Protein AF-0000000070606377 (afdb_homodimer)

Solvent-accessible surface area (backbone atoms only — not comparable to full-atom values): 51017 Å² total; per-residue (Å²): 128,78,75,79,48,49,65,22,45,46,32,53,53,47,39,54,49,41,55,50,48,45,50,41,26,48,54,42,48,63,73,60,58,59,91,64,73,79,56,55,62,56,49,51,53,51,49,51,50,48,52,42,51,37,52,46,39,52,55,49,29,58,64,42,57,76,44,49,67,50,43,47,51,50,35,50,51,53,50,49,50,53,52,49,52,52,49,48,44,22,39,47,96,50,48,87,78,45,39,30,28,36,36,71,58,61,63,80,92,58,51,72,43,55,45,52,53,46,48,48,52,48,47,42,52,13,58,48,67,72,20,26,61,39,73,47,32,64,45,35,48,70,22,68,61,17,59,54,67,42,16,45,68,81,37,90,64,33,84,77,82,60,74,91,55,50,36,59,55,80,55,55,94,79,44,46,24,24,35,50,66,85,78,76,67,55,68,77,67,62,71,60,40,70,67,30,40,53,48,93,50,37,69,63,38,51,40,63,26,84,40,46,54,46,36,55,55,5,50,50,46,55,63,55,59,35,62,28,70,68,43,44,51,51,48,52,50,50,36,62,73,54,61,71,54,85,63,23,34,14,33,48,49,82,62,58,76,44,48,78,77,75,40,80,86,71,59,69,65,64,57,49,51,56,54,50,50,50,51,56,45,47,50,75,77,38,90,72,94,62,51,35,33,37,49,45,42,44,44,68,64,56,57,57,49,44,51,67,78,40,63,78,44,47,79,31,62,55,69,66,36,29,62,26,45,38,78,90,39,51,64,38,50,65,29,54,55,35,52,52,46,43,36,55,53,38,27,67,32,70,28,32,39,27,38,28,83,35,47,55,42,43,49,17,54,17,41,23,26,64,76,39,54,59,43,63,75,40,56,46,54,80,65,40,69,90,56,67,91,81,54,67,61,57,34,28,31,25,72,40,65,38,76,56,88,50,90,59,36,39,69,40,45,65,65,34,42,30,38,37,64,77,49,51,70,70,50,73,71,33,73,43,77,35,64,42,41,43,56,30,30,29,68,84,80,68,47,70,27,33,37,60,47,84,37,41,44,79,61,76,44,69,14,86,52,66,81,57,69,90,71,72,115,127,77,76,78,47,50,66,22,44,47,32,53,53,45,39,53,50,41,53,50,48,45,50,39,25,47,54,43,48,62,74,60,58,58,92,60,71,76,57,54,61,56,49,50,53,51,47,50,50,49,52,40,51,35,51,47,40,52,54,49,28,59,64,43,57,75,44,49,66,48,43,46,52,50,35,50,51,53,51,49,52,54,53,50,51,51,49,49,45,20,40,48,96,49,48,87,77,44,38,31,30,37,36,71,58,61,65,80,89,58,52,70,44,53,45,50,54,48,48,48,52,49,48,43,53,13,58,48,67,71,20,25,60,37,74,47,30,63,44,36,49,69,24,67,60,17,60,53,67,40,16,46,69,80,37,90,64,34,84,77,81,62,74,90,55,50,35,60,55,79,55,54,95,79,44,48,26,24,35,50,66,86,78,78,68,55,67,78,69,63,70,61,40,72,68,29,40,52,48,93,50,38,68,63,38,53,39,63,27,83,39,48,55,45,36,56,55,4,50,50,45,53,64,55,59,35,62,28,70,68,42,43,52,52,48,51,51,49,35,62,73,56,62,72,54,84,64,23,34,14,34,47,50,82,61,59,77,44,48,79,76,76,41,79,84,71,60,67,66,63,57,49,49,57,53,50,51,51,52,57,47,48,50,75,76,38,89,70,94,62,51,36,33,38,48,44,41,44,43,67,64,56,57,57,48,42,51,68,77,42,64,77,44,46,80,29,60,56,69,67,34,30,62,26,45,39,78,91,38,52,63,37,50,65,29,53,55,36,53,53,47,42,35,54,52,37,26,68,31,70,28,32,39,27,36,29,83,35,46,57,41,43,50,17,54,18,41,22,26,65,75,39,54,61,43,64,77,39,55,46,56,80,67,41,69,88,59,62,89,84,57,62,60,56,35,27,31,23,70,40,65,38,76,55,88,50,91,60,36,38,71,38,44,65,67,35,42,30,38,37,64,76,51,50,71,71,49,74,69,35,73,42,77,36,63,42,41,44,56,29,29,29,67,83,81,67,47,68,26,33,39,60,47,85,38,40,43,79,62,76,44,70,14,88,52,68,84,57,68,90,71,71,116

InterPro domains:
  IPR027350 Glycosyltransferase family 23 (GT23) domain [PS51659] (97-382)
  IPR036028 SH3-like domain superfamily [SSF50044] (395-454)
  IPR045573 Alpha-(1,6)-fucosyltransferase, N- and catalytic domain [PF19745] (5-387)

Foldseek 3Di:
DDDWDPLLVVLVVVLVVLVVVLVVLCVVCVVVVPPPPPRVVVSVVVSLVSVLVSVLSVVVSVVRRPCQVVLFVLLVVVLVLVLLLLQCLQEDPDQAQFAEEEEELAPPPDAPLRSVLVVLLQVLLCQQLSGHYAYDQACQLHHRVGLVVWAPDSHDHHHDDDPVQEDEPPDDNRRRYYYDDDVSCDVPDDLSDPPADAQVCVVSQVVQEPRSRLQVSLSSCVSGRHTDPVLVVVLVVLCVVQVQDPQEEEEEDEDPDCCVPPDPDDDPVLQVVVLVSVVVSVVVPHDDPAYEYEYQYLAPVSVVVCCVVPVRYHYGYDPQQNVQSPPVRCSHPVNSSRLSSSLVSNLPHQAYEEALSDSSRSSSVSNVSSVDSYCPPRYDHSQAPNDDVPDAWWKKFFCDWDDDPDPQEDTDDHGWIWTQRCQDPVCSRPPVRVPQWGWTATPVVRDTGIDGPVRIGTDHHYDHGDDPVVSSD/DDDWDPLLVVLVVVLVVLVVVLVVLCVVQVVVVPPPPPSVVVSVVVSLVSVLVSVLSVVVSVVRRPCQVVLFVLLVVVLVLVLLLLQCLQEDPDQAQFAEEEEELAPPPDAPLRSVLVVLLQVLLCQQLSGHYAYDQACQLHHRVGLVVWAPDSHDHHHDDDPVQEDEPPDDNRRRYYYDDDPSCDVPDDLSDPPADAQVCVVSQVVQEPRSSLQVSLSSCVSGRHTDPVLVVVLVVLCVVQVQDPQEEEEEDEDPPCCVPPDPDDDPVLQVVVLVSVVVSVVVPHDDPAYEYEYQYLAPVSVVVCCVVPVRYHYGYDPQQNVQSPPVRCSHPVNSSRLSSSLVSQLPHQAYEEALSDSSSSSSVSNVSSVDSYCPPRYDHSQAPNDSPPDDWWKKFFCDWDDDPDPQEDTHDHGWIWTQRCQDPVCSRPPVRVPQWGWTATPVVRDTGIDGPVRIGTDHHYDHGDDPVVSSD

Structure (mmCIF, N/CA/C/O backbone):
data_AF-0000000070606377-model_v1
#
loop_
_entity.id
_entity.type
_entity.pdbx_description
1 polymer Alpha-(1,6)-fucosyltransferase
#
loop_
_atom_site.group_PDB
_atom_site.id
_atom_site.type_symbol
_atom_site.label_atom_id
_atom_site.label_alt_id
_atom_site.label_comp_id
_atom_site.label_asym_id
_atom_site.label_entity_id
_atom_site.label_seq_id
_atom_site.pdbx_PDB_ins_code
_atom_site.Cartn_x
_atom_site.Cartn_y
_atom_site.Cartn_z
_atom_site.occupancy
_atom_site.B_iso_or_equiv
_atom_site.auth_seq_id
_atom_site.auth_comp_id
_atom_site.auth_asym_id
_atom_site.auth_atom_id
_atom_site.pdbx_PDB_model_num
ATOM 1 N N . MET A 1 1 ? -5.445 -16.594 17.875 1 65.06 1 MET A N 1
ATOM 2 C CA . MET A 1 1 ? -4.934 -15.422 17.172 1 65.06 1 MET A CA 1
ATOM 3 C C . MET A 1 1 ? -6.031 -14.758 16.359 1 65.06 1 MET A C 1
ATOM 5 O O . MET A 1 1 ? -6.906 -15.438 15.82 1 65.06 1 MET A O 1
ATOM 9 N N . PRO A 1 2 ? -6.051 -13.43 16.469 1 79.44 2 PRO A N 1
ATOM 10 C CA . PRO A 1 2 ? -7.121 -12.773 15.719 1 79.44 2 PRO A CA 1
ATOM 11 C C . PRO A 1 2 ? -7.012 -12.992 14.211 1 79.44 2 PRO A C 1
ATOM 13 O O . PRO A 1 2 ? -5.91 -13.172 13.688 1 79.44 2 PRO A O 1
ATOM 16 N N . GLU A 1 3 ? -8.094 -13.242 13.594 1 86.19 3 GLU A N 1
ATOM 17 C CA . GLU A 1 3 ? -8.172 -13.359 12.141 1 86.19 3 GLU A CA 1
ATOM 18 C C . GLU A 1 3 ? -8.383 -11.992 11.492 1 86.19 3 GLU A C 1
ATOM 20 O O . GLU A 1 3 ? -9.078 -11.141 12.039 1 86.19 3 GLU A O 1
ATOM 25 N N . PRO A 1 4 ? -7.641 -11.828 10.422 1 86.75 4 PRO A N 1
ATOM 26 C CA . PRO A 1 4 ? -7.848 -10.562 9.719 1 86.75 4 PRO A CA 1
ATOM 27 C C . PRO A 1 4 ? -9.219 -10.477 9.047 1 86.75 4 PRO A C 1
ATOM 29 O O . PRO A 1 4 ? -9.812 -11.508 8.727 1 86.75 4 PRO A O 1
ATOM 32 N N . PHE A 1 5 ? -9.633 -9.258 8.852 1 89.88 5 PHE A N 1
ATOM 33 C CA . PHE A 1 5 ? -10.836 -9.031 8.055 1 89.88 5 PHE A CA 1
ATOM 34 C C . PHE A 1 5 ? -10.594 -9.398 6.598 1 89.88 5 PHE A C 1
ATOM 36 O O . PHE A 1 5 ? -9.523 -9.117 6.051 1 89.88 5 PHE A O 1
ATOM 43 N N . MET A 1 6 ? -11.555 -10.031 5.973 1 92.44 6 MET A N 1
ATOM 44 C CA . MET A 1 6 ? -11.453 -10.445 4.574 1 92.44 6 MET A CA 1
ATOM 45 C C . MET A 1 6 ? -11.188 -9.242 3.672 1 92.44 6 MET A C 1
ATOM 47 O O . MET A 1 6 ? -10.312 -9.297 2.811 1 92.44 6 MET A O 1
ATOM 51 N N . GLU A 1 7 ? -11.914 -8.219 3.943 1 93.75 7 GLU A N 1
ATOM 52 C CA . GLU A 1 7 ? -11.781 -7.039 3.092 1 93.75 7 GLU A CA 1
ATOM 53 C C . GLU A 1 7 ? -10.391 -6.426 3.217 1 93.75 7 GLU A C 1
ATOM 55 O O . GLU A 1 7 ? -9.844 -5.91 2.24 1 93.75 7 GLU A O 1
ATOM 60 N N . ALA A 1 8 ? -9.852 -6.473 4.441 1 94.31 8 ALA A N 1
ATOM 61 C CA . ALA A 1 8 ? -8.508 -5.93 4.66 1 94.31 8 ALA A CA 1
ATOM 62 C C . ALA A 1 8 ? -7.461 -6.715 3.875 1 94.31 8 ALA A C 1
ATOM 64 O O . ALA A 1 8 ? -6.578 -6.125 3.248 1 94.31 8 ALA A O 1
ATOM 65 N N . GLU A 1 9 ? -7.547 -8.031 3.893 1 95.56 9 GLU A N 1
ATOM 66 C CA . GLU A 1 9 ? -6.613 -8.883 3.162 1 95.56 9 GLU A CA 1
ATOM 67 C C . GLU A 1 9 ? -6.727 -8.656 1.655 1 95.56 9 GLU A C 1
ATOM 69 O O . GLU A 1 9 ? -5.711 -8.555 0.961 1 95.56 9 GLU A O 1
ATOM 74 N N . GLN A 1 10 ? -7.918 -8.562 1.218 1 94.5 10 GLN A N 1
ATOM 75 C CA . GLN A 1 10 ? -8.148 -8.352 -0.208 1 94.5 10 GLN A CA 1
ATOM 76 C C . GLN A 1 10 ? -7.648 -6.98 -0.652 1 94.5 10 GLN A C 1
ATOM 78 O O . GLN A 1 10 ? -7.062 -6.848 -1.729 1 94.5 10 GLN A O 1
ATOM 83 N N . MET A 1 11 ? -7.895 -5.988 0.2 1 95.38 11 MET A N 1
ATOM 84 C CA . MET A 1 11 ? -7.488 -4.633 -0.153 1 95.38 11 MET A CA 1
ATOM 85 C C . MET A 1 11 ? -5.969 -4.496 -0.136 1 95.38 11 MET A C 1
ATOM 87 O O . MET A 1 11 ? -5.391 -3.797 -0.97 1 95.38 11 MET A O 1
ATOM 91 N N . ARG A 1 12 ? -5.316 -5.117 0.826 1 95.44 12 ARG A N 1
ATOM 92 C CA . ARG A 1 12 ? -3.857 -5.121 0.86 1 95.44 12 ARG A CA 1
ATOM 93 C C . ARG A 1 12 ? -3.283 -5.691 -0.431 1 95.44 12 ARG A C 1
ATOM 95 O O . ARG A 1 12 ? -2.371 -5.109 -1.022 1 95.44 12 ARG A O 1
ATOM 102 N N . ARG A 1 13 ? -3.797 -6.793 -0.913 1 95.75 13 ARG A N 1
ATOM 103 C CA . ARG A 1 13 ? -3.342 -7.406 -2.156 1 95.75 13 ARG A CA 1
ATOM 104 C C . ARG A 1 13 ? -3.666 -6.516 -3.354 1 95.75 13 ARG A C 1
ATOM 106 O O . ARG A 1 13 ? -2.885 -6.438 -4.305 1 95.75 13 ARG A O 1
ATOM 113 N N . GLN A 1 14 ? -4.848 -5.855 -3.283 1 96.5 14 GLN A N 1
ATOM 114 C CA . GLN A 1 14 ? -5.25 -4.965 -4.367 1 96.5 14 GLN A CA 1
ATOM 115 C C . GLN A 1 14 ? -4.277 -3.797 -4.508 1 96.5 14 GLN A C 1
ATOM 117 O O . GLN A 1 14 ? -3.924 -3.406 -5.621 1 96.5 14 GLN A O 1
ATOM 122 N N . VAL A 1 15 ? -3.832 -3.213 -3.404 1 97.19 15 VAL A N 1
ATOM 123 C CA . VAL A 1 15 ? -2.857 -2.127 -3.443 1 97.19 15 VAL A CA 1
ATOM 124 C C . VAL A 1 15 ? -1.576 -2.609 -4.121 1 97.19 15 VAL A C 1
ATOM 126 O O . VAL A 1 15 ? -0.996 -1.895 -4.945 1 97.19 15 VAL A O 1
ATOM 129 N N . GLY A 1 16 ? -1.138 -3.83 -3.746 1 96.12 16 GLY A N 1
ATOM 130 C CA . GLY A 1 16 ? 0.012 -4.402 -4.43 1 96.12 16 GLY A CA 1
ATOM 131 C C . GLY A 1 16 ? -0.18 -4.52 -5.93 1 96.12 16 GLY A C 1
ATOM 132 O O . GLY A 1 16 ? 0.723 -4.191 -6.703 1 96.12 16 GLY A O 1
ATOM 133 N N . ARG A 1 17 ? -1.322 -4.91 -6.355 1 94.5 17 ARG A N 1
ATOM 134 C CA . ARG A 1 17 ? -1.648 -5.031 -7.773 1 94.5 17 ARG A CA 1
ATOM 135 C C . ARG A 1 17 ? -1.645 -3.664 -8.453 1 94.5 17 ARG A C 1
ATOM 137 O O . ARG A 1 17 ? -1.174 -3.529 -9.586 1 94.5 17 ARG A O 1
ATOM 144 N N . ASP A 1 18 ? -2.207 -2.674 -7.77 1 96.31 18 ASP A N 1
ATOM 145 C CA . ASP A 1 18 ? -2.234 -1.316 -8.305 1 96.31 18 ASP A CA 1
ATOM 146 C C . ASP A 1 18 ? -0.824 -0.819 -8.617 1 96.31 18 ASP A C 1
ATOM 148 O O . ASP A 1 18 ? -0.576 -0.261 -9.688 1 96.31 18 ASP A O 1
ATOM 152 N N . VAL A 1 19 ? 0.061 -1.017 -7.641 1 96.06 19 VAL A N 1
ATOM 153 C CA . VAL A 1 19 ? 1.442 -0.568 -7.785 1 96.06 19 VAL A CA 1
ATOM 154 C C . VAL A 1 19 ? 2.104 -1.298 -8.953 1 96.06 19 VAL A C 1
ATOM 156 O O . VAL A 1 19 ? 2.779 -0.679 -9.781 1 96.06 19 VAL A O 1
ATOM 159 N N . ARG A 1 20 ? 1.868 -2.58 -9.102 1 92.19 20 ARG A N 1
ATOM 160 C CA . ARG A 1 20 ? 2.445 -3.369 -10.18 1 92.19 20 ARG A CA 1
ATOM 161 C C . ARG A 1 20 ? 1.91 -2.914 -11.531 1 92.19 20 ARG A C 1
ATOM 163 O O . ARG A 1 20 ? 2.674 -2.766 -12.492 1 92.19 20 ARG A O 1
ATOM 170 N N . HIS A 1 21 ? 0.607 -2.699 -11.625 1 92.19 21 HIS A N 1
ATOM 171 C CA . HIS A 1 21 ? -0.001 -2.238 -12.867 1 92.19 21 HIS A CA 1
ATOM 172 C C . HIS A 1 21 ? 0.544 -0.874 -13.273 1 92.19 21 HIS A C 1
ATOM 174 O O . HIS A 1 21 ? 0.79 -0.625 -14.461 1 92.19 21 HIS A O 1
ATOM 180 N N . THR A 1 22 ? 0.713 -0.033 -12.273 1 94.62 22 THR A N 1
ATOM 181 C CA . THR A 1 22 ? 1.232 1.302 -12.555 1 94.62 22 THR A CA 1
ATOM 182 C C . THR A 1 22 ? 2.645 1.225 -13.125 1 94.62 22 THR A C 1
ATOM 184 O O . THR A 1 22 ? 2.949 1.866 -14.133 1 94.62 22 THR A O 1
ATOM 187 N N . TRP A 1 23 ? 3.443 0.41 -12.531 1 92.88 23 TRP A N 1
ATOM 188 C CA . TRP A 1 23 ? 4.824 0.278 -12.977 1 92.88 23 TRP A CA 1
ATOM 189 C C . TRP A 1 23 ? 4.887 -0.327 -14.375 1 92.88 23 TRP A C 1
ATOM 191 O O . TRP A 1 23 ? 5.656 0.132 -15.227 1 92.88 23 TRP A O 1
ATOM 201 N N . GLN A 1 24 ? 4.066 -1.353 -14.633 1 88.62 24 GLN A N 1
ATOM 202 C CA . GLN A 1 24 ? 4.047 -1.998 -15.945 1 88.62 24 GLN A CA 1
ATOM 203 C C . GLN A 1 24 ? 3.615 -1.021 -17.031 1 88.62 24 GLN A C 1
ATOM 205 O O . GLN A 1 24 ? 4.234 -0.959 -18.094 1 88.62 24 GLN A O 1
ATOM 210 N N . PHE A 1 25 ? 2.594 -0.288 -16.75 1 91.38 25 PHE A N 1
ATOM 211 C CA . PHE A 1 25 ? 2.102 0.713 -17.688 1 91.38 25 PHE A CA 1
ATOM 212 C C . PHE A 1 25 ? 3.176 1.753 -17.984 1 91.38 25 PHE A C 1
ATOM 214 O O . PHE A 1 25 ? 3.436 2.068 -19.141 1 91.38 25 PHE A O 1
ATOM 221 N N . LEU A 1 26 ? 3.76 2.25 -16.906 1 91.19 26 LEU A N 1
ATOM 222 C CA . LEU A 1 26 ? 4.773 3.293 -17.016 1 91.19 26 LEU A CA 1
ATOM 223 C C . LEU A 1 26 ? 5.977 2.795 -17.812 1 91.19 26 LEU A C 1
ATOM 225 O O . LEU A 1 26 ? 6.449 3.477 -18.719 1 91.19 26 LEU A O 1
ATOM 229 N N . LYS A 1 27 ? 6.477 1.679 -17.469 1 86.69 27 LYS A N 1
ATOM 230 C CA . LYS A 1 27 ? 7.648 1.108 -18.141 1 86.69 27 LYS A CA 1
ATOM 231 C C . LYS A 1 27 ? 7.398 0.925 -19.641 1 86.69 27 LYS A C 1
ATOM 233 O O . LYS A 1 27 ? 8.242 1.283 -20.453 1 86.69 27 LYS A O 1
ATOM 238 N N . PHE A 1 28 ? 6.254 0.44 -19.953 1 85.25 28 PHE A N 1
ATOM 239 C CA . PHE A 1 28 ? 5.906 0.21 -21.359 1 85.25 28 PHE A CA 1
ATOM 240 C C . PHE A 1 28 ? 5.84 1.526 -22.125 1 85.25 28 PHE A C 1
ATOM 242 O O . PHE A 1 28 ? 6.465 1.67 -23.172 1 85.25 28 PHE A O 1
ATOM 249 N N . HIS A 1 29 ? 5.188 2.469 -21.609 1 87.5 29 HIS A N 1
ATOM 250 C CA . HIS A 1 29 ? 4.902 3.688 -22.359 1 87.5 29 HIS A CA 1
ATOM 251 C C . HIS A 1 29 ? 6.102 4.629 -22.359 1 87.5 29 HIS A C 1
ATOM 253 O O . HIS A 1 29 ? 6.332 5.348 -23.344 1 87.5 29 HIS A O 1
ATOM 259 N N . LEU A 1 30 ? 6.844 4.621 -21.297 1 85.5 30 LEU A N 1
ATOM 260 C CA . LEU A 1 30 ? 8.031 5.473 -21.281 1 85.5 30 LEU A CA 1
ATOM 261 C C . LEU A 1 30 ? 9.117 4.902 -22.188 1 85.5 30 LEU A C 1
ATOM 263 O O . LEU A 1 30 ? 9.859 5.66 -22.812 1 85.5 30 LEU A O 1
ATOM 267 N N . ARG A 1 31 ? 9.211 3.619 -22.266 1 81.94 31 ARG A N 1
ATOM 268 C CA . ARG A 1 31 ? 10.18 3.004 -23.172 1 81.94 31 ARG A CA 1
ATOM 269 C C . ARG A 1 31 ? 9.789 3.203 -24.625 1 81.94 31 ARG A C 1
ATOM 271 O O . ARG A 1 31 ? 10.641 3.178 -25.516 1 81.94 31 ARG A O 1
ATOM 278 N N . ASN A 1 32 ? 8.555 3.371 -24.891 1 78.44 32 ASN A N 1
ATOM 279 C CA . ASN A 1 32 ? 8.055 3.521 -26.25 1 78.44 32 ASN A CA 1
ATOM 280 C C . ASN A 1 32 ? 7.656 4.965 -26.547 1 78.44 32 ASN A C 1
ATOM 282 O O . ASN A 1 32 ? 6.855 5.219 -27.453 1 78.44 32 ASN A O 1
ATOM 286 N N . LEU A 1 33 ? 8.148 5.828 -25.656 1 75 33 LEU A N 1
ATOM 287 C CA . LEU A 1 33 ? 7.828 7.234 -25.859 1 75 33 LEU A CA 1
ATOM 288 C C . LEU A 1 33 ? 8.477 7.754 -27.141 1 75 33 LEU A C 1
ATOM 290 O O . LEU A 1 33 ? 9.688 7.605 -27.344 1 75 33 LEU A O 1
ATOM 294 N N . SER A 1 34 ? 7.902 7.598 -28.359 1 61.69 34 SER A N 1
ATOM 295 C CA . SER A 1 34 ? 8.43 8.148 -29.609 1 61.69 34 SER A CA 1
ATOM 296 C C . SER A 1 34 ? 8.477 9.672 -29.547 1 61.69 34 SER A C 1
ATOM 298 O O . SER A 1 34 ? 7.777 10.297 -28.75 1 61.69 34 SER A O 1
ATOM 300 N N . SER A 1 35 ? 9.555 10.375 -30.188 1 52.91 35 SER A N 1
ATOM 301 C CA . SER A 1 35 ? 9.797 11.805 -30.406 1 52.91 35 SER A CA 1
ATOM 302 C C . SER A 1 35 ? 8.492 12.555 -30.641 1 52.91 35 SER A C 1
ATOM 304 O O . SER A 1 35 ? 8.477 13.789 -30.672 1 52.91 35 SER A O 1
ATOM 306 N N . SER A 1 36 ? 7.523 11.969 -31.188 1 47.66 36 SER A N 1
ATOM 307 C CA . SER A 1 36 ? 6.379 12.805 -31.547 1 47.66 36 SER A CA 1
ATOM 308 C C . SER A 1 36 ? 5.57 13.188 -30.312 1 47.66 36 SER A C 1
ATOM 310 O O . SER A 1 36 ? 5.5 12.422 -29.344 1 47.66 36 SER A O 1
ATOM 312 N N . ASN A 1 37 ? 5.363 14.438 -29.859 1 50.28 37 ASN A N 1
ATOM 313 C CA . ASN A 1 37 ? 4.727 15.219 -28.812 1 50.28 37 ASN A CA 1
ATOM 314 C C . ASN A 1 37 ? 3.525 14.492 -28.219 1 50.28 37 ASN A C 1
ATOM 316 O O . ASN A 1 37 ? 3.189 14.688 -27.047 1 50.28 37 ASN A O 1
ATOM 320 N N . ASN A 1 38 ? 2.598 13.953 -29.031 1 53.72 38 ASN A N 1
ATOM 321 C CA . ASN A 1 38 ? 1.188 13.727 -28.734 1 53.72 38 ASN A CA 1
ATOM 322 C C . ASN A 1 38 ? 1.004 12.625 -27.703 1 53.72 38 ASN A C 1
ATOM 324 O O . ASN A 1 38 ? 0.06 12.656 -26.906 1 53.72 38 ASN A O 1
ATOM 328 N N . ASN A 1 39 ? 2.182 11.953 -27.188 1 76.56 39 ASN A N 1
ATOM 329 C CA . ASN A 1 39 ? 1.961 10.711 -26.453 1 76.56 39 ASN A CA 1
ATOM 330 C C . ASN A 1 39 ? 2.24 10.883 -24.969 1 76.56 39 ASN A C 1
ATOM 332 O O . ASN A 1 39 ? 1.573 10.266 -24.125 1 76.56 39 ASN A O 1
ATOM 336 N N . LEU A 1 40 ? 2.775 12.102 -24.688 1 82.19 40 LEU A N 1
ATOM 337 C CA . LEU A 1 40 ? 3.164 12.258 -23.297 1 82.19 40 LEU A CA 1
ATOM 338 C C . LEU A 1 40 ? 1.988 12.742 -22.453 1 82.19 40 LEU A C 1
ATOM 340 O O . LEU A 1 40 ? 1.794 12.289 -21.328 1 82.19 40 LEU A O 1
ATOM 344 N N . THR A 1 41 ? 1.153 13.625 -23.047 1 83.38 41 THR A N 1
ATOM 345 C CA . THR A 1 41 ? 0.009 14.172 -22.312 1 83.38 41 THR A CA 1
ATOM 346 C C . THR A 1 41 ? -0.996 13.07 -22 1 83.38 41 THR A C 1
ATOM 348 O O . THR A 1 41 ? -1.534 13.023 -20.891 1 83.38 41 THR A O 1
ATOM 351 N N . THR A 1 42 ? -1.173 12.234 -22.938 1 84.69 42 THR A N 1
ATOM 352 C CA . THR A 1 42 ? -2.109 11.133 -22.719 1 84.69 42 THR A CA 1
ATOM 353 C C . THR A 1 42 ? -1.58 10.164 -21.672 1 84.69 42 THR A C 1
ATOM 355 O O . THR A 1 42 ? -2.336 9.68 -20.828 1 84.69 42 THR A O 1
ATOM 358 N N . VAL A 1 43 ? -0.292 9.922 -21.703 1 88 43 VAL A N 1
ATOM 359 C CA . VAL A 1 43 ? 0.342 9.023 -20.75 1 88 43 VAL A CA 1
ATOM 360 C C . VAL A 1 43 ? 0.243 9.625 -19.344 1 88 43 VAL A C 1
ATOM 362 O O . VAL A 1 43 ? -0.067 8.914 -18.375 1 88 43 VAL A O 1
ATOM 365 N N . LEU A 1 44 ? 0.419 10.906 -19.281 1 88.62 44 LEU A N 1
ATOM 366 C CA . LEU A 1 44 ? 0.351 11.586 -17.984 1 88.62 44 LEU A CA 1
ATOM 367 C C . LEU A 1 44 ? -1.066 11.547 -17.422 1 88.62 44 LEU A C 1
ATOM 369 O O . LEU A 1 44 ? -1.256 11.352 -16.219 1 88.62 44 LEU A O 1
ATOM 373 N N . GLU A 1 45 ? -2.01 11.68 -18.25 1 88.62 45 GLU A N 1
ATOM 374 C CA . GLU A 1 45 ? -3.402 11.609 -17.828 1 88.62 45 GLU A CA 1
ATOM 375 C C . GLU A 1 45 ? -3.758 10.219 -17.328 1 88.62 45 GLU A C 1
ATOM 377 O O . GLU A 1 45 ? -4.449 10.07 -16.312 1 88.62 45 GLU A O 1
ATOM 382 N N . ASP A 1 46 ? -3.305 9.211 -18.031 1 90.62 46 ASP A N 1
ATOM 383 C CA . ASP A 1 46 ? -3.533 7.84 -17.578 1 90.62 46 ASP A CA 1
ATOM 384 C C . ASP A 1 46 ? -2.869 7.59 -16.234 1 90.62 46 ASP A C 1
ATOM 386 O O . ASP A 1 46 ? -3.467 6.973 -15.344 1 90.62 46 ASP A O 1
ATOM 390 N N . LEU A 1 47 ? -1.667 8.078 -16.156 1 93.06 47 LEU A N 1
ATOM 391 C CA . LEU A 1 47 ? -0.918 7.871 -14.922 1 93.06 47 LEU A CA 1
ATOM 392 C C . LEU A 1 47 ? -1.608 8.555 -13.75 1 93.06 47 LEU A C 1
ATOM 394 O O . LEU A 1 47 ? -1.593 8.039 -12.625 1 93.06 47 LEU A O 1
ATOM 398 N N . GLU A 1 48 ? -2.227 9.695 -13.977 1 92.88 48 GLU A N 1
ATOM 399 C CA . GLU A 1 48 ? -2.996 10.359 -12.93 1 92.88 48 GLU A CA 1
ATOM 400 C C . GLU A 1 48 ? -4.121 9.461 -12.422 1 92.88 48 GLU A C 1
ATOM 402 O O . GLU A 1 48 ? -4.375 9.406 -11.219 1 92.88 48 GLU A O 1
ATOM 407 N N . HIS A 1 49 ? -4.73 8.789 -13.336 1 93.38 49 HIS A N 1
ATOM 408 C CA . HIS A 1 49 ? -5.801 7.879 -12.945 1 93.38 49 HIS A CA 1
ATOM 409 C C . HIS A 1 49 ? -5.258 6.688 -12.164 1 93.38 49 HIS A C 1
ATOM 411 O O . HIS A 1 49 ? -5.855 6.262 -11.18 1 93.38 49 HIS A O 1
ATOM 417 N N . TYR A 1 50 ? -4.121 6.098 -12.641 1 95.56 50 TYR A N 1
ATOM 418 C CA . TYR A 1 50 ? -3.482 4.988 -11.945 1 95.56 50 TYR A CA 1
ATOM 419 C C . TYR A 1 50 ? -3.17 5.355 -10.5 1 95.56 50 TYR A C 1
ATOM 421 O O . TYR A 1 50 ? -3.506 4.609 -9.578 1 95.56 50 TYR A O 1
ATOM 429 N N . PHE A 1 51 ? -2.582 6.527 -10.297 1 95.94 51 PHE A N 1
ATOM 430 C CA . PHE A 1 51 ? -2.182 6.938 -8.961 1 95.94 51 PHE A CA 1
ATOM 431 C C . PHE A 1 51 ? -3.398 7.297 -8.109 1 95.94 51 PHE A C 1
ATOM 433 O O . PHE A 1 51 ? -3.406 7.074 -6.902 1 95.94 51 PHE A O 1
ATOM 440 N N . ARG A 1 52 ? -4.473 7.832 -8.742 1 94.75 52 ARG A N 1
ATOM 441 C CA . ARG A 1 52 ? -5.715 8.125 -8.031 1 94.75 52 ARG A CA 1
ATOM 442 C C . ARG A 1 52 ? -6.348 6.848 -7.488 1 94.75 52 ARG A C 1
ATOM 444 O O . ARG A 1 52 ? -6.793 6.812 -6.34 1 94.75 52 ARG A O 1
ATOM 451 N N . VAL A 1 53 ? -6.332 5.805 -8.289 1 95.69 53 VAL A N 1
ATOM 452 C CA . VAL A 1 53 ? -6.898 4.523 -7.883 1 95.69 53 VAL A CA 1
ATOM 453 C C . VAL A 1 53 ? -6.059 3.918 -6.758 1 95.69 53 VAL A C 1
ATOM 455 O O . VAL A 1 53 ? -6.602 3.387 -5.789 1 95.69 53 VAL A O 1
ATOM 458 N N . THR A 1 54 ? -4.727 3.979 -6.891 1 96.25 54 THR A N 1
ATOM 459 C CA . THR A 1 54 ? -3.84 3.467 -5.852 1 96.25 54 THR A CA 1
ATOM 460 C C . THR A 1 54 ? -4.078 4.199 -4.531 1 96.25 54 THR A C 1
ATOM 462 O O . THR A 1 54 ? -4.168 3.57 -3.475 1 96.25 54 THR A O 1
ATOM 465 N N . SER A 1 55 ? -4.207 5.512 -4.605 1 95 55 SER A N 1
ATOM 466 C CA . SER A 1 55 ? -4.473 6.309 -3.412 1 95 55 SER A CA 1
ATOM 467 C C . SER A 1 55 ? -5.824 5.953 -2.801 1 95 55 SER A C 1
ATOM 469 O O . SER A 1 55 ? -5.953 5.867 -1.578 1 95 55 SER A O 1
ATOM 471 N N . HIS A 1 56 ? -6.805 5.816 -3.65 1 95 56 HIS A N 1
ATOM 472 C CA . HIS A 1 56 ? -8.133 5.387 -3.213 1 95 56 HIS A CA 1
ATOM 473 C C . HIS A 1 56 ? -8.055 4.078 -2.432 1 95 56 HIS A C 1
ATOM 475 O O . HIS A 1 56 ? -8.617 3.973 -1.339 1 95 56 HIS A O 1
ATOM 481 N N . ASP A 1 57 ? -7.383 3.125 -2.957 1 96.56 57 ASP A N 1
ATOM 482 C CA . ASP A 1 57 ? -7.352 1.802 -2.344 1 96.56 57 ASP A CA 1
ATOM 483 C C . ASP A 1 57 ? -6.523 1.811 -1.06 1 96.56 57 ASP A C 1
ATOM 485 O O . ASP A 1 57 ? -6.828 1.078 -0.116 1 96.56 57 ASP A O 1
ATOM 489 N N . LEU A 1 58 ? -5.473 2.656 -0.977 1 95.81 58 LEU A N 1
ATOM 490 C CA . LEU A 1 58 ? -4.715 2.83 0.26 1 95.81 58 LEU A CA 1
ATOM 491 C C . LEU A 1 58 ? -5.602 3.398 1.363 1 95.81 58 LEU A C 1
ATOM 493 O O . LEU A 1 58 ? -5.543 2.941 2.508 1 95.81 58 LEU A O 1
ATOM 497 N N . THR A 1 59 ? -6.418 4.383 1.017 1 94.44 59 THR A N 1
ATOM 498 C CA . THR A 1 59 ? -7.355 4.961 1.975 1 94.44 59 THR A CA 1
ATOM 499 C C . THR A 1 59 ? -8.367 3.922 2.436 1 94.44 59 THR A C 1
ATOM 501 O O . THR A 1 59 ? -8.672 3.824 3.627 1 94.44 59 THR A O 1
ATOM 504 N N . ARG A 1 60 ? -8.867 3.168 1.483 1 95.06 60 ARG A N 1
ATOM 505 C CA . ARG A 1 60 ? -9.836 2.123 1.804 1 95.06 60 ARG A CA 1
ATOM 506 C C . ARG A 1 60 ? -9.219 1.071 2.721 1 95.06 60 ARG A C 1
ATOM 508 O O . ARG A 1 60 ? -9.875 0.581 3.641 1 95.06 60 ARG A O 1
ATOM 515 N N . LEU A 1 61 ? -7.969 0.695 2.484 1 96 61 LEU A N 1
ATOM 516 C CA . LEU A 1 61 ? -7.277 -0.262 3.342 1 96 61 LEU A CA 1
ATOM 517 C C . LEU A 1 61 ? -7.266 0.215 4.789 1 96 61 LEU A C 1
ATOM 519 O O . LEU A 1 61 ? -7.539 -0.562 5.707 1 96 61 LEU A O 1
ATOM 523 N N . ASN A 1 62 ? -6.984 1.465 4.969 1 93.88 62 ASN A N 1
ATOM 524 C CA . ASN A 1 62 ? -6.977 2.059 6.301 1 93.88 62 ASN A CA 1
ATOM 525 C C . ASN A 1 62 ? -8.352 1.971 6.961 1 93.88 62 ASN A C 1
ATOM 527 O O . ASN A 1 62 ? -8.453 1.838 8.18 1 93.88 62 ASN A O 1
ATOM 531 N N . GLU A 1 63 ? -9.383 2.004 6.195 1 93.38 63 GLU A N 1
ATOM 532 C CA . GLU A 1 63 ? -10.75 2.014 6.699 1 93.38 63 GLU A CA 1
ATOM 533 C C . GLU A 1 63 ? -11.211 0.608 7.082 1 93.38 63 GLU A C 1
ATOM 535 O O . GLU A 1 63 ? -12.023 0.439 7.992 1 93.38 63 GLU A O 1
ATOM 540 N N . VAL A 1 64 ? -10.625 -0.388 6.438 1 94.5 64 VAL A N 1
ATOM 541 C CA . VAL A 1 64 ? -11.234 -1.708 6.59 1 94.5 64 VAL A CA 1
ATOM 542 C C . VAL A 1 64 ? -10.273 -2.629 7.348 1 94.5 64 VAL A C 1
ATOM 544 O O . VAL A 1 64 ? -10.555 -3.818 7.516 1 94.5 64 VAL A O 1
ATOM 547 N N . ASP A 1 65 ? -9.188 -2.182 7.828 1 92.31 65 ASP A N 1
ATOM 548 C CA . ASP A 1 65 ? -8.156 -3.033 8.414 1 92.31 65 ASP A CA 1
ATOM 549 C C . ASP A 1 65 ? -8.539 -3.461 9.828 1 92.31 65 ASP A C 1
ATOM 551 O O . ASP A 1 65 ? -7.773 -4.16 10.5 1 92.31 65 ASP A O 1
ATOM 555 N N . GLY A 1 66 ? -9.648 -2.93 10.375 1 90.62 66 GLY A N 1
ATOM 556 C CA . GLY A 1 66 ? -10.148 -3.377 11.664 1 90.62 66 GLY A CA 1
ATOM 557 C C . GLY A 1 66 ? -9.695 -2.508 12.82 1 90.62 66 GLY A C 1
ATOM 558 O O . GLY A 1 66 ? -10.055 -2.756 13.977 1 90.62 66 GLY A O 1
ATOM 559 N N . PHE A 1 67 ? -8.945 -1.383 12.508 1 93.94 67 PHE A N 1
ATOM 560 C CA . PHE A 1 67 ? -8.359 -0.63 13.609 1 93.94 67 PHE A CA 1
ATOM 561 C C . PHE A 1 67 ? -8.914 0.788 13.656 1 93.94 67 PHE A C 1
ATOM 563 O O . PHE A 1 67 ? -8.414 1.633 14.398 1 93.94 67 PHE A O 1
ATOM 570 N N . ARG A 1 68 ? -9.914 1.083 12.898 1 92.81 68 ARG A N 1
ATOM 571 C CA . ARG A 1 68 ? -10.484 2.424 12.852 1 92.81 68 ARG A CA 1
ATOM 572 C C . ARG A 1 68 ? -11 2.855 14.219 1 92.81 68 ARG A C 1
ATOM 574 O O . ARG A 1 68 ? -10.719 3.971 14.672 1 92.81 68 ARG A O 1
ATOM 581 N N . GLU A 1 69 ? -11.695 2.012 14.867 1 94.75 69 GLU A N 1
ATOM 582 C CA . GLU A 1 69 ? -12.25 2.334 16.172 1 94.75 69 GLU A CA 1
ATOM 583 C C . GLU A 1 69 ? -11.148 2.572 17.203 1 94.75 69 GLU A C 1
ATOM 585 O O . GLU A 1 69 ? -11.242 3.49 18.016 1 94.75 69 GLU A O 1
ATOM 590 N N . TRP A 1 70 ? -10.188 1.734 17.141 1 95.75 70 TRP A N 1
ATOM 591 C CA . TRP A 1 70 ? -9.062 1.928 18.047 1 95.75 70 TRP A CA 1
ATOM 592 C C . TRP A 1 70 ? -8.414 3.293 17.828 1 95.75 70 TRP A C 1
ATOM 594 O O . TRP A 1 70 ? -8.094 3.994 18.781 1 95.75 70 TRP A O 1
ATOM 604 N N . ARG A 1 71 ? -8.172 3.654 16.609 1 96.88 71 ARG A N 1
ATOM 605 C CA . ARG A 1 71 ? -7.531 4.926 16.297 1 96.88 71 ARG A CA 1
ATOM 606 C C . ARG A 1 71 ? -8.336 6.098 16.844 1 96.88 71 ARG A C 1
ATOM 608 O O . ARG A 1 71 ? -7.773 7.039 17.406 1 96.88 71 ARG A O 1
ATOM 615 N N . GLU A 1 72 ? -9.633 6.027 16.688 1 96.88 72 GLU A N 1
ATOM 616 C CA . GLU A 1 72 ? -10.508 7.094 17.172 1 96.88 72 GLU A CA 1
ATOM 617 C C . GLU A 1 72 ? -10.469 7.191 18.688 1 96.88 72 GLU A C 1
ATOM 619 O O . GLU A 1 72 ? -10.367 8.289 19.25 1 96.88 72 GLU A O 1
ATOM 624 N N . LYS A 1 73 ? -10.508 6.082 19.312 1 97.69 73 LYS A N 1
ATOM 625 C CA . LYS A 1 73 ? -10.484 6.055 20.766 1 97.69 73 LYS A CA 1
ATOM 626 C C . LYS A 1 73 ? -9.133 6.52 21.297 1 97.69 73 LYS A C 1
ATOM 628 O O . LYS A 1 73 ? -9.07 7.27 22.281 1 97.69 73 LYS A O 1
ATOM 633 N N . GLU A 1 74 ? -8.078 6.023 20.641 1 97.88 74 GLU A N 1
ATOM 634 C CA . GLU A 1 74 ? -6.727 6.391 21.047 1 97.88 74 GLU A CA 1
ATOM 635 C C . GLU A 1 74 ? -6.477 7.883 20.859 1 97.88 74 GLU A C 1
ATOM 637 O O . GLU A 1 74 ? -5.859 8.531 21.703 1 97.88 74 GLU A O 1
ATOM 642 N N . ALA A 1 75 ? -6.961 8.398 19.75 1 98.06 75 ALA A N 1
ATOM 643 C CA . ALA A 1 75 ? -6.828 9.836 19.484 1 98.06 75 ALA A CA 1
ATOM 644 C C . ALA A 1 75 ? -7.555 10.656 20.547 1 98.06 75 ALA A C 1
ATOM 646 O O . ALA A 1 75 ? -7.02 11.648 21.031 1 98.06 75 ALA A O 1
ATOM 647 N N . ALA A 1 76 ? -8.727 10.273 20.891 1 98.19 76 ALA A N 1
ATOM 648 C CA . ALA A 1 76 ? -9.516 10.969 21.906 1 98.19 76 ALA A CA 1
ATOM 649 C C . ALA A 1 76 ? -8.836 10.898 23.266 1 98.19 76 ALA A C 1
ATOM 651 O O . ALA A 1 76 ? -8.805 11.891 24 1 98.19 76 ALA A O 1
ATOM 652 N N . ALA A 1 77 ? -8.312 9.727 23.578 1 97.94 77 ALA A N 1
ATOM 653 C CA . ALA A 1 77 ? -7.664 9.516 24.859 1 97.94 77 ALA A CA 1
ATOM 654 C C . ALA A 1 77 ? -6.414 10.383 24.984 1 97.94 77 ALA A C 1
ATOM 656 O O . ALA A 1 77 ? -6.172 10.984 26.031 1 97.94 77 ALA A O 1
ATOM 657 N N . LEU A 1 78 ? -5.625 10.422 23.938 1 98.06 78 LEU A N 1
ATOM 658 C CA . LEU A 1 78 ? -4.398 11.219 23.953 1 98.06 78 LEU A CA 1
ATOM 659 C C . LEU A 1 78 ? -4.719 12.703 24.062 1 98.06 78 LEU A C 1
ATOM 661 O O . LEU A 1 78 ? -4.062 13.438 24.797 1 98.06 78 LEU A O 1
ATOM 665 N N . SER A 1 79 ? -5.652 13.117 23.25 1 98.56 79 SER A N 1
ATOM 666 C CA . SER A 1 79 ? -6.059 14.516 23.297 1 98.56 79 SER A CA 1
ATOM 667 C C . SER A 1 79 ? -6.586 14.883 24.688 1 98.56 79 SER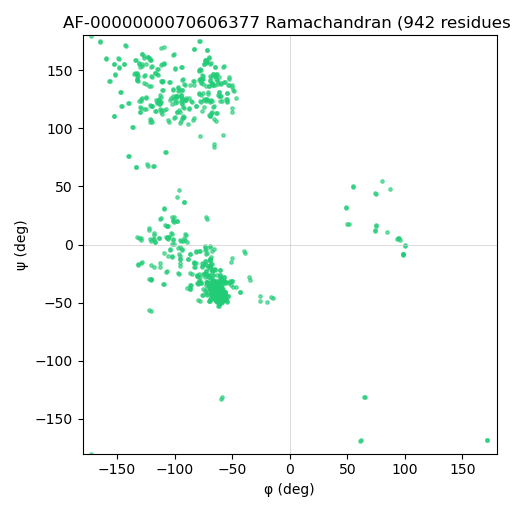 A C 1
ATOM 669 O O . SER A 1 79 ? -6.246 15.938 25.234 1 98.56 79 SER A O 1
ATOM 671 N N . ALA A 1 80 ? -7.457 14.039 25.266 1 98.25 80 ALA A N 1
ATOM 672 C CA . ALA A 1 80 ? -8.016 14.289 26.594 1 98.25 80 ALA A CA 1
ATOM 673 C C . ALA A 1 80 ? -6.91 14.406 27.641 1 98.25 80 ALA A C 1
ATOM 675 O O . ALA A 1 80 ? -6.988 15.242 28.531 1 98.25 80 ALA A O 1
ATOM 676 N N . LEU A 1 81 ? -5.965 13.555 27.5 1 97.94 81 LEU A N 1
ATOM 677 C CA . LEU A 1 81 ? -4.844 13.57 28.438 1 97.94 81 LEU A CA 1
ATOM 678 C C . LEU A 1 81 ? -4.113 14.906 28.375 1 97.94 81 LEU A C 1
ATOM 680 O O . LEU A 1 81 ? -3.869 15.523 29.422 1 97.94 81 LEU A O 1
ATOM 684 N N . VAL A 1 82 ? -3.74 15.352 27.188 1 98.06 82 VAL A N 1
ATOM 685 C CA . VAL A 1 82 ? -2.982 16.594 27.047 1 98.06 82 VAL A CA 1
ATOM 686 C C . VAL A 1 82 ? -3.846 17.781 27.453 1 98.06 82 VAL A C 1
ATOM 688 O O . VAL A 1 82 ? -3.369 18.703 28.125 1 98.06 82 VAL A O 1
ATOM 691 N N . GLN A 1 83 ? -5.117 17.797 27.078 1 98.31 83 GLN A N 1
ATOM 692 C CA . GLN A 1 83 ? -6.02 18.875 27.453 1 98.31 83 GLN A CA 1
ATOM 693 C C . GLN A 1 83 ? -6.188 18.953 28.953 1 98.31 83 GLN A C 1
ATOM 695 O O . GLN A 1 83 ? -6.262 20.047 29.516 1 98.31 83 GLN A O 1
ATOM 700 N N . HIS A 1 84 ? -6.266 17.797 29.578 1 98.06 84 HIS A N 1
ATOM 701 C CA . HIS A 1 84 ? -6.359 17.75 31.031 1 98.06 84 HIS A CA 1
ATOM 702 C C . HIS A 1 84 ? -5.117 18.344 31.688 1 98.06 84 HIS A C 1
ATOM 704 O O . HIS A 1 84 ? -5.227 19.156 32.625 1 98.06 84 HIS A O 1
ATOM 710 N N . ARG A 1 85 ? -3.982 18 31.203 1 97.88 85 ARG A N 1
ATOM 711 C CA . ARG A 1 85 ? -2.723 18.5 31.734 1 97.88 85 ARG A CA 1
ATOM 712 C C . ARG A 1 85 ? -2.637 20.016 31.578 1 97.88 85 ARG A C 1
ATOM 714 O O . ARG A 1 85 ? -2.215 20.719 32.5 1 97.88 85 ARG A O 1
ATOM 721 N N . LEU A 1 86 ? -3.023 20.531 30.422 1 98.06 86 LEU A N 1
ATOM 722 C CA . LEU A 1 86 ? -3.023 21.969 30.188 1 98.06 86 LEU A CA 1
ATOM 723 C C . LEU A 1 86 ? -3.986 22.672 31.141 1 98.06 86 LEU A C 1
ATOM 725 O O . LEU A 1 86 ? -3.67 23.734 31.672 1 98.06 86 LEU A O 1
ATOM 729 N N . HIS A 1 87 ? -5.129 22.031 31.328 1 97.88 87 HIS A N 1
ATOM 730 C CA . HIS A 1 87 ? -6.121 22.609 32.219 1 97.88 87 HIS A CA 1
ATOM 731 C C . HIS A 1 87 ? -5.586 22.703 33.656 1 97.88 87 HIS A C 1
ATOM 733 O O . HIS A 1 87 ? -5.746 23.734 34.312 1 97.88 87 HIS A O 1
ATOM 739 N N . ILE A 1 88 ? -4.957 21.672 34.094 1 97.06 88 ILE A N 1
ATOM 740 C CA . ILE A 1 88 ? -4.43 21.641 35.438 1 97.06 88 ILE A CA 1
ATOM 741 C C . ILE A 1 88 ? -3.287 22.641 35.594 1 97.06 88 ILE A C 1
ATOM 743 O O . ILE A 1 88 ? -3.197 23.359 36.594 1 97.06 88 ILE A O 1
ATOM 747 N N . LEU A 1 89 ? -2.445 22.703 34.625 1 96.88 89 LEU A N 1
ATOM 748 C CA . LEU A 1 89 ? -1.336 23.656 34.625 1 96.88 89 LEU A CA 1
ATOM 749 C C . LEU A 1 89 ? -1.848 25.094 34.688 1 96.88 89 LEU A C 1
ATOM 751 O O . LEU A 1 89 ? -1.248 25.953 35.344 1 96.88 89 LEU A O 1
ATOM 755 N N . GLN A 1 90 ? -2.916 25.328 34 1 97.94 90 GLN A N 1
ATOM 756 C CA . GLN A 1 90 ? -3.445 26.688 33.875 1 97.94 90 GLN A CA 1
ATOM 757 C C . GLN A 1 90 ? -4.289 27.062 35.094 1 97.94 90 GLN A C 1
ATOM 759 O O . GLN A 1 90 ? -4.566 28.234 35.344 1 97.94 90 GLN A O 1
ATOM 764 N N . ASN A 1 91 ? -4.727 26.047 35.812 1 97.81 91 ASN A N 1
ATOM 765 C CA . ASN A 1 91 ? -5.578 26.297 36.969 1 97.81 91 ASN A CA 1
ATOM 766 C C . ASN A 1 91 ? -4.992 25.703 38.25 1 97.81 91 ASN A C 1
ATOM 768 O O . ASN A 1 91 ? -5.59 24.797 38.844 1 97.81 91 ASN A O 1
ATOM 772 N N . PRO A 1 92 ? -3.877 26.281 38.688 1 96.19 92 PRO A N 1
ATOM 773 C CA . PRO A 1 92 ? -3.273 25.781 39.906 1 96.19 92 PRO A CA 1
ATOM 774 C C . PRO A 1 92 ? -4.168 26 41.125 1 96.19 92 PRO A C 1
ATOM 776 O O . PRO A 1 92 ? -5.012 26.891 41.125 1 96.19 92 PRO A O 1
ATOM 779 N N . PRO A 1 93 ? -3.973 25.109 42.094 1 94.31 93 PRO A N 1
ATOM 780 C CA . PRO A 1 93 ? -4.793 25.266 43.281 1 94.31 93 PRO A CA 1
ATOM 781 C C . PRO A 1 93 ? -4.613 26.625 43.969 1 94.31 93 PRO A C 1
ATOM 783 O O . PRO A 1 93 ? -5.578 27.188 44.469 1 94.31 93 PRO A O 1
ATOM 786 N N . ASP A 1 94 ? -3.367 27.125 43.969 1 95.62 94 ASP A N 1
ATOM 787 C CA . ASP A 1 94 ? -3.053 28.438 44.531 1 95.62 94 ASP A CA 1
ATOM 788 C C . ASP A 1 94 ? -2.23 29.266 43.531 1 95.62 94 ASP A C 1
ATOM 790 O O . ASP A 1 94 ? -1.038 29.016 43.344 1 95.62 94 ASP A O 1
ATOM 794 N N . CYS A 1 95 ? -2.77 30.328 43.031 1 96.5 95 CYS A N 1
ATOM 795 C CA . CYS A 1 95 ? -2.123 31.141 42.031 1 96.5 95 CYS A CA 1
ATOM 796 C C . CYS A 1 95 ? -0.928 31.891 42.594 1 96.5 95 CYS A C 1
ATOM 798 O O . CYS A 1 95 ? 0.085 32.062 41.906 1 96.5 95 CYS A O 1
ATOM 800 N N . ALA A 1 96 ? -1.027 32.312 43.781 1 93.81 96 ALA A N 1
ATOM 801 C CA . ALA A 1 96 ? 0.015 33.125 44.406 1 93.81 96 ALA A CA 1
ATOM 802 C C . ALA A 1 96 ? 1.326 32.344 44.5 1 93.81 96 ALA A C 1
ATOM 804 O O . ALA A 1 96 ? 2.406 32.906 44.312 1 93.81 96 ALA A O 1
ATOM 805 N N . SER A 1 97 ? 1.228 31.109 44.781 1 93.06 97 SER A N 1
ATOM 806 C CA . SER A 1 97 ? 2.422 30.297 45 1 93.06 97 SER A CA 1
ATOM 807 C C . SER A 1 97 ? 2.832 29.562 43.719 1 93.06 97 SER A C 1
ATOM 809 O O . SER A 1 97 ? 3.939 29.031 43.625 1 93.06 97 SER A O 1
ATOM 811 N N . ALA A 1 98 ? 1.966 29.578 42.781 1 95.94 98 ALA A N 1
ATOM 812 C CA . ALA A 1 98 ? 2.264 28.875 41.531 1 95.94 98 ALA A CA 1
ATOM 813 C C . ALA A 1 98 ? 3.408 29.531 40.781 1 95.94 98 ALA A C 1
ATOM 815 O O . ALA A 1 98 ? 3.508 30.766 40.75 1 95.94 98 ALA A O 1
ATOM 816 N N . LYS A 1 99 ? 4.301 28.734 40.25 1 96.88 99 LYS A N 1
ATOM 817 C CA . LYS A 1 99 ? 5.324 29.266 39.344 1 96.88 99 LYS A CA 1
ATOM 818 C C . LYS A 1 99 ? 4.742 29.578 37.969 1 96.88 99 LYS A C 1
ATOM 820 O O . LYS A 1 99 ? 3.865 28.859 37.5 1 96.88 99 LYS A O 1
ATOM 825 N N . LYS A 1 100 ? 5.281 30.641 37.375 1 98.12 100 LYS A N 1
ATOM 826 C CA . LYS A 1 100 ? 4.594 31.125 36.188 1 98.12 100 LYS A CA 1
ATOM 827 C C . LYS A 1 100 ? 5.578 31.422 35.062 1 98.12 100 LYS A C 1
ATOM 829 O O . LYS A 1 100 ? 6.75 31.719 35.312 1 98.12 100 LYS A O 1
ATOM 834 N N . ILE A 1 101 ? 5.125 31.219 33.844 1 96.94 101 ILE A N 1
ATOM 835 C CA . ILE A 1 101 ? 5.746 31.75 32.656 1 96.94 101 ILE A CA 1
ATOM 836 C C . ILE A 1 101 ? 4.941 32.938 32.125 1 96.94 101 ILE A C 1
ATOM 838 O O . ILE A 1 101 ? 3.729 32.844 31.938 1 96.94 101 ILE A O 1
ATOM 842 N N . TYR A 1 102 ? 5.625 34.094 31.969 1 96.75 102 TYR A N 1
ATOM 843 C CA . TYR A 1 102 ? 4.973 35.281 31.422 1 96.75 102 TYR A CA 1
ATOM 844 C C . TYR A 1 102 ? 5.316 35.469 29.953 1 96.75 102 TYR A C 1
ATOM 846 O O . TYR A 1 102 ? 6.492 35.406 29.562 1 96.75 102 TYR A O 1
ATOM 854 N N . CYS A 1 103 ? 4.348 35.594 29.125 1 95.25 103 CYS A N 1
ATOM 855 C CA . CYS A 1 103 ? 4.539 35.844 27.703 1 95.25 103 CYS A CA 1
ATOM 856 C C . CYS A 1 103 ? 3.789 37.094 27.25 1 95.25 103 CYS A C 1
ATOM 858 O O . CYS A 1 103 ? 2.623 37.281 27.609 1 95.25 103 CYS A O 1
ATOM 860 N N . ASP A 1 104 ? 4.496 37.875 26.406 1 89.75 104 ASP A N 1
ATOM 861 C CA . ASP A 1 104 ? 3.896 39.062 25.812 1 89.75 104 ASP A CA 1
ATOM 862 C C . ASP A 1 104 ? 3.396 38.781 24.406 1 89.75 104 ASP A C 1
ATOM 864 O O . ASP A 1 104 ? 4.145 38.281 23.562 1 89.75 104 ASP A O 1
ATOM 868 N N . PHE A 1 105 ? 2.182 39 24.188 1 85.25 105 PHE A N 1
ATOM 869 C CA . PHE A 1 105 ? 1.522 38.75 22.922 1 85.25 105 PHE A CA 1
ATOM 870 C C . PHE A 1 105 ? 1.362 40.031 22.125 1 85.25 105 PHE A C 1
ATOM 872 O O . PHE A 1 105 ? 0.503 40.125 21.234 1 85.25 105 PHE A O 1
ATOM 879 N N . LYS A 1 106 ? 2.162 41.094 22.328 1 75.12 106 LYS A N 1
ATOM 880 C CA . LYS A 1 106 ? 1.897 42.406 21.734 1 75.12 106 LYS A CA 1
ATOM 881 C C . LYS A 1 106 ? 3.076 42.875 20.875 1 75.12 106 LYS A C 1
ATOM 883 O O . LYS A 1 106 ? 3.166 44.062 20.531 1 75.12 106 LYS A O 1
ATOM 888 N N . ALA A 1 107 ? 3.912 41.875 20.672 1 71.69 107 ALA A 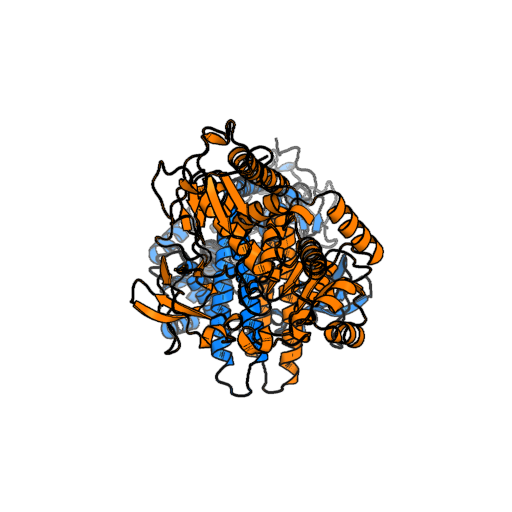N 1
ATOM 889 C CA . ALA A 1 107 ? 5.062 42.312 19.891 1 71.69 107 ALA A CA 1
ATOM 890 C C . ALA A 1 107 ? 4.617 42.969 18.578 1 71.69 107 ALA A C 1
ATOM 892 O O . ALA A 1 107 ? 3.779 42.438 17.859 1 71.69 107 ALA A O 1
ATOM 893 N N . ALA A 1 108 ? 5.141 44.062 18.359 1 63.81 108 ALA A N 1
ATOM 894 C CA . ALA A 1 108 ? 4.762 44.875 17.203 1 63.81 108 ALA A CA 1
ATOM 895 C C . ALA A 1 108 ? 5.184 44.188 15.906 1 63.81 108 ALA A C 1
ATOM 897 O O . ALA A 1 108 ? 6.219 43.5 15.852 1 63.81 108 ALA A O 1
ATOM 898 N N . GLY A 1 109 ? 4.363 44.188 14.953 1 71.12 109 GLY A N 1
ATOM 899 C CA . GLY A 1 109 ? 4.742 43.75 13.609 1 71.12 109 GLY A CA 1
ATOM 900 C C . GLY A 1 109 ? 4.348 42.312 13.305 1 71.12 109 GLY A C 1
ATOM 901 O O . GLY A 1 109 ? 4.438 41.875 12.156 1 71.12 109 GLY A O 1
ATOM 902 N N . ARG A 1 110 ? 3.904 41.625 14.297 1 80.12 110 ARG A N 1
ATOM 903 C CA . ARG A 1 110 ? 3.506 40.25 14.031 1 80.12 110 ARG A CA 1
ATOM 904 C C . ARG A 1 110 ? 2.014 40.156 13.734 1 80.12 110 ARG A C 1
ATOM 906 O O . ARG A 1 110 ? 1.2 40.781 14.406 1 80.12 110 ARG A O 1
ATOM 913 N N . GLY A 1 111 ? 1.701 39.438 12.672 1 83.19 111 GLY A N 1
ATOM 914 C CA . GLY A 1 111 ? 0.306 39.094 12.422 1 83.19 111 GLY A CA 1
ATOM 915 C C . GLY A 1 111 ? -0.241 38.062 13.375 1 83.19 111 GLY A C 1
ATOM 916 O O . GLY A 1 111 ? 0.507 37.5 14.172 1 83.19 111 GLY A O 1
ATOM 917 N N . ILE A 1 112 ? -1.494 37.875 13.391 1 88 112 ILE A N 1
ATOM 918 C CA . ILE A 1 112 ? -2.178 37 14.336 1 88 112 ILE A CA 1
ATOM 919 C C . ILE A 1 112 ? -1.632 35.562 14.203 1 88 112 ILE A C 1
ATOM 921 O O . ILE A 1 112 ? -1.493 34.875 15.195 1 88 112 ILE A O 1
ATOM 925 N N . GLY A 1 113 ? -1.363 35.125 12.953 1 90.31 113 GLY A N 1
ATOM 926 C CA . GLY A 1 113 ? -0.787 33.812 12.758 1 90.31 113 GLY A CA 1
ATOM 927 C C . GLY A 1 113 ? 0.551 33.625 13.453 1 90.31 113 GLY A C 1
ATOM 928 O O . GLY A 1 113 ? 0.791 32.625 14.109 1 90.31 113 GLY A O 1
ATOM 929 N N . SER A 1 114 ? 1.387 34.562 13.258 1 89.44 114 SER A N 1
ATOM 930 C CA . SER A 1 114 ? 2.697 34.531 13.906 1 89.44 114 SER A CA 1
ATOM 931 C C . SER A 1 114 ? 2.572 34.625 15.422 1 89.44 114 SER A C 1
ATOM 933 O O . SER A 1 114 ? 3.309 33.969 16.141 1 89.44 114 SER A O 1
ATOM 935 N N . GLN A 1 115 ? 1.655 35.438 15.867 1 91.25 115 GLN A N 1
ATOM 936 C CA . GLN A 1 115 ? 1.453 35.594 17.297 1 91.25 115 GLN A CA 1
ATOM 937 C C . GLN A 1 115 ? 0.954 34.281 17.938 1 91.25 115 GLN A C 1
ATOM 939 O O . GLN A 1 115 ? 1.365 33.938 19.047 1 91.25 115 GLN A O 1
ATOM 944 N N . LEU A 1 116 ? 0.097 33.625 17.266 1 93.38 116 LEU A N 1
ATOM 945 C CA . LEU A 1 116 ? -0.417 32.375 17.797 1 93.38 116 LEU A CA 1
ATOM 946 C C . LEU A 1 116 ? 0.666 31.312 17.812 1 93.38 116 LEU A C 1
ATOM 948 O O . LEU A 1 116 ? 0.707 30.469 18.703 1 93.38 116 LEU A O 1
ATOM 952 N N . HIS A 1 117 ? 1.52 31.328 16.891 1 93.12 117 HIS A N 1
ATOM 953 C CA . HIS A 1 117 ? 2.645 30.406 16.938 1 93.12 117 HIS A CA 1
ATOM 954 C C . HIS A 1 117 ? 3.609 30.766 18.062 1 93.12 117 HIS A C 1
ATOM 956 O O . HIS A 1 117 ? 4.227 29.891 18.672 1 93.12 117 HIS A O 1
ATOM 962 N N . HIS A 1 118 ? 3.77 32.062 18.281 1 92.25 118 HIS A N 1
ATOM 963 C CA . HIS A 1 118 ? 4.512 32.469 19.469 1 92.25 118 HIS A CA 1
ATOM 964 C C . HIS A 1 118 ? 3.869 31.922 20.734 1 92.25 118 HIS A C 1
ATOM 966 O O . HIS A 1 118 ? 4.566 31.438 21.625 1 92.25 118 HIS A O 1
ATOM 972 N N . LEU A 1 119 ? 2.602 31.984 20.781 1 94.06 119 LEU A N 1
ATOM 973 C CA . LEU A 1 119 ? 1.86 31.422 21.906 1 94.06 119 LEU A CA 1
ATOM 974 C C . LEU A 1 119 ? 2.188 29.938 22.094 1 94.06 119 LEU A C 1
ATOM 976 O O . LEU A 1 119 ? 2.293 29.453 23.219 1 94.06 119 LEU A O 1
ATOM 980 N N . SER A 1 120 ? 2.291 29.188 21.031 1 94 120 SER A N 1
ATOM 981 C CA . SER A 1 120 ? 2.625 27.781 21.125 1 94 120 SER A CA 1
ATOM 982 C C . SER A 1 120 ? 3.988 27.578 21.781 1 94 120 SER A C 1
ATOM 984 O O . SER A 1 120 ? 4.18 26.625 22.547 1 94 120 SER A O 1
ATOM 986 N N . TYR A 1 121 ? 4.969 28.422 21.484 1 93.31 121 TYR A N 1
ATOM 987 C CA . TYR A 1 121 ? 6.262 28.375 22.156 1 93.31 121 TYR A CA 1
ATOM 988 C C . TYR A 1 121 ? 6.113 28.641 23.656 1 93.31 121 TYR A C 1
ATOM 990 O O . TYR A 1 121 ? 6.777 28.016 24.469 1 93.31 121 TYR A O 1
ATOM 998 N N . CYS A 1 122 ? 5.254 29.625 23.938 1 95.69 122 CYS A N 1
ATOM 999 C CA . CYS A 1 122 ? 4.988 29.922 25.344 1 95.69 122 CYS A CA 1
ATOM 1000 C C . CYS A 1 122 ? 4.406 28.703 26.062 1 95.69 122 CYS A C 1
ATOM 1002 O O . CYS A 1 122 ? 4.797 28.406 27.188 1 95.69 122 CYS A O 1
ATOM 1004 N N . PHE A 1 123 ? 3.496 28.016 25.375 1 96.69 123 PHE A N 1
ATOM 1005 C CA . PHE A 1 123 ? 2.908 26.812 25.938 1 96.69 123 PHE A CA 1
ATOM 1006 C C . PHE A 1 123 ? 3.965 25.734 26.109 1 96.69 123 PHE A C 1
ATOM 1008 O O . PHE A 1 123 ? 3.93 24.969 27.078 1 96.69 123 PHE A O 1
ATOM 1015 N N . LEU A 1 124 ? 4.832 25.609 25.156 1 95.31 124 LEU A N 1
ATOM 1016 C CA . LEU A 1 124 ? 5.906 24.625 25.266 1 95.31 124 LEU A CA 1
ATOM 1017 C C . LEU A 1 124 ? 6.77 24.906 26.484 1 95.31 124 LEU A C 1
ATOM 1019 O O . LEU A 1 124 ? 7.141 23.984 27.219 1 95.31 124 LEU A O 1
ATOM 1023 N N . ALA A 1 125 ? 7.105 26.172 26.672 1 94.88 125 ALA A N 1
ATOM 1024 C CA . ALA A 1 125 ? 7.871 26.562 27.844 1 94.88 125 ALA A CA 1
ATOM 1025 C C . ALA A 1 125 ? 7.105 26.234 29.125 1 94.88 125 ALA A C 1
ATOM 1027 O O . ALA A 1 125 ? 7.68 25.719 30.094 1 94.88 125 ALA A O 1
ATOM 1028 N N . SER A 1 126 ? 5.848 26.562 29.094 1 96.69 126 SER A N 1
ATOM 1029 C CA . SER A 1 126 ? 4.98 26.297 30.25 1 96.69 126 SER A CA 1
ATOM 1030 C C . SER A 1 126 ? 4.902 24.812 30.547 1 96.69 126 SER A C 1
ATOM 1032 O O . SER A 1 126 ? 5.148 24.391 31.672 1 96.69 126 SER A O 1
ATOM 1034 N N . TYR A 1 127 ? 4.574 24.047 29.562 1 96.94 127 TYR A N 1
ATOM 1035 C CA . TYR A 1 127 ? 4.426 22.609 29.703 1 96.94 127 TYR A CA 1
ATOM 1036 C C . TYR A 1 127 ? 5.742 21.969 30.141 1 96.94 127 TYR A C 1
ATOM 1038 O O . TYR A 1 127 ? 5.762 21.141 31.047 1 96.94 127 TYR A O 1
ATOM 1046 N N . GLY A 1 128 ? 6.816 22.312 29.531 1 94.94 128 GLY A N 1
ATOM 1047 C CA . GLY A 1 128 ? 8.117 21.734 29.812 1 94.94 128 GLY A CA 1
ATOM 1048 C C . GLY A 1 128 ? 8.633 22.031 31.203 1 94.94 128 GLY A C 1
ATOM 1049 O O . GLY A 1 128 ? 9.367 21.234 31.781 1 94.94 128 GLY A O 1
ATOM 1050 N N . THR A 1 129 ? 8.242 23.203 31.719 1 93.88 129 THR A N 1
ATOM 1051 C CA . THR A 1 129 ? 8.719 23.609 33.031 1 93.88 129 THR A CA 1
ATOM 1052 C C . THR A 1 129 ? 7.625 23.438 34.094 1 93.88 129 THR A C 1
ATOM 1054 O O . THR A 1 129 ? 7.836 23.719 35.281 1 93.88 129 THR A O 1
ATOM 1057 N N . GLN A 1 130 ? 6.426 23.031 33.656 1 94.56 130 GLN A N 1
ATOM 1058 C CA . GLN A 1 130 ? 5.246 22.875 34.5 1 94.56 130 GLN A CA 1
ATOM 1059 C C . GLN A 1 130 ? 4.934 24.172 35.25 1 94.56 130 GLN A C 1
ATOM 1061 O O . GLN A 1 130 ? 4.793 24.172 36.469 1 94.56 130 GLN A O 1
ATOM 1066 N N . ARG A 1 131 ? 4.91 25.203 34.5 1 96.62 131 ARG A N 1
ATOM 1067 C CA . ARG A 1 131 ? 4.559 26.516 35.031 1 96.62 131 ARG A CA 1
ATOM 1068 C C . ARG A 1 131 ? 3.254 27.016 34.406 1 96.62 131 ARG A C 1
ATOM 1070 O O . ARG A 1 131 ? 2.93 26.656 33.25 1 96.62 131 ARG A O 1
ATOM 1077 N N . THR A 1 132 ? 2.488 27.75 35.156 1 98 132 THR A N 1
ATOM 1078 C CA . THR A 1 132 ? 1.261 28.344 34.656 1 98 132 THR A CA 1
ATOM 1079 C C . THR A 1 132 ? 1.577 29.469 33.688 1 98 132 THR A C 1
ATOM 1081 O O . THR A 1 132 ? 2.391 30.359 33.969 1 98 132 THR A O 1
ATOM 1084 N N . LEU A 1 133 ? 0.979 29.469 32.531 1 98.25 133 LEU A N 1
ATOM 1085 C CA . LEU A 1 133 ? 1.217 30.5 31.516 1 98.25 133 LEU A CA 1
ATOM 1086 C C . LEU A 1 133 ? 0.341 31.719 31.766 1 98.25 133 LEU A C 1
ATOM 1088 O O . LEU A 1 133 ? -0.882 31.609 31.875 1 98.25 133 LEU A O 1
ATOM 1092 N N . ILE A 1 134 ? 0.982 32.844 31.906 1 97.06 134 ILE A N 1
ATOM 1093 C CA . ILE A 1 134 ? 0.315 34.156 31.922 1 97.06 134 ILE A CA 1
ATOM 1094 C C . ILE A 1 134 ? 0.546 34.875 30.594 1 97.06 134 ILE A C 1
ATOM 1096 O O . ILE A 1 134 ? 1.657 35.312 30.312 1 97.06 134 ILE A O 1
ATOM 1100 N N . LEU A 1 135 ? -0.468 34.906 29.812 1 95.31 135 LEU A N 1
ATOM 1101 C CA . LEU A 1 135 ? -0.377 35.531 28.484 1 95.31 135 LEU A CA 1
ATOM 1102 C C . LEU A 1 135 ? -0.969 36.938 28.5 1 95.31 135 LEU A C 1
ATOM 1104 O O . LEU A 1 135 ? -2.143 37.094 28.828 1 95.31 135 LEU A O 1
ATOM 1108 N N . ASP A 1 136 ? -0.182 37.875 28.156 1 92.81 136 ASP A N 1
ATOM 1109 C CA . ASP A 1 136 ? -0.674 39.25 28.047 1 92.81 136 ASP A CA 1
ATOM 1110 C C . ASP A 1 136 ? -1.069 39.594 26.609 1 92.81 136 ASP A C 1
ATOM 1112 O O . ASP A 1 136 ? -0.207 39.844 25.766 1 92.81 136 ASP A O 1
ATOM 1116 N N . THR A 1 137 ? -2.365 39.625 26.391 1 91.81 137 THR A N 1
ATOM 1117 C CA . THR A 1 137 ? -2.855 39.875 25.047 1 91.81 137 THR A CA 1
ATOM 1118 C C . THR A 1 137 ? -3.67 41.156 24.984 1 91.81 137 THR A C 1
ATOM 1120 O O . THR A 1 137 ? -4.238 41.5 23.953 1 91.81 137 THR A O 1
ATOM 1123 N N . LYS A 1 138 ? -3.762 41.875 26 1 88.56 138 LYS A N 1
ATOM 1124 C CA . LYS A 1 138 ? -4.609 43.062 26.078 1 88.56 138 LYS A CA 1
ATOM 1125 C C . LYS A 1 138 ? -4.188 44.125 25.047 1 88.56 138 LYS A C 1
ATOM 1127 O O . LYS A 1 138 ? -2.992 44.344 24.844 1 88.56 138 LYS A O 1
ATOM 1132 N N . ASN A 1 139 ? -5.156 44.594 24.359 1 85.69 139 ASN A N 1
ATOM 1133 C CA . ASN A 1 139 ? -5.012 45.656 23.406 1 85.69 139 ASN A CA 1
ATOM 1134 C C . ASN A 1 139 ? -4.328 45.188 22.125 1 85.69 139 ASN A C 1
ATOM 1136 O O . ASN A 1 139 ? -3.881 46 21.312 1 85.69 139 ASN A O 1
ATOM 1140 N N . TYR A 1 140 ? -4.238 43.969 22.047 1 86 140 TYR A N 1
ATOM 1141 C CA . TYR A 1 140 ? -3.68 43.438 20.797 1 86 140 TYR A CA 1
ATOM 1142 C C . TYR A 1 140 ? -4.523 43.875 19.609 1 86 140 TYR A C 1
ATOM 1144 O O . TYR A 1 140 ? -5.727 43.625 19.562 1 86 140 TYR A O 1
ATOM 1152 N N . ASN A 1 141 ? -3.869 44.562 18.594 1 81.44 141 ASN A N 1
ATOM 1153 C CA . ASN A 1 141 ? -4.488 45.031 17.359 1 81.44 141 ASN A CA 1
ATOM 1154 C C . ASN A 1 141 ? -5.793 45.781 17.641 1 81.44 141 ASN A C 1
ATOM 1156 O O . ASN A 1 141 ? -6.793 45.562 16.953 1 81.44 141 ASN A O 1
ATOM 1160 N N . GLY A 1 142 ? -5.875 46.438 18.75 1 77.94 142 GLY A N 1
ATOM 1161 C CA . GLY A 1 142 ? -6.996 47.312 19.047 1 77.94 142 GLY A CA 1
ATOM 1162 C C . GLY A 1 142 ? -8.102 46.594 19.828 1 77.94 142 GLY A C 1
ATOM 1163 O O . GLY A 1 142 ? -9.164 47.188 20.062 1 77.94 142 GLY A O 1
ATOM 1164 N N . ASN A 1 143 ? -7.891 45.406 20.188 1 84 143 ASN A N 1
ATOM 1165 C CA . ASN A 1 143 ? -8.852 44.688 21.016 1 84 143 ASN A CA 1
ATOM 1166 C C . ASN A 1 143 ? -8.531 44.844 22.5 1 84 143 AS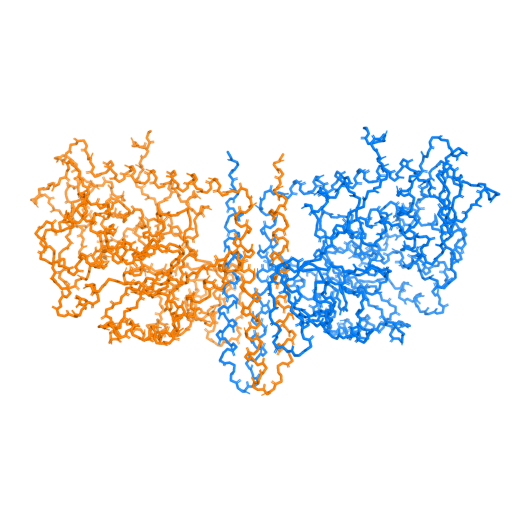N A C 1
ATOM 1168 O O . ASN A 1 143 ? -7.602 44.219 23.016 1 84 143 ASN A O 1
ATOM 1172 N N . PRO A 1 144 ? -9.305 45.531 23.156 1 85.38 144 PRO A N 1
ATOM 1173 C CA . PRO A 1 144 ? -8.992 45.812 24.562 1 85.38 144 PRO A CA 1
ATOM 1174 C C . PRO A 1 144 ? -8.812 44.531 25.391 1 85.38 144 PRO A C 1
ATOM 1176 O O . PRO A 1 144 ? -7.934 44.469 26.25 1 85.38 144 PRO A O 1
ATOM 1179 N N . GLU A 1 145 ? -9.664 43.562 25.141 1 89.88 145 GLU A N 1
ATOM 1180 C CA . GLU A 1 145 ? -9.594 42.312 25.906 1 89.88 145 GLU A CA 1
ATOM 1181 C C . GLU A 1 145 ? -8.656 41.312 25.25 1 89.88 145 GLU A C 1
ATOM 1183 O O . GLU A 1 145 ? -8.562 40.156 25.672 1 89.88 145 GLU A O 1
ATOM 1188 N N . GLY A 1 146 ? -8.078 41.781 24.172 1 90.62 146 GLY A N 1
ATOM 1189 C CA . GLY A 1 146 ? -7.137 40.906 23.469 1 90.62 146 GLY A CA 1
ATOM 1190 C C . GLY A 1 146 ? -7.789 39.688 22.875 1 90.62 146 GLY A C 1
ATOM 1191 O O . GLY A 1 146 ? -8.828 39.781 22.219 1 90.62 146 GLY A O 1
ATOM 1192 N N . LEU A 1 147 ? -7.203 38.531 23.125 1 92.5 147 LEU A N 1
ATOM 1193 C CA . LEU A 1 147 ? -7.688 37.281 22.578 1 92.5 147 LEU A CA 1
ATOM 1194 C C . LEU A 1 147 ? -8.977 36.844 23.266 1 92.5 147 LEU A C 1
ATOM 1196 O O . LEU A 1 147 ? -9.75 36.062 22.719 1 92.5 147 LEU A O 1
ATOM 1200 N N . GLU A 1 148 ? -9.188 37.312 24.438 1 93.94 148 GLU A N 1
ATOM 1201 C CA . GLU A 1 148 ? -10.383 36.938 25.188 1 93.94 148 GLU A CA 1
ATOM 1202 C C . GLU A 1 148 ? -11.625 37.594 24.594 1 93.94 148 GLU A C 1
ATOM 1204 O O . GLU A 1 148 ? -12.75 37.281 24.984 1 93.94 148 GLU A O 1
ATOM 1209 N N . THR A 1 149 ? -11.383 38.469 23.656 1 94.12 149 THR A N 1
ATOM 1210 C CA . THR A 1 149 ? -12.492 38.969 22.844 1 94.12 149 THR A CA 1
ATOM 1211 C C . THR A 1 149 ? -13.109 37.812 22.062 1 94.12 149 THR A C 1
ATOM 1213 O O . THR A 1 149 ? -14.312 37.812 21.766 1 94.12 149 THR A O 1
ATOM 1216 N N . PHE A 1 150 ? -12.352 36.812 21.797 1 96.31 150 PHE A N 1
ATOM 1217 C CA . PHE A 1 150 ? -12.781 35.75 20.891 1 96.31 150 PHE A CA 1
ATOM 1218 C C . PHE A 1 150 ? -12.781 34.406 21.594 1 96.31 150 PHE A C 1
ATOM 1220 O O . PHE A 1 150 ? -13.547 33.5 21.219 1 96.31 150 PHE A O 1
ATOM 1227 N N . PHE A 1 151 ? -11.906 34.219 22.547 1 97.56 151 PHE A N 1
ATOM 1228 C CA . PHE A 1 151 ? -11.672 32.906 23.125 1 97.56 151 PHE A CA 1
ATOM 1229 C C . PHE A 1 151 ? -11.891 32.906 24.625 1 97.56 151 PHE A C 1
ATOM 1231 O O . PHE A 1 151 ? -11.906 34 25.25 1 97.56 151 PHE A O 1
ATOM 1238 N N . LEU A 1 152 ? -12.07 31.766 25.141 1 97.69 152 LEU A N 1
ATOM 1239 C CA . LEU A 1 152 ? -12.078 31.609 26.594 1 97.69 152 LEU A CA 1
ATOM 1240 C C . LEU A 1 152 ? -10.695 31.891 27.188 1 97.69 152 LEU A C 1
ATOM 1242 O O . LEU A 1 152 ? -9.688 31.688 26.5 1 97.69 152 LEU A O 1
ATOM 1246 N N . PRO A 1 153 ? -10.672 32.438 28.375 1 96.25 153 PRO A N 1
ATOM 1247 C CA . PRO A 1 153 ? -9.367 32.656 28.984 1 96.25 153 PRO A CA 1
ATOM 1248 C C . PRO A 1 153 ? -8.539 31.375 29.125 1 96.25 153 PRO A C 1
ATOM 1250 O O . PRO A 1 153 ? -9.109 30.281 29.25 1 96.25 153 PRO A O 1
ATOM 1253 N N . LEU A 1 154 ? -7.227 31.469 29.141 1 97.25 154 LEU A N 1
ATOM 1254 C CA . LEU A 1 154 ? -6.355 30.312 29.297 1 97.25 154 LEU A CA 1
ATOM 1255 C C . LEU A 1 154 ? -6.5 29.719 30.688 1 97.25 154 LEU A C 1
ATOM 1257 O O . LEU A 1 154 ? -6.266 28.516 30.875 1 97.25 154 LEU A O 1
ATOM 1261 N N . SER A 1 155 ? -6.801 30.562 31.641 1 97.5 155 SER A N 1
ATOM 1262 C CA . SER A 1 155 ? -6.934 30.125 33.031 1 97.5 155 SER A CA 1
ATOM 1263 C C . SER A 1 155 ? -8.211 30.688 33.656 1 97.5 155 SER A C 1
ATOM 1265 O O . SER A 1 155 ? -8.594 31.828 33.375 1 97.5 155 SER A O 1
ATOM 1267 N N . ASP A 1 156 ? -8.789 29.891 34.5 1 95.94 156 ASP A N 1
ATOM 1268 C CA . ASP A 1 156 ? -9.961 30.328 35.25 1 95.94 156 ASP A CA 1
ATOM 1269 C C . ASP A 1 156 ? -9.57 30.859 36.625 1 95.94 156 ASP A C 1
ATOM 1271 O O . ASP A 1 156 ? -10.328 31.609 37.25 1 95.94 156 ASP A O 1
ATOM 1275 N N . THR A 1 157 ? -8.367 30.547 37.031 1 96.38 157 THR A N 1
ATOM 1276 C CA . THR A 1 157 ? -8.086 30.781 38.438 1 96.38 157 THR A CA 1
ATOM 1277 C C . THR A 1 157 ? -6.793 31.578 38.625 1 96.38 157 THR A C 1
ATOM 1279 O O . THR A 1 157 ? -6.527 32.125 39.688 1 96.38 157 THR A O 1
ATOM 1282 N N . CYS A 1 158 ? -5.992 31.656 37.625 1 96.94 158 CYS A N 1
ATOM 1283 C CA . CYS A 1 158 ? -4.68 32.281 37.781 1 96.94 158 CYS A CA 1
ATOM 1284 C C . CYS A 1 158 ? -4.371 33.219 36.594 1 96.94 158 CYS A C 1
ATOM 1286 O O . CYS A 1 158 ? -3.887 32.75 35.562 1 96.94 158 CYS A O 1
ATOM 1288 N N . THR A 1 159 ? -4.543 34.5 36.812 1 93.62 159 THR A N 1
ATOM 1289 C CA . THR A 1 159 ? -4.398 35.438 35.719 1 93.62 159 THR A CA 1
ATOM 1290 C C . THR A 1 159 ? -3.459 36.594 36.094 1 93.62 159 THR A C 1
ATOM 1292 O O . THR A 1 159 ? -3.256 37.531 35.312 1 93.62 159 THR A O 1
ATOM 1295 N N . SER A 1 160 ? -2.893 36.469 37.25 1 92.25 160 SER A N 1
ATOM 1296 C CA . SER A 1 160 ? -2.064 37.562 37.75 1 92.25 160 SER A CA 1
ATOM 1297 C C . SER A 1 160 ? -0.646 37.094 38.031 1 92.25 160 SER A C 1
ATOM 1299 O O . SER A 1 160 ? -0.395 35.906 38.156 1 92.25 160 SER A O 1
ATOM 1301 N N . TYR A 1 161 ? 0.246 38 38.062 1 94.25 161 TYR A N 1
ATOM 1302 C CA . TYR A 1 161 ? 1.637 37.75 38.406 1 94.25 161 TYR A CA 1
ATOM 1303 C C . TYR A 1 161 ? 2.262 38.938 39.094 1 94.25 161 TYR A C 1
ATOM 1305 O O . TYR A 1 161 ? 1.718 40.062 39.062 1 94.25 161 TYR A O 1
ATOM 1313 N N . ASN A 1 162 ? 3.354 38.688 39.812 1 94.25 162 ASN A N 1
ATOM 1314 C CA . ASN A 1 162 ? 4.121 39.75 40.438 1 94.25 162 ASN A CA 1
ATOM 1315 C C . ASN A 1 162 ? 5.301 40.188 39.562 1 94.25 162 ASN A C 1
ATOM 1317 O O . ASN A 1 162 ? 6.297 39.469 39.469 1 94.25 162 ASN A O 1
ATOM 1321 N N . LYS A 1 163 ? 5.273 41.375 39.094 1 94.44 163 LYS A N 1
ATOM 1322 C CA . LYS A 1 163 ? 6.273 41.875 38.156 1 94.44 163 LYS A CA 1
ATOM 1323 C C . LYS A 1 163 ? 7.641 42 38.812 1 94.44 163 LYS A C 1
ATOM 1325 O O . LYS A 1 163 ? 8.672 41.812 38.188 1 94.44 163 LYS A O 1
ATOM 1330 N N . SER A 1 164 ? 7.664 42.25 40.062 1 95.12 164 SER A N 1
ATOM 1331 C CA . SER A 1 164 ? 8.914 42.469 40.781 1 95.12 164 SER A CA 1
ATOM 1332 C C . SER A 1 164 ? 9.703 41.156 40.906 1 95.12 164 SER A C 1
ATOM 1334 O O . SER A 1 164 ? 10.914 41.188 41.156 1 95.12 164 SER A O 1
ATOM 1336 N N . GLN A 1 165 ? 9.008 40.062 40.719 1 95 165 GLN A N 1
ATOM 1337 C CA . GLN A 1 165 ? 9.641 38.781 40.875 1 95 165 GLN A CA 1
ATOM 1338 C C . GLN A 1 165 ? 10.016 38.188 39.5 1 95 165 GLN A C 1
ATOM 1340 O O . GLN A 1 165 ? 10.508 37.031 39.438 1 95 165 GLN A O 1
ATOM 1345 N N . MET A 1 166 ? 9.758 38.844 38.5 1 96.81 166 MET A N 1
ATOM 1346 C CA . MET A 1 166 ? 9.945 38.344 37.156 1 96.81 166 MET A CA 1
ATOM 1347 C C . MET A 1 166 ? 11.422 38.344 36.781 1 96.81 166 MET A C 1
ATOM 1349 O O . MET A 1 166 ? 12.109 39.344 36.969 1 96.81 166 MET A O 1
ATOM 1353 N N . VAL A 1 167 ? 11.867 37.219 36.281 1 97 167 VAL A N 1
ATOM 1354 C CA . VAL A 1 167 ? 13.234 37.094 35.781 1 97 167 VAL A CA 1
ATOM 1355 C C . VAL A 1 167 ? 13.203 36.688 34.312 1 97 167 VAL A C 1
ATOM 1357 O O . VAL A 1 167 ? 12.219 36.094 33.844 1 97 167 VAL A O 1
ATOM 1360 N N . ALA A 1 168 ? 14.273 36.938 33.688 1 94.69 168 ALA A N 1
ATOM 1361 C CA . ALA A 1 168 ? 14.352 36.594 32.25 1 94.69 168 ALA A CA 1
ATOM 1362 C C . ALA A 1 168 ? 14.594 35.094 32.094 1 94.69 168 ALA A C 1
ATOM 1364 O O . ALA A 1 168 ? 15.172 34.438 32.969 1 94.69 168 ALA A O 1
ATOM 1365 N N . TRP A 1 169 ? 14.141 34.5 31 1 94.69 169 TRP A N 1
ATOM 1366 C CA . TRP A 1 169 ? 14.406 33.094 30.625 1 94.69 169 TRP A CA 1
ATOM 1367 C C . TRP A 1 169 ? 15.898 32.812 30.703 1 94.69 169 TRP A C 1
ATOM 1369 O O . TRP A 1 169 ? 16.719 33.594 30.234 1 94.69 169 TRP A O 1
ATOM 1379 N N . PRO A 1 170 ? 16.297 31.688 31.234 1 93.69 170 PRO A N 1
ATOM 1380 C CA . PRO A 1 170 ? 15.453 30.562 31.625 1 93.69 170 PRO A CA 1
ATOM 1381 C C . PRO A 1 170 ? 15.07 30.594 33.094 1 93.69 170 PRO A C 1
ATOM 1383 O O . PRO A 1 170 ? 14.312 29.719 33.562 1 93.69 170 PRO A O 1
ATOM 1386 N N . GLY A 1 171 ? 15.562 31.562 33.781 1 94.5 171 GLY A N 1
ATOM 1387 C CA . GLY A 1 171 ? 15.336 31.594 35.219 1 94.5 171 GLY A CA 1
ATOM 1388 C C . GLY A 1 171 ? 15.914 30.406 35.969 1 94.5 171 GLY A C 1
ATOM 1389 O O . GLY A 1 171 ? 16.844 29.75 35.469 1 94.5 171 GLY A O 1
ATOM 1390 N N . LYS A 1 172 ? 15.539 30.25 37.219 1 93.88 172 LYS A N 1
ATOM 1391 C CA . LYS A 1 172 ? 15.906 29.109 38.031 1 93.88 172 LYS A CA 1
ATOM 1392 C C . LYS A 1 172 ? 14.688 28.234 38.344 1 93.88 172 LYS A C 1
ATOM 1394 O O . LYS A 1 172 ? 13.555 28.609 38.062 1 93.88 172 LYS A O 1
ATOM 1399 N N . LYS A 1 173 ? 14.977 27.094 38.875 1 91.38 173 LYS A N 1
ATOM 1400 C CA . LYS A 1 173 ? 13.922 26.156 39.219 1 91.38 173 LYS A CA 1
ATOM 1401 C C . LYS A 1 173 ? 12.883 26.781 40.156 1 91.38 173 LYS A C 1
ATOM 1403 O O . LYS A 1 173 ? 11.688 26.531 40 1 91.38 173 LYS A O 1
ATOM 1408 N N . ASP A 1 174 ? 13.375 27.672 40.938 1 92.88 174 ASP A N 1
ATOM 1409 C CA . ASP A 1 174 ? 12.469 28.203 41.969 1 92.88 174 ASP A CA 1
ATOM 1410 C C . ASP A 1 174 ? 12.047 29.625 41.625 1 92.88 174 ASP A C 1
ATOM 1412 O O . ASP A 1 174 ? 11.391 30.281 42.438 1 92.88 174 ASP A O 1
ATOM 1416 N N . SER A 1 175 ? 12.422 30.062 40.469 1 96.62 175 SER A N 1
ATOM 1417 C CA . SER A 1 175 ? 11.969 31.406 40.062 1 96.62 175 SER A CA 1
ATOM 1418 C C . SER A 1 175 ? 10.445 31.469 40 1 96.62 175 SER A C 1
ATOM 1420 O O . SER A 1 175 ? 9.812 30.672 39.281 1 96.62 175 SER A O 1
ATOM 1422 N N . PRO A 1 176 ? 9.875 32.438 40.656 1 96.81 176 PRO A N 1
ATOM 1423 C CA . PRO A 1 176 ? 8.414 32.5 40.656 1 96.81 176 PRO A CA 1
ATOM 1424 C C . PRO A 1 176 ? 7.812 32.844 39.312 1 96.81 176 PRO A C 1
ATOM 1426 O O . PRO A 1 176 ? 6.828 32.219 38.875 1 96.81 176 PRO A O 1
ATOM 1429 N N . VAL A 1 177 ? 8.406 33.875 38.688 1 97.88 177 VAL A N 1
ATOM 1430 C CA . VAL A 1 177 ? 7.902 34.281 37.375 1 97.88 177 VAL A CA 1
ATOM 1431 C C . VAL A 1 177 ? 9.062 34.406 36.406 1 97.88 177 VAL A C 1
ATOM 1433 O O . VAL A 1 177 ? 10.047 35.094 36.656 1 97.88 177 VAL A O 1
ATOM 1436 N N . VAL A 1 178 ? 8.961 33.656 35.312 1 97.31 178 VAL A N 1
ATOM 1437 C CA . VAL A 1 178 ? 9.977 33.719 34.281 1 97.31 178 VAL A CA 1
ATOM 1438 C C . VAL A 1 178 ? 9.398 34.344 33 1 97.31 178 VAL A C 1
ATOM 1440 O O . VAL A 1 178 ? 8.344 33.938 32.531 1 97.31 178 VAL A O 1
ATOM 1443 N N . GLN A 1 179 ? 10.062 35.344 32.469 1 96 179 GLN A N 1
ATOM 1444 C CA . GLN A 1 179 ? 9.633 36.031 31.25 1 96 179 GLN A CA 1
ATOM 1445 C C . GLN A 1 179 ? 10.188 35.312 30.016 1 96 179 GLN A C 1
ATOM 1447 O O . GLN A 1 179 ? 11.406 35.219 29.844 1 96 179 GLN A O 1
ATOM 1452 N N . PHE A 1 180 ? 9.258 34.812 29.25 1 94.81 180 PHE A N 1
ATOM 1453 C CA . PHE A 1 180 ? 9.664 34.156 28 1 94.81 180 PHE A CA 1
ATOM 1454 C C . PHE A 1 180 ? 9.977 35.219 26.938 1 94.81 180 PHE A C 1
ATOM 1456 O O . PHE A 1 180 ? 9.266 36.219 26.828 1 94.81 180 PHE A O 1
ATOM 1463 N N . PRO A 1 181 ? 10.992 35 26.125 1 90.69 181 PRO A N 1
ATOM 1464 C CA . PRO A 1 181 ? 11.398 36.031 25.156 1 90.69 181 PRO A CA 1
ATOM 1465 C C . PRO A 1 181 ? 10.406 36.156 24 1 90.69 181 PRO A C 1
ATOM 1467 O O . PRO A 1 181 ? 9.789 35.188 23.578 1 90.69 181 PRO A O 1
ATOM 1470 N N . ALA A 1 182 ? 10.398 37.312 23.375 1 81.38 182 ALA A N 1
ATOM 1471 C CA . ALA A 1 182 ? 9.453 37.656 22.312 1 81.38 182 ALA A CA 1
ATOM 1472 C C . ALA A 1 182 ? 9.875 37.031 20.984 1 81.38 182 ALA A C 1
ATOM 1474 O O . ALA A 1 182 ? 9.031 36.781 20.125 1 81.38 182 ALA A O 1
ATOM 1475 N N . TRP A 1 183 ? 11.078 36.719 20.688 1 76.38 183 TRP A N 1
ATOM 1476 C CA . TRP A 1 183 ? 11.547 36.312 19.375 1 76.38 183 TRP A CA 1
ATOM 1477 C C . TRP A 1 183 ? 11.625 34.781 19.281 1 76.38 183 TRP A C 1
ATOM 1479 O O . TRP A 1 183 ? 12.125 34.25 18.281 1 76.38 183 TRP A O 1
ATOM 1489 N N . ASP A 1 184 ? 11 34 20.047 1 78.5 184 ASP A N 1
ATOM 1490 C CA . ASP A 1 184 ? 10.836 32.562 20.016 1 78.5 184 ASP A CA 1
ATOM 1491 C C . ASP A 1 184 ? 12.188 31.844 19.859 1 78.5 184 ASP A C 1
ATOM 1493 O O . ASP A 1 184 ? 12.273 30.797 19.219 1 78.5 184 ASP A O 1
ATOM 1497 N N . ARG A 1 185 ? 13.242 32.5 20.125 1 81.31 185 ARG A N 1
ATOM 1498 C CA . ARG A 1 185 ? 14.586 31.953 20.141 1 81.31 185 ARG A CA 1
ATOM 1499 C C . ARG A 1 185 ? 15.219 32.062 21.516 1 81.31 185 ARG A C 1
ATOM 1501 O O . ARG A 1 185 ? 16.219 32.781 21.688 1 81.31 185 ARG A O 1
ATOM 1508 N N . PRO A 1 186 ? 14.602 31.312 22.266 1 86.25 186 PRO A N 1
ATOM 1509 C CA . PRO A 1 186 ? 15.18 31.359 23.625 1 86.25 186 PRO A CA 1
ATOM 1510 C C . PRO A 1 186 ? 16.609 30.828 23.672 1 86.25 186 PRO A C 1
ATOM 1512 O O . PRO A 1 186 ? 16.953 29.906 22.922 1 86.25 186 PRO A O 1
ATOM 1515 N N . ASN A 1 187 ? 17.344 31.422 24.5 1 87.5 187 ASN A N 1
ATOM 1516 C CA . ASN A 1 187 ? 18.703 30.984 24.781 1 87.5 187 ASN A CA 1
ATOM 1517 C C . ASN A 1 187 ? 18.922 30.766 26.281 1 87.5 187 ASN A C 1
ATOM 1519 O O . ASN A 1 187 ? 18.859 31.703 27.078 1 87.5 187 ASN A O 1
ATOM 1523 N N . PRO A 1 188 ? 19.172 29.703 26.656 1 90.19 188 PRO A N 1
ATOM 1524 C CA . PRO A 1 188 ? 19.359 28.469 25.891 1 90.19 188 PRO A CA 1
ATOM 1525 C C . PRO A 1 188 ? 18.047 27.922 25.328 1 90.19 188 PRO A C 1
ATOM 1527 O O . PRO A 1 188 ? 16.969 28.188 25.875 1 90.19 188 PRO A O 1
ATOM 1530 N N . ARG A 1 189 ? 18.172 27.156 24.344 1 90 189 ARG A N 1
ATOM 1531 C CA . ARG A 1 189 ? 17.016 26.5 23.719 1 90 189 ARG A CA 1
ATOM 1532 C C . ARG A 1 189 ? 16.75 25.141 24.344 1 90 189 ARG A C 1
ATOM 1534 O O . ARG A 1 189 ? 17.609 24.266 24.328 1 90 189 ARG A O 1
ATOM 1541 N N . PRO A 1 190 ? 15.602 24.953 24.812 1 90.56 190 PRO A N 1
ATOM 1542 C CA . PRO A 1 190 ? 15.312 23.641 25.406 1 90.56 190 PRO A CA 1
ATOM 1543 C C . PRO A 1 190 ? 15.156 22.531 24.375 1 90.56 190 PRO A C 1
ATOM 1545 O O . PRO A 1 190 ? 14.766 22.797 23.234 1 90.56 190 PRO A O 1
ATOM 1548 N N . ASN A 1 191 ? 15.328 21.312 24.797 1 89.12 191 ASN A N 1
ATOM 1549 C CA . ASN A 1 191 ? 15.203 20.172 23.906 1 89.12 191 ASN A CA 1
ATOM 1550 C C . ASN A 1 191 ? 13.742 19.859 23.594 1 89.12 191 ASN A C 1
ATOM 1552 O O . ASN A 1 191 ? 13.445 19.125 22.656 1 89.12 191 ASN A O 1
ATOM 1556 N N . TYR A 1 192 ? 12.797 20.438 24.453 1 92.12 192 TYR A N 1
ATOM 1557 C CA . TYR A 1 192 ? 11.383 20.141 24.234 1 92.12 192 TYR A CA 1
ATOM 1558 C C . TYR A 1 192 ? 10.758 21.172 23.312 1 92.12 192 TYR A C 1
ATOM 1560 O O . TYR A 1 192 ? 9.539 21.219 23.141 1 92.12 192 TYR A O 1
ATOM 1568 N N . PHE A 1 193 ? 11.555 22.016 22.719 1 90.81 193 PHE A N 1
ATOM 1569 C CA . PHE A 1 193 ? 11.094 22.922 21.688 1 90.81 193 PHE A CA 1
ATOM 1570 C C . PHE A 1 193 ? 11.055 22.234 20.328 1 90.81 193 PHE A C 1
ATOM 1572 O O . PHE A 1 193 ? 11.617 21.141 20.172 1 90.81 193 PHE A O 1
ATOM 1579 N N . PRO A 1 194 ? 10.453 22.891 19.438 1 85.06 194 PRO A N 1
ATOM 1580 C CA . PRO A 1 194 ? 10.305 22.25 18.125 1 85.06 194 PRO A CA 1
ATOM 1581 C C . PRO A 1 194 ? 11.641 21.844 17.5 1 85.06 194 PRO A C 1
ATOM 1583 O O . PRO A 1 194 ? 12.641 22.531 17.672 1 85.06 194 PRO A O 1
ATOM 1586 N N . LYS A 1 195 ? 11.617 20.641 16.875 1 85 195 LYS A N 1
ATOM 1587 C CA . LYS A 1 195 ? 10.555 19.719 16.5 1 85 195 LYS A CA 1
ATOM 1588 C C . LYS A 1 195 ? 10.578 18.469 17.375 1 85 195 LYS A C 1
ATOM 1590 O O . LYS A 1 195 ? 11.102 17.422 16.969 1 85 195 LYS A O 1
ATOM 1595 N N . SER A 1 196 ? 10.031 18.562 18.625 1 91.25 196 SER A N 1
ATOM 1596 C CA . SER A 1 196 ? 10.047 17.438 19.562 1 91.25 196 SER A CA 1
ATOM 1597 C C . SER A 1 196 ? 8.656 17.156 20.125 1 91.25 196 SER A C 1
ATOM 1599 O O . SER A 1 196 ? 7.773 18.016 20.062 1 91.25 196 SER A O 1
ATOM 1601 N N . ILE A 1 197 ? 8.438 15.953 20.5 1 95.06 197 ILE A N 1
ATOM 1602 C CA . ILE A 1 197 ? 7.23 15.562 21.219 1 95.06 197 ILE A CA 1
ATOM 1603 C C . ILE A 1 197 ? 7.605 14.977 22.578 1 95.06 197 ILE A C 1
ATOM 1605 O O . ILE A 1 197 ? 8.734 14.523 22.781 1 95.06 197 ILE A O 1
ATOM 1609 N N . PRO A 1 198 ? 6.723 15.086 23.547 1 96.69 198 PRO A N 1
ATOM 1610 C CA . PRO A 1 198 ? 7.055 14.57 24.875 1 96.69 198 PRO A CA 1
ATOM 1611 C C . PRO A 1 198 ? 7.273 13.062 24.891 1 96.69 198 PRO A C 1
ATOM 1613 O O . PRO A 1 198 ? 6.496 12.32 24.281 1 96.69 198 PRO A O 1
ATOM 1616 N N . LYS A 1 199 ? 8.227 12.578 25.656 1 96.62 199 LYS A N 1
ATOM 1617 C CA . LYS A 1 199 ? 8.641 11.18 25.703 1 96.62 199 LYS A CA 1
ATOM 1618 C C . LYS A 1 199 ? 7.508 10.297 26.219 1 96.62 199 LYS A C 1
ATOM 1620 O O . LYS A 1 199 ? 7.297 9.188 25.719 1 96.62 199 LYS A O 1
ATOM 1625 N N . ASP A 1 200 ? 6.793 10.711 27.188 1 95.88 200 ASP A N 1
ATOM 1626 C CA . ASP A 1 200 ? 5.836 9.859 27.891 1 95.88 200 ASP A CA 1
ATOM 1627 C C . ASP A 1 200 ? 4.648 9.516 26.984 1 95.88 200 ASP A C 1
ATOM 1629 O O . ASP A 1 200 ? 3.959 8.523 27.219 1 95.88 200 ASP A O 1
ATOM 1633 N N . ILE A 1 201 ? 4.422 10.312 25.953 1 96.69 201 ILE A N 1
ATOM 1634 C CA . ILE A 1 201 ? 3.305 9.977 25.078 1 96.69 201 ILE A CA 1
ATOM 1635 C C . ILE A 1 201 ? 3.82 9.656 23.672 1 96.69 201 ILE A C 1
ATOM 1637 O O . ILE A 1 201 ? 3.035 9.398 22.766 1 96.69 201 ILE A O 1
ATOM 1641 N N . SER A 1 202 ? 5.09 9.68 23.469 1 96.88 202 SER A N 1
ATOM 1642 C CA . SER A 1 202 ? 5.699 9.609 22.156 1 96.88 202 SER A CA 1
ATOM 1643 C C . SER A 1 202 ? 5.352 8.297 21.453 1 96.88 202 SER A C 1
ATOM 1645 O O . SER A 1 202 ? 5 8.297 20.266 1 96.88 202 SER A O 1
ATOM 1647 N N . GLU A 1 203 ? 5.461 7.141 22.125 1 96 203 GLU A N 1
ATOM 1648 C CA . GLU A 1 203 ? 5.188 5.848 21.5 1 96 203 GLU A CA 1
ATOM 1649 C C . GLU A 1 203 ? 3.738 5.754 21.047 1 96 203 GLU A C 1
ATOM 1651 O O . GLU A 1 203 ? 3.467 5.285 19.938 1 96 203 GLU A O 1
ATOM 1656 N N . ARG A 1 204 ? 2.83 6.211 21.891 1 96.94 204 ARG A N 1
ATOM 1657 C CA . ARG A 1 204 ? 1.411 6.199 21.547 1 96.94 204 ARG A CA 1
ATOM 1658 C C . ARG A 1 204 ? 1.119 7.121 20.375 1 96.94 204 ARG A C 1
ATOM 1660 O O . ARG A 1 204 ? 0.378 6.754 19.453 1 96.94 204 ARG A O 1
ATOM 1667 N N . LEU A 1 205 ? 1.758 8.25 20.422 1 97.56 205 LEU A N 1
ATOM 1668 C CA . LEU A 1 205 ? 1.487 9.281 19.422 1 97.56 205 LEU A CA 1
ATOM 1669 C C . LEU A 1 205 ? 2.053 8.875 18.062 1 97.56 205 LEU A C 1
ATOM 1671 O O . LEU A 1 205 ? 1.392 9.039 17.031 1 97.56 205 LEU A O 1
ATOM 1675 N N . VAL A 1 206 ? 3.25 8.352 18.031 1 96.31 206 VAL A N 1
ATOM 1676 C CA . VAL A 1 206 ? 3.904 7.953 16.781 1 96.31 206 VAL A CA 1
ATOM 1677 C C . VAL A 1 206 ? 3.162 6.773 16.172 1 96.31 206 VAL A C 1
ATOM 1679 O O . VAL A 1 206 ? 3.068 6.668 14.938 1 96.31 206 VAL A O 1
ATOM 1682 N N . ARG A 1 207 ? 2.631 5.883 16.984 1 95.38 207 ARG A N 1
ATOM 1683 C CA . ARG A 1 207 ? 1.822 4.773 16.484 1 95.38 207 ARG A CA 1
ATOM 1684 C C . ARG A 1 207 ? 0.529 5.277 15.859 1 95.38 207 ARG A C 1
ATOM 1686 O O . ARG A 1 207 ? 0.116 4.793 14.805 1 95.38 207 ARG A O 1
ATOM 1693 N N . LEU A 1 208 ? -0.046 6.309 16.359 1 96.81 208 LEU A N 1
ATOM 1694 C CA . LEU A 1 208 ? -1.379 6.781 16 1 96.81 208 LEU A CA 1
ATOM 1695 C C . LEU A 1 208 ? -1.32 7.699 14.789 1 96.81 208 LEU A C 1
ATOM 1697 O O . LEU A 1 208 ? -2.197 7.645 13.922 1 96.81 208 LEU A O 1
ATOM 1701 N N . HIS A 1 209 ? -0.267 8.523 14.758 1 97.5 209 HIS A N 1
ATOM 1702 C CA . HIS A 1 209 ? -0.446 9.719 13.945 1 97.5 209 HIS A CA 1
ATOM 1703 C C . HIS A 1 209 ? 0.673 9.859 12.914 1 97.5 209 HIS A C 1
ATOM 1705 O O . HIS A 1 209 ? 1.834 9.578 13.219 1 97.5 209 HIS A O 1
ATOM 1711 N N . GLY A 1 210 ? 0.353 10.391 11.734 1 95.81 210 GLY A N 1
ATOM 1712 C CA . GLY A 1 210 ? 1.3 10.539 10.648 1 95.81 210 GLY A CA 1
ATOM 1713 C C . GLY A 1 210 ? 2.15 11.789 10.758 1 95.81 210 GLY A C 1
ATOM 1714 O O . GLY A 1 210 ? 3.18 11.906 10.086 1 95.81 210 GLY A O 1
ATOM 1715 N N . ASP A 1 211 ? 1.809 12.695 11.523 1 94.75 211 ASP A N 1
ATOM 1716 C CA . ASP A 1 211 ? 2.549 13.914 11.852 1 94.75 211 ASP A CA 1
ATOM 1717 C C . ASP A 1 211 ? 2.428 14.242 13.336 1 94.75 211 ASP A C 1
ATOM 1719 O O . ASP A 1 211 ? 1.784 15.227 13.711 1 94.75 211 ASP A O 1
ATOM 1723 N N . PRO A 1 212 ? 3.148 13.516 14.133 1 96.06 212 PRO A N 1
ATOM 1724 C CA . PRO A 1 212 ? 3.018 13.656 15.586 1 96.06 212 PRO A CA 1
ATOM 1725 C C . PRO A 1 212 ? 3.305 15.078 16.062 1 96.06 212 PRO A C 1
ATOM 1727 O O . PRO A 1 212 ? 2.688 15.547 17.031 1 96.06 212 PRO A O 1
ATOM 1730 N N . PHE A 1 213 ? 4.207 15.727 15.391 1 94 213 PHE A N 1
ATOM 1731 C CA . PHE A 1 213 ? 4.551 17.062 15.844 1 94 213 PHE A CA 1
ATOM 1732 C C . PHE A 1 213 ? 3.404 18.031 15.586 1 94 213 PHE A C 1
ATOM 1734 O O . PHE A 1 213 ? 3.07 18.859 16.438 1 94 213 PHE A O 1
ATOM 1741 N N . ALA A 1 214 ? 2.873 18 14.375 1 95.38 214 ALA A N 1
ATOM 1742 C CA . ALA A 1 214 ? 1.724 18.859 14.078 1 95.38 214 ALA A CA 1
ATOM 1743 C C . ALA A 1 214 ? 0.575 18.594 15.047 1 95.38 214 ALA A C 1
ATOM 1745 O O . ALA A 1 214 ? -0.127 19.516 15.461 1 95.38 214 ALA A O 1
ATOM 1746 N N . TRP A 1 215 ? 0.362 17.328 15.344 1 97.88 215 TRP A N 1
ATOM 1747 C CA . TRP A 1 215 ? -0.652 16.969 16.328 1 97.88 215 TRP A CA 1
ATOM 1748 C C . TRP A 1 215 ? -0.356 17.609 17.672 1 97.88 215 TRP A C 1
ATOM 1750 O O . TRP A 1 215 ? -1.258 18.156 18.328 1 97.88 215 TRP A O 1
ATOM 1760 N N . TRP A 1 216 ? 0.875 17.562 18.062 1 97.19 216 TRP A N 1
ATOM 1761 C CA . TRP A 1 216 ? 1.321 18.109 19.344 1 97.19 216 TRP A CA 1
ATOM 1762 C C . TRP A 1 216 ? 1.065 19.609 19.422 1 97.19 216 TRP A C 1
ATOM 1764 O O . TRP A 1 216 ? 0.496 20.094 20.406 1 97.19 216 TRP A O 1
ATOM 1774 N N . MET A 1 217 ? 1.409 20.297 18.359 1 96.12 217 MET A N 1
ATOM 1775 C CA . MET A 1 217 ? 1.129 21.734 18.312 1 96.12 217 MET A CA 1
ATOM 1776 C C . MET A 1 217 ? -0.374 22 18.312 1 96.12 217 MET A C 1
ATOM 1778 O O . MET A 1 217 ? -0.84 22.938 18.953 1 96.12 217 MET A O 1
ATOM 1782 N N . GLY A 1 218 ? -1.077 21.141 17.641 1 97.81 218 GLY A N 1
ATOM 1783 C CA . GLY A 1 218 ? -2.52 21.281 17.531 1 97.81 218 GLY A CA 1
ATOM 1784 C C . GLY A 1 218 ? -3.225 21.25 18.875 1 97.81 218 GLY A C 1
ATOM 1785 O O . GLY A 1 218 ? -4.262 21.891 19.047 1 97.81 218 GLY A O 1
ATOM 1786 N N . GLN A 1 219 ? -2.65 20.562 19.812 1 98.44 219 GLN A N 1
ATOM 1787 C CA . GLN A 1 219 ? -3.281 20.453 21.125 1 98.44 219 GLN A CA 1
ATOM 1788 C C . GLN A 1 219 ? -3.223 21.781 21.859 1 98.44 219 GLN A C 1
ATOM 1790 O O . GLN A 1 219 ? -4.137 22.125 22.609 1 98.44 219 GLN A O 1
ATOM 1795 N N . PHE A 1 220 ? -2.154 22.531 21.672 1 98.25 220 PHE A N 1
ATOM 1796 C CA . PHE A 1 220 ? -2.064 23.859 22.281 1 98.25 220 PHE A CA 1
ATOM 1797 C C . PHE A 1 220 ? -3.104 24.797 21.688 1 98.25 220 PHE A C 1
ATOM 1799 O O . PHE A 1 220 ? -3.744 25.562 22.422 1 98.25 220 PHE A O 1
ATOM 1806 N N . PHE A 1 221 ? -3.223 24.719 20.438 1 98.31 221 PHE A N 1
ATOM 1807 C CA . PHE A 1 221 ? -4.191 25.594 19.766 1 98.31 221 PHE A CA 1
ATOM 1808 C C . PHE A 1 221 ? -5.613 25.188 20.125 1 98.31 221 PHE A C 1
ATOM 1810 O O . PHE A 1 221 ? -6.492 26.031 20.281 1 98.31 221 PHE A O 1
ATOM 1817 N N . LYS A 1 222 ? -5.824 23.875 20.188 1 98.56 222 LYS A N 1
ATOM 1818 C CA . LYS A 1 222 ? -7.133 23.406 20.641 1 98.56 222 LYS A CA 1
ATOM 1819 C C . LYS A 1 222 ? -7.5 24.016 21.984 1 98.56 222 LYS A C 1
ATOM 1821 O O . LYS A 1 222 ? -8.641 24.453 22.188 1 98.56 222 LYS A O 1
ATOM 1826 N N . TYR A 1 223 ? -6.566 24.047 22.875 1 98.62 223 TYR A N 1
ATOM 1827 C CA . TYR A 1 223 ? -6.801 24.594 24.203 1 98.62 223 TYR A CA 1
ATOM 1828 C C . TYR A 1 223 ? -6.98 26.109 24.141 1 98.62 223 TYR A C 1
ATOM 1830 O O . TYR A 1 223 ? -7.926 26.656 24.719 1 98.62 223 TYR A O 1
ATOM 1838 N N . ALA A 1 224 ? -6.09 26.781 23.469 1 98 224 ALA A N 1
ATOM 1839 C CA . ALA A 1 224 ? -6.004 28.25 23.484 1 98 224 ALA A CA 1
ATOM 1840 C C . ALA A 1 224 ? -7.141 28.875 22.688 1 98 224 ALA A C 1
ATOM 1842 O O . ALA A 1 224 ? -7.543 30.016 22.953 1 98 224 ALA A O 1
ATOM 1843 N N . MET A 1 225 ? -7.664 28.156 21.719 1 98.12 225 MET A N 1
ATOM 1844 C CA . MET A 1 225 ? -8.633 28.75 20.812 1 98.12 225 MET A CA 1
ATOM 1845 C C . MET A 1 225 ? -10.031 28.188 21.062 1 98.12 225 MET A C 1
ATOM 1847 O O . MET A 1 225 ? -10.812 28 20.125 1 98.12 225 MET A O 1
ATOM 1851 N N . ARG A 1 226 ? -10.32 27.828 22.297 1 98.19 226 ARG A N 1
ATOM 1852 C CA . ARG A 1 226 ? -11.695 27.562 22.688 1 98.19 226 ARG A CA 1
ATOM 1853 C C . ARG A 1 226 ? -12.555 28.828 22.562 1 98.19 226 ARG A C 1
ATOM 1855 O O . ARG A 1 226 ? -12.383 29.781 23.312 1 98.19 226 ARG A O 1
ATOM 1862 N N . THR A 1 227 ? -13.43 28.766 21.672 1 98.12 227 THR A N 1
ATOM 1863 C CA . THR A 1 227 ? -14.211 29.953 21.344 1 98.12 227 THR A CA 1
ATOM 1864 C C . THR A 1 227 ? -15.156 30.312 22.484 1 98.12 227 THR A C 1
ATOM 1866 O O . THR A 1 227 ? -15.727 29.438 23.125 1 98.12 227 THR A O 1
ATOM 1869 N N . ASN A 1 228 ? -15.297 31.594 22.734 1 97.69 228 ASN A N 1
ATOM 1870 C CA . ASN A 1 228 ? -16.391 32.031 23.609 1 97.69 228 ASN A CA 1
ATOM 1871 C C . ASN A 1 228 ? -17.719 32.031 22.859 1 97.69 228 ASN A C 1
ATOM 1873 O O . ASN A 1 228 ? -17.781 31.781 21.656 1 97.69 228 ASN A O 1
ATOM 1877 N N . LYS A 1 229 ? -18.75 32.312 23.562 1 98 229 LYS A N 1
ATOM 1878 C CA . LYS A 1 229 ? -20.094 32.188 23 1 98 229 LYS A CA 1
ATOM 1879 C C . LYS A 1 229 ? -20.281 33.188 21.859 1 98 229 LYS A C 1
ATOM 1881 O O . LYS A 1 229 ? -20.812 32.812 20.812 1 98 229 LYS A O 1
ATOM 1886 N N . ASP A 1 230 ? -19.859 34.406 22.047 1 96.94 230 ASP A N 1
ATOM 1887 C CA . ASP A 1 230 ? -20.078 35.469 21.047 1 96.94 230 ASP A CA 1
ATOM 1888 C C . ASP A 1 230 ? -19.375 35.125 19.734 1 96.94 230 ASP A C 1
ATOM 1890 O O . ASP A 1 230 ? -19.969 35.219 18.656 1 96.94 230 ASP A O 1
ATOM 1894 N N . PHE A 1 231 ? -18.172 34.75 19.797 1 97.06 231 PHE A N 1
ATOM 1895 C CA . PHE A 1 231 ? -17.422 34.438 18.594 1 97.06 231 PHE A CA 1
ATOM 1896 C C . PHE A 1 231 ? -17.969 33.156 17.922 1 97.06 231 PHE A C 1
ATOM 1898 O O . PHE A 1 231 ? -18.031 33.094 16.688 1 97.06 231 PHE A O 1
ATOM 1905 N N . GLN A 1 232 ? -18.391 32.219 18.734 1 98.31 232 GLN A N 1
ATOM 1906 C CA . GLN A 1 232 ? -18.984 31 18.172 1 98.31 232 GLN A CA 1
ATOM 1907 C C . GLN A 1 232 ? -20.281 31.312 17.422 1 98.31 232 GLN A C 1
ATOM 1909 O O . GLN A 1 232 ? -20.531 30.75 16.359 1 98.31 232 GLN A O 1
ATOM 1914 N N . ASP A 1 233 ? -21.062 32.156 18.016 1 98.12 233 ASP A N 1
ATOM 1915 C CA . ASP A 1 233 ? -22.281 32.562 17.344 1 98.12 233 ASP A CA 1
ATOM 1916 C C . ASP A 1 233 ? -21.969 33.25 16.016 1 98.12 233 ASP A C 1
ATOM 1918 O O . ASP A 1 233 ? -22.672 33 15.016 1 98.12 233 ASP A O 1
ATOM 1922 N N . TYR A 1 234 ? -20.984 34.031 16.062 1 96.25 234 TYR A N 1
ATOM 1923 C CA . TYR A 1 234 ? -20.562 34.719 14.836 1 96.25 234 TYR A CA 1
ATOM 1924 C C . TYR A 1 234 ? -20.156 33.719 13.766 1 96.25 234 TYR A C 1
ATOM 1926 O O . TYR A 1 234 ? -20.594 33.812 12.617 1 96.25 234 TYR A O 1
ATOM 1934 N N . ILE A 1 235 ? -19.375 32.75 14.102 1 97.25 235 ILE A N 1
ATOM 1935 C CA . ILE A 1 235 ? -18.875 31.734 13.188 1 97.25 235 ILE A CA 1
ATOM 1936 C C . ILE A 1 235 ? -20.031 30.891 12.664 1 97.25 235 ILE A C 1
ATOM 1938 O O . ILE A 1 235 ? -20.109 30.594 11.469 1 97.25 235 ILE A O 1
ATOM 1942 N N . ASP A 1 236 ? -20.922 30.516 13.57 1 97.88 236 ASP A N 1
ATOM 1943 C CA . ASP A 1 236 ? -22.062 29.703 13.188 1 97.88 236 ASP A CA 1
ATOM 1944 C C . ASP A 1 236 ? -22.953 30.438 12.188 1 97.88 236 ASP A C 1
ATOM 1946 O O . ASP A 1 236 ? -23.469 29.844 11.242 1 97.88 236 ASP A O 1
ATOM 1950 N N . ASN A 1 237 ? -23.156 31.656 12.492 1 97.31 237 ASN A N 1
ATOM 1951 C CA . ASN A 1 237 ? -23.938 32.469 11.57 1 97.31 237 ASN A CA 1
ATOM 1952 C C . ASN A 1 237 ? -23.266 32.594 10.203 1 97.31 237 ASN A C 1
ATOM 1954 O O . ASN A 1 237 ? -23.938 32.5 9.172 1 97.31 237 ASN A O 1
ATOM 1958 N N . GLN A 1 238 ? -22.016 32.812 10.211 1 96.44 238 GLN A N 1
ATOM 1959 C CA . GLN A 1 238 ? -21.266 32.875 8.953 1 96.44 238 GLN A CA 1
ATOM 1960 C C . GLN A 1 238 ? -21.375 31.578 8.18 1 96.44 238 GLN A C 1
ATOM 1962 O O . GLN A 1 238 ? -21.516 31.578 6.953 1 96.44 238 GLN A O 1
ATOM 1967 N N . ALA A 1 239 ? -21.219 30.453 8.875 1 97.75 239 ALA A N 1
ATOM 1968 C CA . ALA A 1 239 ? -21.312 29.141 8.258 1 97.75 239 ALA A CA 1
ATOM 1969 C C . ALA A 1 239 ? -22.656 28.953 7.566 1 97.75 239 ALA A C 1
ATOM 1971 O O . ALA A 1 239 ? -22.734 28.438 6.449 1 97.75 239 ALA A O 1
ATOM 1972 N N . ARG A 1 240 ? -23.734 29.359 8.227 1 97 240 ARG A N 1
ATOM 1973 C CA . ARG A 1 240 ? -25.078 29.25 7.68 1 97 240 ARG A CA 1
ATOM 1974 C C . ARG A 1 240 ? -25.25 30.141 6.461 1 97 240 ARG A C 1
ATOM 1976 O O . ARG A 1 240 ? -25.797 29.719 5.438 1 97 240 ARG A O 1
ATOM 1983 N N . GLU A 1 241 ? -24.781 31.312 6.582 1 95.81 241 GLU A N 1
ATOM 1984 C CA . GLU A 1 241 ? -24.953 32.281 5.512 1 95.81 241 GLU A CA 1
ATOM 1985 C C . GLU A 1 241 ? -24.203 31.859 4.25 1 95.81 241 GLU A C 1
ATOM 1987 O O . GLU A 1 241 ? -24.719 32.031 3.139 1 95.81 241 GLU A O 1
ATOM 1992 N N . MET A 1 242 ? -23.047 31.344 4.395 1 95.25 242 MET A N 1
ATOM 1993 C CA . MET A 1 242 ? -22.266 30.984 3.211 1 95.25 242 MET A CA 1
ATOM 1994 C C . MET A 1 242 ? -22.578 29.578 2.742 1 95.25 242 MET A C 1
ATOM 1996 O O . MET A 1 242 ? -22.219 29.188 1.627 1 95.25 242 MET A O 1
ATOM 2000 N N . GLY A 1 243 ? -23.281 28.781 3.549 1 96.19 243 GLY A N 1
ATOM 2001 C CA . GLY A 1 243 ? -23.578 27.406 3.189 1 96.19 243 GLY A CA 1
ATOM 2002 C C . GLY A 1 243 ? -22.391 26.484 3.311 1 96.19 243 GLY A C 1
ATOM 2003 O O . GLY A 1 243 ? -22.094 25.719 2.391 1 96.19 243 GLY A O 1
ATOM 2004 N N . TYR A 1 244 ? -21.641 26.641 4.422 1 97.88 244 TYR A N 1
ATOM 2005 C CA . TYR A 1 244 ? -20.469 25.797 4.664 1 97.88 244 TYR A CA 1
ATOM 2006 C C . TYR A 1 244 ? -20.891 24.375 4.965 1 97.88 244 TYR A C 1
ATOM 2008 O O . TYR A 1 244 ? -21.484 24.094 6.012 1 97.88 244 TYR A O 1
ATOM 2016 N N . GLU A 1 245 ? -20.609 23.5 4.078 1 96.44 245 GLU A N 1
ATOM 2017 C CA . GLU A 1 245 ? -20.984 22.094 4.23 1 96.44 245 GLU A CA 1
ATOM 2018 C C . GLU A 1 245 ? -19.969 21.172 3.564 1 96.44 245 GLU A C 1
ATOM 2020 O O . GLU A 1 245 ? -19.359 21.531 2.566 1 96.44 245 GLU A O 1
ATOM 2025 N N . SER A 1 246 ? -19.891 20.031 4.086 1 96.56 246 SER A N 1
ATOM 2026 C CA . SER A 1 246 ? -19.031 19 3.496 1 96.56 246 SER A CA 1
ATOM 2027 C C . SER A 1 246 ? -19.703 18.359 2.281 1 96.56 246 SER A C 1
ATOM 2029 O O . SER A 1 246 ? -20.922 18.203 2.244 1 96.56 246 SER A O 1
ATOM 2031 N N . PRO A 1 247 ? -18.922 17.922 1.331 1 98.06 247 PRO A N 1
ATOM 2032 C CA . PRO A 1 247 ? -17.469 18.062 1.26 1 98.06 247 PRO A CA 1
ATOM 2033 C C . PRO A 1 247 ? -17.047 19.469 0.86 1 98.06 247 PRO A C 1
ATOM 2035 O O . PRO A 1 247 ? -17.703 20.125 0.051 1 98.06 247 PRO A O 1
ATOM 2038 N N . VAL A 1 248 ? -15.969 19.969 1.432 1 98.81 248 VAL A N 1
ATOM 2039 C CA . VAL A 1 248 ? -15.453 21.297 1.125 1 98.81 248 VAL A CA 1
ATOM 2040 C C . VAL A 1 248 ? -13.93 21.297 1.248 1 98.81 248 VAL A C 1
ATOM 2042 O O . VAL A 1 248 ? -13.375 20.719 2.186 1 98.81 248 VAL A O 1
ATOM 2045 N N . VAL A 1 249 ? -13.258 21.828 0.239 1 98.88 249 VAL A N 1
ATOM 2046 C CA . VAL A 1 249 ? -11.812 22 0.285 1 98.88 249 VAL A CA 1
ATOM 2047 C C . VAL A 1 249 ? -11.469 23.406 0.771 1 98.88 249 VAL A C 1
ATOM 2049 O O . VAL A 1 249 ? -11.992 24.391 0.245 1 98.88 249 VAL A O 1
ATOM 2052 N N . GLY A 1 250 ? -10.68 23.484 1.853 1 98.81 250 GLY A N 1
ATOM 2053 C CA . GLY A 1 250 ? -10.156 24.766 2.275 1 98.81 250 GLY A CA 1
ATOM 2054 C C . GLY A 1 250 ? -8.984 25.234 1.433 1 98.81 250 GLY A C 1
ATOM 2055 O O . GLY A 1 250 ? -8 24.516 1.259 1 98.81 250 GLY A O 1
ATOM 2056 N N . LEU A 1 251 ? -9.125 26.359 0.898 1 98.25 251 LEU A N 1
ATOM 2057 C CA . LEU A 1 251 ? -8.109 26.953 0.041 1 98.25 251 LEU A CA 1
ATOM 2058 C C . LEU A 1 251 ? -7.629 28.281 0.616 1 98.25 251 LEU A C 1
ATOM 2060 O O . LEU A 1 251 ? -8.43 29.188 0.848 1 98.25 251 LEU A O 1
ATOM 2064 N N . GLN A 1 252 ? -6.387 28.406 0.936 1 96.69 252 GLN A N 1
ATOM 2065 C CA . GLN A 1 252 ? -5.801 29.656 1.38 1 96.69 252 GLN A CA 1
ATOM 2066 C C . GLN A 1 252 ? -4.816 30.203 0.347 1 96.69 252 GLN A C 1
ATOM 2068 O O . GLN A 1 252 ? -3.838 29.531 0.002 1 96.69 252 GLN A O 1
ATOM 2073 N N . ILE A 1 253 ? -5.094 31.312 -0.206 1 92.94 253 ILE A N 1
ATOM 2074 C CA . ILE A 1 253 ? -4.23 31.969 -1.186 1 92.94 253 ILE A CA 1
ATOM 2075 C C . ILE A 1 253 ? -3.83 33.344 -0.683 1 92.94 253 ILE A C 1
ATOM 2077 O O . ILE A 1 253 ? -4.688 34.219 -0.457 1 92.94 253 ILE A O 1
ATOM 2081 N N . ARG A 1 254 ? -2.586 33.562 -0.511 1 81.75 254 ARG A N 1
ATOM 2082 C CA . ARG A 1 254 ? -2.055 34.844 -0.081 1 81.75 254 ARG A CA 1
ATOM 2083 C C . ARG A 1 254 ? -1.271 35.531 -1.204 1 81.75 254 ARG A C 1
ATOM 2085 O O . ARG A 1 254 ? -0.306 34.938 -1.72 1 81.75 254 ARG A O 1
ATOM 2092 N N . ARG A 1 255 ? -1.671 36.656 -1.816 1 74.19 255 ARG A N 1
ATOM 2093 C CA . ARG A 1 255 ? -0.987 37.375 -2.896 1 74.19 255 ARG A CA 1
ATOM 2094 C C . ARG A 1 255 ? -0.344 38.656 -2.391 1 74.19 255 ARG A C 1
ATOM 2096 O O . ARG A 1 255 ? 0.551 39.188 -3.039 1 74.19 255 ARG A O 1
ATOM 2103 N N . SER A 1 256 ? -0.807 39.188 -1.315 1 57.41 256 SER A N 1
ATOM 2104 C CA . SER A 1 256 ? -0.358 40.531 -0.932 1 57.41 256 SER A CA 1
ATOM 2105 C C . SER A 1 256 ? 1.153 40.562 -0.737 1 57.41 256 SER A C 1
ATOM 2107 O O . SER A 1 256 ? 1.88 39.75 -1.308 1 57.41 256 SER A O 1
ATOM 2109 N N . ASP A 1 257 ? 1.542 41.188 0.406 1 48.12 257 ASP A N 1
ATOM 2110 C CA . ASP A 1 257 ? 2.873 41.656 0.775 1 48.12 257 ASP A CA 1
ATOM 2111 C C . ASP A 1 257 ? 3.887 40.5 0.748 1 48.12 257 ASP A C 1
ATOM 2113 O O . ASP A 1 257 ? 5.094 40.75 0.83 1 48.12 257 ASP A O 1
ATOM 2117 N N . LYS A 1 258 ? 3.514 39.344 0.953 1 48.78 258 LYS A N 1
ATOM 2118 C CA . LYS A 1 258 ? 4.477 38.25 1.07 1 48.78 258 LYS A CA 1
ATOM 2119 C C . LYS A 1 258 ? 5.129 37.938 -0.274 1 48.78 258 LYS A C 1
ATOM 2121 O O . LYS A 1 258 ? 6.258 37.469 -0.323 1 48.78 258 LYS A O 1
ATOM 2126 N N . LEU A 1 259 ? 4.27 38.125 -1.495 1 47 259 LEU A N 1
ATOM 2127 C CA . LEU A 1 259 ? 4.871 37.938 -2.809 1 47 259 LEU A CA 1
ATOM 2128 C C . LEU A 1 259 ? 6.152 38.75 -2.949 1 47 259 LEU A C 1
ATOM 2130 O O . LEU A 1 259 ? 7.09 38.344 -3.635 1 47 259 LEU A O 1
ATOM 2134 N N . ILE A 1 260 ? 6.148 39.938 -2.32 1 41.44 260 ILE A N 1
ATOM 2135 C CA . ILE A 1 260 ? 7.309 40.812 -2.498 1 41.44 260 ILE A CA 1
ATOM 2136 C C . ILE A 1 260 ? 8.5 40.25 -1.719 1 41.44 260 ILE A C 1
ATOM 2138 O O . ILE A 1 260 ? 9.641 40.344 -2.172 1 41.44 260 ILE A O 1
ATOM 2142 N N . ARG A 1 261 ? 8.312 39.688 -0.503 1 44.59 261 ARG A N 1
ATOM 2143 C CA . ARG A 1 261 ? 9.5 39.5 0.324 1 44.59 261 ARG A CA 1
ATOM 2144 C C . ARG A 1 261 ? 9.695 38.031 0.675 1 44.59 261 ARG A C 1
ATOM 2146 O O . ARG A 1 261 ? 10.828 37.562 0.761 1 44.59 261 ARG A O 1
ATOM 2153 N N . GLU A 1 262 ? 8.539 37.25 0.768 1 47.88 262 GLU A N 1
ATOM 2154 C CA . GLU A 1 262 ? 8.758 36.031 1.546 1 47.88 262 GLU A CA 1
ATOM 2155 C C . GLU A 1 262 ? 8.211 34.812 0.82 1 47.88 262 GLU A C 1
ATOM 2157 O O . GLU A 1 262 ? 8.539 33.688 1.174 1 47.88 262 GLU A O 1
ATOM 2162 N N . ALA A 1 263 ? 7.297 35.062 -0.238 1 56.72 263 ALA A N 1
ATOM 2163 C CA . ALA A 1 263 ? 6.695 33.875 -0.808 1 56.72 263 ALA A CA 1
ATOM 2164 C C . ALA A 1 263 ? 6.758 33.906 -2.332 1 56.72 263 ALA A C 1
ATOM 2166 O O . ALA A 1 263 ? 6.812 34.969 -2.939 1 56.72 263 ALA A O 1
ATOM 2167 N N . VAL A 1 264 ? 7.016 32.719 -2.932 1 63.59 264 VAL A N 1
ATOM 2168 C CA . VAL A 1 264 ? 7.023 32.531 -4.375 1 63.59 264 VAL A CA 1
ATOM 2169 C C . VAL A 1 264 ? 5.594 32.562 -4.914 1 63.59 264 VAL A C 1
ATOM 2171 O O . VAL A 1 264 ? 4.664 32.062 -4.273 1 63.59 264 VAL A O 1
ATOM 2174 N N . TYR A 1 265 ? 5.418 33.469 -5.887 1 76.25 265 TYR A N 1
ATOM 2175 C CA . TYR A 1 265 ? 4.125 33.5 -6.555 1 76.25 265 TYR A CA 1
ATOM 2176 C C . TYR A 1 265 ? 3.752 32.125 -7.113 1 76.25 265 TYR A C 1
ATOM 2178 O O . TYR A 1 265 ? 4.543 31.5 -7.824 1 76.25 265 TYR A O 1
ATOM 2186 N N . ILE A 1 266 ? 2.643 31.656 -6.684 1 84 266 ILE A N 1
ATOM 2187 C CA . ILE A 1 266 ? 2.113 30.406 -7.184 1 84 266 ILE A CA 1
ATOM 2188 C C . ILE A 1 266 ? 0.809 30.656 -7.938 1 84 266 ILE A C 1
ATOM 2190 O O . ILE A 1 266 ? -0.124 31.25 -7.391 1 84 266 ILE A O 1
ATOM 2194 N N . ASP A 1 267 ? 0.806 30.219 -9.109 1 88.56 267 ASP A N 1
ATOM 2195 C CA . ASP A 1 267 ? -0.358 30.422 -9.961 1 88.56 267 ASP A CA 1
ATOM 2196 C C . ASP A 1 267 ? -1.581 29.703 -9.414 1 88.56 267 ASP A C 1
ATOM 2198 O O . ASP A 1 267 ? -1.46 28.609 -8.859 1 88.56 267 ASP A O 1
ATOM 2202 N N . LEU A 1 268 ? -2.762 30.297 -9.633 1 93.62 268 LEU A N 1
ATOM 2203 C CA . LEU A 1 268 ? -4.023 29.734 -9.164 1 93.62 268 LEU A CA 1
ATOM 2204 C C . LEU A 1 268 ? -4.207 28.312 -9.664 1 93.62 268 LEU A C 1
ATOM 2206 O O . LEU A 1 268 ? -4.773 27.469 -8.961 1 93.62 268 LEU A O 1
ATOM 2210 N N . SER A 1 269 ? -3.711 28.031 -10.828 1 93.5 269 SER A N 1
ATOM 2211 C CA . SER A 1 269 ? -3.902 26.734 -11.445 1 93.5 269 SER A CA 1
ATOM 2212 C C . SER A 1 269 ? -3.252 25.625 -10.617 1 93.5 269 SER A C 1
ATOM 2214 O O . SER A 1 269 ? -3.744 24.5 -10.586 1 93.5 269 SER A O 1
ATOM 2216 N N . VAL A 1 270 ? -2.16 25.938 -9.961 1 89.75 270 VAL A N 1
ATOM 2217 C CA . VAL A 1 270 ? -1.47 24.953 -9.125 1 89.75 270 VAL A CA 1
ATOM 2218 C C . VAL A 1 270 ? -2.355 24.562 -7.941 1 89.75 270 VAL A C 1
ATOM 2220 O O . VAL A 1 270 ? -2.486 23.391 -7.617 1 89.75 270 VAL A O 1
ATOM 2223 N N . TYR A 1 271 ? -3.018 25.531 -7.367 1 94.44 271 TYR A N 1
ATOM 2224 C CA . TYR A 1 271 ? -3.938 25.281 -6.262 1 94.44 271 TYR A CA 1
ATOM 2225 C C . TYR A 1 271 ? -5.121 24.438 -6.719 1 94.44 271 TYR A C 1
ATOM 2227 O O . TYR A 1 271 ? -5.48 23.453 -6.07 1 94.44 271 TYR A O 1
ATOM 2235 N N . MET A 1 272 ? -5.645 24.828 -7.805 1 96.88 272 MET A N 1
ATOM 2236 C CA . MET A 1 272 ? -6.891 24.234 -8.273 1 96.88 272 MET A CA 1
ATOM 2237 C C . MET A 1 272 ? -6.656 22.797 -8.742 1 96.88 272 MET A C 1
ATOM 2239 O O . MET A 1 272 ? -7.555 21.953 -8.672 1 96.88 272 MET A O 1
ATOM 2243 N N . GLN A 1 273 ? -5.465 22.531 -9.195 1 93 273 GLN A N 1
ATOM 2244 C CA . GLN A 1 273 ? -5.133 21.156 -9.531 1 93 273 GLN A CA 1
ATOM 2245 C C . GLN A 1 273 ? -5.246 20.25 -8.312 1 93 273 GLN A C 1
ATOM 2247 O O . GLN A 1 273 ? -5.746 19.125 -8.406 1 93 273 GLN A O 1
ATOM 2252 N N . GLU A 1 274 ? -4.758 20.719 -7.172 1 94.5 274 GLU A N 1
ATOM 2253 C CA . GLU A 1 274 ? -4.844 19.953 -5.934 1 94.5 274 GLU A CA 1
ATOM 2254 C C . GLU A 1 274 ? -6.293 19.797 -5.484 1 94.5 274 GLU A C 1
ATOM 2256 O O . GLU A 1 274 ? -6.684 18.734 -5.004 1 94.5 274 GLU A O 1
ATOM 2261 N N . VAL A 1 275 ? -7.055 20.828 -5.637 1 97.94 275 VAL A N 1
ATOM 2262 C CA . VAL A 1 275 ? -8.469 20.797 -5.285 1 97.94 275 VAL A CA 1
ATOM 2263 C C . VAL A 1 275 ? -9.188 19.766 -6.145 1 97.94 275 VAL A C 1
ATOM 2265 O O . VAL A 1 275 ? -9.93 18.922 -5.629 1 97.94 275 VAL A O 1
ATOM 2268 N N . ASP A 1 276 ? -8.914 19.844 -7.406 1 96.94 276 ASP A N 1
ATOM 2269 C CA . ASP A 1 276 ? -9.555 18.938 -8.359 1 96.94 276 ASP A CA 1
ATOM 2270 C C . ASP A 1 276 ? -9.219 17.484 -8.055 1 96.94 276 ASP A C 1
ATOM 2272 O O . ASP A 1 276 ? -10.086 16.609 -8.141 1 96.94 276 ASP A O 1
ATOM 2276 N N . GLU A 1 277 ? -8.008 17.266 -7.742 1 93.88 277 GLU A N 1
ATOM 2277 C CA . GLU A 1 277 ? -7.582 15.891 -7.461 1 93.88 277 GLU A CA 1
ATOM 2278 C C . GLU A 1 277 ? -8.305 15.328 -6.238 1 93.88 277 GLU A C 1
ATOM 2280 O O . GLU A 1 277 ? -8.656 14.148 -6.207 1 93.88 277 GLU A O 1
ATOM 2285 N N . PHE A 1 278 ? -8.5 16.156 -5.266 1 96.19 278 PHE A N 1
ATOM 2286 C CA . PHE A 1 278 ? -9.242 15.711 -4.094 1 96.19 278 PHE A CA 1
ATOM 2287 C C . PHE A 1 278 ? -10.641 15.242 -4.48 1 96.19 278 PHE A C 1
ATOM 2289 O O . PHE A 1 278 ? -11.062 14.156 -4.09 1 96.19 278 PHE A O 1
ATOM 2296 N N . TYR A 1 279 ? -11.312 16 -5.203 1 97.69 279 TYR A N 1
ATOM 2297 C CA . TYR A 1 279 ? -12.688 15.688 -5.547 1 97.69 279 TYR A CA 1
ATOM 2298 C C . TYR A 1 279 ? -12.75 14.484 -6.484 1 97.69 279 TYR A C 1
ATOM 2300 O O . TYR A 1 279 ? -13.664 13.656 -6.383 1 97.69 279 TYR A O 1
ATOM 2308 N N . LYS A 1 280 ? -11.82 14.406 -7.398 1 95.12 280 LYS A N 1
ATOM 2309 C CA . LYS A 1 280 ? -11.781 13.242 -8.273 1 95.12 280 LYS A CA 1
ATOM 2310 C C . LYS A 1 280 ? -11.602 11.953 -7.477 1 95.12 280 LYS A C 1
ATOM 2312 O O . LYS A 1 280 ? -12.227 10.938 -7.781 1 95.12 280 LYS A O 1
ATOM 2317 N N . GLN A 1 281 ? -10.766 12.008 -6.52 1 93.88 281 GLN A N 1
ATOM 2318 C CA . GLN A 1 281 ? -10.578 10.844 -5.66 1 93.88 281 GLN A CA 1
ATOM 2319 C C . GLN A 1 281 ? -11.844 10.531 -4.867 1 93.88 281 GLN A C 1
ATOM 2321 O O . GLN A 1 281 ? -12.227 9.375 -4.734 1 93.88 281 GLN A O 1
ATOM 2326 N N . LEU A 1 282 ? -12.43 11.602 -4.312 1 95.25 282 LEU A N 1
ATOM 2327 C CA . LEU A 1 282 ? -13.648 11.438 -3.539 1 95.25 282 LEU A CA 1
ATOM 2328 C C . LEU A 1 282 ? -14.758 10.828 -4.395 1 95.25 282 LEU A C 1
ATOM 2330 O O . LEU A 1 282 ? -15.516 9.977 -3.92 1 95.25 282 LEU A O 1
ATOM 2334 N N . GLU A 1 283 ? -14.812 11.18 -5.602 1 94.5 283 GLU A N 1
ATOM 2335 C CA . GLU A 1 283 ? -15.859 10.75 -6.52 1 94.5 283 GLU A CA 1
ATOM 2336 C C . GLU A 1 283 ? -15.695 9.281 -6.906 1 94.5 283 GLU A C 1
ATOM 2338 O O . GLU A 1 283 ? -16.625 8.664 -7.422 1 94.5 283 GLU A O 1
ATOM 2343 N N . LEU A 1 284 ? -14.516 8.703 -6.699 1 90.81 284 LEU A N 1
ATOM 2344 C CA . LEU A 1 284 ? -14.344 7.262 -6.879 1 90.81 284 LEU A CA 1
ATOM 2345 C C . LEU A 1 284 ? -15.094 6.488 -5.797 1 90.81 284 LEU A C 1
ATOM 2347 O O . LEU A 1 284 ? -15.445 5.324 -5.988 1 90.81 284 LEU A O 1
ATOM 2351 N N . ARG A 1 285 ? -15.398 7.172 -4.711 1 89.81 285 ARG A N 1
ATOM 2352 C CA . ARG A 1 285 ? -15.938 6.473 -3.549 1 89.81 285 ARG A CA 1
ATOM 2353 C C . ARG A 1 285 ? -17.406 6.801 -3.35 1 89.81 285 ARG A C 1
ATOM 2355 O O . ARG A 1 285 ? -18.172 5.977 -2.834 1 89.81 285 ARG A O 1
ATOM 2362 N N . GLN A 1 286 ? -17.688 8.047 -3.697 1 91.25 286 GLN A N 1
ATOM 2363 C CA . GLN A 1 286 ? -19.047 8.508 -3.438 1 91.25 286 GLN A CA 1
ATOM 2364 C C . GLN A 1 286 ? -19.453 9.609 -4.418 1 91.25 286 GLN A C 1
ATOM 2366 O O . GLN A 1 286 ? -18.594 10.281 -4.988 1 91.25 286 GLN A O 1
ATOM 2371 N N . PRO A 1 287 ? -20.703 9.711 -4.586 1 93 287 PRO A N 1
ATOM 2372 C CA . PRO A 1 287 ? -21.141 10.844 -5.398 1 93 287 PRO A CA 1
ATOM 2373 C C . PRO A 1 287 ? -20.922 12.188 -4.707 1 93 287 PRO A C 1
ATOM 2375 O O . PRO A 1 287 ? -21.016 12.281 -3.48 1 93 287 PRO A O 1
ATOM 2378 N N . VAL A 1 288 ? -20.594 13.164 -5.488 1 96.38 288 VAL A N 1
ATOM 2379 C CA . VAL A 1 288 ? -20.438 14.539 -5.012 1 96.38 288 VAL A CA 1
ATOM 2380 C C . VAL A 1 288 ? -21.406 15.453 -5.762 1 96.38 288 VAL A C 1
ATOM 2382 O O . VAL A 1 288 ? -21.203 15.758 -6.938 1 96.38 288 VAL A O 1
ATOM 2385 N N . ALA A 1 289 ? -22.422 15.891 -5.117 1 95.75 289 ALA A N 1
ATOM 2386 C CA . ALA A 1 289 ? -23.453 16.719 -5.742 1 95.75 289 ALA A CA 1
ATOM 2387 C C . ALA A 1 289 ? -22.906 18.094 -6.109 1 95.75 289 ALA A C 1
ATOM 2389 O O . ALA A 1 289 ? -23.25 18.641 -7.156 1 95.75 289 ALA A O 1
ATOM 2390 N N . GLN A 1 290 ? -22.078 18.625 -5.254 1 97.31 290 GLN A N 1
ATOM 2391 C CA . GLN A 1 290 ? -21.516 19.969 -5.445 1 97.31 290 GLN A CA 1
ATOM 2392 C C . GLN A 1 290 ? -20.094 20.047 -4.891 1 97.31 290 GLN A C 1
ATOM 2394 O O . GLN A 1 290 ? -19.875 19.766 -3.711 1 97.31 290 GLN A O 1
ATOM 2399 N N . ARG A 1 291 ? -19.156 20.359 -5.848 1 98.31 291 ARG A N 1
ATOM 2400 C CA . ARG A 1 291 ? -17.797 20.641 -5.395 1 98.31 291 ARG A CA 1
ATOM 2401 C C . ARG A 1 291 ? -17.719 22.016 -4.738 1 98.31 291 ARG A C 1
ATOM 2403 O O . ARG A 1 291 ? -18.094 23.016 -5.344 1 98.31 291 ARG A O 1
ATOM 2410 N N . ARG A 1 292 ? -17.234 22.094 -3.516 1 98.75 292 ARG A N 1
ATOM 2411 C CA . ARG A 1 292 ? -17.188 23.359 -2.787 1 98.75 292 ARG A CA 1
ATOM 2412 C C . ARG A 1 292 ? -15.742 23.703 -2.41 1 98.75 292 ARG A C 1
ATOM 2414 O O . ARG A 1 292 ? -14.938 22.812 -2.123 1 98.75 292 ARG A O 1
ATOM 2421 N N . ILE A 1 293 ? -15.461 24.969 -2.438 1 98.69 293 ILE A N 1
ATOM 2422 C CA . ILE A 1 293 ? -14.211 25.531 -1.955 1 98.69 293 ILE A CA 1
ATOM 2423 C C . ILE A 1 293 ? -14.492 26.609 -0.924 1 98.69 293 ILE A C 1
ATOM 2425 O O . ILE A 1 293 ? -15.312 27.5 -1.162 1 98.69 293 ILE A O 1
ATOM 2429 N N . PHE A 1 294 ? -13.938 26.516 0.168 1 98.75 294 PHE A N 1
ATOM 2430 C CA . PHE A 1 294 ? -13.852 27.672 1.053 1 98.75 294 PHE A CA 1
ATOM 2431 C C . PHE A 1 294 ? -12.547 28.422 0.825 1 98.75 294 PHE A C 1
ATOM 2433 O O . PHE A 1 294 ? -11.461 27.891 1.063 1 98.75 294 PHE A O 1
ATOM 2440 N N . LEU A 1 295 ? -12.68 29.641 0.419 1 98.06 295 LEU A N 1
ATOM 2441 C CA . LEU A 1 295 ? -11.508 30.406 0.018 1 98.06 295 LEU A CA 1
ATOM 2442 C C . LEU A 1 295 ? -11.195 31.5 1.045 1 98.06 295 LEU A C 1
ATOM 2444 O O . LEU A 1 295 ? -12.047 32.344 1.34 1 98.06 295 LEU A O 1
ATOM 2448 N N . ALA A 1 296 ? -10.062 31.391 1.678 1 96.12 296 ALA A N 1
ATOM 2449 C CA . ALA A 1 296 ? -9.477 32.469 2.463 1 96.12 296 ALA A CA 1
ATOM 2450 C C . ALA A 1 296 ? -8.383 33.188 1.677 1 96.12 296 ALA A C 1
ATOM 2452 O O . ALA A 1 296 ? -7.34 32.625 1.376 1 96.12 296 ALA A O 1
ATOM 2453 N N . THR A 1 297 ? -8.633 34.406 1.272 1 93.12 297 THR A N 1
ATOM 2454 C CA . THR A 1 297 ? -7.68 35.156 0.46 1 93.12 297 THR A CA 1
ATOM 2455 C C . THR A 1 297 ? -7.695 36.625 0.83 1 93.12 297 THR A C 1
ATOM 2457 O O . THR A 1 297 ? -8.648 37.094 1.448 1 93.12 297 THR A O 1
ATOM 2460 N N . ASP A 1 298 ? -6.578 37.312 0.573 1 85.31 298 ASP A N 1
ATOM 2461 C CA . ASP A 1 298 ? -6.504 38.75 0.75 1 85.31 298 ASP A CA 1
ATOM 2462 C C . ASP A 1 298 ? -6.625 39.469 -0.589 1 85.31 298 ASP A C 1
ATOM 2464 O O . ASP A 1 298 ? -6.473 40.688 -0.658 1 85.31 298 ASP A O 1
ATOM 2468 N N . ASP A 1 299 ? -6.852 38.719 -1.661 1 87.38 299 ASP A N 1
ATOM 2469 C CA . ASP A 1 299 ? -6.973 39.25 -3.008 1 87.38 299 ASP A CA 1
ATOM 2470 C C . ASP A 1 299 ? -8.336 38.938 -3.611 1 87.38 299 ASP A C 1
ATOM 2472 O O . ASP A 1 299 ? -8.57 37.812 -4.07 1 87.38 299 ASP A O 1
ATOM 2476 N N . PRO A 1 300 ? -9.133 39.969 -3.656 1 88.88 300 PRO A N 1
ATOM 2477 C CA . PRO A 1 300 ? -10.477 39.75 -4.184 1 88.88 300 PRO A CA 1
ATOM 2478 C C . PRO A 1 300 ? -10.469 39.25 -5.629 1 88.88 300 PRO A C 1
ATOM 2480 O O . PRO A 1 300 ? -11.422 38.594 -6.062 1 88.88 300 PRO A O 1
ATOM 2483 N N . GLU A 1 301 ? -9.406 39.5 -6.336 1 90.31 301 GLU A N 1
ATOM 2484 C CA . GLU A 1 301 ? -9.336 39.094 -7.738 1 90.31 301 GLU A CA 1
ATOM 2485 C C . GLU A 1 301 ? -9.328 37.562 -7.879 1 90.31 301 GLU A C 1
ATOM 2487 O O . GLU A 1 301 ? -9.758 37.031 -8.898 1 90.31 301 GLU A O 1
ATOM 2492 N N . VAL A 1 302 ? -8.852 36.938 -6.852 1 93.56 302 VAL A N 1
ATOM 2493 C CA . VAL A 1 302 ? -8.773 35.5 -6.887 1 93.56 302 VAL A CA 1
ATOM 2494 C C . VAL A 1 302 ? -10.18 34.906 -6.953 1 93.56 302 VAL A C 1
ATOM 2496 O O . VAL A 1 302 ? -10.398 33.875 -7.609 1 93.56 302 VAL A O 1
ATOM 2499 N N . ILE A 1 303 ? -11.148 35.531 -6.309 1 94.88 303 ILE A N 1
ATOM 2500 C CA . ILE A 1 303 ? -12.523 35.062 -6.277 1 94.88 303 ILE A CA 1
ATOM 2501 C C . ILE A 1 303 ? -13.117 35.062 -7.684 1 94.88 303 ILE A C 1
ATOM 2503 O O . ILE A 1 303 ? -13.664 34.062 -8.148 1 94.88 303 ILE A O 1
ATOM 2507 N N . SER A 1 304 ? -12.938 36.156 -8.328 1 94.81 304 SER A N 1
ATOM 2508 C CA . SER A 1 304 ? -13.461 36.312 -9.688 1 94.81 304 SER A CA 1
ATOM 2509 C C . SER A 1 304 ? -12.766 35.375 -10.648 1 94.81 304 SER A C 1
ATOM 2511 O O . SER A 1 304 ? -13.398 34.812 -11.555 1 94.81 304 SER A O 1
ATOM 2513 N N . GLU A 1 305 ? -11.516 35.219 -10.406 1 95.81 305 GLU A N 1
ATOM 2514 C CA . GLU A 1 305 ? -10.75 34.344 -11.273 1 95.81 305 GLU A CA 1
ATOM 2515 C C . GLU A 1 305 ? -11.219 32.906 -11.141 1 95.81 305 GLU A C 1
ATOM 2517 O O . GLU A 1 305 ? -11.359 32.188 -12.141 1 95.81 305 GLU A O 1
ATOM 2522 N N . ILE A 1 306 ? -11.5 32.406 -9.945 1 97.56 306 ILE A N 1
ATOM 2523 C CA . ILE A 1 306 ? -11.953 31.031 -9.727 1 97.56 306 ILE A CA 1
ATOM 2524 C C . ILE A 1 306 ? -13.328 30.844 -10.352 1 97.56 306 ILE A C 1
ATOM 2526 O O . ILE A 1 306 ? -13.562 29.844 -11.047 1 97.56 306 ILE A O 1
ATOM 2530 N N . LYS A 1 307 ? -14.188 31.797 -10.125 1 96.81 307 LYS A N 1
ATOM 2531 C CA . LYS A 1 307 ? -15.547 31.688 -10.648 1 96.81 307 LYS A CA 1
ATOM 2532 C C . LYS A 1 307 ? -15.555 31.641 -12.172 1 96.81 307 LYS A C 1
ATOM 2534 O O . LYS A 1 307 ? -16.359 30.938 -12.773 1 96.81 307 LYS A O 1
ATOM 2539 N N . LYS A 1 308 ? -14.656 32.312 -12.742 1 97.44 308 LYS A N 1
ATOM 2540 C CA . LYS A 1 308 ? -14.578 32.406 -14.203 1 97.44 308 LYS A CA 1
ATOM 2541 C C . LYS A 1 308 ? -13.93 31.141 -14.781 1 97.44 308 LYS A C 1
ATOM 2543 O O . LYS A 1 308 ? -14.453 30.547 -15.719 1 97.44 308 LYS A O 1
ATOM 2548 N N . ARG A 1 309 ? -12.859 30.734 -14.234 1 97.44 309 ARG A N 1
ATOM 2549 C CA . ARG A 1 309 ? -12.039 29.672 -14.82 1 97.44 309 ARG A CA 1
ATOM 2550 C C . ARG A 1 309 ? -12.531 28.297 -14.367 1 97.44 309 ARG A C 1
ATOM 2552 O O . ARG A 1 309 ? -12.312 27.297 -15.062 1 97.44 309 ARG A O 1
ATOM 2559 N N . TYR A 1 310 ? -13.18 28.266 -13.234 1 98 310 TYR A N 1
ATOM 2560 C CA . TYR A 1 310 ? -13.617 27 -12.648 1 98 310 TYR A CA 1
ATOM 2561 C C . TYR A 1 310 ? -15.062 27.094 -12.18 1 98 310 TYR A C 1
ATOM 2563 O O . TYR A 1 310 ? -15.352 26.906 -10.992 1 98 310 TYR A O 1
ATOM 2571 N N . PRO A 1 311 ? -15.992 27.234 -13.055 1 97.38 311 PRO A N 1
ATOM 2572 C CA . PRO A 1 311 ? -17.391 27.484 -12.719 1 97.38 311 PRO A CA 1
ATOM 2573 C C . PRO A 1 311 ? -18.062 26.297 -12.039 1 97.38 311 PRO A C 1
ATOM 2575 O O . PRO A 1 311 ? -19.141 26.438 -11.445 1 97.38 311 PRO A O 1
ATOM 2578 N N . GLU A 1 312 ? -17.516 25.078 -12.102 1 96.69 312 GLU A N 1
ATOM 2579 C CA . GLU A 1 312 ? -18.109 23.891 -11.5 1 96.69 312 GLU A CA 1
ATOM 2580 C C . GLU A 1 312 ? -17.984 23.906 -9.984 1 96.69 312 GLU A C 1
ATOM 2582 O O . GLU A 1 312 ? -18.656 23.156 -9.289 1 96.69 312 GLU A O 1
ATOM 2587 N N . TYR A 1 313 ? -17.156 24.781 -9.477 1 98.12 313 TYR A N 1
ATOM 2588 C CA . TYR A 1 313 ? -16.953 24.875 -8.039 1 98.12 313 TYR A CA 1
ATOM 2589 C C . TYR A 1 313 ? -17.812 25.969 -7.43 1 98.12 313 TYR A C 1
ATOM 2591 O O . TYR A 1 313 ? -17.922 27.062 -7.988 1 98.12 313 TYR A O 1
ATOM 2599 N N . LYS A 1 314 ? -18.469 25.672 -6.379 1 98.06 314 LYS A N 1
ATOM 2600 C CA . LYS A 1 314 ? -19.094 26.703 -5.543 1 98.06 314 LYS A CA 1
ATOM 2601 C C . LYS A 1 314 ? -18.062 27.328 -4.59 1 98.06 314 LYS A C 1
ATOM 2603 O O . LYS A 1 314 ? -17.5 26.625 -3.748 1 98.06 314 LYS A O 1
ATOM 2608 N N . VAL A 1 315 ? -17.859 28.594 -4.715 1 97.94 315 VAL A N 1
ATOM 2609 C CA . VAL A 1 315 ? -16.844 29.266 -3.928 1 97.94 315 VAL A CA 1
ATOM 2610 C C . VAL A 1 315 ? -17.469 29.938 -2.709 1 97.94 315 VAL A C 1
ATOM 2612 O O . VAL A 1 315 ? -18.328 30.812 -2.848 1 97.94 315 VAL A O 1
ATOM 2615 N N . LEU A 1 316 ? -17.094 29.422 -1.557 1 98.12 316 LEU A N 1
ATOM 2616 C CA . LEU A 1 316 ? -17.5 30.016 -0.284 1 98.12 316 LEU A CA 1
ATOM 2617 C C . LEU A 1 316 ? -16.406 30.922 0.259 1 98.12 316 LEU A C 1
ATOM 2619 O O . LEU A 1 316 ? -15.219 30.609 0.161 1 98.12 316 LEU A O 1
ATOM 2623 N N . TYR A 1 317 ? -16.766 32.062 0.707 1 95.12 317 TYR A N 1
ATOM 2624 C CA . TYR A 1 317 ? -15.797 32.969 1.314 1 95.12 317 TYR A CA 1
ATOM 2625 C C . TYR A 1 317 ? -16.5 34 2.205 1 95.12 317 TYR A C 1
ATOM 2627 O O . TYR A 1 317 ? -17.719 34.156 2.148 1 95.12 317 TYR A O 1
ATOM 2635 N N . ASN A 1 318 ? -15.773 34.594 3.08 1 91.56 318 ASN A N 1
ATOM 2636 C CA . ASN A 1 318 ? -16.234 35.719 3.891 1 91.56 318 ASN A CA 1
ATOM 2637 C C . ASN A 1 318 ? -15.898 37.031 3.242 1 91.56 318 ASN A C 1
ATOM 2639 O O . ASN A 1 318 ? -14.75 37.5 3.285 1 91.56 318 ASN A O 1
ATOM 2643 N N . PRO A 1 319 ? -16.906 37.719 2.748 1 88.56 319 PRO A N 1
ATOM 2644 C CA . PRO A 1 319 ? -16.625 39 2.068 1 88.56 319 PRO A CA 1
ATOM 2645 C C . PRO A 1 319 ? -15.938 40 2.975 1 88.56 319 PRO A C 1
ATOM 2647 O O . PRO A 1 319 ? -15.102 40.781 2.51 1 88.56 319 PRO A O 1
ATOM 2650 N N . ASP A 1 320 ? -16.297 39.969 4.176 1 84.56 320 ASP A N 1
ATOM 2651 C CA . ASP A 1 320 ? -15.695 40.906 5.121 1 84.56 320 ASP A CA 1
ATOM 2652 C C . ASP A 1 320 ? -14.211 40.625 5.312 1 84.56 320 ASP A C 1
ATOM 2654 O O . ASP A 1 320 ? -13.414 41.562 5.48 1 84.56 320 ASP A O 1
ATOM 2658 N N . SER A 1 321 ? -13.891 39.438 5.305 1 83.81 321 SER A N 1
ATOM 2659 C CA . SER A 1 321 ? -12.484 39.062 5.438 1 83.81 321 SER A CA 1
ATOM 2660 C C . SER A 1 321 ? -11.672 39.5 4.227 1 83.81 321 SER A C 1
ATOM 2662 O O . SER A 1 321 ? -10.555 40 4.375 1 83.81 321 SER A O 1
ATOM 2664 N N . VAL A 1 322 ? -12.188 39.344 3.1 1 80.12 322 VAL A N 1
ATOM 2665 C CA . VAL A 1 322 ? -11.5 39.688 1.86 1 80.12 322 VAL A CA 1
ATOM 2666 C C . VAL A 1 322 ? -11.266 41.188 1.822 1 80.12 322 VAL A C 1
ATOM 2668 O O . VAL A 1 322 ? -10.18 41.656 1.443 1 80.12 322 VAL A O 1
ATOM 2671 N N . ASP A 1 323 ? -12.18 41.906 2.299 1 76.25 323 ASP A N 1
ATOM 2672 C CA . ASP A 1 323 ? -12.109 43.375 2.26 1 76.25 323 ASP A CA 1
ATOM 2673 C C . ASP A 1 323 ? -11.156 43.906 3.33 1 76.25 323 ASP A C 1
ATOM 2675 O O . ASP A 1 323 ? -10.477 44.906 3.119 1 76.25 323 ASP A O 1
ATOM 2679 N N . SER A 1 324 ? -11.109 43.219 4.414 1 67.75 324 SER A N 1
ATOM 2680 C CA . SER A 1 324 ? -10.336 43.688 5.559 1 67.75 324 SER A CA 1
ATOM 2681 C C . SER A 1 324 ? -8.852 43.438 5.367 1 67.75 324 SER A C 1
ATOM 2683 O O . SER A 1 324 ? -8.008 44.062 6 1 67.75 324 SER A O 1
ATOM 2685 N N . THR A 1 325 ? -8.516 42.406 4.684 1 60.84 325 THR A N 1
ATOM 2686 C CA . THR A 1 325 ? -7.125 42 4.559 1 60.84 325 THR A CA 1
ATOM 2687 C C . THR A 1 325 ? -6.359 42.938 3.627 1 60.84 325 THR A C 1
ATOM 2689 O O . THR A 1 325 ? -5.141 42.812 3.484 1 60.84 325 THR A O 1
ATOM 2692 N N . ARG A 1 326 ? -7.125 43.844 3.148 1 56.66 326 ARG A N 1
ATOM 2693 C CA . ARG A 1 326 ? -6.387 44.844 2.385 1 56.66 326 ARG A CA 1
ATOM 2694 C C . ARG A 1 326 ? -5.484 45.688 3.295 1 56.66 326 ARG A C 1
ATOM 2696 O O . ARG A 1 326 ? -5.84 45.969 4.441 1 56.66 326 ARG A O 1
ATOM 2703 N N . MET A 1 327 ? -4.086 45.562 3.154 1 51.81 327 MET A N 1
ATOM 2704 C CA . MET A 1 327 ? -2.893 45.969 3.885 1 51.81 327 MET A CA 1
ATOM 2705 C C . MET A 1 327 ? -3.229 47.062 4.91 1 51.81 327 MET A C 1
ATOM 2707 O O . MET A 1 327 ? -2.746 47 6.043 1 51.81 327 MET A O 1
ATOM 2711 N N . LYS A 1 328 ? -3.986 48.062 4.582 1 51.09 328 LYS A N 1
ATOM 2712 C CA . LYS A 1 328 ? -4.109 49.25 5.438 1 51.09 328 LYS A CA 1
ATOM 2713 C C . LYS A 1 328 ? -5.098 49 6.574 1 51.09 328 LYS A C 1
ATOM 2715 O O . LYS A 1 328 ? -5.066 49.688 7.59 1 51.09 328 LYS A O 1
ATOM 2720 N N . GLU A 1 329 ? -5.793 47.844 6.562 1 50.62 329 GLU A N 1
ATOM 2721 C CA . GLU A 1 329 ? -6.855 47.656 7.547 1 50.62 329 GLU A CA 1
ATOM 2722 C C . GLU A 1 329 ? -6.605 46.438 8.414 1 50.62 329 GLU A C 1
ATOM 2724 O O . GLU A 1 329 ? -7.336 46.188 9.375 1 50.62 329 GLU A O 1
ATOM 2729 N N . ARG A 1 330 ? -5.363 45.781 8.18 1 49.47 330 ARG A N 1
ATOM 2730 C CA . ARG A 1 330 ? -5.059 44.531 8.867 1 49.47 330 ARG A CA 1
ATOM 2731 C C . ARG A 1 330 ? -4.84 44.75 10.359 1 49.47 330 ARG A C 1
ATOM 2733 O O . ARG A 1 330 ? -4.867 43.812 11.156 1 49.47 330 ARG A O 1
ATOM 2740 N N . LYS A 1 331 ? -4.688 45.938 10.852 1 55.62 331 LYS A N 1
ATOM 2741 C CA . LYS A 1 331 ? -4.328 46.188 12.242 1 55.62 331 LYS A CA 1
ATOM 2742 C C . LYS A 1 331 ? -5.527 46.688 13.031 1 55.62 331 LYS A C 1
ATOM 2744 O O . LYS A 1 331 ? -5.367 47.219 14.141 1 55.62 331 LYS A O 1
ATOM 2749 N N . LYS A 1 332 ? -6.746 46.469 12.375 1 63.75 332 LYS A N 1
ATOM 2750 C CA . LYS A 1 332 ? -7.953 46.875 13.094 1 63.75 332 LYS A CA 1
ATOM 2751 C C . LYS A 1 332 ? -8.617 45.656 13.75 1 63.75 332 LYS A C 1
ATOM 2753 O O . LYS A 1 332 ? -8.453 44.531 13.297 1 63.75 332 LYS A O 1
ATOM 2758 N N . ALA A 1 333 ? -9.32 45.812 14.844 1 68.12 333 ALA A N 1
ATOM 2759 C CA . ALA A 1 333 ? -10 44.781 15.664 1 68.12 333 ALA A CA 1
ATOM 2760 C C . ALA A 1 333 ? -10.867 43.875 14.805 1 68.12 333 ALA A C 1
ATOM 2762 O O . ALA A 1 333 ? -10.93 42.688 15.031 1 68.12 333 ALA A O 1
ATOM 2763 N N . SER A 1 334 ? -11.398 44.312 13.812 1 77.25 334 SER A N 1
ATOM 2764 C CA . SER A 1 334 ? -12.305 43.562 12.977 1 77.25 334 SER A CA 1
ATOM 2765 C C . SER A 1 334 ? -11.539 42.594 12.062 1 77.25 334 SER A C 1
ATOM 2767 O O . SER A 1 334 ? -12.023 41.5 11.742 1 77.25 334 SER A O 1
ATOM 2769 N N . SER A 1 335 ? -10.406 42.938 11.766 1 83.81 335 SER A N 1
ATOM 2770 C CA . SER A 1 335 ? -9.602 42.125 10.867 1 83.81 335 SER A CA 1
ATOM 2771 C C . SER A 1 335 ? -9.18 40.812 11.539 1 83.81 335 SER A C 1
ATOM 2773 O O . SER A 1 335 ? -9.133 39.75 10.891 1 83.81 335 SER A O 1
ATOM 2775 N N . VAL A 1 336 ? -8.93 40.875 12.812 1 89.5 336 VAL A N 1
ATOM 2776 C CA . VAL A 1 336 ? -8.516 39.688 13.562 1 89.5 336 VAL A CA 1
ATOM 2777 C C . VAL A 1 336 ? -9.664 38.688 13.617 1 89.5 336 VAL A C 1
ATOM 2779 O O . VAL A 1 336 ? -9.461 37.469 13.453 1 89.5 336 VAL A O 1
ATOM 2782 N N . ARG A 1 337 ? -10.859 39.25 13.797 1 92.12 337 ARG A N 1
ATOM 2783 C CA . ARG A 1 337 ? -12.047 38.406 13.859 1 92.12 337 ARG A CA 1
ATOM 2784 C C . ARG A 1 337 ? -12.227 37.625 12.57 1 92.12 337 ARG A C 1
ATOM 2786 O O . ARG A 1 337 ? -12.508 36.406 12.602 1 92.12 337 ARG A O 1
ATOM 2793 N N . TYR A 1 338 ? -12.062 38.281 11.492 1 92.25 338 TYR A N 1
ATOM 2794 C CA . TYR A 1 338 ? -12.258 37.656 10.188 1 92.25 338 TYR A CA 1
ATOM 2795 C C . TYR A 1 338 ? -11.195 36.594 9.93 1 92.25 338 TYR A C 1
ATOM 2797 O O . TYR A 1 338 ? -11.5 35.531 9.414 1 92.25 338 TYR A O 1
ATOM 2805 N N . LEU A 1 339 ? -9.969 36.875 10.297 1 91.88 339 LEU A N 1
ATOM 2806 C CA . LEU A 1 339 ? -8.875 35.938 10.086 1 91.88 339 LEU A CA 1
ATOM 2807 C C . LEU A 1 339 ? -9.055 34.688 10.961 1 91.88 339 LEU A C 1
ATOM 2809 O O . LEU A 1 339 ? -8.805 33.562 10.508 1 91.88 339 LEU A O 1
ATOM 2813 N N . LEU A 1 340 ? -9.484 34.938 12.172 1 95.69 340 LEU A N 1
ATOM 2814 C CA . LEU A 1 340 ? -9.711 33.812 13.078 1 95.69 340 LEU A CA 1
ATOM 2815 C C . LEU A 1 340 ? -10.859 32.938 12.586 1 95.69 340 LEU A C 1
ATOM 2817 O O . LEU A 1 340 ? -10.82 31.703 12.719 1 95.69 340 LEU A O 1
ATOM 2821 N N . ALA A 1 341 ? -11.852 33.562 12.062 1 96.69 341 ALA A N 1
ATOM 2822 C CA . ALA A 1 341 ? -12.953 32.812 11.469 1 96.69 341 ALA A CA 1
ATOM 2823 C C . ALA A 1 341 ? -12.469 31.984 10.273 1 96.69 341 ALA A C 1
ATOM 2825 O O . ALA A 1 341 ? -12.875 30.828 10.094 1 96.69 341 ALA A O 1
ATOM 2826 N N . ASP A 1 342 ? -11.656 32.562 9.445 1 96.56 342 ASP A N 1
ATOM 2827 C CA . ASP A 1 342 ? -11.078 31.828 8.312 1 96.56 342 ASP A CA 1
ATOM 2828 C C . ASP A 1 342 ? -10.328 30.578 8.781 1 96.56 342 ASP A C 1
ATOM 2830 O O . ASP A 1 342 ? -10.453 29.516 8.18 1 96.56 342 ASP A O 1
ATOM 2834 N N . VAL A 1 343 ? -9.523 30.766 9.805 1 97.69 343 VAL A N 1
ATOM 2835 C CA . VAL A 1 343 ? -8.758 29.641 10.344 1 97.69 343 VAL A CA 1
ATOM 2836 C C . VAL A 1 343 ? -9.711 28.547 10.812 1 97.69 343 VAL A C 1
ATOM 2838 O O . VAL A 1 343 ? -9.453 27.359 10.602 1 97.69 343 VAL A O 1
ATOM 2841 N N . TYR A 1 344 ? -10.797 28.969 11.469 1 98.25 344 TYR A N 1
ATOM 2842 C CA . TYR A 1 344 ? -11.805 28.031 11.922 1 98.25 344 TYR A CA 1
ATOM 2843 C C . TYR A 1 344 ? -12.344 27.203 10.758 1 98.25 344 TYR A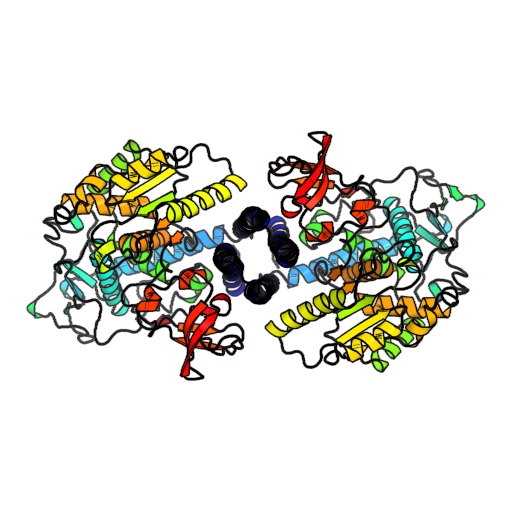 C 1
ATOM 2845 O O . TYR A 1 344 ? -12.414 25.969 10.844 1 98.25 344 TYR A O 1
ATOM 2853 N N . PHE A 1 345 ? -12.68 27.844 9.703 1 98.56 345 PHE A N 1
ATOM 2854 C CA . PHE A 1 345 ? -13.281 27.156 8.555 1 98.56 345 PHE A CA 1
ATOM 2855 C C . PHE A 1 345 ? -12.234 26.328 7.812 1 98.56 345 PHE A C 1
ATOM 2857 O O . PHE A 1 345 ? -12.508 25.219 7.379 1 98.56 345 PHE A O 1
ATOM 2864 N N . LEU A 1 346 ? -11.031 26.859 7.648 1 98.69 346 LEU A N 1
ATOM 2865 C CA . LEU A 1 346 ? -9.961 26.125 6.988 1 98.69 346 LEU A CA 1
ATOM 2866 C C . LEU A 1 346 ? -9.641 24.844 7.734 1 98.69 346 LEU A C 1
ATOM 2868 O O . LEU A 1 346 ? -9.5 23.781 7.121 1 98.69 346 LEU A O 1
ATOM 2872 N N . SER A 1 347 ? -9.555 24.875 9.047 1 98.69 347 SER A N 1
ATOM 2873 C CA . SER A 1 347 ? -9.18 23.719 9.859 1 98.69 347 SER A CA 1
ATOM 2874 C C . SER A 1 347 ? -10.273 22.656 9.852 1 98.69 347 SER A C 1
ATOM 2876 O O . SER A 1 347 ? -10.023 21.5 10.195 1 98.69 347 SER A O 1
ATOM 2878 N N . ARG A 1 348 ? -11.461 23 9.492 1 98.44 348 ARG A N 1
ATOM 2879 C CA . ARG A 1 348 ? -12.594 22.078 9.531 1 98.44 348 ARG A CA 1
ATOM 2880 C C . ARG A 1 348 ? -12.984 21.625 8.125 1 98.44 348 ARG A C 1
ATOM 2882 O O . ARG A 1 348 ? -13.969 20.906 7.953 1 98.44 348 ARG A O 1
ATOM 2889 N N . SER A 1 349 ? -12.211 22.031 7.117 1 98.75 349 SER A N 1
ATOM 2890 C CA . SER A 1 349 ? -12.43 21.547 5.758 1 98.75 349 SER A CA 1
ATOM 2891 C C . SER A 1 349 ? -12.047 20.078 5.625 1 98.75 349 SER A C 1
ATOM 2893 O O . SER A 1 349 ? -11.352 19.531 6.484 1 98.75 349 SER A O 1
ATOM 2895 N N . ASP A 1 350 ? -12.539 19.406 4.598 1 98.38 350 ASP A N 1
ATOM 2896 C CA . ASP A 1 350 ? -12.227 18 4.363 1 98.38 350 ASP A CA 1
ATOM 2897 C C . ASP A 1 350 ? -10.789 17.828 3.875 1 98.38 350 ASP A C 1
ATOM 2899 O O . ASP A 1 350 ? -10.188 16.766 4.051 1 98.38 350 ASP A O 1
ATOM 2903 N N . PHE A 1 351 ? -10.297 18.812 3.295 1 98.56 351 PHE A N 1
ATOM 2904 C CA . PHE A 1 351 ? -8.953 18.844 2.725 1 98.56 351 PHE A CA 1
ATOM 2905 C C . PHE A 1 351 ? -8.445 20.281 2.629 1 98.56 351 PHE A C 1
ATOM 2907 O O . PHE A 1 351 ? -9.211 21.203 2.32 1 98.56 351 PHE A O 1
ATOM 2914 N N . LEU A 1 352 ? -7.152 20.469 2.918 1 98.56 352 LEU A N 1
ATOM 2915 C CA . LEU A 1 352 ? -6.562 21.812 2.955 1 98.56 352 LEU A CA 1
ATOM 2916 C C . LEU A 1 352 ? -5.539 21.984 1.837 1 98.56 352 LEU A C 1
ATOM 2918 O O . LEU A 1 352 ? -4.652 21.141 1.668 1 98.56 352 LEU A O 1
ATOM 2922 N N . VAL A 1 353 ? -5.703 22.984 1.02 1 97.62 353 VAL A N 1
ATOM 2923 C CA . VAL A 1 353 ? -4.727 23.359 0 1 97.62 353 VAL A CA 1
ATOM 2924 C C . VAL A 1 353 ? -4.184 24.75 0.291 1 97.62 353 VAL A C 1
ATOM 2926 O O . VAL A 1 353 ? -4.934 25.734 0.276 1 97.62 353 VAL A O 1
ATOM 2929 N N . CYS A 1 354 ? -2.951 24.875 0.585 1 95.12 354 CYS A N 1
ATOM 2930 C CA . CYS A 1 354 ? -2.332 26.141 0.963 1 95.12 354 CYS A CA 1
ATOM 2931 C C . CYS A 1 354 ? -0.812 26.047 0.896 1 95.12 354 CYS A C 1
ATOM 2933 O O . CYS A 1 354 ? -0.268 25.031 0.435 1 95.12 354 CYS A O 1
ATOM 2935 N N . GLY A 1 355 ? -0.133 27.156 1.123 1 88.12 355 GLY A N 1
ATOM 2936 C CA . GLY A 1 355 ? 1.313 27.141 1.273 1 88.12 355 GLY A CA 1
ATOM 2937 C C . GLY A 1 355 ? 1.764 27.047 2.719 1 88.12 355 GLY A C 1
ATOM 2938 O O . GLY A 1 355 ? 1.398 27.891 3.543 1 88.12 355 GLY A O 1
ATOM 2939 N N . MET A 1 356 ? 2.574 26.125 3.02 1 87.69 356 MET A N 1
ATOM 2940 C CA . MET A 1 356 ? 2.99 25.875 4.398 1 87.69 356 MET A CA 1
ATOM 2941 C C . MET A 1 356 ? 3.949 26.953 4.879 1 87.69 356 MET A C 1
ATOM 2943 O O . MET A 1 356 ? 4.254 27.031 6.07 1 87.69 356 MET A O 1
ATOM 2947 N N . THR A 1 357 ? 4.32 27.828 4.059 1 82.69 357 THR A N 1
ATOM 2948 C CA . THR A 1 357 ? 5.07 29 4.488 1 82.69 357 THR A CA 1
ATOM 2949 C C . THR A 1 357 ? 4.148 30.016 5.176 1 82.69 357 THR A C 1
ATOM 2951 O O . THR A 1 357 ? 4.613 30.906 5.875 1 82.69 357 THR A O 1
ATOM 2954 N N . SER A 1 358 ? 2.9 29.875 4.934 1 86.88 358 SER A N 1
ATOM 2955 C CA . SER A 1 358 ? 1.905 30.734 5.57 1 86.88 358 SER A CA 1
ATOM 2956 C C . SER A 1 358 ? 1.624 30.297 7 1 86.88 358 SER A C 1
ATOM 2958 O O . SER A 1 358 ? 1.317 29.125 7.242 1 86.88 358 SER A O 1
ATOM 2960 N N . ASN A 1 359 ? 1.686 31.266 7.918 1 90.81 359 ASN A N 1
ATOM 2961 C CA . ASN A 1 359 ? 1.333 30.953 9.305 1 90.81 359 ASN A CA 1
ATOM 2962 C C . ASN A 1 359 ? -0.122 30.516 9.422 1 90.81 359 ASN A C 1
ATOM 2964 O O . ASN A 1 359 ? -0.445 29.656 10.242 1 90.81 359 ASN A O 1
ATOM 2968 N N . ILE A 1 360 ? -0.944 31.109 8.578 1 92.94 360 ILE A N 1
ATOM 2969 C CA . ILE A 1 360 ? -2.365 30.781 8.617 1 92.94 360 ILE A CA 1
ATOM 2970 C C . ILE A 1 360 ? -2.578 29.344 8.148 1 92.94 360 ILE A C 1
ATOM 2972 O O . ILE A 1 360 ? -3.373 28.594 8.727 1 92.94 360 ILE A O 1
ATOM 2976 N N . CYS A 1 361 ? -1.876 28.969 7.133 1 93.56 361 CYS A N 1
ATOM 2977 C CA . CYS A 1 361 ? -1.958 27.594 6.637 1 93.56 361 CYS A CA 1
ATOM 2978 C C . CYS A 1 361 ? -1.505 26.609 7.699 1 93.56 361 CYS A C 1
ATOM 2980 O O . CYS A 1 361 ? -2.219 25.656 8.008 1 93.56 361 CYS A O 1
ATOM 2982 N N . ARG A 1 362 ? -0.376 26.828 8.281 1 94.69 362 ARG A N 1
ATOM 2983 C CA . ARG A 1 362 ? 0.176 25.922 9.281 1 94.69 362 ARG A CA 1
ATOM 2984 C C . ARG A 1 362 ? -0.741 25.828 10.5 1 94.69 362 ARG A C 1
ATOM 2986 O O . ARG A 1 362 ? -0.97 24.734 11.023 1 94.69 362 ARG A O 1
ATOM 2993 N N . LEU A 1 363 ? -1.217 27.016 10.883 1 96.81 363 LEU A N 1
ATOM 2994 C CA . LEU A 1 363 ? -2.123 27.047 12.023 1 96.81 363 LEU A CA 1
ATOM 2995 C C . LEU A 1 363 ? -3.375 26.219 11.75 1 96.81 363 LEU A C 1
ATOM 2997 O O . LEU A 1 363 ? -3.814 25.453 12.609 1 96.81 363 LEU A O 1
ATOM 3001 N N . SER A 1 364 ? -3.918 26.375 10.57 1 98.19 364 SER A N 1
ATOM 3002 C CA . SER A 1 364 ? -5.113 25.625 10.188 1 98.19 364 SER A CA 1
ATOM 3003 C C . SER A 1 364 ? -4.84 24.125 10.141 1 98.19 364 SER A C 1
ATOM 3005 O O . SER A 1 364 ? -5.66 23.328 10.602 1 98.19 364 SER A O 1
ATOM 3007 N N . TYR A 1 365 ? -3.715 23.797 9.609 1 97.56 365 TYR A N 1
ATOM 3008 C CA . TYR A 1 365 ? -3.301 22.391 9.523 1 97.56 365 TYR A CA 1
ATOM 3009 C C . TYR A 1 365 ? -3.115 21.797 10.906 1 97.56 365 TYR A C 1
ATOM 3011 O O . TYR A 1 365 ? -3.578 20.688 11.18 1 97.56 365 TYR A O 1
ATOM 3019 N N . GLU A 1 366 ? -2.475 22.5 11.773 1 97.56 366 GLU A N 1
ATOM 3020 C CA . GLU A 1 366 ? -2.217 22.047 13.133 1 97.56 366 GLU A CA 1
ATOM 3021 C C . GLU A 1 366 ? -3.516 21.891 13.922 1 97.56 366 GLU A C 1
ATOM 3023 O O . GLU A 1 366 ? -3.709 20.891 14.617 1 97.56 366 GLU A O 1
ATOM 3028 N N . LEU A 1 367 ? -4.391 22.859 13.789 1 98.44 367 LEU A N 1
ATOM 3029 C CA . LEU A 1 367 ? -5.691 22.75 14.438 1 98.44 367 LEU A CA 1
ATOM 3030 C C . LEU A 1 367 ? -6.477 21.562 13.906 1 98.44 367 LEU A C 1
ATOM 3032 O O . LEU A 1 367 ? -7.164 20.875 14.672 1 98.44 367 LEU A O 1
ATOM 3036 N N . MET A 1 368 ? -6.375 21.312 12.617 1 98.56 368 MET A N 1
ATOM 3037 C CA . MET A 1 368 ? -7.059 20.203 11.977 1 98.56 368 MET A CA 1
ATOM 3038 C C . MET A 1 368 ? -6.652 18.875 12.617 1 98.56 368 MET A C 1
ATOM 3040 O O . MET A 1 368 ? -7.473 17.969 12.734 1 98.56 368 MET A O 1
ATOM 3044 N N . GLN A 1 369 ? -5.406 18.766 13.117 1 98.19 369 GLN A N 1
ATOM 3045 C CA . GLN A 1 369 ? -4.91 17.516 13.695 1 98.19 369 GLN A CA 1
ATOM 3046 C C . GLN A 1 369 ? -5.652 17.188 14.992 1 98.19 369 GLN A C 1
ATOM 3048 O O . GLN A 1 369 ? -5.703 16.031 15.398 1 98.19 369 GLN A O 1
ATOM 3053 N N . SER A 1 370 ? -6.242 18.188 15.672 1 97.38 370 SER A N 1
ATOM 3054 C CA . SER A 1 370 ? -6.953 17.953 16.922 1 97.38 370 SER A CA 1
ATOM 3055 C C . SER A 1 370 ? -8.406 17.562 16.672 1 97.38 370 SER A C 1
ATOM 3057 O O . SER A 1 370 ? -9.117 17.172 17.594 1 97.38 370 SER A O 1
ATOM 3059 N N . LEU A 1 371 ? -8.82 17.656 15.422 1 97.38 371 LEU A N 1
ATOM 3060 C CA . LEU A 1 371 ? -10.227 17.453 15.094 1 97.38 371 LEU A CA 1
ATOM 3061 C C . LEU A 1 371 ? -10.453 16.078 14.492 1 97.38 371 LEU A C 1
ATOM 3063 O O . LEU A 1 371 ? -11.594 15.633 14.336 1 97.38 371 LEU A O 1
ATOM 3067 N N . HIS A 1 372 ? -9.383 15.359 14.164 1 97.12 372 HIS A N 1
ATOM 3068 C CA . HIS A 1 372 ? -9.406 14.031 13.57 1 97.12 372 HIS A CA 1
ATOM 3069 C C . HIS A 1 372 ? -8.422 13.094 14.266 1 97.12 372 HIS A C 1
ATOM 3071 O O . HIS A 1 372 ? -7.484 13.555 14.922 1 97.12 372 HIS A O 1
ATOM 3077 N N . ALA A 1 373 ? -8.633 11.789 14.133 1 97.19 373 ALA A N 1
ATOM 3078 C CA . ALA A 1 373 ? -7.656 10.836 14.664 1 97.19 373 ALA A CA 1
ATOM 3079 C C . ALA A 1 373 ? -6.285 11.055 14.023 1 97.19 373 ALA A C 1
ATOM 3081 O O . ALA A 1 373 ? -5.27 11.07 14.727 1 97.19 373 ALA A O 1
ATOM 3082 N N . ASP A 1 374 ? -6.289 11.219 12.758 1 97.44 374 ASP A N 1
ATOM 3083 C CA . ASP A 1 374 ? -5.094 11.516 11.977 1 97.44 374 ASP A CA 1
ATOM 3084 C C . ASP A 1 374 ? -5.441 12.297 10.711 1 97.44 374 ASP A C 1
ATOM 3086 O O . ASP A 1 374 ? -6.055 11.75 9.789 1 97.44 374 ASP A O 1
ATOM 3090 N N . ALA A 1 375 ? -5.059 13.555 10.656 1 97.62 375 ALA A N 1
ATOM 3091 C CA . ALA A 1 375 ? -5.352 14.391 9.492 1 97.62 375 ALA A CA 1
ATOM 3092 C C . ALA A 1 375 ? -4.07 14.75 8.742 1 97.62 375 ALA A C 1
ATOM 3094 O O . ALA A 1 375 ? -4.027 15.75 8.023 1 97.62 375 ALA A O 1
ATOM 3095 N N . SER A 1 376 ? -3.033 13.961 8.922 1 96 376 SER A N 1
ATOM 3096 C CA . SER A 1 376 ? -1.72 14.289 8.375 1 96 376 SER A CA 1
ATOM 3097 C C . SER A 1 376 ? -1.737 14.281 6.852 1 96 376 SER A C 1
ATOM 3099 O O . SER A 1 376 ? -0.902 14.922 6.211 1 96 376 SER A O 1
ATOM 3101 N N . THR A 1 377 ? -2.707 13.594 6.262 1 94.38 377 THR A N 1
ATOM 3102 C CA . THR A 1 377 ? -2.746 13.5 4.809 1 94.38 377 THR A CA 1
ATOM 3103 C C . THR A 1 377 ? -3.855 14.383 4.242 1 94.38 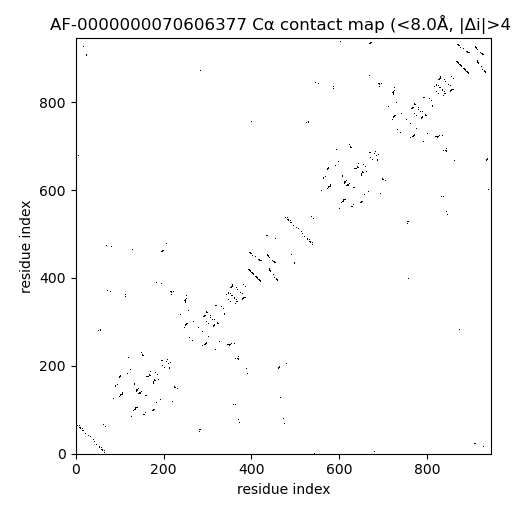377 THR A C 1
ATOM 3105 O O . THR A 1 377 ? -4.117 14.359 3.037 1 94.38 377 THR A O 1
ATOM 3108 N N . ARG A 1 378 ? -4.547 15.188 5.016 1 96.94 378 ARG A N 1
ATOM 3109 C CA . ARG A 1 378 ? -5.664 16.016 4.57 1 96.94 378 ARG A CA 1
ATOM 3110 C C . ARG A 1 378 ? -5.188 17.406 4.156 1 96.94 378 ARG A C 1
ATOM 3112 O O . ARG A 1 378 ? -5.816 18.406 4.492 1 96.94 378 ARG A O 1
ATOM 3119 N N . VAL A 1 379 ? -3.988 17.375 3.535 1 96.5 379 VAL A N 1
ATOM 3120 C CA . VAL A 1 379 ? -3.438 18.672 3.148 1 96.5 379 VAL A CA 1
ATOM 3121 C C . VAL A 1 379 ? -2.545 18.516 1.921 1 96.5 379 VAL A C 1
ATOM 3123 O O . VAL A 1 379 ? -1.96 17.453 1.708 1 96.5 379 VAL A O 1
ATOM 3126 N N . SER A 1 380 ? -2.545 19.453 1.143 1 93.94 380 SER A N 1
ATOM 3127 C CA . SER A 1 380 ? -1.567 19.609 0.069 1 93.94 380 SER A CA 1
ATOM 3128 C C . SER A 1 380 ? -0.943 21 0.081 1 93.94 380 SER A C 1
ATOM 3130 O O . SER A 1 380 ? -1.646 22 -0.066 1 93.94 380 SER A O 1
ATOM 3132 N N . SER A 1 381 ? 0.305 21.016 0.278 1 90.25 381 SER A N 1
ATOM 3133 C CA . SER A 1 381 ? 1.016 22.281 0.238 1 90.25 381 SER A CA 1
ATOM 3134 C C . SER A 1 381 ? 1.532 22.594 -1.165 1 90.25 381 SER A C 1
ATOM 3136 O O . SER A 1 381 ? 2.141 21.734 -1.806 1 90.25 381 SER A O 1
ATOM 3138 N N . VAL A 1 382 ? 1.419 23.781 -1.606 1 86.75 382 VAL A N 1
ATOM 3139 C CA . VAL A 1 382 ? 1.791 24.125 -2.973 1 86.75 382 VAL A CA 1
ATOM 3140 C C . VAL A 1 382 ? 3.215 24.688 -2.994 1 86.75 382 VAL A C 1
ATOM 3142 O O . VAL A 1 382 ? 3.795 24.875 -4.062 1 86.75 382 VAL A O 1
ATOM 3145 N N . ASP A 1 383 ? 3.799 24.922 -1.857 1 79.19 383 ASP A N 1
ATOM 3146 C CA . ASP A 1 383 ? 5.125 25.531 -1.886 1 79.19 383 ASP A CA 1
ATOM 3147 C C . ASP A 1 383 ? 6.148 24.656 -1.174 1 79.19 383 ASP A C 1
ATOM 3149 O O . ASP A 1 383 ? 7.207 24.344 -1.729 1 79.19 383 ASP A O 1
ATOM 3153 N N . ARG A 1 384 ? 5.891 24.328 0.111 1 78.31 384 ARG A N 1
ATOM 3154 C CA . ARG A 1 384 ? 6.848 23.484 0.818 1 78.31 384 ARG A CA 1
ATOM 3155 C C . ARG A 1 384 ? 6.137 22.516 1.752 1 78.31 384 ARG A C 1
ATOM 3157 O O . ARG A 1 384 ? 4.922 22.609 1.94 1 78.31 384 ARG A O 1
ATOM 3164 N N . ASP A 1 385 ? 6.957 21.625 2.275 1 77.69 385 ASP A N 1
ATOM 3165 C CA . ASP A 1 385 ? 6.441 20.719 3.299 1 77.69 385 ASP A CA 1
ATOM 3166 C C . ASP A 1 385 ? 6.238 21.453 4.625 1 77.69 385 ASP A C 1
ATOM 3168 O O . ASP A 1 385 ? 6.773 22.547 4.828 1 77.69 385 ASP A O 1
ATOM 3172 N N . TYR A 1 386 ? 5.414 20.891 5.395 1 80.81 386 TYR A N 1
ATOM 3173 C CA . TYR A 1 386 ? 5.164 21.438 6.719 1 80.81 386 TYR A CA 1
ATOM 3174 C C . TYR A 1 386 ? 6.477 21.688 7.461 1 80.81 386 TYR A C 1
ATOM 3176 O O . TYR A 1 386 ? 7.32 20.797 7.555 1 80.81 386 TYR A O 1
ATOM 3184 N N . TYR A 1 387 ? 6.719 22.953 7.684 1 72.25 387 TYR A N 1
ATOM 3185 C CA . TYR A 1 387 ? 7.906 23.422 8.391 1 72.25 387 TYR A CA 1
ATOM 3186 C C . TYR A 1 387 ? 7.531 24.359 9.531 1 72.25 387 TYR A C 1
ATOM 3188 O O . TYR A 1 387 ? 6.695 25.25 9.359 1 72.25 387 TYR A O 1
ATOM 3196 N N . PHE A 1 388 ? 8.023 23.984 10.672 1 66.38 388 PHE A N 1
ATOM 3197 C CA . PHE A 1 388 ? 7.766 24.891 11.781 1 66.38 388 PHE A CA 1
ATOM 3198 C C . PHE A 1 388 ? 8.852 25.953 11.883 1 66.38 388 PHE A C 1
ATOM 3200 O O . PHE A 1 388 ? 10.039 25.656 11.75 1 66.38 388 PHE A O 1
ATOM 3207 N N . HIS A 1 389 ? 8.586 27.25 11.43 1 57.62 389 HIS A N 1
ATOM 3208 C CA . HIS A 1 389 ? 9.336 28.453 11.133 1 57.62 389 HIS A CA 1
ATOM 3209 C C . HIS A 1 389 ? 10.703 28.438 11.805 1 57.62 389 HIS A C 1
ATOM 3211 O O . HIS A 1 389 ? 11.703 28.859 11.211 1 57.62 389 HIS A O 1
ATOM 3217 N N . TYR A 1 390 ? 10.922 28.172 13.031 1 52.03 390 TYR A N 1
ATOM 3218 C CA . TYR A 1 390 ? 12.211 28.328 13.688 1 52.03 390 TYR A CA 1
ATOM 3219 C C . TYR A 1 390 ? 12.914 26.984 13.859 1 52.03 390 TYR A C 1
ATOM 3221 O O . TYR A 1 390 ? 13.758 26.828 14.742 1 52.03 390 TYR A O 1
ATOM 3229 N N . GLU A 1 391 ? 12.5 26.141 13 1 54.62 391 GLU A N 1
ATOM 3230 C CA . GLU A 1 391 ? 12.969 24.781 13.25 1 54.62 391 GLU A CA 1
ATOM 3231 C C . GLU A 1 391 ? 14.414 24.594 12.797 1 54.62 391 GLU A C 1
ATOM 3233 O O . GLU A 1 391 ? 14.766 24.953 11.664 1 54.62 391 GLU A O 1
ATOM 3238 N N . VAL A 1 392 ? 15.172 24.812 13.812 1 49.12 392 VAL A N 1
ATOM 3239 C CA . VAL A 1 392 ? 16.531 24.297 13.773 1 49.12 392 VAL A CA 1
ATOM 3240 C C . VAL A 1 392 ? 16.5 22.781 13.625 1 49.12 392 VAL A C 1
ATOM 3242 O O . VAL A 1 392 ? 15.656 22.109 14.211 1 49.12 392 VAL A O 1
ATOM 3245 N N . GLY A 1 393 ? 17.297 22.141 12.523 1 55.34 393 GLY A N 1
ATOM 3246 C CA . GLY A 1 393 ? 17.922 20.828 12.508 1 55.34 393 GLY A CA 1
ATOM 3247 C C . GLY A 1 393 ? 16.984 19.734 12.039 1 55.34 393 GLY A C 1
ATOM 3248 O O . GLY A 1 393 ? 16.922 18.656 12.641 1 55.34 393 GLY A O 1
ATOM 3249 N N . ASN A 1 394 ? 16.266 19.922 10.922 1 70.75 394 ASN A N 1
ATOM 3250 C CA . ASN A 1 394 ? 15.547 18.766 10.398 1 70.75 394 ASN A CA 1
ATOM 3251 C C . ASN A 1 394 ? 16.516 17.688 9.93 1 70.75 394 ASN A C 1
ATOM 3253 O O . ASN A 1 394 ? 17.422 17.953 9.148 1 70.75 394 ASN A O 1
ATOM 3257 N N . VAL A 1 395 ? 16.516 16.625 10.781 1 83.75 395 VAL A N 1
ATOM 3258 C CA . VAL A 1 395 ? 17.375 15.492 10.461 1 83.75 395 VAL A CA 1
ATOM 3259 C C . VAL A 1 395 ? 16.531 14.367 9.844 1 83.75 395 VAL A C 1
ATOM 3261 O O . VAL A 1 395 ? 15.406 14.125 10.266 1 83.75 395 VAL A O 1
ATOM 3264 N N . VAL A 1 396 ? 17.094 13.883 8.758 1 90.94 396 VAL A N 1
ATOM 3265 C CA . VAL A 1 396 ? 16.484 12.695 8.172 1 90.94 396 VAL A CA 1
ATOM 3266 C C . VAL A 1 396 ? 17.453 11.516 8.281 1 90.94 396 VAL A C 1
ATOM 3268 O O . VAL A 1 396 ? 18.672 11.711 8.398 1 90.94 396 VAL A O 1
ATOM 3271 N N . LYS A 1 397 ? 16.922 10.398 8.359 1 95.31 397 LYS A N 1
ATOM 3272 C CA . LYS A 1 397 ? 17.719 9.172 8.414 1 95.31 397 LYS A CA 1
ATOM 3273 C C . LYS A 1 397 ? 17.562 8.367 7.133 1 95.31 397 LYS A C 1
ATOM 3275 O O . LYS A 1 397 ? 16.453 8.172 6.645 1 95.31 397 LYS A O 1
ATOM 3280 N N . ALA A 1 398 ? 18.656 7.922 6.598 1 96.94 398 ALA A N 1
ATOM 3281 C CA . ALA A 1 398 ? 18.641 7.113 5.383 1 96.94 398 ALA A CA 1
ATOM 3282 C C . ALA A 1 398 ? 18.109 5.707 5.664 1 96.94 398 ALA A C 1
ATOM 3284 O O . ALA A 1 398 ? 18.656 4.992 6.504 1 96.94 398 ALA A O 1
ATOM 3285 N N . ARG A 1 399 ? 17.109 5.277 4.992 1 95.5 399 ARG A N 1
ATOM 3286 C CA . ARG A 1 399 ? 16.578 3.922 5.078 1 95.5 399 ARG A CA 1
ATOM 3287 C C . ARG A 1 399 ? 17.312 2.984 4.125 1 95.5 399 ARG A C 1
ATOM 3289 O O . ARG A 1 399 ? 17.438 1.79 4.402 1 95.5 399 ARG A O 1
ATOM 3296 N N . PHE A 1 400 ? 17.688 3.59 2.979 1 95.06 400 PHE A N 1
ATOM 3297 C CA . PHE A 1 400 ? 18.344 2.82 1.924 1 95.06 400 PHE A CA 1
ATOM 3298 C C . PHE A 1 400 ? 19.609 3.525 1.44 1 95.06 400 PHE A C 1
ATOM 3300 O O . PHE A 1 400 ? 19.703 4.75 1.519 1 95.06 400 PHE A O 1
ATOM 3307 N N . PRO A 1 401 ? 20.484 2.779 0.905 1 94.12 401 PRO A N 1
ATOM 3308 C CA . PRO A 1 401 ? 21.703 3.4 0.376 1 94.12 401 PRO A CA 1
ATOM 3309 C C . PRO A 1 401 ? 21.469 4.137 -0.94 1 94.12 401 PRO A C 1
ATOM 3311 O O . PRO A 1 401 ? 20.484 3.879 -1.626 1 94.12 401 PRO A O 1
ATOM 3314 N N . HIS A 1 402 ? 22.297 5.066 -1.191 1 95.19 402 HIS A N 1
ATOM 3315 C CA . HIS A 1 402 ? 22.297 5.828 -2.438 1 95.19 402 HIS A CA 1
ATOM 3316 C C . HIS A 1 402 ? 23.703 6.094 -2.93 1 95.19 402 HIS A C 1
ATOM 3318 O O . HIS A 1 402 ? 24.531 6.652 -2.197 1 95.19 402 HIS A O 1
ATOM 3324 N N . LYS A 1 403 ? 23.969 5.621 -4.16 1 93.56 403 LYS A N 1
ATOM 3325 C CA . LYS A 1 403 ? 25.188 5.988 -4.867 1 93.56 403 LYS A CA 1
ATOM 3326 C C . LYS A 1 403 ? 24.953 7.188 -5.781 1 93.56 403 LYS A C 1
ATOM 3328 O O . LYS A 1 403 ? 24.109 7.137 -6.68 1 93.56 403 LYS A O 1
ATOM 3333 N N . PRO A 1 404 ? 25.719 8.211 -5.52 1 93.56 404 PRO A N 1
ATOM 3334 C CA . PRO A 1 404 ? 25.531 9.398 -6.359 1 93.56 404 PRO A CA 1
ATOM 3335 C C . PRO A 1 404 ? 25.625 9.086 -7.852 1 93.56 404 PRO A C 1
ATOM 3337 O O . PRO A 1 404 ? 26.484 8.305 -8.266 1 93.56 404 PRO A O 1
ATOM 3340 N N . ARG A 1 405 ? 24.75 9.648 -8.609 1 86.31 405 ARG A N 1
ATOM 3341 C CA . ARG A 1 405 ? 24.734 9.484 -10.055 1 86.31 405 ARG A CA 1
ATOM 3342 C C . ARG A 1 405 ? 25.078 10.805 -10.758 1 86.31 405 ARG A C 1
ATOM 3344 O O . ARG A 1 405 ? 25.375 10.812 -11.953 1 86.31 405 ARG A O 1
ATOM 3351 N N . ARG A 1 406 ? 24.922 11.883 -10.008 1 84.12 406 ARG A N 1
ATOM 3352 C CA . ARG A 1 406 ? 25.266 13.234 -10.469 1 84.12 406 ARG A CA 1
ATOM 3353 C C . ARG A 1 406 ? 26.234 13.906 -9.508 1 84.12 406 ARG A C 1
ATOM 3355 O O . ARG A 1 406 ? 26.266 13.578 -8.32 1 84.12 406 ARG A O 1
ATOM 3362 N N . PRO A 1 407 ? 27 14.844 -9.945 1 88.19 407 PRO A N 1
ATOM 3363 C CA . PRO A 1 407 ? 28.031 15.469 -9.109 1 88.19 407 PRO A CA 1
ATOM 3364 C C . PRO A 1 407 ? 27.453 16.156 -7.875 1 88.19 407 PRO A C 1
ATOM 3366 O O . PRO A 1 407 ? 28.109 16.172 -6.824 1 88.19 407 PRO A O 1
ATOM 3369 N N . GLU A 1 408 ? 26.297 16.625 -7.863 1 89.12 408 GLU A N 1
ATOM 3370 C CA . GLU A 1 408 ? 25.75 17.391 -6.742 1 89.12 408 GLU A CA 1
ATOM 3371 C C . GLU A 1 408 ? 25.031 16.484 -5.754 1 89.12 408 GLU A C 1
ATOM 3373 O O . GLU A 1 408 ? 24.516 16.938 -4.73 1 89.12 408 GLU A O 1
ATOM 3378 N N . GLU A 1 409 ? 25.094 15.164 -5.98 1 92.25 409 GLU A N 1
ATOM 3379 C CA . GLU A 1 409 ? 24.438 14.227 -5.078 1 92.25 409 GLU A CA 1
ATOM 3380 C C . GLU A 1 409 ? 25.406 13.703 -4.02 1 92.25 409 GLU A C 1
ATOM 3382 O O . GLU A 1 409 ? 26.609 13.688 -4.234 1 92.25 409 GLU A O 1
ATOM 3387 N N . ILE A 1 410 ? 24.906 13.344 -2.943 1 95.06 410 ILE A N 1
ATOM 3388 C CA . ILE A 1 410 ? 25.734 12.789 -1.878 1 95.06 410 ILE A CA 1
ATOM 3389 C C . ILE A 1 410 ? 25.406 11.305 -1.701 1 95.06 410 ILE A C 1
ATOM 3391 O O . ILE A 1 410 ? 24.312 10.859 -2.021 1 95.06 410 ILE A O 1
ATOM 3395 N N . GLU A 1 411 ? 26.391 10.594 -1.184 1 97.19 411 GLU A N 1
ATOM 3396 C CA . GLU A 1 411 ? 26.234 9.18 -0.856 1 97.19 411 GLU A CA 1
ATOM 3397 C C . GLU A 1 411 ? 25.453 8.992 0.436 1 97.19 411 GLU A C 1
ATOM 3399 O O . GLU A 1 411 ? 25.609 9.758 1.387 1 97.19 411 GLU A O 1
ATOM 3404 N N . LEU A 1 412 ? 24.562 8.008 0.442 1 97.06 412 LEU A N 1
ATOM 3405 C CA . LEU A 1 412 ? 23.875 7.582 1.654 1 97.06 412 LEU A CA 1
ATOM 3406 C C . LEU A 1 412 ? 24.156 6.113 1.952 1 97.06 412 LEU A C 1
ATOM 3408 O O . LEU A 1 412 ? 24.219 5.293 1.035 1 97.06 412 LEU A O 1
ATOM 3412 N N . GLN A 1 413 ? 24.422 5.801 3.197 1 96.5 413 GLN A N 1
ATOM 3413 C CA . GLN A 1 413 ? 24.344 4.445 3.736 1 96.5 413 GLN A CA 1
ATOM 3414 C C . GLN A 1 413 ? 23.156 4.305 4.695 1 96.5 413 GLN A C 1
ATOM 3416 O O . GLN A 1 413 ? 22.703 5.293 5.27 1 96.5 413 GLN A O 1
ATOM 3421 N N . ARG A 1 414 ? 22.75 3.068 4.801 1 94.94 414 ARG A N 1
ATOM 3422 C CA . ARG A 1 414 ? 21.641 2.83 5.734 1 94.94 414 ARG A CA 1
ATOM 3423 C C . ARG A 1 414 ? 21.984 3.359 7.125 1 94.94 414 ARG A C 1
ATOM 3425 O O . ARG A 1 414 ? 23.047 3.049 7.668 1 94.94 414 ARG A O 1
ATOM 3432 N N . GLY A 1 415 ? 21.156 4.191 7.645 1 95.62 415 GLY A N 1
ATOM 3433 C CA . GLY A 1 415 ? 21.344 4.703 8.992 1 95.62 415 GLY A CA 1
ATOM 3434 C C . GLY A 1 415 ? 21.984 6.078 9.023 1 95.62 415 GLY A C 1
ATOM 3435 O O . GLY A 1 415 ? 21.984 6.742 10.055 1 95.62 415 GLY A O 1
ATOM 3436 N N . ASP A 1 416 ? 22.438 6.547 7.848 1 97.12 416 ASP A N 1
ATOM 3437 C CA . ASP A 1 416 ? 23.031 7.883 7.797 1 97.12 416 ASP A CA 1
ATOM 3438 C C . ASP A 1 416 ? 22.016 8.945 8.25 1 97.12 416 ASP A C 1
ATOM 3440 O O . ASP A 1 416 ? 20.828 8.859 7.926 1 97.12 416 ASP A O 1
ATOM 3444 N N . LEU A 1 417 ? 22.516 9.852 9.008 1 95.12 417 LEU A N 1
ATOM 3445 C CA . LEU A 1 417 ? 21.75 11.039 9.344 1 95.12 417 LEU A CA 1
ATOM 3446 C C . LEU A 1 417 ? 22.125 12.211 8.445 1 95.12 417 LEU A C 1
ATOM 3448 O O . LEU A 1 417 ? 23.312 12.461 8.211 1 95.12 417 LEU A O 1
ATOM 3452 N N . VAL A 1 418 ? 21.141 12.773 7.871 1 91.94 418 VAL A N 1
ATOM 3453 C CA . VAL A 1 418 ? 21.359 13.938 7.023 1 91.94 418 VAL A CA 1
ATOM 3454 C C . VAL A 1 418 ? 20.734 15.172 7.672 1 91.94 418 VAL A C 1
ATOM 3456 O O . VAL A 1 418 ? 19.531 15.211 7.934 1 91.94 418 VAL A O 1
ATOM 3459 N N . ASP A 1 419 ? 21.547 16.172 7.895 1 87.56 419 ASP A N 1
ATOM 3460 C CA . ASP A 1 419 ? 21.141 17.438 8.484 1 87.56 419 ASP A CA 1
ATOM 3461 C C . ASP A 1 419 ? 20.703 18.438 7.41 1 87.56 419 ASP A C 1
ATOM 3463 O O . ASP A 1 419 ? 21.453 18.734 6.488 1 87.56 419 ASP A O 1
ATOM 3467 N N . ARG A 1 420 ? 19.469 18.969 7.535 1 81.38 420 ARG A N 1
ATOM 3468 C CA . ARG A 1 420 ? 18.922 19.875 6.531 1 81.38 420 ARG A CA 1
ATOM 3469 C C . ARG A 1 420 ? 19.031 21.328 6.98 1 81.38 420 ARG A C 1
ATOM 3471 O O . ARG A 1 420 ? 18.281 22.188 6.504 1 81.38 420 ARG A O 1
ATOM 3478 N N . TYR A 1 421 ? 19.844 21.641 7.875 1 67.69 421 TYR A N 1
ATOM 3479 C CA . TYR A 1 421 ? 19.969 23 8.414 1 67.69 421 TYR A CA 1
ATOM 3480 C C . TYR A 1 421 ? 20.391 23.969 7.324 1 67.69 421 TYR A C 1
ATOM 3482 O O . TYR A 1 421 ? 19.922 25.109 7.285 1 67.69 421 TYR A O 1
ATOM 3490 N N . ASP A 1 422 ? 21.391 23.594 6.516 1 59.59 422 ASP A N 1
ATOM 3491 C CA . ASP A 1 422 ? 22 24.562 5.613 1 59.59 422 ASP A CA 1
ATOM 3492 C C . ASP A 1 422 ? 21.391 24.469 4.219 1 59.59 422 ASP A C 1
ATOM 3494 O O . ASP A 1 422 ? 22.109 24.391 3.219 1 59.59 422 ASP A O 1
ATOM 3498 N N . ILE A 1 423 ? 20.062 24.422 4.27 1 60.34 423 ILE A N 1
ATOM 3499 C CA . ILE A 1 423 ? 19.5 24.469 2.926 1 60.34 423 ILE A CA 1
ATOM 3500 C C . ILE A 1 423 ? 19.703 25.859 2.328 1 60.34 423 ILE A C 1
ATOM 3502 O O . ILE A 1 423 ? 19.297 26.875 2.918 1 60.34 423 ILE A O 1
ATOM 3506 N N . PRO A 1 424 ? 20.562 25.922 1.307 1 55.34 424 PRO A N 1
ATOM 3507 C CA . PRO A 1 424 ? 20.766 27.234 0.697 1 55.34 424 PRO A CA 1
ATOM 3508 C C . PRO A 1 424 ? 19.453 27.938 0.38 1 55.34 424 PRO A C 1
ATOM 3510 O O . PRO A 1 424 ? 18.469 27.297 0.028 1 55.34 424 PRO A O 1
ATOM 3513 N N . SER A 1 425 ? 19.438 29.234 0.81 1 51.03 425 SER A N 1
ATOM 3514 C CA . SER A 1 425 ? 18.266 30.078 0.648 1 51.03 425 SER A CA 1
ATOM 3515 C C . SER A 1 425 ? 17.641 29.906 -0.733 1 51.03 425 SER A C 1
ATOM 3517 O O . SER A 1 425 ? 16.422 29.938 -0.879 1 51.03 425 SER A O 1
ATOM 3519 N N . HIS A 1 426 ? 18.594 29.812 -1.683 1 49 426 HIS A N 1
ATOM 3520 C CA . HIS A 1 426 ? 18.094 29.719 -3.049 1 49 426 HIS A CA 1
ATOM 3521 C C . HIS A 1 426 ? 17.344 28.406 -3.268 1 49 426 HIS A C 1
ATOM 3523 O O . HIS A 1 426 ? 16.609 28.266 -4.25 1 49 426 HIS A O 1
ATOM 3529 N N . PHE A 1 427 ? 17.609 27.484 -2.473 1 51.5 427 PHE A N 1
ATOM 3530 C CA . PHE A 1 427 ? 16.891 26.219 -2.59 1 51.5 427 PHE A CA 1
ATOM 3531 C C . PHE A 1 427 ? 15.5 26.328 -1.977 1 51.5 427 PHE A C 1
ATOM 3533 O O . PHE A 1 427 ? 14.586 25.578 -2.348 1 51.5 427 PHE A O 1
ATOM 3540 N N . ALA A 1 428 ? 15.594 27.219 -0.916 1 46.59 428 ALA A N 1
ATOM 3541 C CA . ALA A 1 428 ? 14.258 27.453 -0.385 1 46.59 428 ALA A CA 1
ATOM 3542 C C . ALA A 1 428 ? 13.273 27.781 -1.505 1 46.59 428 ALA A C 1
ATOM 3544 O O . ALA A 1 428 ? 12.086 27.438 -1.418 1 46.59 428 ALA A O 1
ATOM 3545 N N . GLY A 1 429 ? 13.812 28.531 -2.514 1 43.84 429 GLY A N 1
ATOM 3546 C CA . GLY A 1 429 ? 13.023 28.844 -3.697 1 43.84 429 GLY A CA 1
ATOM 3547 C C . GLY A 1 429 ? 13.008 27.719 -4.715 1 43.84 429 GLY A C 1
ATOM 3548 O O . GLY A 1 429 ? 12.492 27.891 -5.824 1 43.84 429 GLY A O 1
ATOM 3549 N N . HIS A 1 430 ? 13.93 26.844 -4.516 1 45.91 430 HIS A N 1
ATOM 3550 C CA . HIS A 1 430 ? 14.172 25.859 -5.555 1 45.91 430 HIS A CA 1
ATOM 3551 C C . HIS A 1 430 ? 12.977 24.922 -5.723 1 45.91 430 HIS A C 1
ATOM 3553 O O . HIS A 1 430 ? 12.391 24.469 -4.738 1 45.91 430 HIS A O 1
ATOM 3559 N N . PRO A 1 431 ? 12.539 25.031 -6.902 1 43.97 431 PRO A N 1
ATOM 3560 C CA . PRO A 1 431 ? 11.516 24.078 -7.34 1 43.97 431 PRO A CA 1
ATOM 3561 C C . PRO A 1 431 ? 11.758 22.656 -6.812 1 43.97 431 PRO A C 1
ATOM 3563 O O . PRO A 1 431 ? 11.086 21.719 -7.234 1 43.97 431 PRO A O 1
ATOM 3566 N N . SER A 1 432 ? 12.922 22.391 -6.156 1 47.12 432 SER A N 1
ATOM 3567 C CA . SER A 1 432 ? 13.359 21.047 -5.758 1 47.12 432 SER A CA 1
ATOM 3568 C C . SER A 1 432 ? 12.266 20.312 -5.008 1 47.12 432 SER A C 1
ATOM 3570 O O . SER A 1 432 ? 12.312 19.078 -4.871 1 47.12 432 SER A O 1
ATOM 3572 N N . LYS A 1 433 ? 11.211 21.109 -4.551 1 55.22 433 LYS A N 1
ATOM 3573 C CA . LYS A 1 433 ? 10.219 20.391 -3.752 1 55.22 433 LYS A CA 1
ATOM 3574 C C . LYS A 1 433 ? 9.477 19.359 -4.59 1 55.22 433 LYS A C 1
ATOM 3576 O O . LYS A 1 433 ? 8.859 18.438 -4.047 1 55.22 433 LYS A O 1
ATOM 3581 N N . ASN A 1 434 ? 9.836 19.391 -5.906 1 67.44 434 ASN A N 1
ATOM 3582 C CA . ASN A 1 434 ? 8.938 18.422 -6.531 1 67.44 434 ASN A CA 1
ATOM 3583 C C . ASN A 1 434 ? 9.695 17.469 -7.457 1 67.44 434 ASN A C 1
ATOM 3585 O O . ASN A 1 434 ? 9.086 16.672 -8.156 1 67.44 434 ASN A O 1
ATOM 3589 N N . ASP A 1 435 ? 11.172 17.688 -7.34 1 80 435 ASP A N 1
ATOM 3590 C CA . ASP A 1 435 ? 11.867 16.797 -8.266 1 80 435 ASP A CA 1
ATOM 3591 C C . ASP A 1 435 ? 12.281 15.5 -7.57 1 80 435 ASP A C 1
ATOM 3593 O O . ASP A 1 435 ? 12.945 14.648 -8.172 1 80 435 ASP A O 1
ATOM 3597 N N . GLY A 1 436 ? 12.008 15.484 -6.281 1 86.38 436 GLY A N 1
ATOM 3598 C CA . GLY A 1 436 ? 12.25 14.25 -5.559 1 86.38 436 GLY A CA 1
ATOM 3599 C C . GLY A 1 436 ? 13.555 14.258 -4.785 1 86.38 436 GLY A C 1
ATOM 3600 O O . GLY A 1 436 ? 13.859 13.312 -4.059 1 86.38 436 GLY A O 1
ATOM 3601 N N . PHE A 1 437 ? 14.289 15.344 -4.871 1 86.5 437 PHE A N 1
ATOM 3602 C CA . PHE A 1 437 ? 15.562 15.453 -4.172 1 86.5 437 PHE A CA 1
ATOM 3603 C C . PHE A 1 437 ? 15.523 16.578 -3.141 1 86.5 437 PHE A C 1
ATOM 3605 O O . PHE A 1 437 ? 14.758 17.531 -3.287 1 86.5 437 PHE A O 1
ATOM 3612 N N . GLN A 1 438 ? 16.234 16.406 -2.074 1 84.25 438 GLN A N 1
ATOM 3613 C CA . GLN A 1 438 ? 16.422 17.422 -1.043 1 84.25 438 GLN A CA 1
ATOM 3614 C C . GLN A 1 438 ? 17.906 17.656 -0.761 1 84.25 438 GLN A C 1
ATOM 3616 O O . GLN A 1 438 ? 18.75 16.875 -1.195 1 84.25 438 GLN A O 1
ATOM 3621 N N . TRP A 1 439 ? 18.188 18.75 -0.181 1 85.12 439 TRP A N 1
ATOM 3622 C CA . TRP A 1 439 ? 19.578 19.141 0.107 1 85.12 439 TRP A CA 1
ATOM 3623 C C . TRP A 1 439 ? 19.891 18.953 1.587 1 85.12 439 TRP A C 1
ATOM 3625 O O . TRP A 1 439 ? 19.031 19.141 2.443 1 85.12 439 TRP A O 1
ATOM 3635 N N . GLY A 1 440 ? 21.031 18.484 1.876 1 87.19 440 GLY A N 1
ATOM 3636 C CA . GLY A 1 440 ? 21.469 18.344 3.256 1 87.19 440 GLY A CA 1
ATOM 3637 C C . GLY A 1 440 ? 22.922 17.922 3.385 1 87.19 440 GLY A C 1
ATOM 3638 O O . GLY A 1 440 ? 23.641 17.875 2.389 1 87.19 440 GLY A O 1
ATOM 3639 N N . THR A 1 441 ? 23.359 17.797 4.578 1 91.12 441 THR A N 1
ATOM 3640 C CA . THR A 1 441 ? 24.719 17.359 4.887 1 91.12 441 THR A CA 1
ATOM 3641 C C . THR A 1 441 ? 24.703 15.992 5.562 1 91.12 441 THR A C 1
ATOM 3643 O O . THR A 1 441 ? 24.109 15.82 6.621 1 91.12 441 THR A O 1
ATOM 3646 N N . ASN A 1 442 ? 25.359 15 4.969 1 95 442 ASN A N 1
ATOM 3647 C CA . ASN A 1 442 ? 25.531 13.695 5.598 1 95 442 ASN A CA 1
ATOM 3648 C C . ASN A 1 442 ? 26.469 13.758 6.797 1 95 442 ASN A C 1
ATOM 3650 O O . ASN A 1 442 ? 27.641 14.125 6.656 1 95 442 ASN A O 1
ATOM 3654 N N . THR A 1 443 ? 26.031 13.367 7.918 1 94.06 443 THR A N 1
ATOM 3655 C CA . THR A 1 443 ? 26.797 13.539 9.148 1 94.06 443 THR A CA 1
ATOM 3656 C C . THR A 1 443 ? 27.969 12.555 9.203 1 94.06 443 THR A C 1
ATOM 3658 O O . THR A 1 443 ? 28.969 12.812 9.867 1 94.06 443 THR A O 1
ATOM 3661 N N . ARG A 1 444 ? 27.828 11.398 8.539 1 96.38 444 ARG A N 1
ATOM 3662 C CA . ARG A 1 444 ? 28.906 10.398 8.523 1 96.38 444 ARG A CA 1
ATOM 3663 C C . ARG A 1 444 ? 30.031 10.836 7.602 1 96.38 444 ARG A C 1
ATOM 3665 O O . ARG A 1 444 ? 31.203 10.828 8 1 96.38 444 ARG A O 1
ATOM 3672 N N . THR A 1 445 ? 29.75 11.359 6.398 1 96.5 445 THR A N 1
ATOM 3673 C CA . THR A 1 445 ? 30.75 11.688 5.391 1 96.5 445 THR A CA 1
ATOM 3674 C C . THR A 1 445 ? 31.109 13.172 5.449 1 96.5 445 THR A C 1
ATOM 3676 O O . THR A 1 445 ? 32.125 13.594 4.871 1 96.5 445 THR A O 1
ATOM 3679 N N . LYS A 1 446 ? 30.234 14.047 5.957 1 94.75 446 LYS A N 1
ATOM 3680 C CA . LYS A 1 446 ? 30.375 15.492 6.09 1 94.75 446 LYS A CA 1
ATOM 3681 C C . LYS A 1 446 ? 30.219 16.188 4.734 1 94.75 446 LYS A C 1
ATOM 3683 O O . LYS A 1 446 ? 30.562 17.359 4.594 1 94.75 446 LYS A O 1
ATOM 3688 N N . LYS A 1 447 ? 29.688 15.477 3.824 1 94.25 447 LYS A N 1
ATOM 3689 C CA . LYS A 1 447 ? 29.453 16.062 2.504 1 94.25 447 LYS A CA 1
ATOM 3690 C C . LYS A 1 447 ? 28.047 16.641 2.404 1 94.25 447 LYS A C 1
ATOM 3692 O O . LYS A 1 447 ? 27.094 16.062 2.945 1 94.25 447 LYS A O 1
ATOM 3697 N N . HIS A 1 448 ? 27.922 17.797 1.701 1 90.88 448 HIS A N 1
ATOM 3698 C CA . HIS A 1 448 ? 26.609 18.391 1.466 1 90.88 448 HIS A CA 1
ATOM 3699 C C . HIS A 1 448 ? 26.219 18.297 -0.005 1 90.88 448 HIS A C 1
ATOM 3701 O O . HIS A 1 448 ? 27.078 18.359 -0.886 1 90.88 448 HIS A O 1
ATOM 3707 N N . GLY A 1 449 ? 25.016 18.031 -0.247 1 89 449 GLY A N 1
ATOM 3708 C CA . GLY A 1 449 ? 24.484 17.875 -1.59 1 89 449 GLY A CA 1
ATOM 3709 C C . GLY A 1 449 ? 23.047 17.359 -1.607 1 89 449 GLY A C 1
ATOM 3710 O O . GLY A 1 449 ? 22.359 17.422 -0.593 1 89 449 GLY A O 1
ATOM 3711 N N . PHE A 1 450 ? 22.625 16.984 -2.799 1 88.06 450 PHE A N 1
ATOM 3712 C CA . PHE A 1 450 ? 21.266 16.484 -2.994 1 88.06 450 PHE A CA 1
ATOM 3713 C C . PHE A 1 450 ? 21.188 15 -2.658 1 88.06 450 PHE A C 1
ATOM 3715 O O . PHE A 1 450 ? 22.125 14.242 -2.918 1 88.06 450 PHE A O 1
ATOM 3722 N N . TYR A 1 451 ? 20.156 14.547 -2.047 1 90.94 451 TYR A N 1
ATOM 3723 C CA . TYR A 1 451 ? 19.828 13.148 -1.815 1 90.94 451 TYR A CA 1
ATOM 3724 C C . TYR A 1 451 ? 18.375 12.859 -2.178 1 90.94 451 TYR A C 1
ATOM 3726 O O . TYR A 1 451 ? 17.516 13.75 -2.123 1 90.94 451 TYR A O 1
ATOM 3734 N N . PRO A 1 452 ? 18.109 11.648 -2.648 1 92.38 452 PRO A N 1
ATOM 3735 C CA . PRO A 1 452 ? 16.703 11.32 -2.936 1 92.38 452 PRO A CA 1
ATOM 3736 C C . PRO A 1 452 ? 15.852 11.227 -1.673 1 92.38 452 PRO A C 1
ATOM 3738 O O . PRO A 1 452 ? 16.109 10.383 -0.811 1 92.38 452 PRO A O 1
ATOM 3741 N N . ALA A 1 453 ? 14.836 11.977 -1.644 1 89.75 453 ALA A N 1
ATOM 3742 C CA . ALA A 1 453 ? 14.008 12.109 -0.447 1 89.75 453 ALA A CA 1
ATOM 3743 C C . ALA A 1 453 ? 13.32 10.797 -0.11 1 89.75 453 ALA A C 1
ATOM 3745 O O . ALA A 1 453 ? 13.148 10.461 1.064 1 89.75 453 ALA A O 1
ATOM 3746 N N . TYR A 1 454 ? 12.961 9.992 -1.134 1 92 454 TYR A N 1
ATOM 3747 C CA . TYR A 1 454 ? 12.18 8.781 -0.923 1 92 454 TYR A CA 1
ATOM 3748 C C . TYR A 1 454 ? 12.992 7.727 -0.191 1 92 454 TYR A C 1
ATOM 3750 O O . TYR A 1 454 ? 12.438 6.754 0.33 1 92 454 TYR A O 1
ATOM 3758 N N . LYS A 1 455 ? 14.297 7.898 -0.072 1 95 455 LYS A N 1
ATOM 3759 C CA . LYS A 1 455 ? 15.172 6.93 0.58 1 95 455 LYS A CA 1
ATOM 3760 C C . LYS A 1 455 ? 15.391 7.289 2.045 1 95 455 LYS A C 1
ATOM 3762 O O . LYS A 1 455 ? 16.188 6.641 2.734 1 95 455 LYS A O 1
ATOM 3767 N N . THR A 1 456 ? 14.734 8.312 2.473 1 93.56 456 THR A N 1
ATOM 3768 C CA . THR A 1 456 ? 14.953 8.781 3.836 1 93.56 456 THR A CA 1
ATOM 3769 C C . THR A 1 456 ? 13.633 8.922 4.582 1 93.56 456 THR A C 1
ATOM 3771 O O . THR A 1 456 ? 12.562 8.844 3.975 1 93.56 456 THR A O 1
ATOM 3774 N N . ILE A 1 457 ? 13.773 9.016 5.898 1 91.94 457 ILE A N 1
ATOM 3775 C CA . ILE A 1 457 ? 12.625 9.273 6.758 1 91.94 457 ILE A CA 1
ATOM 3776 C C . ILE A 1 457 ? 12.961 10.383 7.746 1 91.94 457 ILE A C 1
ATOM 3778 O O . ILE A 1 457 ? 14.102 10.477 8.219 1 91.94 457 ILE A O 1
ATOM 3782 N N . GLU A 1 458 ? 12.023 11.195 7.977 1 86.44 458 GLU A N 1
ATOM 3783 C CA . GLU A 1 458 ? 12.219 12.281 8.93 1 86.44 458 GLU A CA 1
ATOM 3784 C C . GLU A 1 458 ? 12.312 11.75 10.359 1 86.44 458 GLU A C 1
ATOM 3786 O O . GLU A 1 458 ? 11.547 10.867 10.75 1 86.44 458 GLU A O 1
ATOM 3791 N N . MET A 1 459 ? 13.266 12.281 11.094 1 87.75 459 MET A N 1
ATOM 3792 C CA . MET A 1 459 ? 13.43 11.906 12.492 1 87.75 459 MET A CA 1
ATOM 3793 C C . MET A 1 459 ? 12.703 12.891 13.406 1 87.75 459 MET A C 1
ATOM 3795 O O . MET A 1 459 ? 12.766 14.102 13.203 1 87.75 459 MET A O 1
ATOM 3799 N N . LEU A 1 460 ? 11.914 12.367 14.258 1 86.69 460 LEU A N 1
ATOM 3800 C CA . LEU A 1 460 ? 11.219 13.148 15.273 1 86.69 460 LEU A CA 1
ATOM 3801 C C . LEU A 1 460 ? 11.953 13.086 16.609 1 86.69 460 LEU A C 1
ATOM 3803 O O . LEU A 1 460 ? 12.273 11.992 17.094 1 86.69 460 LEU A O 1
ATOM 3807 N N . ASP A 1 461 ? 12.242 14.234 17.172 1 89.19 461 ASP A N 1
ATOM 3808 C CA . ASP A 1 461 ? 12.898 14.281 18.469 1 89.19 461 ASP A CA 1
ATOM 3809 C C . ASP A 1 461 ? 11.914 13.992 19.594 1 89.19 461 ASP A C 1
ATOM 3811 O O . ASP A 1 461 ? 10.75 14.398 19.531 1 89.19 461 ASP A O 1
ATOM 3815 N N . VAL A 1 462 ? 12.414 13.297 20.531 1 93.88 462 VAL A N 1
ATOM 3816 C CA . VAL A 1 462 ? 11.656 12.984 21.734 1 93.88 462 VAL A CA 1
ATOM 3817 C C . VAL A 1 462 ? 12.312 13.633 22.953 1 93.88 462 VAL A C 1
ATOM 3819 O O . VAL A 1 462 ? 13.5 13.422 23.203 1 93.88 462 VAL A O 1
ATOM 3822 N N . ALA A 1 463 ? 11.562 14.438 23.625 1 94.69 463 ALA A N 1
ATOM 3823 C CA . ALA A 1 463 ? 12.125 15.195 24.734 1 94.69 463 ALA A CA 1
ATOM 3824 C C . ALA A 1 463 ? 11.57 14.703 26.078 1 94.69 463 ALA A C 1
ATOM 3826 O O . ALA A 1 463 ? 10.391 14.359 26.172 1 94.69 463 ALA A O 1
ATOM 3827 N N . ASN A 1 464 ? 12.453 14.648 27.016 1 91.75 464 ASN A N 1
ATOM 3828 C CA . ASN A 1 464 ? 12.031 14.383 28.391 1 91.75 464 ASN A CA 1
ATOM 3829 C C . ASN A 1 464 ? 11.555 15.648 29.094 1 91.75 464 ASN A C 1
ATOM 3831 O O . ASN A 1 464 ? 12.328 16.594 29.281 1 91.75 464 ASN A O 1
ATOM 3835 N N . VAL A 1 465 ? 10.281 15.703 29.297 1 89.75 465 VAL A N 1
ATOM 3836 C CA . VAL A 1 465 ? 9.734 16.812 30.062 1 89.75 465 VAL A CA 1
ATOM 3837 C C . VAL A 1 465 ? 9.43 16.344 31.484 1 89.75 465 VAL A C 1
ATOM 3839 O O . VAL A 1 465 ? 9.461 15.156 31.781 1 89.75 465 VAL A O 1
ATOM 3842 N N . LYS A 1 466 ? 9.273 17.281 32.312 1 85.19 466 LYS A N 1
ATOM 3843 C CA . LYS A 1 466 ? 8.891 16.938 33.688 1 85.19 466 LYS A CA 1
ATOM 3844 C C . LYS A 1 466 ? 7.656 16.047 33.688 1 85.19 466 LYS A C 1
ATOM 3846 O O . LYS A 1 466 ? 6.723 16.25 32.906 1 85.19 466 LYS A O 1
ATOM 3851 N N . SER A 1 467 ? 7.672 15.125 34.656 1 87.25 467 SER A N 1
ATOM 3852 C CA . SER A 1 467 ? 6.633 14.102 34.688 1 87.25 467 SER A CA 1
ATOM 3853 C C . SER A 1 467 ? 5.309 14.68 35.188 1 87.25 467 SER A C 1
ATOM 3855 O O . SER A 1 467 ? 5.281 15.477 36.125 1 87.25 467 SER A O 1
ATOM 3857 N N . PHE A 1 468 ? 4.195 14.289 34.531 1 90.75 468 PHE A N 1
ATOM 3858 C CA . PHE A 1 468 ? 2.855 14.734 34.906 1 90.75 468 PHE A CA 1
ATOM 3859 C C . PHE A 1 468 ? 2.123 13.641 35.656 1 90.75 468 PHE A C 1
ATOM 3861 O O . PHE A 1 468 ? 0.918 13.75 35.906 1 90.75 468 PHE A O 1
ATOM 3868 N N . GLU A 1 469 ? 2.748 12.664 36 1 85.06 469 GLU A N 1
ATOM 3869 C CA . GLU A 1 469 ? 2.145 11.516 36.688 1 85.06 469 GLU A CA 1
ATOM 3870 C C . GLU A 1 469 ? 1.345 11.938 37.906 1 85.06 469 GLU A C 1
ATOM 3872 O O . GLU A 1 469 ? 0.335 11.32 38.25 1 85.06 469 GLU A O 1
ATOM 3877 N N . HIS A 1 470 ? 1.767 13 38.562 1 82.75 470 HIS A N 1
ATOM 3878 C CA . HIS A 1 470 ? 1.118 13.453 39.781 1 82.75 470 HIS A CA 1
ATOM 3879 C C . HIS A 1 470 ? -0.273 14.008 39.469 1 82.75 470 HIS A C 1
ATOM 3881 O O . HIS A 1 470 ? -1.1 14.125 40.375 1 82.75 470 HIS A O 1
ATOM 3887 N N . ILE A 1 471 ? -0.616 14.289 38.25 1 83.19 471 ILE A N 1
ATOM 3888 C CA . ILE A 1 471 ? -1.931 14.844 37.938 1 83.19 471 ILE A CA 1
ATOM 3889 C C . ILE A 1 471 ? -2.701 13.883 37.031 1 83.19 471 ILE A C 1
ATOM 3891 O O . ILE A 1 471 ? -3.908 14.039 36.844 1 83.19 471 ILE A O 1
ATOM 3895 N N . ASP A 1 472 ? -2.07 12.922 36.312 1 76.56 472 ASP A N 1
ATOM 3896 C CA . ASP A 1 472 ? -2.705 11.977 35.406 1 76.56 472 ASP A CA 1
ATOM 3897 C C . ASP A 1 472 ? -3.51 10.93 36.188 1 76.56 472 ASP A C 1
ATOM 3899 O O . ASP A 1 472 ? -4.148 10.062 35.562 1 76.56 472 ASP A O 1
ATOM 3903 N N . ILE A 1 473 ? -3.959 11.102 37.406 1 60.16 473 ILE A N 1
ATOM 3904 C CA . ILE A 1 473 ? -4.648 10.117 38.25 1 60.16 473 ILE A CA 1
ATOM 3905 C C . ILE A 1 473 ? -6.055 9.883 37.688 1 60.16 473 ILE A C 1
ATOM 3907 O O . ILE A 1 473 ? -6.754 10.836 37.344 1 60.16 473 ILE A O 1
ATOM 3911 N N . MET B 1 1 ? -10.695 -3.729 22.094 1 65.06 1 MET B N 1
ATOM 3912 C CA . MET B 1 1 ? -10.258 -3.889 20.703 1 65.06 1 MET B CA 1
ATOM 3913 C C . MET B 1 1 ? -8.742 -4.004 20.625 1 65.06 1 MET B C 1
ATOM 3915 O O . MET B 1 1 ? -8.023 -3.373 21.406 1 65.06 1 MET B O 1
ATOM 3919 N N . PRO B 1 2 ? -8.336 -4.957 19.812 1 80.31 2 PRO B N 1
ATOM 3920 C CA . PRO B 1 2 ? -6.879 -5.109 19.719 1 80.31 2 PRO B CA 1
ATOM 3921 C C . PRO B 1 2 ? -6.188 -3.859 19.172 1 80.31 2 PRO B C 1
ATOM 3923 O O . PRO B 1 2 ? -6.789 -3.098 18.406 1 80.31 2 PRO B O 1
ATOM 3926 N N . GLU B 1 3 ? -5.105 -3.531 19.719 1 86.75 3 GLU B N 1
ATOM 3927 C CA . GLU B 1 3 ? -4.262 -2.441 19.25 1 86.75 3 GLU B CA 1
ATOM 3928 C C . GLU B 1 3 ? -3.348 -2.906 18.109 1 86.75 3 GLU B C 1
ATOM 3930 O O . GLU B 1 3 ? -2.875 -4.043 18.109 1 86.75 3 GLU B O 1
ATOM 3935 N N . PRO B 1 4 ? -3.271 -2.039 17.141 1 87.81 4 PRO B N 1
ATOM 3936 C CA . PRO B 1 4 ? -2.357 -2.408 16.062 1 87.81 4 PRO B CA 1
ATOM 3937 C C . PRO B 1 4 ? -0.892 -2.381 16.484 1 87.81 4 PRO B C 1
ATOM 3939 O O . PRO B 1 4 ? -0.534 -1.666 17.438 1 87.81 4 PRO B O 1
ATOM 3942 N N . PHE B 1 5 ? -0.1 -3.148 15.773 1 90.44 5 PHE B N 1
ATOM 3943 C CA . PHE B 1 5 ? 1.345 -3.074 15.961 1 90.44 5 PHE B CA 1
ATOM 3944 C C . PHE B 1 5 ? 1.885 -1.731 15.484 1 90.44 5 PHE B C 1
ATOM 3946 O O . PHE B 1 5 ? 1.441 -1.206 14.461 1 90.44 5 PHE B O 1
ATOM 3953 N N . MET B 1 6 ? 2.799 -1.164 16.234 1 93.06 6 MET B N 1
ATOM 3954 C CA . MET B 1 6 ? 3.398 0.123 15.891 1 93.06 6 MET B CA 1
ATOM 3955 C C . MET B 1 6 ? 4.035 0.079 14.508 1 93.06 6 MET B C 1
ATOM 3957 O O . MET B 1 6 ? 3.828 0.982 13.695 1 93.06 6 MET B O 1
ATOM 3961 N N . GLU B 1 7 ? 4.742 -0.971 14.289 1 94 7 GLU B N 1
ATOM 3962 C CA . GLU B 1 7 ? 5.449 -1.074 13.016 1 94 7 GLU B CA 1
ATOM 3963 C C . GLU B 1 7 ? 4.473 -1.156 11.844 1 94 7 GLU B C 1
ATOM 3965 O O . GLU B 1 7 ? 4.75 -0.635 10.766 1 94 7 GLU B O 1
ATOM 3970 N N . ALA B 1 8 ? 3.348 -1.849 12.078 1 94.44 8 ALA B N 1
ATOM 3971 C CA . ALA B 1 8 ? 2.34 -1.969 11.023 1 94.44 8 ALA B CA 1
ATOM 3972 C C . ALA B 1 8 ? 1.752 -0.606 10.672 1 94.44 8 ALA B C 1
ATOM 3974 O O . ALA B 1 8 ? 1.588 -0.282 9.492 1 94.44 8 ALA B O 1
ATOM 3975 N N . GLU B 1 9 ? 1.437 0.203 11.664 1 95.69 9 GLU B N 1
ATOM 3976 C CA . GLU B 1 9 ? 0.887 1.537 11.445 1 95.69 9 GLU B CA 1
ATOM 3977 C C . GLU B 1 9 ? 1.889 2.436 10.727 1 95.69 9 GLU B C 1
ATOM 3979 O O . GLU B 1 9 ? 1.526 3.156 9.797 1 95.69 9 GLU B O 1
ATOM 3984 N N . GLN B 1 10 ? 3.09 2.348 11.156 1 94.69 10 GLN B N 1
ATOM 3985 C CA . GLN B 1 10 ? 4.137 3.164 10.547 1 94.69 10 GLN B CA 1
ATOM 3986 C C . GLN B 1 10 ? 4.391 2.748 9.102 1 94.69 10 GLN B C 1
ATOM 3988 O O . GLN B 1 10 ? 4.586 3.598 8.227 1 94.69 10 GLN B O 1
ATOM 3993 N N . MET B 1 11 ? 4.383 1.436 8.883 1 95.5 11 MET B N 1
ATOM 3994 C CA . MET B 1 11 ? 4.656 0.937 7.539 1 95.5 11 MET B CA 1
ATOM 3995 C C . MET B 1 11 ? 3.51 1.272 6.59 1 95.5 11 MET B C 1
ATOM 3997 O O . MET B 1 11 ? 3.738 1.582 5.418 1 95.5 11 MET B O 1
ATOM 4001 N N . ARG B 1 12 ? 2.279 1.171 7.055 1 95.56 12 ARG B N 1
ATOM 4002 C CA . ARG B 1 12 ? 1.13 1.567 6.246 1 95.56 12 ARG B CA 1
ATOM 4003 C C . ARG B 1 12 ? 1.253 3.018 5.793 1 95.56 12 ARG B C 1
ATOM 4005 O O . ARG B 1 12 ? 1.053 3.326 4.617 1 95.56 12 ARG B O 1
ATOM 4012 N N . ARG B 1 13 ? 1.607 3.92 6.676 1 95.88 13 ARG B N 1
ATOM 4013 C CA . ARG B 1 13 ? 1.782 5.328 6.34 1 95.88 13 ARG B CA 1
ATOM 4014 C C . ARG B 1 13 ? 2.967 5.523 5.398 1 95.88 13 ARG B C 1
ATOM 4016 O O . ARG B 1 13 ? 2.926 6.375 4.508 1 95.88 13 ARG B O 1
ATOM 4023 N N . GLN B 1 14 ? 4.031 4.715 5.625 1 96.56 14 GLN B N 1
ATOM 4024 C CA . GLN B 1 14 ? 5.211 4.805 4.77 1 96.56 14 GLN B CA 1
ATOM 4025 C C . GLN B 1 14 ? 4.875 4.434 3.326 1 96.56 14 GLN B C 1
ATOM 4027 O O . GLN B 1 14 ? 5.344 5.082 2.387 1 96.56 14 GLN B O 1
ATOM 4032 N N . VAL B 1 15 ? 4.074 3.4 3.109 1 97.25 15 VAL B N 1
ATOM 4033 C CA . VAL B 1 15 ? 3.654 3.014 1.767 1 97.25 15 VAL B CA 1
ATOM 4034 C C . VAL B 1 15 ? 2.912 4.172 1.104 1 97.25 15 VAL B C 1
ATOM 4036 O O . VAL B 1 15 ? 3.133 4.469 -0.073 1 97.25 15 VAL B O 1
ATOM 4039 N N . GLY B 1 16 ? 2.004 4.812 1.882 1 96.12 16 GLY B N 1
ATOM 4040 C CA . GLY B 1 16 ? 1.338 5.996 1.359 1 96.12 16 GLY B CA 1
ATOM 4041 C C . GLY B 1 16 ? 2.303 7.086 0.933 1 96.12 16 GLY B C 1
ATOM 4042 O O . GLY B 1 16 ? 2.135 7.688 -0.128 1 96.12 16 GLY B O 1
ATOM 4043 N N . ARG B 1 17 ? 3.316 7.32 1.688 1 94.56 17 ARG B N 1
ATOM 4044 C CA . ARG B 1 17 ? 4.34 8.312 1.375 1 94.56 17 ARG B CA 1
ATOM 4045 C C . ARG B 1 17 ? 5.113 7.93 0.118 1 94.56 17 ARG B C 1
ATOM 4047 O O . ARG B 1 17 ? 5.43 8.781 -0.709 1 94.56 17 ARG B O 1
ATOM 4054 N N . ASP B 1 18 ? 5.441 6.641 0.012 1 96.38 18 ASP B N 1
ATOM 4055 C CA . ASP B 1 18 ? 6.156 6.152 -1.162 1 96.38 18 ASP B CA 1
ATOM 4056 C C . ASP B 1 18 ? 5.383 6.453 -2.443 1 96.38 18 ASP B C 1
ATOM 4058 O O . ASP B 1 18 ? 5.957 6.93 -3.424 1 96.38 18 ASP B O 1
ATOM 4062 N N . VAL B 1 19 ? 4.09 6.145 -2.408 1 96 19 VAL B N 1
ATOM 4063 C CA . VAL B 1 19 ? 3.234 6.359 -3.57 1 96 19 VAL B CA 1
ATOM 4064 C C . VAL B 1 19 ? 3.176 7.848 -3.904 1 96 19 VAL B C 1
ATOM 4066 O O . VAL B 1 19 ? 3.299 8.234 -5.066 1 96 19 VAL B O 1
ATOM 4069 N N . ARG B 1 20 ? 3.072 8.703 -2.914 1 92.19 20 ARG B N 1
ATOM 4070 C CA . ARG B 1 20 ? 3.016 10.148 -3.125 1 92.19 20 ARG B CA 1
ATOM 4071 C C . ARG B 1 20 ? 4.328 10.664 -3.701 1 92.19 20 ARG B C 1
ATOM 4073 O O . ARG B 1 20 ? 4.324 11.477 -4.633 1 92.19 20 ARG B O 1
ATOM 4080 N N . HIS B 1 21 ? 5.449 10.211 -3.152 1 92.25 21 HIS B N 1
ATOM 4081 C CA . HIS B 1 21 ? 6.758 10.633 -3.648 1 92.25 21 HIS B CA 1
ATOM 4082 C C . HIS B 1 21 ? 6.957 10.203 -5.098 1 92.25 21 HIS B C 1
ATOM 4084 O O . HIS B 1 21 ? 7.512 10.961 -5.902 1 92.25 21 HIS B O 1
ATOM 4090 N N . THR B 1 22 ? 6.5 9.008 -5.387 1 94.62 22 THR B N 1
ATOM 4091 C CA . THR B 1 22 ? 6.637 8.5 -6.75 1 94.62 22 THR B CA 1
ATOM 4092 C C . THR B 1 22 ? 5.852 9.367 -7.73 1 94.62 22 THR B C 1
ATOM 4094 O O . THR B 1 22 ? 6.371 9.758 -8.773 1 94.62 22 THR B O 1
ATOM 4097 N N . TRP B 1 23 ? 4.664 9.688 -7.355 1 92.81 23 TRP B N 1
ATOM 4098 C CA . TRP B 1 23 ? 3.814 10.492 -8.227 1 92.81 23 TRP B CA 1
ATOM 4099 C C . TRP B 1 23 ? 4.387 11.891 -8.406 1 92.81 23 TRP B C 1
ATOM 4101 O O . TRP B 1 23 ? 4.406 12.43 -9.516 1 92.81 23 TRP B O 1
ATOM 4111 N N . GLN B 1 24 ? 4.867 12.492 -7.312 1 88.5 24 GLN B N 1
ATOM 4112 C CA . GLN B 1 24 ? 5.441 13.836 -7.379 1 88.5 24 GLN B CA 1
ATOM 4113 C C . GLN B 1 24 ? 6.672 13.867 -8.281 1 88.5 24 GLN B C 1
ATOM 4115 O O . GLN B 1 24 ? 6.82 14.766 -9.109 1 88.5 24 GLN B O 1
ATOM 4120 N N . PHE B 1 25 ? 7.508 12.906 -8.109 1 91.38 25 PHE B N 1
ATOM 4121 C CA . PHE B 1 25 ? 8.711 12.797 -8.93 1 91.38 25 PHE B CA 1
ATOM 4122 C C . PHE B 1 25 ? 8.344 12.648 -10.398 1 91.38 25 PHE B C 1
ATOM 4124 O O . PHE B 1 25 ? 8.898 13.344 -11.25 1 91.38 25 PHE B O 1
ATOM 4131 N N . LEU B 1 26 ? 7.434 11.719 -10.648 1 91.19 26 LEU B N 1
ATOM 4132 C CA . LEU B 1 26 ? 7.016 11.422 -12.016 1 91.19 26 LEU B CA 1
ATOM 4133 C C . LEU B 1 26 ? 6.391 12.656 -12.664 1 91.19 26 LEU B C 1
ATOM 4135 O O . LEU B 1 26 ? 6.742 13.008 -13.797 1 91.19 26 LEU B O 1
ATOM 4139 N N . LYS B 1 27 ? 5.484 13.297 -12.023 1 86.38 27 LYS B N 1
ATOM 4140 C CA . LYS B 1 27 ? 4.793 14.469 -12.547 1 86.38 27 LYS B CA 1
ATOM 4141 C C . LYS B 1 27 ? 5.781 15.578 -12.891 1 86.38 27 LYS B C 1
ATOM 4143 O O . LYS B 1 27 ? 5.699 16.172 -13.969 1 86.38 27 LYS B O 1
ATOM 4148 N N . PHE B 1 28 ? 6.703 15.789 -12.016 1 85.06 28 PHE B N 1
ATOM 4149 C CA . PHE B 1 28 ? 7.695 16.828 -12.234 1 85.06 28 PHE B CA 1
ATOM 4150 C C . PHE B 1 28 ? 8.555 16.516 -13.453 1 85.06 28 PHE B C 1
ATOM 4152 O O . PHE B 1 28 ? 8.711 17.359 -14.336 1 85.06 28 PHE B O 1
ATOM 4159 N N . HIS B 1 29 ? 9.047 15.367 -13.555 1 87.38 29 HIS B N 1
ATOM 4160 C CA . HIS B 1 29 ? 10.039 15.039 -14.57 1 87.38 29 HIS B CA 1
ATOM 4161 C C . HIS B 1 29 ? 9.383 14.789 -15.922 1 87.38 29 HIS B C 1
ATOM 4163 O O . HIS B 1 29 ? 9.969 15.086 -16.969 1 87.38 29 HIS B O 1
ATOM 4169 N N . LEU B 1 30 ? 8.195 14.234 -15.891 1 85.38 30 LEU B N 1
ATOM 4170 C CA . LEU B 1 30 ? 7.516 14.031 -17.172 1 85.38 30 LEU B CA 1
ATOM 4171 C C . LEU B 1 30 ? 7.039 15.359 -17.75 1 85.38 30 LEU B C 1
ATOM 4173 O O . LEU B 1 30 ? 7.031 15.539 -18.969 1 85.38 30 LEU B O 1
ATOM 4177 N N . ARG B 1 31 ? 6.645 16.266 -16.906 1 81.69 31 ARG B N 1
ATOM 4178 C CA . ARG B 1 31 ? 6.227 17.578 -17.391 1 81.69 31 ARG B CA 1
ATOM 4179 C C . ARG B 1 31 ? 7.418 18.375 -17.906 1 81.69 31 ARG B C 1
ATOM 4181 O O . ARG B 1 31 ? 7.262 19.266 -18.75 1 81.69 31 ARG B O 1
ATOM 4188 N N . ASN B 1 32 ? 8.57 18.094 -17.422 1 78.56 32 ASN B N 1
ATOM 4189 C CA . ASN B 1 32 ? 9.773 18.828 -17.812 1 78.56 32 ASN B CA 1
ATOM 4190 C C . ASN B 1 32 ? 10.664 18 -18.734 1 78.56 32 ASN B C 1
ATOM 4192 O O . ASN B 1 32 ? 11.859 18.25 -18.844 1 78.56 32 ASN B O 1
ATOM 4196 N N . LEU B 1 33 ? 10.016 16.953 -19.25 1 75.12 33 LEU B N 1
ATOM 4197 C CA . LEU B 1 33 ? 10.789 16.109 -20.156 1 75.12 33 LEU B CA 1
ATOM 4198 C C . LEU B 1 33 ? 11.172 16.859 -21.422 1 75.12 33 LEU B C 1
ATOM 4200 O O . LEU B 1 33 ? 10.312 17.438 -22.094 1 75.12 33 LEU B O 1
ATOM 4204 N N . SER B 1 34 ? 12.297 17.609 -21.453 1 62.19 34 SER B N 1
ATOM 4205 C CA . SER B 1 34 ? 12.781 18.266 -22.672 1 62.19 34 SER B CA 1
ATOM 4206 C C . SER B 1 34 ? 13.172 17.234 -23.734 1 62.19 34 SER B C 1
ATOM 4208 O O . SER B 1 34 ? 13.414 16.078 -23.422 1 62.19 34 SER B O 1
ATOM 4210 N N . SER B 1 35 ? 12.945 17.531 -25.109 1 53.25 35 SER B N 1
ATOM 4211 C CA . SER B 1 35 ? 13.273 16.797 -26.328 1 53.25 35 SER B CA 1
ATOM 4212 C C . SER B 1 35 ? 14.609 16.062 -26.188 1 53.25 35 SER B C 1
ATOM 4214 O O . SER B 1 35 ? 14.969 15.242 -27.031 1 53.25 35 SER B O 1
ATOM 4216 N N . SER B 1 36 ? 15.492 16.516 -25.406 1 48.16 36 SER B N 1
ATOM 4217 C CA . SER B 1 36 ? 16.797 15.859 -25.484 1 48.16 36 SER B CA 1
ATOM 4218 C C . SER B 1 36 ? 16.797 14.508 -24.781 1 48.16 36 SER B C 1
ATOM 4220 O O . SER B 1 36 ? 16.094 14.328 -23.781 1 48.16 36 SER B O 1
ATOM 4222 N N . ASN B 1 37 ? 16.969 13.328 -25.406 1 51.81 37 ASN B N 1
ATOM 4223 C CA . ASN B 1 37 ? 17.062 11.891 -25.172 1 51.81 37 ASN B CA 1
ATOM 4224 C C . ASN B 1 37 ? 17.547 11.578 -23.766 1 51.81 37 ASN B C 1
ATOM 4226 O O . ASN B 1 37 ? 17.125 10.594 -23.156 1 51.81 37 ASN B O 1
ATOM 4230 N N . ASN B 1 38 ? 18.594 12.289 -23.25 1 54.31 38 ASN B N 1
ATOM 4231 C CA . ASN B 1 38 ? 19.422 11.867 -22.125 1 54.31 38 ASN B CA 1
ATOM 4232 C C . ASN B 1 38 ? 18.641 11.898 -20.812 1 54.31 38 ASN B C 1
ATOM 4234 O O . ASN B 1 38 ? 18.875 11.078 -19.922 1 54.31 38 ASN B O 1
ATOM 4238 N N . ASN B 1 39 ? 17.312 12.359 -20.859 1 77.25 39 ASN B N 1
ATOM 4239 C CA . ASN B 1 39 ? 16.625 12.648 -19.609 1 77.25 39 ASN B CA 1
ATOM 4240 C C . ASN B 1 39 ? 15.602 11.562 -19.281 1 77.25 39 ASN B C 1
ATOM 4242 O O . ASN B 1 39 ? 15.438 11.195 -18.109 1 77.25 39 ASN B O 1
ATOM 4246 N N . LEU B 1 40 ? 15.43 10.711 -20.328 1 82.5 40 LEU B N 1
ATOM 4247 C CA . LEU B 1 40 ? 14.375 9.727 -20.094 1 82.5 40 LEU B CA 1
ATOM 4248 C C . LEU B 1 40 ? 14.938 8.477 -19.422 1 82.5 40 LEU B C 1
ATOM 4250 O O . LEU B 1 40 ? 14.312 7.91 -18.531 1 82.5 40 LEU B O 1
ATOM 4254 N N . THR B 1 41 ? 16.172 8.102 -19.828 1 83.5 41 THR B N 1
ATOM 4255 C CA . THR B 1 41 ? 16.797 6.91 -19.266 1 83.5 41 THR B CA 1
ATOM 4256 C C . THR B 1 41 ? 17.078 7.09 -17.766 1 83.5 41 THR B C 1
ATOM 4258 O O . THR B 1 41 ? 16.844 6.176 -16.984 1 83.5 41 THR B O 1
ATOM 4261 N N . THR B 1 42 ? 17.516 8.242 -17.453 1 84.94 42 THR B N 1
ATOM 4262 C CA . THR B 1 42 ? 17.812 8.531 -16.062 1 84.94 42 THR B CA 1
ATOM 4263 C C . THR B 1 42 ? 16.531 8.555 -15.234 1 84.94 42 THR B C 1
ATOM 4265 O O . THR B 1 42 ? 16.484 8.047 -14.109 1 84.94 42 THR B O 1
ATOM 4268 N N . VAL B 1 43 ? 15.477 9.102 -15.805 1 88 43 VAL B N 1
ATOM 4269 C CA . VAL B 1 43 ? 14.188 9.164 -15.125 1 88 43 VAL B CA 1
ATOM 4270 C C . VAL B 1 43 ? 13.633 7.754 -14.922 1 88 43 VAL B C 1
ATOM 4272 O O . VAL B 1 43 ? 13.125 7.43 -13.844 1 88 43 VAL B O 1
ATOM 4275 N N . LEU B 1 44 ? 13.836 6.938 -15.906 1 88.88 44 LEU B N 1
ATOM 4276 C CA . LEU B 1 44 ? 13.352 5.562 -15.82 1 88.88 44 LEU B CA 1
ATOM 4277 C C . LEU B 1 44 ? 14.117 4.781 -14.758 1 88.88 44 LEU B C 1
ATOM 4279 O O . LEU B 1 44 ? 13.523 3.99 -14.016 1 88.88 44 LEU B O 1
ATOM 4283 N N . GLU B 1 45 ? 15.352 5.023 -14.664 1 88.75 45 GLU B N 1
ATOM 4284 C CA . GLU B 1 45 ? 16.156 4.359 -13.648 1 88.75 45 GLU B CA 1
ATOM 4285 C C . GLU B 1 45 ? 15.75 4.789 -12.242 1 88.75 45 GLU B C 1
ATOM 4287 O O . GLU B 1 45 ? 15.672 3.961 -11.336 1 88.75 45 GLU B O 1
ATOM 4292 N N . ASP B 1 46 ? 15.516 6.062 -12.07 1 90.69 46 ASP B N 1
ATOM 4293 C CA . ASP B 1 46 ? 15.039 6.551 -10.781 1 90.69 46 ASP B CA 1
ATOM 4294 C C . ASP B 1 46 ? 13.688 5.938 -10.422 1 90.69 46 ASP B C 1
ATOM 4296 O O . ASP B 1 46 ? 13.477 5.527 -9.281 1 90.69 46 ASP B O 1
ATOM 4300 N N . LEU B 1 47 ? 12.859 5.91 -11.43 1 93.12 47 LEU B N 1
ATOM 4301 C CA . LEU B 1 47 ? 11.523 5.379 -11.195 1 93.12 47 LEU B CA 1
ATOM 4302 C C . LEU B 1 47 ? 11.586 3.902 -10.812 1 93.12 47 LEU B C 1
ATOM 4304 O O . LEU B 1 47 ? 10.789 3.436 -9.992 1 93.12 47 LEU B O 1
ATOM 4308 N N . GLU B 1 48 ? 12.516 3.164 -11.359 1 93 48 GLU B N 1
ATOM 4309 C CA . GLU B 1 48 ? 12.711 1.771 -10.969 1 93 48 GLU B CA 1
ATOM 4310 C C . GLU B 1 48 ? 13.023 1.656 -9.484 1 93 48 GLU B C 1
ATOM 4312 O O . GLU B 1 48 ? 12.516 0.762 -8.805 1 93 48 GLU B O 1
ATOM 4317 N N . HIS B 1 49 ? 13.828 2.559 -9.031 1 93.44 49 HIS B N 1
ATOM 4318 C CA . HIS B 1 49 ? 14.172 2.557 -7.617 1 93.44 49 HIS B CA 1
ATOM 4319 C C . HIS B 1 49 ? 12.961 2.918 -6.758 1 93.44 49 HIS B C 1
ATOM 4321 O O . HIS B 1 49 ? 12.742 2.312 -5.703 1 93.44 49 HIS B O 1
ATOM 4327 N N . TYR B 1 50 ? 12.18 3.959 -7.176 1 95.56 50 TYR B N 1
ATOM 4328 C CA . TYR B 1 50 ? 10.977 4.355 -6.457 1 95.56 50 TYR B CA 1
ATOM 4329 C C . TYR B 1 50 ? 10.023 3.178 -6.301 1 95.56 50 TYR B C 1
ATOM 4331 O O . TYR B 1 50 ? 9.547 2.902 -5.195 1 95.56 50 TYR B O 1
ATOM 4339 N N . PHE B 1 51 ? 9.797 2.451 -7.387 1 95.94 51 PHE B N 1
ATOM 4340 C CA . PHE B 1 51 ? 8.844 1.349 -7.355 1 95.94 51 PHE B CA 1
ATOM 4341 C C . PHE B 1 51 ? 9.406 0.168 -6.574 1 95.94 51 PHE B C 1
ATOM 4343 O O . PHE B 1 51 ? 8.656 -0.558 -5.91 1 95.94 51 PHE B O 1
ATOM 4350 N N . ARG B 1 52 ? 10.75 -0.038 -6.613 1 94.81 52 ARG B N 1
ATOM 4351 C CA . ARG B 1 52 ? 11.391 -1.085 -5.828 1 94.81 52 ARG B CA 1
ATOM 4352 C C . ARG B 1 52 ? 11.203 -0.841 -4.336 1 94.81 52 ARG B C 1
ATOM 4354 O O . ARG B 1 52 ? 10.883 -1.765 -3.584 1 94.81 52 ARG B O 1
ATOM 4361 N N . VAL B 1 53 ? 11.352 0.402 -3.924 1 95.69 53 VAL B N 1
ATOM 4362 C CA . VAL B 1 53 ? 11.195 0.77 -2.521 1 95.69 53 VAL B CA 1
ATOM 4363 C C . VAL B 1 53 ? 9.734 0.598 -2.102 1 95.69 53 VAL B C 1
ATOM 4365 O O . VAL B 1 53 ? 9.453 0.093 -1.012 1 95.69 53 VAL B O 1
ATOM 4368 N N . THR B 1 54 ? 8.797 1.031 -2.953 1 96.19 54 THR B N 1
ATOM 4369 C CA . THR B 1 54 ? 7.379 0.872 -2.656 1 96.19 54 THR B CA 1
ATOM 4370 C C . THR B 1 54 ? 7.02 -0.604 -2.504 1 96.19 54 THR B C 1
ATOM 4372 O O . THR B 1 54 ? 6.309 -0.983 -1.57 1 96.19 54 THR B O 1
ATOM 4375 N N . SER B 1 55 ? 7.535 -1.429 -3.402 1 94.88 55 SER B N 1
ATOM 4376 C CA . SER B 1 55 ? 7.293 -2.865 -3.328 1 94.88 55 SER B CA 1
ATOM 4377 C C . SER B 1 55 ? 7.891 -3.463 -2.059 1 94.88 55 SER B C 1
ATOM 4379 O O . SER B 1 55 ? 7.273 -4.316 -1.417 1 94.88 55 SER B O 1
ATOM 4381 N N . HIS B 1 56 ? 9.094 -3.045 -1.751 1 94.94 56 HIS B N 1
ATOM 4382 C CA . HIS B 1 56 ? 9.75 -3.461 -0.516 1 94.94 56 HIS B CA 1
ATOM 4383 C C . HIS B 1 56 ? 8.875 -3.16 0.698 1 94.94 56 HIS B C 1
ATOM 4385 O O . HIS B 1 56 ? 8.664 -4.027 1.547 1 94.94 56 HIS B O 1
ATOM 4391 N N . ASP B 1 57 ? 8.375 -1.985 0.777 1 96.56 57 ASP B N 1
ATOM 4392 C CA . ASP B 1 57 ? 7.629 -1.564 1.956 1 96.56 57 ASP B CA 1
ATOM 4393 C C . ASP B 1 57 ? 6.266 -2.25 2.012 1 96.56 57 ASP B C 1
ATOM 4395 O O . ASP B 1 57 ? 5.754 -2.539 3.096 1 96.56 57 ASP B O 1
ATOM 4399 N N . LEU B 1 58 ? 5.645 -2.553 0.839 1 95.81 58 LEU B N 1
ATOM 4400 C CA . LEU B 1 58 ? 4.41 -3.328 0.799 1 95.81 58 LEU B CA 1
ATOM 4401 C C . LEU B 1 58 ? 4.629 -4.73 1.351 1 95.81 58 LEU B C 1
ATOM 4403 O O . LEU B 1 58 ? 3.809 -5.238 2.119 1 95.81 58 LEU B O 1
ATOM 4407 N N . THR B 1 59 ? 5.738 -5.355 0.98 1 94.38 59 THR B N 1
ATOM 4408 C CA . THR B 1 59 ? 6.082 -6.676 1.493 1 94.38 59 THR B CA 1
ATOM 4409 C C . THR B 1 59 ? 6.309 -6.629 3.002 1 94.38 59 THR B C 1
ATOM 4411 O O . THR B 1 59 ? 5.836 -7.5 3.734 1 94.38 59 THR B O 1
ATOM 4414 N N . ARG B 1 60 ? 7.027 -5.609 3.434 1 95 60 ARG B N 1
ATOM 4415 C CA . ARG B 1 60 ? 7.297 -5.445 4.859 1 95 60 ARG B CA 1
ATOM 4416 C C . ARG B 1 60 ? 6 -5.25 5.641 1 95 60 ARG B C 1
ATOM 4418 O O . ARG B 1 60 ? 5.852 -5.781 6.746 1 95 60 ARG B O 1
ATOM 4425 N N . LEU B 1 61 ? 5.062 -4.484 5.105 1 96 61 LEU B N 1
ATOM 4426 C CA . LEU B 1 61 ? 3.768 -4.289 5.75 1 96 61 LEU B CA 1
ATOM 4427 C C . LEU B 1 61 ? 3.078 -5.625 6.004 1 96 61 LEU B C 1
ATOM 4429 O O . LEU B 1 61 ? 2.549 -5.859 7.094 1 96 61 LEU B O 1
ATOM 4433 N N . ASN B 1 62 ? 3.109 -6.469 5.023 1 93.75 62 ASN B N 1
ATOM 4434 C CA . ASN B 1 62 ? 2.52 -7.801 5.148 1 93.75 62 ASN B CA 1
ATOM 4435 C C . ASN B 1 62 ? 3.188 -8.602 6.262 1 93.75 62 ASN B C 1
ATOM 4437 O O . ASN B 1 62 ? 2.537 -9.422 6.918 1 93.75 62 ASN B O 1
ATOM 4441 N N . GLU B 1 63 ? 4.43 -8.375 6.504 1 93.38 63 GLU B N 1
ATOM 4442 C CA . GLU B 1 63 ? 5.211 -9.125 7.48 1 93.38 63 GLU B CA 1
ATOM 4443 C C . GLU B 1 63 ? 4.949 -8.633 8.898 1 93.38 63 GLU B C 1
ATOM 4445 O O . GLU B 1 63 ? 5.016 -9.406 9.852 1 93.38 63 GLU B O 1
ATOM 4450 N N . VAL B 1 64 ? 4.574 -7.375 9.016 1 94.62 64 VAL B N 1
ATOM 4451 C CA . VAL B 1 64 ? 4.582 -6.812 10.367 1 94.62 64 VAL B CA 1
ATOM 4452 C C . VAL B 1 64 ? 3.152 -6.496 10.797 1 94.62 64 VAL B C 1
ATOM 4454 O O . VAL B 1 64 ? 2.934 -5.938 11.875 1 94.62 64 VAL B O 1
ATOM 4457 N N . ASP B 1 65 ? 2.166 -6.816 10.062 1 92.38 65 ASP B N 1
ATOM 4458 C CA . ASP B 1 65 ? 0.794 -6.398 10.336 1 92.38 65 ASP B CA 1
ATOM 4459 C C . ASP B 1 65 ? 0.168 -7.25 11.438 1 92.38 65 ASP B C 1
ATOM 4461 O O . ASP B 1 65 ? -1 -7.062 11.781 1 92.38 65 ASP B O 1
ATOM 4465 N N . GLY B 1 66 ? 0.867 -8.297 11.906 1 90.75 66 GLY B N 1
ATOM 4466 C CA . GLY B 1 66 ? 0.402 -9.078 13.039 1 90.75 66 GLY B CA 1
ATOM 4467 C C . GLY B 1 66 ? -0.371 -10.312 12.633 1 90.75 66 GLY B C 1
ATOM 4468 O O . GLY B 1 66 ? -0.833 -11.078 13.492 1 90.75 66 GLY B O 1
ATOM 4469 N N . PHE B 1 67 ? -0.442 -10.609 11.281 1 93.88 67 PHE B N 1
ATOM 4470 C CA . PHE B 1 67 ? -1.316 -11.695 10.859 1 93.88 67 PHE B CA 1
ATOM 4471 C C . PHE B 1 67 ? -0.517 -12.805 10.188 1 93.88 67 PHE B C 1
ATOM 4473 O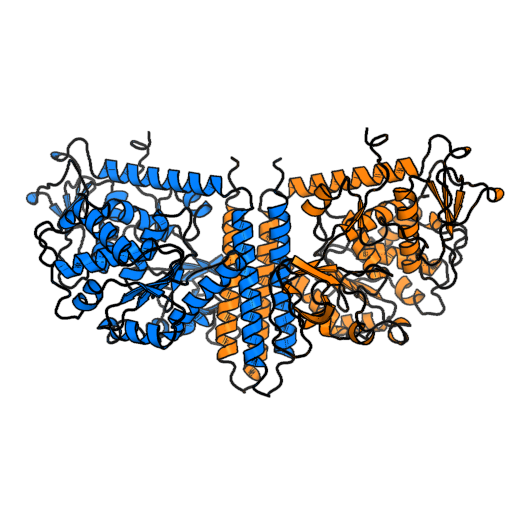 O . PHE B 1 67 ? -1.092 -13.727 9.609 1 93.88 67 PHE B O 1
ATOM 4480 N N . ARG B 1 68 ? 0.766 -12.742 10.227 1 92.69 68 ARG B N 1
ATOM 4481 C CA . ARG B 1 68 ? 1.615 -13.734 9.57 1 92.69 68 ARG B CA 1
ATOM 4482 C C . ARG B 1 68 ? 1.346 -15.133 10.117 1 92.69 68 ARG B C 1
ATOM 4484 O O . ARG B 1 68 ? 1.188 -16.078 9.344 1 92.69 68 ARG B O 1
ATOM 4491 N N . GLU B 1 69 ? 1.275 -15.266 11.391 1 94.62 69 GLU B N 1
ATOM 4492 C CA . GLU B 1 69 ? 1.049 -16.562 12.016 1 94.62 69 GLU B CA 1
ATOM 4493 C C . GLU B 1 69 ? -0.319 -17.125 11.641 1 94.62 69 GLU B C 1
ATOM 4495 O O . GLU B 1 69 ? -0.451 -18.328 11.367 1 94.62 69 GLU B O 1
ATOM 4500 N N . TRP B 1 70 ? -1.263 -16.25 11.664 1 95.56 70 TRP B N 1
ATOM 4501 C CA . TRP B 1 70 ? -2.594 -16.703 11.258 1 95.56 70 TRP B CA 1
ATOM 4502 C C . TRP B 1 70 ? -2.58 -17.234 9.828 1 95.56 70 TRP B C 1
ATOM 4504 O O . TRP B 1 70 ? -3.176 -18.266 9.539 1 95.56 70 TRP B O 1
ATOM 4514 N N . ARG B 1 71 ? -1.975 -16.516 8.93 1 96.75 71 ARG B N 1
ATOM 4515 C CA . ARG B 1 71 ? -1.923 -16.922 7.527 1 96.75 71 ARG B CA 1
ATOM 4516 C C . ARG B 1 71 ? -1.283 -18.297 7.375 1 96.75 71 ARG B C 1
ATOM 4518 O O . ARG B 1 71 ? -1.774 -19.141 6.617 1 96.75 71 ARG B O 1
ATOM 4525 N N . GLU B 1 72 ? -0.207 -18.516 8.102 1 96.81 72 GLU B N 1
ATOM 4526 C CA . GLU B 1 72 ? 0.494 -19.797 8.023 1 96.81 72 GLU B CA 1
ATOM 4527 C C . GLU B 1 72 ? -0.374 -20.922 8.562 1 96.81 72 GLU B C 1
ATOM 4529 O O . GLU B 1 72 ? -0.459 -22 7.945 1 96.81 72 GLU B O 1
ATOM 4534 N N . LYS B 1 73 ? -1.016 -20.672 9.625 1 97.62 73 LYS B N 1
ATOM 4535 C CA . LYS B 1 73 ? -1.873 -21.688 10.234 1 97.62 73 LYS B CA 1
ATOM 4536 C C . LYS B 1 73 ? -3.088 -21.984 9.359 1 97.62 73 LYS B C 1
ATOM 4538 O O . LYS B 1 73 ? -3.477 -23.141 9.188 1 97.62 73 LYS B O 1
ATOM 4543 N N . GLU B 1 74 ? -3.664 -20.875 8.844 1 97.81 74 GLU B N 1
ATOM 4544 C CA . GLU B 1 74 ? -4.84 -21.016 7.984 1 97.81 74 GLU B CA 1
ATOM 4545 C C . GLU B 1 74 ? -4.496 -21.766 6.695 1 97.81 74 GLU B C 1
ATOM 4547 O O . GLU B 1 74 ? -5.266 -22.609 6.23 1 97.81 74 GLU B O 1
ATOM 4552 N N . ALA B 1 75 ? -3.352 -21.438 6.137 1 98 75 ALA B N 1
ATOM 4553 C CA . ALA B 1 75 ? -2.896 -22.125 4.934 1 98 75 ALA B CA 1
ATOM 4554 C C . ALA B 1 75 ? -2.699 -23.625 5.195 1 98 75 ALA B C 1
ATOM 4556 O O . ALA B 1 75 ? -3.107 -24.453 4.387 1 98 75 ALA B O 1
ATOM 4557 N N . ALA B 1 76 ? -2.094 -23.969 6.289 1 98.19 76 ALA B N 1
ATOM 4558 C CA . ALA B 1 76 ? -1.864 -25.359 6.66 1 98.19 76 ALA B CA 1
ATOM 4559 C C . ALA B 1 76 ? -3.186 -26.094 6.883 1 98.19 76 ALA B C 1
ATOM 4561 O O . ALA B 1 76 ? -3.344 -27.234 6.457 1 98.19 76 ALA B O 1
ATOM 4562 N N . ALA B 1 77 ? -4.098 -25.406 7.547 1 97.88 77 ALA B N 1
ATOM 4563 C CA . ALA B 1 77 ? -5.395 -26 7.855 1 97.88 77 ALA B CA 1
ATOM 4564 C C . ALA B 1 77 ? -6.18 -26.297 6.578 1 97.88 77 ALA B C 1
ATOM 4566 O O . ALA B 1 77 ? -6.789 -27.359 6.441 1 97.88 77 ALA B O 1
ATOM 4567 N N . LEU B 1 78 ? -6.18 -25.344 5.664 1 98.06 78 LEU B N 1
ATOM 4568 C CA . LEU B 1 78 ? -6.906 -25.516 4.41 1 98.06 78 LEU B CA 1
ATOM 4569 C C . LEU B 1 78 ? -6.289 -26.625 3.572 1 98.06 78 LEU B C 1
ATOM 4571 O O . LEU B 1 78 ? -7.008 -27.438 2.986 1 98.06 78 LEU B O 1
ATOM 4575 N N . SER B 1 79 ? -4.98 -26.578 3.473 1 98.5 79 SER B N 1
ATOM 4576 C CA . SER B 1 79 ? -4.297 -27.641 2.73 1 98.5 79 SER B CA 1
ATOM 4577 C C . SER B 1 79 ? -4.566 -29 3.338 1 98.5 79 SER B C 1
ATOM 4579 O O . SER B 1 79 ? -4.84 -29.969 2.615 1 98.5 79 SER B O 1
ATOM 4581 N N . ALA B 1 80 ? -4.473 -29.125 4.672 1 98.19 80 ALA B N 1
ATOM 4582 C CA . ALA B 1 80 ? -4.727 -30.391 5.359 1 98.19 80 ALA B CA 1
ATOM 4583 C C . ALA B 1 80 ? -6.137 -30.891 5.078 1 98.19 80 ALA B C 1
ATOM 4585 O O . ALA B 1 80 ? -6.352 -32.094 4.898 1 98.19 80 ALA B O 1
ATOM 4586 N N . LEU B 1 81 ? -7.039 -29.984 5.094 1 97.94 81 LEU B N 1
ATOM 4587 C CA . LEU B 1 81 ? -8.43 -30.344 4.824 1 97.94 81 LEU B CA 1
ATOM 4588 C C . LEU B 1 81 ? -8.578 -30.953 3.438 1 97.94 81 LEU B C 1
ATOM 4590 O O . LEU B 1 81 ? -9.18 -32.031 3.287 1 97.94 81 LEU B O 1
ATOM 4594 N N . VAL B 1 82 ? -8.055 -30.297 2.414 1 98.06 82 VAL B N 1
ATOM 4595 C CA . VAL B 1 82 ? -8.195 -30.75 1.038 1 98.06 82 VAL B CA 1
ATOM 4596 C C . VAL B 1 82 ? -7.422 -32.062 0.852 1 98.06 82 VAL B C 1
ATOM 4598 O O . VAL B 1 82 ? -7.914 -33 0.212 1 98.06 82 VAL B O 1
ATOM 4601 N N . GLN B 1 83 ? -6.219 -32.156 1.414 1 98.31 83 GLN B N 1
ATOM 4602 C CA . GLN B 1 83 ? -5.418 -33.375 1.312 1 98.31 83 GLN B CA 1
ATOM 4603 C C . GLN B 1 83 ? -6.129 -34.562 1.969 1 98.31 83 GLN B C 1
ATOM 4605 O O . GLN B 1 83 ? -6.078 -35.656 1.46 1 98.31 83 GLN B O 1
ATOM 4610 N N . HIS B 1 84 ? -6.758 -34.281 3.088 1 98.06 84 HIS B N 1
ATOM 4611 C CA . HIS B 1 84 ? -7.531 -35.312 3.773 1 98.06 84 HIS B CA 1
ATOM 4612 C C . HIS B 1 84 ? -8.688 -35.781 2.906 1 98.06 84 HIS B C 1
ATOM 4614 O O . HIS B 1 84 ? -8.898 -37 2.777 1 98.06 84 HIS B O 1
ATOM 4620 N N . ARG B 1 85 ? -9.383 -34.906 2.311 1 97.88 85 ARG B N 1
ATOM 4621 C CA . ARG B 1 85 ? -10.508 -35.25 1.445 1 97.88 85 ARG B CA 1
ATOM 4622 C C . ARG B 1 85 ? -10.039 -36.062 0.254 1 97.88 85 ARG B C 1
ATOM 4624 O O . ARG B 1 85 ? -10.688 -37.062 -0.105 1 97.88 85 ARG B O 1
ATOM 4631 N N . LEU B 1 86 ? -8.945 -35.688 -0.357 1 98.06 86 LEU B N 1
ATOM 4632 C CA . LEU B 1 86 ? -8.391 -36.469 -1.477 1 98.06 86 LEU B CA 1
ATOM 4633 C C . LEU B 1 86 ? -7.988 -37.844 -1.038 1 98.06 86 LEU B C 1
ATOM 4635 O O . LEU B 1 86 ? -8.227 -38.844 -1.756 1 98.06 86 LEU B O 1
ATOM 4639 N N . HIS B 1 87 ? -7.402 -37.906 0.156 1 97.88 87 HIS B N 1
ATOM 4640 C CA . HIS B 1 87 ? -6.984 -39.188 0.681 1 97.88 87 HIS B CA 1
ATOM 4641 C C . HIS B 1 87 ? -8.18 -40.125 0.889 1 97.88 87 HIS B C 1
ATOM 4643 O O . HIS B 1 87 ? -8.141 -41.312 0.518 1 97.88 87 HIS B O 1
ATOM 4649 N N . ILE B 1 88 ? -9.211 -39.594 1.442 1 97.06 88 ILE B N 1
ATOM 4650 C CA . ILE B 1 88 ? -10.398 -40.406 1.719 1 97.06 88 ILE B CA 1
ATOM 4651 C C . ILE B 1 88 ? -11.062 -40.812 0.406 1 97.06 88 ILE B C 1
ATOM 4653 O O . ILE B 1 88 ? -11.5 -41.938 0.254 1 97.06 88 ILE B O 1
ATOM 4657 N N . LEU B 1 89 ? -11.148 -39.938 -0.517 1 96.94 89 LEU B N 1
ATOM 4658 C CA . LEU B 1 89 ? -11.734 -40.219 -1.817 1 96.94 89 LEU B CA 1
ATOM 4659 C C . LEU B 1 89 ? -10.953 -41.312 -2.527 1 96.94 89 LEU B C 1
ATOM 4661 O O . LEU B 1 89 ? -11.547 -42.156 -3.209 1 96.94 89 LEU B O 1
ATOM 4665 N N . GLN B 1 90 ? -9.68 -41.312 -2.365 1 97.94 90 GLN B N 1
ATOM 4666 C CA . GLN B 1 90 ? -8.812 -42.25 -3.076 1 97.94 90 GLN B CA 1
ATOM 4667 C C . GLN B 1 90 ? -8.75 -43.594 -2.359 1 97.94 90 GLN B C 1
ATOM 4669 O O . GLN B 1 90 ? -8.328 -44.594 -2.943 1 97.94 90 GLN B O 1
ATOM 4674 N N . ASN B 1 91 ? -9.109 -43.562 -1.095 1 97.81 91 ASN B N 1
ATOM 4675 C CA . ASN B 1 91 ? -9.031 -44.812 -0.312 1 97.81 91 ASN B CA 1
ATOM 4676 C C . ASN B 1 91 ? -10.383 -45.156 0.304 1 97.81 91 ASN B C 1
ATOM 4678 O O . ASN B 1 91 ? -10.523 -45.188 1.528 1 97.81 91 ASN B O 1
ATOM 4682 N N . PRO B 1 92 ? -11.32 -45.531 -0.585 1 96.19 92 PRO B N 1
ATOM 4683 C CA . PRO B 1 92 ? -12.633 -45.906 -0.064 1 96.19 92 PRO B CA 1
ATOM 4684 C C . PRO B 1 92 ? -12.57 -47.156 0.797 1 96.19 92 PRO B C 1
ATOM 4686 O O . PRO B 1 92 ? -11.664 -48 0.644 1 96.19 92 PRO B O 1
ATOM 4689 N N . PRO B 1 93 ? -13.531 -47.219 1.712 1 94.31 93 PRO B N 1
ATOM 4690 C CA . PRO B 1 93 ? -13.539 -48.406 2.564 1 94.31 93 PRO B CA 1
ATOM 4691 C C . PRO B 1 93 ? -13.656 -49.719 1.766 1 94.31 93 PRO B C 1
ATOM 4693 O O . PRO B 1 93 ? -13.055 -50.719 2.129 1 94.31 93 PRO B O 1
ATOM 4696 N N . ASP B 1 94 ? -14.477 -49.688 0.701 1 95.62 94 ASP B N 1
ATOM 4697 C CA . ASP B 1 94 ? -14.648 -50.844 -0.182 1 95.62 94 ASP B CA 1
ATOM 4698 C C . ASP B 1 94 ? -14.492 -50.438 -1.646 1 95.62 94 ASP B C 1
ATOM 4700 O O . ASP B 1 94 ? -15.383 -49.812 -2.225 1 95.62 94 ASP B O 1
ATOM 4704 N N . CYS B 1 95 ? -13.484 -50.906 -2.305 1 96.56 95 CYS B N 1
ATOM 4705 C CA . CYS B 1 95 ? -13.164 -50.5 -3.672 1 96.56 95 CYS B CA 1
ATOM 4706 C C . CYS B 1 95 ? -14.188 -51.031 -4.652 1 96.56 95 CYS B C 1
ATOM 4708 O O . CYS B 1 95 ? -14.539 -50.375 -5.633 1 96.56 95 CYS B O 1
ATOM 4710 N N . ALA B 1 96 ? -14.664 -52.188 -4.406 1 93.81 96 ALA B N 1
ATOM 4711 C CA . ALA B 1 96 ? -15.586 -52.875 -5.328 1 93.81 96 ALA B CA 1
ATOM 4712 C C . ALA B 1 96 ? -16.875 -52.062 -5.477 1 93.81 96 ALA B C 1
ATOM 4714 O O . ALA B 1 96 ? -17.438 -52 -6.574 1 93.81 96 ALA B O 1
ATOM 4715 N N . SER B 1 97 ? -17.312 -51.5 -4.43 1 93.12 97 SER B N 1
ATOM 4716 C CA . SER B 1 97 ? -18.594 -50.781 -4.441 1 93.12 97 SER B CA 1
ATOM 4717 C C . SER B 1 97 ? -18.406 -49.312 -4.672 1 93.12 97 SER B C 1
ATOM 4719 O O . SER B 1 97 ? -19.375 -48.594 -4.949 1 93.12 97 SER B O 1
ATOM 4721 N N . ALA B 1 98 ? -17.188 -48.875 -4.578 1 95.94 98 ALA B N 1
ATOM 4722 C CA . ALA B 1 98 ? -16.922 -47.469 -4.746 1 95.94 98 ALA B CA 1
ATOM 4723 C C . ALA B 1 98 ? -17.188 -47.031 -6.188 1 95.94 98 ALA B C 1
ATOM 4725 O O . ALA B 1 98 ? -16.891 -47.75 -7.129 1 95.94 98 ALA B O 1
ATOM 4726 N N . LYS B 1 99 ? -17.797 -45.875 -6.34 1 96.88 99 LYS B N 1
ATOM 4727 C CA . LYS B 1 99 ? -17.922 -45.281 -7.668 1 96.88 99 LYS B CA 1
ATOM 4728 C C . LYS B 1 99 ? -16.594 -44.656 -8.117 1 96.88 99 LYS B C 1
ATOM 4730 O O . LYS B 1 99 ? -15.859 -44.094 -7.309 1 96.88 99 LYS B O 1
ATOM 4735 N N . LYS B 1 100 ? -16.375 -44.75 -9.445 1 98.19 100 LYS B N 1
ATOM 4736 C CA . LYS B 1 100 ? -15.023 -44.438 -9.883 1 98.19 100 LYS B CA 1
ATOM 4737 C C . LYS B 1 100 ? -15.055 -43.531 -11.117 1 98.19 100 LYS B C 1
ATOM 4739 O O . LYS B 1 100 ? -16.016 -43.562 -11.891 1 98.19 100 LYS B O 1
ATOM 4744 N N . ILE B 1 101 ? -14.078 -42.656 -11.211 1 97 101 ILE B N 1
ATOM 4745 C CA . ILE B 1 101 ? -13.719 -41.969 -12.445 1 97 101 ILE B CA 1
ATOM 4746 C C . ILE B 1 101 ? -12.469 -42.594 -13.047 1 97 101 ILE B C 1
ATOM 4748 O O . ILE B 1 101 ? -11.445 -42.75 -12.367 1 97 101 ILE B O 1
ATOM 4752 N N . TYR B 1 102 ? -12.57 -43 -14.32 1 96.81 102 TYR B N 1
ATOM 4753 C CA . TYR B 1 102 ? -11.406 -43.562 -15.016 1 96.81 102 TYR B CA 1
ATOM 4754 C C . TYR B 1 102 ? -10.789 -42.531 -15.938 1 96.81 102 TYR B C 1
ATOM 4756 O O . TYR B 1 102 ? -11.492 -41.875 -16.734 1 96.81 102 TYR B O 1
ATOM 4764 N N . CYS B 1 103 ? -9.531 -42.312 -15.836 1 95.31 103 CYS B N 1
ATOM 4765 C CA . CYS B 1 103 ? -8.805 -41.406 -16.703 1 95.31 103 CYS B CA 1
ATOM 4766 C C . CYS B 1 103 ? -7.609 -42.094 -17.344 1 95.31 103 CYS B C 1
ATOM 4768 O O . CYS B 1 103 ? -6.855 -42.781 -16.672 1 95.31 103 CYS B O 1
ATOM 4770 N N . ASP B 1 104 ? -7.449 -41.75 -18.656 1 90.06 104 ASP B N 1
ATOM 4771 C CA . ASP B 1 104 ? -6.305 -42.281 -19.406 1 90.06 104 ASP B CA 1
ATOM 4772 C C . ASP B 1 104 ? -5.195 -41.219 -19.484 1 90.06 104 ASP B C 1
ATOM 4774 O O . ASP B 1 104 ? -5.441 -40.062 -19.891 1 90.06 104 ASP B O 1
ATOM 4778 N N . PHE B 1 105 ? -4.07 -41.562 -19.062 1 85.94 105 PHE B N 1
ATOM 4779 C CA . PHE B 1 105 ? -2.916 -40.688 -19 1 85.94 105 PHE B CA 1
ATOM 4780 C C . PHE B 1 105 ? -1.96 -40.969 -20.156 1 85.94 105 PHE B C 1
ATOM 4782 O O . PHE B 1 105 ? -0.777 -40.625 -20.094 1 85.94 105 PHE B O 1
ATOM 4789 N N . LYS B 1 106 ? -2.373 -41.594 -21.297 1 75.81 106 LYS B N 1
ATOM 4790 C CA . LYS B 1 106 ? -1.445 -42.062 -22.312 1 75.81 106 LYS B CA 1
ATOM 4791 C C . LYS B 1 106 ? -1.743 -41.438 -23.672 1 75.81 106 LYS B C 1
ATOM 4793 O O . LYS B 1 106 ? -1.271 -41.938 -24.703 1 75.81 106 LYS B O 1
ATOM 4798 N N . ALA B 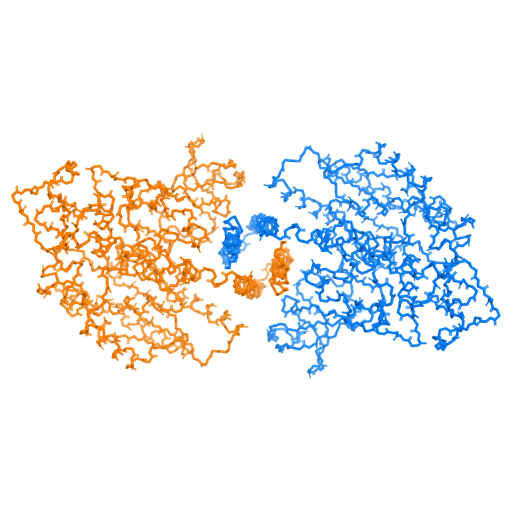1 107 ? -2.58 -40.406 -23.516 1 72.31 107 ALA B N 1
ATOM 4799 C CA . ALA B 1 107 ? -2.896 -39.812 -24.812 1 72.31 107 ALA B CA 1
ATOM 4800 C C . ALA B 1 107 ? -1.627 -39.438 -25.562 1 72.31 107 ALA B C 1
ATOM 4802 O O . ALA B 1 107 ? -0.735 -38.781 -25 1 72.31 107 ALA B O 1
ATOM 4803 N N . ALA B 1 108 ? -1.575 -39.844 -26.734 1 64.44 108 ALA B N 1
ATOM 4804 C CA . ALA B 1 108 ? -0.393 -39.625 -27.578 1 64.44 108 ALA B CA 1
ATOM 4805 C C . ALA B 1 108 ? -0.18 -38.125 -27.844 1 64.44 108 ALA B C 1
ATOM 4807 O O . ALA B 1 108 ? -1.144 -37.375 -27.969 1 64.44 108 ALA B O 1
ATOM 4808 N N . GLY B 1 109 ? 0.985 -37.656 -27.781 1 71.69 109 GLY B N 1
ATOM 4809 C CA . GLY B 1 109 ? 1.33 -36.344 -28.234 1 71.69 109 GLY B CA 1
ATOM 4810 C C . GLY B 1 109 ? 1.396 -35.312 -27.109 1 71.69 109 GLY B C 1
ATOM 4811 O O . GLY B 1 109 ? 1.862 -34.188 -27.312 1 71.69 109 GLY B O 1
ATOM 4812 N N . ARG B 1 110 ? 0.974 -35.719 -25.953 1 80.62 110 ARG B N 1
ATOM 4813 C CA . ARG B 1 110 ? 1.028 -34.75 -24.844 1 80.62 110 ARG B CA 1
ATOM 4814 C C . ARG B 1 110 ? 2.32 -34.906 -24.062 1 80.62 110 ARG B C 1
ATOM 4816 O O . ARG B 1 110 ? 2.744 -36.031 -23.766 1 80.62 110 ARG B O 1
ATOM 4823 N N . GLY B 1 111 ? 2.967 -33.781 -23.797 1 83.44 111 GLY B N 1
ATOM 4824 C CA . GLY B 1 111 ? 4.086 -33.781 -22.875 1 83.44 111 GLY B CA 1
ATOM 4825 C C . GLY B 1 111 ? 3.664 -33.969 -21.422 1 83.44 111 GLY B C 1
ATOM 4826 O O . GLY B 1 111 ? 2.471 -33.938 -21.109 1 83.44 111 GLY B O 1
ATOM 4827 N N . ILE B 1 112 ? 4.562 -34.219 -20.578 1 88.31 112 ILE B N 1
ATOM 4828 C CA . ILE B 1 112 ? 4.301 -34.531 -19.172 1 88.31 112 ILE B CA 1
ATOM 4829 C C . ILE B 1 112 ? 3.547 -33.344 -18.531 1 88.31 112 ILE B C 1
ATOM 4831 O O . ILE B 1 112 ? 2.666 -33.562 -17.688 1 88.31 112 ILE B O 1
ATOM 4835 N N . GLY B 1 113 ? 3.916 -32.094 -18.875 1 90.56 113 GLY B N 1
ATOM 4836 C CA . GLY B 1 113 ? 3.199 -30.953 -18.344 1 90.56 113 GLY B CA 1
ATOM 4837 C C . GLY B 1 113 ? 1.726 -30.953 -18.688 1 90.56 113 GLY B C 1
ATOM 4838 O O . GLY B 1 113 ? 0.875 -30.703 -17.844 1 90.56 113 GLY B O 1
ATOM 4839 N N . SER B 1 114 ? 1.457 -31.172 -19.906 1 89.5 114 SER B N 1
ATOM 4840 C CA . SER B 1 114 ? 0.08 -31.25 -20.375 1 89.5 114 SER B CA 1
ATOM 4841 C C . SER B 1 114 ? -0.664 -32.406 -19.75 1 89.5 114 SER B C 1
ATOM 4843 O O . SER B 1 114 ? -1.838 -32.312 -19.391 1 89.5 114 SER B O 1
ATOM 4845 N N . GLN B 1 115 ? 0.018 -33.5 -19.609 1 91.5 115 GLN B N 1
ATOM 4846 C CA . GLN B 1 115 ? -0.598 -34.688 -19.031 1 91.5 115 GLN B CA 1
ATOM 4847 C C . GLN B 1 115 ? -0.947 -34.469 -17.562 1 91.5 115 GLN B C 1
ATOM 4849 O O . GLN B 1 115 ? -1.995 -34.906 -17.078 1 91.5 115 GLN B O 1
ATOM 4854 N N . LEU B 1 116 ? -0.096 -33.812 -16.891 1 93.56 116 LEU B N 1
ATOM 4855 C CA . LEU B 1 116 ? -0.368 -33.531 -15.477 1 93.56 116 LEU B CA 1
ATOM 4856 C C . LEU B 1 116 ? -1.515 -32.531 -15.328 1 93.56 116 LEU B C 1
ATOM 4858 O O . LEU B 1 116 ? -2.305 -32.625 -14.383 1 93.56 116 LEU B O 1
ATOM 4862 N N . HIS B 1 117 ? -1.641 -31.641 -16.219 1 93.19 117 HIS B N 1
ATOM 4863 C CA . HIS B 1 117 ? -2.803 -30.766 -16.172 1 93.19 117 HIS B CA 1
ATOM 4864 C C . HIS B 1 117 ? -4.078 -31.516 -16.531 1 93.19 117 HIS B C 1
ATOM 4866 O O . HIS B 1 117 ? -5.152 -31.219 -16 1 93.19 117 HIS B O 1
ATOM 4872 N N . HIS B 1 118 ? -3.947 -32.469 -17.453 1 92.38 118 HIS B N 1
ATOM 4873 C CA . HIS B 1 118 ? -5.078 -33.375 -17.672 1 92.38 118 HIS B CA 1
ATOM 4874 C C . HIS B 1 118 ? -5.465 -34.094 -16.375 1 92.38 118 HIS B C 1
ATOM 4876 O O . HIS B 1 118 ? -6.648 -34.219 -16.078 1 92.38 118 HIS B O 1
ATOM 4882 N N . LEU B 1 119 ? -4.496 -34.531 -15.688 1 94.25 119 LEU B N 1
ATOM 4883 C CA . LEU B 1 119 ? -4.727 -35.188 -14.398 1 94.25 119 LEU B CA 1
ATOM 4884 C C . LEU B 1 119 ? -5.504 -34.281 -13.461 1 94.25 119 LEU B C 1
ATOM 4886 O O . LEU B 1 119 ? -6.367 -34.75 -12.711 1 94.25 119 LEU B O 1
ATOM 4890 N N . SER B 1 120 ? -5.199 -33 -13.414 1 94.06 120 SER B N 1
ATOM 4891 C CA . SER B 1 120 ? -5.922 -32.062 -12.555 1 94.06 120 SER B CA 1
ATOM 4892 C C . SER B 1 120 ? -7.402 -32.031 -12.922 1 94.06 120 SER B C 1
ATOM 4894 O O . SER B 1 120 ? -8.258 -31.922 -12.039 1 94.06 120 SER B O 1
ATOM 4896 N N . TYR B 1 121 ? -7.742 -32.094 -14.219 1 93.44 121 TYR B N 1
ATOM 4897 C CA . TYR B 1 121 ? -9.141 -32.156 -14.633 1 93.44 121 TYR B CA 1
ATOM 4898 C C . TYR B 1 121 ? -9.789 -33.438 -14.133 1 93.44 121 TYR B C 1
ATOM 4900 O O . TYR B 1 121 ? -10.953 -33.438 -13.719 1 93.44 121 TYR B O 1
ATOM 4908 N N . CYS B 1 122 ? -9.016 -34.5 -14.211 1 95.81 122 CYS B N 1
ATOM 4909 C CA . CYS B 1 122 ? -9.516 -35.781 -13.695 1 95.81 122 CYS B CA 1
ATOM 4910 C C . CYS B 1 122 ? -9.828 -35.688 -12.211 1 95.81 122 CYS B C 1
ATOM 4912 O O . CYS B 1 122 ? -10.859 -36.188 -11.75 1 95.81 122 CYS B O 1
ATOM 4914 N N . PHE B 1 123 ? -8.938 -35.031 -11.484 1 96.75 123 PHE B N 1
ATOM 4915 C CA . PHE B 1 123 ? -9.148 -34.812 -10.055 1 96.75 123 PHE B CA 1
ATOM 4916 C C . PHE B 1 123 ? -10.383 -33.938 -9.812 1 96.75 123 PHE B C 1
ATOM 4918 O O . PHE B 1 123 ? -11.125 -34.188 -8.852 1 96.75 123 PHE B O 1
ATOM 4925 N N . LEU B 1 124 ? -10.539 -32.938 -10.617 1 95.38 124 LEU B N 1
ATOM 4926 C CA . LEU B 1 124 ? -11.711 -32.094 -10.484 1 95.38 124 LEU B CA 1
ATOM 4927 C C . LEU B 1 124 ? -12.992 -32.906 -10.68 1 95.38 124 LEU B C 1
ATOM 4929 O O . LEU B 1 124 ? -13.961 -32.719 -9.93 1 95.38 124 LEU B O 1
ATOM 4933 N N . ALA B 1 125 ? -12.977 -33.75 -11.688 1 95 125 ALA B N 1
ATOM 4934 C CA . ALA B 1 125 ? -14.125 -34.625 -11.914 1 95 125 ALA B CA 1
ATOM 4935 C C . ALA B 1 125 ? -14.352 -35.531 -10.727 1 95 125 ALA B C 1
ATOM 4937 O O . ALA B 1 125 ? -15.492 -35.719 -10.289 1 95 125 ALA B O 1
ATOM 4938 N N . SER B 1 126 ? -13.281 -36.062 -10.25 1 96.81 126 SER B N 1
ATOM 4939 C CA . SER B 1 126 ? -13.336 -36.969 -9.102 1 96.81 126 SER B CA 1
ATOM 4940 C C . SER B 1 126 ? -13.883 -36.25 -7.871 1 96.81 126 SER B C 1
ATOM 4942 O O . SER B 1 126 ? -14.844 -36.719 -7.246 1 96.81 126 SER B O 1
ATOM 4944 N N . TYR B 1 127 ? -13.297 -35.156 -7.547 1 97 127 TYR B N 1
ATOM 4945 C CA . TYR B 1 127 ? -13.68 -34.375 -6.379 1 97 127 TYR B CA 1
ATOM 4946 C C . TYR B 1 127 ? -15.125 -33.906 -6.492 1 97 127 TYR B C 1
ATOM 4948 O O . TYR B 1 127 ? -15.898 -34.031 -5.543 1 97 127 TYR B O 1
ATOM 4956 N N . GLY B 1 128 ? -15.5 -33.406 -7.609 1 95 128 GLY B N 1
ATOM 4957 C CA . GLY B 1 128 ? -16.828 -32.844 -7.82 1 95 128 GLY B CA 1
ATOM 4958 C C . GLY B 1 128 ? -17.938 -33.875 -7.75 1 95 128 GLY B C 1
ATOM 4959 O O . GLY B 1 128 ? -19.062 -33.562 -7.363 1 95 128 GLY B O 1
ATOM 4960 N N . THR B 1 129 ? -17.594 -35.125 -8.148 1 93.94 129 THR B N 1
ATOM 4961 C CA . THR B 1 129 ? -18.578 -36.188 -8.172 1 93.94 129 THR B CA 1
ATOM 4962 C C . THR B 1 129 ? -18.391 -37.125 -6.988 1 93.94 129 THR B C 1
ATOM 4964 O O . THR B 1 129 ? -19.141 -38.094 -6.836 1 93.94 129 THR B O 1
ATOM 4967 N N . GLN B 1 130 ? -17.344 -36.906 -6.199 1 94.69 130 GLN B N 1
ATOM 4968 C CA . GLN B 1 130 ? -16.953 -37.75 -5.07 1 94.69 130 GLN B CA 1
ATOM 4969 C C . GLN B 1 130 ? -16.766 -39.219 -5.508 1 94.69 130 GLN B C 1
ATOM 4971 O O . GLN B 1 130 ? -17.359 -40.125 -4.922 1 94.69 130 GLN B O 1
ATOM 4976 N N . ARG B 1 131 ? -16.031 -39.344 -6.523 1 96.69 131 ARG B N 1
ATOM 4977 C CA . ARG B 1 131 ? -15.656 -40.656 -7.059 1 96.69 131 ARG B CA 1
ATOM 4978 C C . ARG B 1 131 ? -14.156 -40.906 -6.922 1 96.69 131 ARG B C 1
ATOM 4980 O O . ARG B 1 131 ? -13.367 -39.969 -6.953 1 96.69 131 ARG B O 1
ATOM 4987 N N . THR B 1 132 ? -13.797 -42.125 -6.699 1 98 132 THR B N 1
ATOM 4988 C CA . THR B 1 132 ? -12.383 -42.5 -6.637 1 98 132 THR B CA 1
ATOM 4989 C C . THR B 1 132 ? -11.75 -42.438 -8.023 1 98 132 THR B C 1
ATOM 4991 O O . THR B 1 132 ? -12.297 -42.969 -8.984 1 98 132 THR B O 1
ATOM 4994 N N . LEU B 1 133 ? -10.641 -41.812 -8.141 1 98.31 133 LEU B N 1
ATOM 4995 C CA . LEU B 1 133 ? -9.953 -41.656 -9.422 1 98.31 133 LEU B CA 1
ATOM 4996 C C . LEU B 1 133 ? -9.062 -42.875 -9.695 1 98.31 133 LEU B C 1
ATOM 4998 O O . LEU B 1 133 ? -8.219 -43.219 -8.875 1 98.31 133 LEU B O 1
ATOM 5002 N N . ILE B 1 134 ? -9.305 -43.5 -10.812 1 97.12 134 ILE B N 1
ATOM 5003 C CA . ILE B 1 134 ? -8.422 -44.531 -11.359 1 97.12 134 ILE B CA 1
ATOM 5004 C C . ILE B 1 134 ? -7.645 -43.969 -12.547 1 97.12 134 ILE B C 1
ATOM 5006 O O . ILE B 1 134 ? -8.211 -43.75 -13.617 1 97.12 134 ILE B O 1
ATOM 5010 N N . LEU B 1 135 ? -6.41 -43.75 -12.32 1 95.44 135 LEU B N 1
ATOM 5011 C CA . LEU B 1 135 ? -5.555 -43.156 -13.352 1 95.44 135 LEU B CA 1
ATOM 5012 C C . LEU B 1 135 ? -4.691 -44.219 -14.016 1 95.44 135 LEU B C 1
ATOM 5014 O O . LEU B 1 135 ? -3.92 -44.906 -13.344 1 95.44 135 LEU B O 1
ATOM 5018 N N . ASP B 1 136 ? -4.824 -44.375 -15.297 1 93.06 136 ASP B N 1
ATOM 5019 C CA . ASP B 1 136 ? -3.988 -45.312 -16.031 1 93.06 136 ASP B CA 1
ATOM 5020 C C . ASP B 1 136 ? -2.768 -44.594 -16.625 1 93.06 136 ASP B C 1
ATOM 5022 O O . ASP B 1 136 ? -2.869 -43.938 -17.656 1 93.06 136 ASP B O 1
ATOM 5026 N N . THR B 1 137 ? -1.635 -44.844 -16.016 1 92.19 137 THR B N 1
ATOM 5027 C CA . THR B 1 137 ? -0.415 -44.188 -16.453 1 92.19 137 THR B CA 1
ATOM 5028 C C . THR B 1 137 ? 0.617 -45.219 -16.922 1 92.19 137 THR B C 1
ATOM 5030 O O . THR B 1 137 ? 1.745 -44.844 -17.266 1 92.19 137 THR B O 1
ATOM 5033 N N . LYS B 1 138 ? 0.318 -46.406 -16.969 1 89.06 138 LYS B N 1
ATOM 5034 C CA . LYS B 1 138 ? 1.272 -47.469 -17.297 1 89.06 138 LYS B CA 1
ATOM 5035 C C . LYS B 1 138 ? 1.838 -47.281 -18.703 1 89.06 138 LYS B C 1
ATOM 5037 O O . LYS B 1 138 ? 1.105 -46.938 -19.625 1 89.06 138 LYS B O 1
ATOM 5042 N N . ASN B 1 139 ? 3.105 -47.375 -18.75 1 86.44 139 ASN B N 1
ATOM 5043 C CA . ASN B 1 139 ? 3.859 -47.344 -20 1 86.44 139 ASN B CA 1
ATOM 5044 C C . ASN B 1 139 ? 3.924 -45.938 -20.578 1 86.44 139 ASN B C 1
ATOM 5046 O O . ASN B 1 139 ? 4.273 -45.75 -21.75 1 86.44 139 ASN B O 1
ATOM 5050 N N . TYR B 1 140 ? 3.551 -45.062 -19.781 1 86.5 140 TYR B N 1
ATOM 5051 C CA . TYR B 1 140 ? 3.684 -43.688 -20.266 1 86.5 140 TYR B CA 1
ATOM 5052 C C . TYR B 1 140 ? 5.137 -43.344 -20.578 1 86.5 140 TYR B C 1
ATOM 5054 O O . TYR B 1 140 ? 6.012 -43.5 -19.719 1 86.5 140 TYR B O 1
ATOM 5062 N N . ASN B 1 141 ? 5.41 -42.906 -21.844 1 82.12 141 ASN B N 1
ATOM 5063 C CA . ASN B 1 141 ? 6.727 -42.5 -22.344 1 82.12 141 ASN B CA 1
ATOM 5064 C C . ASN B 1 141 ? 7.789 -43.531 -22 1 82.12 141 ASN B C 1
ATOM 5066 O O . ASN B 1 141 ? 8.891 -43.188 -21.562 1 82.12 141 ASN B O 1
ATOM 5070 N N . GLY B 1 142 ? 7.418 -44.75 -21.953 1 78.81 142 GLY B N 1
ATOM 5071 C CA . GLY B 1 142 ? 8.367 -45.844 -21.812 1 78.81 142 GLY B CA 1
ATOM 5072 C C . GLY B 1 142 ? 8.57 -46.281 -20.359 1 78.81 142 GLY B C 1
ATOM 5073 O O . GLY B 1 142 ? 9.438 -47.094 -20.062 1 78.81 142 GLY B O 1
ATOM 5074 N N . ASN B 1 143 ? 7.82 -45.719 -19.484 1 84.88 143 ASN B N 1
ATOM 5075 C CA . ASN B 1 143 ? 7.875 -46.125 -18.078 1 84.88 143 ASN B CA 1
ATOM 5076 C C . ASN B 1 143 ? 6.828 -47.188 -17.75 1 84.88 143 ASN B C 1
ATOM 5078 O O . ASN B 1 143 ? 5.641 -46.875 -17.641 1 84.88 143 ASN B O 1
ATOM 5082 N N . PRO B 1 144 ? 7.242 -48.312 -17.547 1 86.19 144 PRO B N 1
ATOM 5083 C CA . PRO B 1 144 ? 6.281 -49.406 -17.344 1 86.19 144 PRO B CA 1
ATOM 5084 C C . PRO B 1 144 ? 5.305 -49.125 -16.203 1 86.19 144 PRO B C 1
ATOM 5086 O O . PRO B 1 144 ? 4.117 -49.438 -16.312 1 86.19 144 PRO B O 1
ATOM 5089 N N . GLU B 1 145 ? 5.812 -48.562 -15.125 1 90.31 145 GLU B N 1
ATOM 5090 C CA . GLU B 1 145 ? 4.957 -48.312 -13.977 1 90.31 145 GLU B CA 1
ATOM 5091 C C . GLU B 1 145 ? 4.328 -46.906 -14.07 1 90.31 145 GLU B C 1
ATOM 5093 O O . GLU B 1 145 ? 3.684 -46.469 -13.125 1 90.31 145 GLU B O 1
ATOM 5098 N N . GLY B 1 146 ? 4.621 -46.281 -15.172 1 90.94 146 GLY B N 1
ATOM 5099 C CA . GLY B 1 146 ? 4.051 -44.969 -15.375 1 90.94 146 GLY B CA 1
ATOM 5100 C C . GLY B 1 146 ? 4.527 -43.938 -14.367 1 90.94 146 GLY B C 1
ATOM 5101 O O . GLY B 1 146 ? 5.727 -43.812 -14.109 1 90.94 146 GLY B O 1
ATOM 5102 N N . LEU B 1 147 ? 3.615 -43.219 -13.789 1 92.75 147 LEU B N 1
ATOM 5103 C CA . LEU B 1 147 ? 3.936 -42.156 -12.836 1 92.75 147 LEU B CA 1
ATOM 5104 C C . LEU B 1 147 ? 4.414 -42.75 -11.516 1 92.75 147 LEU B C 1
ATOM 5106 O O . LEU B 1 147 ? 5.109 -42.062 -10.75 1 92.75 147 LEU B O 1
ATOM 5110 N N . GLU B 1 148 ? 4.062 -43.938 -11.25 1 94.19 148 GLU B N 1
ATOM 5111 C CA . GLU B 1 148 ? 4.457 -44.562 -10 1 94.19 148 GLU B CA 1
ATOM 5112 C C . GLU B 1 148 ? 5.941 -44.906 -10.008 1 94.19 148 GLU B C 1
ATOM 5114 O O . GLU B 1 148 ? 6.496 -45.312 -8.977 1 94.19 148 GLU B O 1
ATOM 5119 N N . THR B 1 149 ? 6.527 -44.75 -11.156 1 94.31 149 THR B N 1
ATOM 5120 C CA . THR B 1 149 ? 7.984 -44.781 -11.211 1 94.31 149 THR B CA 1
ATOM 5121 C C . THR B 1 149 ? 8.578 -43.656 -10.359 1 94.31 149 THR B C 1
ATOM 5123 O O . THR B 1 149 ? 9.672 -43.812 -9.812 1 94.31 149 THR B O 1
ATOM 5126 N N . PHE B 1 150 ? 7.844 -42.625 -10.18 1 96.38 150 PHE B N 1
ATOM 5127 C CA . PHE B 1 150 ? 8.391 -41.438 -9.562 1 96.38 150 PHE B CA 1
ATOM 5128 C C . PHE B 1 150 ? 7.605 -41.062 -8.312 1 96.38 150 PHE B C 1
ATOM 5130 O O . PHE B 1 150 ? 8.148 -40.438 -7.395 1 96.38 150 PHE B O 1
ATOM 5137 N N . PHE B 1 151 ? 6.328 -41.375 -8.289 1 97.69 151 PHE B N 1
ATOM 5138 C CA . PHE B 1 151 ? 5.449 -40.875 -7.246 1 97.69 151 PHE B CA 1
ATOM 5139 C C . PHE B 1 151 ? 4.758 -42.031 -6.516 1 97.69 151 PHE B C 1
ATOM 5141 O O . PHE B 1 151 ? 4.719 -43.156 -7.012 1 97.69 151 PHE B O 1
ATOM 5148 N N . LEU B 1 152 ? 4.277 -41.688 -5.367 1 97.75 152 LEU B N 1
ATOM 5149 C CA . LEU B 1 152 ? 3.416 -42.625 -4.656 1 97.75 152 LEU B CA 1
ATOM 5150 C C . LEU B 1 152 ? 2.098 -42.844 -5.398 1 97.75 152 LEU B C 1
ATOM 5152 O O . LEU B 1 152 ? 1.643 -41.938 -6.113 1 97.75 152 LEU B O 1
ATOM 5156 N N . PRO B 1 153 ? 1.56 -44.031 -5.305 1 96.38 153 PRO B N 1
ATOM 5157 C CA . PRO B 1 153 ? 0.268 -44.25 -5.965 1 96.38 153 PRO B CA 1
ATOM 5158 C C . PRO B 1 153 ? -0.812 -43.281 -5.469 1 96.38 153 PRO B C 1
ATOM 5160 O O . PRO B 1 153 ? -0.768 -42.844 -4.316 1 96.38 153 PRO B O 1
ATOM 5163 N N . LEU B 1 154 ? -1.81 -42.969 -6.281 1 97.25 154 LEU B N 1
ATOM 5164 C CA . LEU B 1 154 ? -2.908 -42.094 -5.891 1 97.25 154 LEU B CA 1
ATOM 5165 C C . LEU B 1 154 ? -3.762 -42.75 -4.805 1 97.25 154 LEU B C 1
ATOM 5167 O O . LEU B 1 154 ? -4.379 -42.062 -3.994 1 97.25 154 LEU B O 1
ATOM 5171 N N . SER B 1 155 ? -3.828 -44.062 -4.855 1 97.5 155 SER B N 1
ATOM 5172 C CA . SER B 1 155 ? -4.637 -44.812 -3.908 1 97.5 155 SER B CA 1
ATOM 5173 C C . SER B 1 155 ? -3.85 -45.969 -3.314 1 97.5 155 SER B C 1
ATOM 5175 O O . SER B 1 155 ? -3.068 -46.625 -4.016 1 97.5 155 SER B O 1
ATOM 5177 N N . ASP B 1 156 ? -4.105 -46.25 -2.082 1 95.94 156 ASP B N 1
ATOM 5178 C CA . ASP B 1 156 ? -3.506 -47.375 -1.407 1 95.94 156 ASP B CA 1
ATOM 5179 C C . ASP B 1 156 ? -4.43 -48.594 -1.457 1 95.94 156 ASP B C 1
ATOM 5181 O O . ASP B 1 156 ? -3.982 -49.719 -1.303 1 95.94 156 ASP B O 1
ATOM 5185 N N . THR B 1 157 ? -5.691 -48.344 -1.733 1 96.44 157 THR B N 1
ATOM 5186 C CA . THR B 1 157 ? -6.641 -49.438 -1.484 1 96.44 157 THR B CA 1
ATOM 5187 C C . THR B 1 157 ? -7.496 -49.688 -2.721 1 96.44 157 THR B C 1
ATOM 5189 O O . THR B 1 157 ? -8.156 -50.719 -2.812 1 96.44 157 THR B O 1
ATOM 5192 N N . CYS B 1 158 ? -7.523 -48.812 -3.643 1 96.94 158 CYS B N 1
ATOM 5193 C CA . CYS B 1 158 ? -8.438 -48.938 -4.77 1 96.94 158 CYS B CA 1
ATOM 5194 C C . CYS B 1 158 ? -7.746 -48.594 -6.082 1 96.94 158 CYS B C 1
ATOM 5196 O O . CYS B 1 158 ? -7.656 -47.438 -6.457 1 96.94 158 CYS B O 1
ATOM 5198 N N . THR B 1 159 ? -7.359 -49.625 -6.84 1 93.75 159 THR B N 1
ATOM 5199 C CA . THR B 1 159 ? -6.57 -49.406 -8.047 1 93.75 159 THR B CA 1
ATOM 5200 C C . THR B 1 159 ? -7.18 -50.125 -9.234 1 93.75 159 THR B C 1
ATOM 5202 O O . THR B 1 159 ? -6.617 -50.125 -10.328 1 93.75 159 THR B O 1
ATOM 5205 N N . SER B 1 160 ? -8.305 -50.719 -9 1 92.25 160 SER B N 1
ATOM 5206 C CA . SER B 1 160 ? -8.906 -51.531 -10.062 1 92.25 160 SER B CA 1
ATOM 5207 C C . SER B 1 160 ? -10.305 -51.031 -10.406 1 92.25 160 SER B C 1
ATOM 5209 O O . SER B 1 160 ? -10.906 -50.281 -9.648 1 92.25 160 SER B O 1
ATOM 5211 N N . TYR B 1 161 ? -10.742 -51.406 -11.562 1 94.19 161 TYR B N 1
ATOM 5212 C CA . TYR B 1 161 ? -12.086 -51.094 -12.023 1 94.19 161 TYR B CA 1
ATOM 5213 C C . TYR B 1 161 ? -12.617 -52.156 -12.945 1 94.19 161 TYR B C 1
ATOM 5215 O O . TYR B 1 161 ? -11.852 -53 -13.453 1 94.19 161 TYR B O 1
ATOM 5223 N N . ASN B 1 162 ? -13.93 -52.188 -13.094 1 94.31 162 ASN B N 1
ATOM 5224 C CA . ASN B 1 162 ? -14.57 -53.125 -14.039 1 94.31 162 ASN B CA 1
ATOM 5225 C C . ASN B 1 162 ? -14.859 -52.438 -15.367 1 94.31 162 ASN B C 1
ATOM 5227 O O . ASN B 1 162 ? -15.781 -51.625 -15.461 1 94.31 162 ASN B O 1
ATOM 5231 N N . LYS B 1 163 ? -14.234 -52.875 -16.391 1 94.5 163 LYS B N 1
ATOM 5232 C CA . LYS B 1 163 ? -14.328 -52.219 -17.719 1 94.5 163 LYS B CA 1
ATOM 5233 C C . LYS B 1 163 ? -15.727 -52.406 -18.297 1 94.5 163 LYS B C 1
ATOM 5235 O O . LYS B 1 163 ? -16.219 -51.5 -19.016 1 94.5 163 LYS B O 1
ATOM 5240 N N . SER B 1 164 ? -16.375 -53.438 -17.984 1 95.12 164 SER B N 1
ATOM 5241 C CA . SER B 1 164 ? -17.703 -53.719 -18.547 1 95.12 164 SER B CA 1
ATOM 5242 C C . SER B 1 164 ? -18.734 -52.75 -18.016 1 95.12 164 SER B C 1
ATOM 5244 O O . SER B 1 164 ? -19.812 -52.562 -18.609 1 95.12 164 SER B O 1
ATOM 5246 N N . GLN B 1 165 ? -18.406 -52.094 -16.938 1 95.06 165 GLN B N 1
ATOM 5247 C CA . GLN B 1 165 ? -19.359 -51.219 -16.297 1 95.06 165 GLN B CA 1
ATOM 5248 C C . GLN B 1 165 ? -19.047 -49.75 -16.641 1 95.06 165 GLN B C 1
ATOM 5250 O O . GLN B 1 165 ? -19.703 -48.844 -16.141 1 95.06 165 GLN B O 1
ATOM 5255 N N . MET B 1 166 ? -18.094 -49.531 -17.375 1 96.94 166 MET B N 1
ATOM 5256 C CA . MET B 1 166 ? -17.609 -48.188 -17.672 1 96.94 166 MET B CA 1
ATOM 5257 C C . MET B 1 166 ? -18.531 -47.5 -18.688 1 96.94 166 MET B C 1
ATOM 5259 O O . MET B 1 166 ? -18.891 -48.062 -19.703 1 96.94 166 MET B O 1
ATOM 5263 N N . VAL B 1 167 ? -18.938 -46.312 -18.344 1 97.06 167 VAL B N 1
ATOM 5264 C CA . VAL B 1 167 ? -19.734 -45.469 -19.234 1 97.06 167 VAL B CA 1
ATOM 5265 C C . VAL B 1 167 ? -19 -44.156 -19.5 1 97.06 167 VAL B C 1
ATOM 5267 O O . VAL B 1 167 ? -18.141 -43.75 -18.719 1 97.06 167 VAL B O 1
ATOM 5270 N N . ALA B 1 168 ? -19.391 -43.562 -20.578 1 94.81 168 ALA B N 1
ATOM 5271 C CA . ALA B 1 168 ? -18.75 -42.312 -20.953 1 94.81 168 ALA B CA 1
ATOM 5272 C C . ALA B 1 168 ? -19.266 -41.156 -20.094 1 94.81 168 ALA B C 1
ATOM 5274 O O . ALA B 1 168 ? -20.391 -41.219 -19.578 1 94.81 168 ALA B O 1
ATOM 5275 N N . TRP B 1 169 ? -18.484 -40.125 -19.828 1 94.81 169 TRP B N 1
ATOM 5276 C CA . TRP B 1 169 ? -18.875 -38.906 -19.141 1 94.81 169 TRP B CA 1
ATOM 5277 C C . TRP B 1 169 ? -20.156 -38.312 -19.75 1 94.81 169 TRP B C 1
ATOM 5279 O O . TRP B 1 169 ? -20.297 -38.25 -20.969 1 94.81 169 TRP B O 1
ATOM 5289 N N . PRO B 1 170 ? -21.062 -37.906 -18.969 1 93.81 170 PRO B N 1
ATOM 5290 C CA . PRO B 1 170 ? -20.953 -37.688 -17.516 1 93.81 170 PRO B CA 1
ATOM 5291 C C . PRO B 1 170 ? -21.484 -38.875 -16.719 1 93.81 170 PRO B C 1
ATOM 5293 O O . PRO B 1 170 ? -21.422 -38.875 -15.477 1 93.81 170 PRO B O 1
ATOM 5296 N N . GLY B 1 171 ? -21.984 -39.844 -17.406 1 94.62 171 GLY B N 1
ATOM 5297 C CA . GLY B 1 171 ? -22.625 -40.969 -16.719 1 94.62 171 GLY B CA 1
ATOM 5298 C C . GLY B 1 171 ? -23.812 -40.531 -15.891 1 94.62 171 GLY B C 1
ATOM 5299 O O . GLY B 1 171 ? -24.422 -39.5 -16.141 1 94.62 171 GLY B O 1
ATOM 5300 N N . LYS B 1 172 ? -24.297 -41.469 -15.062 1 94 172 LYS B N 1
ATOM 5301 C CA . LYS B 1 172 ? -25.375 -41.219 -14.109 1 94 172 LYS B CA 1
ATOM 5302 C C . LYS B 1 172 ? -24.859 -41.219 -12.672 1 94 172 LYS B C 1
ATOM 5304 O O . LYS B 1 172 ? -23.703 -41.562 -12.43 1 94 172 LYS B O 1
ATOM 5309 N N . LYS B 1 173 ? -25.719 -40.812 -11.812 1 91.5 173 LYS B N 1
ATOM 5310 C CA . LYS B 1 173 ? -25.359 -40.719 -10.398 1 91.5 173 LYS B CA 1
ATOM 5311 C C . LYS B 1 173 ? -24.906 -42.094 -9.883 1 91.5 173 LYS B C 1
ATOM 5313 O O . LYS B 1 173 ? -23.969 -42.188 -9.078 1 91.5 173 LYS B O 1
ATOM 5318 N N . ASP B 1 174 ? -25.484 -43.094 -10.445 1 93.12 174 ASP B N 1
ATOM 5319 C CA . ASP B 1 174 ? -25.219 -44.438 -9.891 1 93.12 174 ASP B CA 1
ATOM 5320 C C . ASP B 1 174 ? -24.281 -45.219 -10.797 1 93.12 174 ASP B C 1
ATOM 5322 O O . ASP B 1 174 ? -24.047 -46.406 -10.57 1 93.12 174 ASP B O 1
ATOM 5326 N N . SER B 1 175 ? -23.766 -44.562 -11.812 1 96.69 175 SER B N 1
ATOM 5327 C CA . SER B 1 175 ? -22.812 -45.25 -12.664 1 96.69 175 SER B CA 1
ATOM 5328 C C . SER B 1 175 ? -21.578 -45.688 -11.883 1 96.69 175 SER B C 1
ATOM 5330 O O . SER B 1 175 ? -20.938 -44.844 -11.234 1 96.69 175 SER B O 1
ATOM 5332 N N . PRO B 1 176 ? -21.234 -46.938 -11.992 1 96.88 176 PRO B N 1
ATOM 5333 C CA . PRO B 1 176 ? -20.109 -47.406 -11.188 1 96.88 176 PRO B CA 1
ATOM 5334 C C . PRO B 1 176 ? -18.766 -46.812 -11.648 1 96.88 176 PRO B C 1
ATOM 5336 O O . PRO B 1 176 ? -17.953 -46.406 -10.82 1 96.88 176 PRO B O 1
ATOM 5339 N N . VAL B 1 177 ? -18.578 -46.875 -12.977 1 97.88 177 VAL B N 1
ATOM 5340 C CA . VAL B 1 177 ? -17.328 -46.344 -13.531 1 97.88 177 VAL B CA 1
ATOM 5341 C C . VAL B 1 177 ? -17.641 -45.375 -14.672 1 97.88 177 VAL B C 1
ATOM 5343 O O . VAL B 1 177 ? -18.344 -45.75 -15.625 1 97.88 177 VAL B O 1
ATOM 5346 N N . VAL B 1 178 ? -17.156 -44.188 -14.539 1 97.38 178 VAL B N 1
ATOM 5347 C CA . VAL B 1 178 ? -17.344 -43.156 -15.57 1 97.38 178 VAL B CA 1
ATOM 5348 C C . VAL B 1 178 ? -15.992 -42.844 -16.219 1 97.38 178 VAL B C 1
ATOM 5350 O O . VAL B 1 178 ? -15.023 -42.531 -15.523 1 97.38 178 VAL B O 1
ATOM 5353 N N . GLN B 1 179 ? -15.914 -42.906 -17.531 1 96.12 179 GLN B N 1
ATOM 5354 C CA . GLN B 1 179 ? -14.695 -42.594 -18.266 1 96.12 179 GLN B CA 1
ATOM 5355 C C . GLN B 1 179 ? -14.633 -41.094 -18.562 1 96.12 179 GLN B C 1
ATOM 5357 O O . GLN B 1 179 ? -15.5 -40.562 -19.266 1 96.12 179 GLN B O 1
ATOM 5362 N N . PHE B 1 180 ? -13.617 -40.469 -18 1 94.94 180 PHE B N 1
ATOM 5363 C CA . PHE B 1 180 ? -13.398 -39.062 -18.312 1 94.94 180 PHE B CA 1
ATOM 5364 C C . PHE B 1 180 ? -12.734 -38.906 -19.672 1 94.94 180 PHE B C 1
ATOM 5366 O O . PHE B 1 180 ? -11.844 -39.656 -20.031 1 94.94 180 PHE B O 1
ATOM 5373 N N . PRO B 1 181 ? -13.117 -37.875 -20.422 1 90.81 181 PRO B N 1
ATOM 5374 C CA . PRO B 1 181 ? -12.586 -37.719 -21.781 1 90.81 181 PRO B CA 1
ATOM 5375 C C . PRO B 1 181 ? -11.125 -37.281 -21.781 1 90.81 181 PRO B C 1
ATOM 5377 O O . PRO B 1 181 ? -10.688 -36.531 -20.906 1 90.81 181 PRO B O 1
ATOM 5380 N N . ALA B 1 182 ? -10.438 -37.562 -22.875 1 81.75 182 ALA B N 1
ATOM 5381 C CA . ALA B 1 182 ? -9.008 -37.312 -23.016 1 81.75 182 ALA B CA 1
ATOM 5382 C C . ALA B 1 182 ? -8.758 -35.844 -23.344 1 81.75 182 ALA B C 1
ATOM 5384 O O . ALA B 1 182 ? -7.684 -35.312 -23.062 1 81.75 182 ALA B O 1
ATOM 5385 N N . TRP B 1 183 ? -9.609 -35.062 -23.938 1 76.69 183 TRP B N 1
ATOM 5386 C CA . TRP B 1 183 ? -9.336 -33.719 -24.438 1 76.69 183 TRP B CA 1
ATOM 5387 C C . TRP B 1 183 ? -9.781 -32.656 -23.453 1 76.69 183 TRP B C 1
ATOM 5389 O O . TRP B 1 183 ? -9.758 -31.453 -23.75 1 76.69 183 TRP B O 1
ATOM 5399 N N . ASP B 1 184 ? -9.969 -32.875 -22.203 1 78.69 184 ASP B N 1
ATOM 5400 C CA . ASP B 1 184 ? -10.234 -31.969 -21.094 1 78.69 184 ASP B CA 1
ATOM 5401 C C . ASP B 1 184 ? -11.391 -31.031 -21.422 1 78.69 184 ASP B C 1
ATOM 5403 O O . ASP B 1 184 ? -11.391 -29.859 -21 1 78.69 184 ASP B O 1
ATOM 5407 N N . ARG B 1 185 ? -12.172 -31.344 -22.375 1 81.38 185 ARG B N 1
ATOM 5408 C CA . ARG B 1 185 ? -13.383 -30.609 -22.75 1 81.38 185 ARG B CA 1
ATOM 5409 C C . ARG B 1 185 ? -14.617 -31.484 -22.625 1 81.38 185 ARG B C 1
ATOM 5411 O O . ARG B 1 185 ? -15.281 -31.781 -23.625 1 81.38 185 ARG B O 1
ATOM 5418 N N . PRO B 1 186 ? -14.781 -31.719 -21.422 1 86.44 186 PRO B N 1
ATOM 5419 C CA . PRO B 1 186 ? -15.969 -32.562 -21.234 1 86.44 186 PRO B CA 1
ATOM 5420 C C . PRO B 1 186 ? -17.25 -31.844 -21.641 1 86.44 186 PRO B C 1
ATOM 5422 O O . PRO B 1 186 ? -17.359 -30.625 -21.5 1 86.44 186 PRO B O 1
ATOM 5425 N N . ASN B 1 187 ? -18.109 -32.594 -22.156 1 87.69 187 ASN B N 1
ATOM 5426 C CA . ASN B 1 187 ? -19.453 -32.125 -22.5 1 87.69 187 ASN B CA 1
ATOM 5427 C C . ASN B 1 187 ? -20.531 -33 -21.844 1 87.69 187 ASN B C 1
ATOM 5429 O O . ASN B 1 187 ? -20.656 -34.188 -22.172 1 87.69 187 ASN B O 1
ATOM 5433 N N . PRO B 1 188 ? -21.25 -32.531 -21.062 1 90.38 188 PRO B N 1
ATOM 5434 C CA . PRO B 1 188 ? -21.328 -31.141 -20.594 1 90.38 188 PRO B CA 1
ATOM 5435 C C . PRO B 1 188 ? -20.141 -30.766 -19.703 1 90.38 188 PRO B C 1
ATOM 5437 O O . PRO B 1 188 ? -19.547 -31.641 -19.062 1 90.38 188 PRO B O 1
ATOM 5440 N N . ARG B 1 189 ? -19.906 -29.531 -19.641 1 90.19 189 ARG B N 1
ATOM 5441 C CA . ARG B 1 189 ? -18.844 -29 -18.781 1 90.19 189 ARG B CA 1
ATOM 5442 C C . ARG B 1 189 ? -19.391 -28.656 -17.391 1 90.19 189 ARG B C 1
ATOM 5444 O O . ARG B 1 189 ? -20.281 -27.812 -17.266 1 90.19 189 ARG B O 1
ATOM 5451 N N . PRO B 1 190 ? -18.844 -29.188 -16.406 1 90.69 190 PRO B N 1
ATOM 5452 C CA . PRO B 1 190 ? -19.328 -28.859 -15.07 1 90.69 190 PRO B CA 1
ATOM 5453 C C . PRO B 1 190 ? -18.938 -27.453 -14.625 1 90.69 190 PRO B C 1
ATOM 5455 O O . PRO B 1 190 ? -17.906 -26.938 -15.062 1 90.69 190 PRO B O 1
ATOM 5458 N N . ASN B 1 191 ? -19.656 -26.938 -13.688 1 89.12 191 ASN B N 1
ATOM 5459 C CA . ASN B 1 191 ? -19.375 -25.594 -13.172 1 89.12 191 ASN B CA 1
ATOM 5460 C C . ASN B 1 191 ? -18.172 -25.594 -12.242 1 89.12 191 ASN B C 1
ATOM 5462 O O . ASN B 1 191 ? -17.609 -24.531 -11.945 1 89.12 191 ASN B O 1
ATOM 5466 N N . TYR B 1 192 ? -17.766 -26.828 -11.766 1 92.25 192 TYR B N 1
ATOM 5467 C CA . TYR B 1 192 ? -16.625 -26.906 -10.852 1 92.25 192 TYR B CA 1
ATOM 5468 C C . TYR B 1 192 ? -15.32 -27.078 -11.609 1 92.25 192 TYR B C 1
ATOM 5470 O O . TYR B 1 192 ? -14.273 -27.328 -11.008 1 92.25 192 TYR B O 1
ATOM 5478 N N . PHE B 1 193 ? -15.375 -26.969 -12.898 1 90.94 193 PHE B N 1
ATOM 5479 C CA . PHE B 1 193 ? -14.164 -26.953 -13.711 1 90.94 193 PHE B CA 1
ATOM 5480 C C . PHE B 1 193 ? -13.562 -25.547 -13.766 1 90.94 193 PHE B C 1
ATOM 5482 O O . PHE B 1 193 ? -14.219 -24.578 -13.383 1 90.94 193 PHE B O 1
ATOM 5489 N N . PRO B 1 194 ? -12.406 -25.5 -14.242 1 85.12 194 PRO B N 1
ATOM 5490 C CA . PRO B 1 194 ? -11.727 -24.203 -14.242 1 85.12 194 PRO B CA 1
ATOM 5491 C C . PRO B 1 194 ? -12.516 -23.109 -14.969 1 85.12 194 PRO B C 1
ATOM 5493 O O . PRO B 1 194 ? -13.188 -23.406 -15.969 1 85.12 194 PRO B O 1
ATOM 5496 N N . LYS B 1 195 ? -12.484 -21.906 -14.367 1 85.25 195 LYS B N 1
ATOM 5497 C CA . LYS B 1 195 ? -11.727 -21.344 -13.258 1 85.25 195 LYS B CA 1
ATOM 5498 C C . LYS B 1 195 ? -12.609 -21.156 -12.023 1 85.25 195 LYS B C 1
ATOM 5500 O O . LYS B 1 195 ? -13.102 -20.062 -11.773 1 85.25 195 LYS B O 1
ATOM 5505 N N . SER B 1 196 ? -12.867 -22.266 -11.242 1 91.31 196 SER B N 1
ATOM 5506 C CA . SER B 1 196 ? -13.734 -22.219 -10.07 1 91.31 196 SER B CA 1
ATOM 5507 C C . SER B 1 196 ? -13.07 -22.844 -8.852 1 91.31 196 SER B C 1
ATOM 5509 O O . SER B 1 196 ? -12.094 -23.578 -8.984 1 91.31 196 SER B O 1
ATOM 5511 N N . ILE B 1 197 ? -13.461 -22.406 -7.707 1 95.06 197 ILE B N 1
ATOM 5512 C CA . ILE B 1 197 ? -13.055 -23.016 -6.445 1 95.06 197 ILE B CA 1
ATOM 5513 C C . ILE B 1 197 ? -14.289 -23.5 -5.688 1 95.06 197 ILE B C 1
ATOM 5515 O O . ILE B 1 197 ? -15.398 -23.016 -5.926 1 95.06 197 ILE B O 1
ATOM 5519 N N . PRO B 1 198 ? -14.125 -24.5 -4.852 1 96.69 198 PRO B N 1
ATOM 5520 C CA . PRO B 1 198 ? -15.289 -25.031 -4.129 1 96.69 198 PRO B CA 1
ATOM 5521 C C . PRO B 1 198 ? -15.898 -24 -3.172 1 96.69 198 PRO B C 1
ATOM 5523 O O . PRO B 1 198 ? -15.172 -23.312 -2.449 1 96.69 198 PRO B O 1
ATOM 5526 N N . LYS B 1 199 ? -17.203 -23.969 -3.062 1 96.62 199 LYS B N 1
ATOM 5527 C CA . LYS B 1 199 ? -17.953 -23 -2.277 1 96.62 199 LYS B CA 1
ATOM 5528 C C . LYS B 1 199 ? -17.641 -23.125 -0.791 1 96.62 199 LYS B C 1
ATOM 5530 O O . LYS B 1 199 ? -17.5 -22.125 -0.091 1 96.62 199 LYS B O 1
ATOM 5535 N N . ASP B 1 200 ? -17.5 -24.281 -0.293 1 95.81 200 ASP B N 1
ATOM 5536 C CA . ASP B 1 200 ? -17.406 -24.5 1.146 1 95.81 200 ASP B CA 1
ATOM 5537 C C . ASP B 1 200 ? -16.078 -23.984 1.702 1 95.81 200 ASP B C 1
ATOM 5539 O O . ASP B 1 200 ? -15.969 -23.703 2.9 1 95.81 200 ASP B O 1
ATOM 5543 N N . ILE B 1 201 ? -15.094 -23.812 0.84 1 96.69 201 ILE B N 1
ATOM 5544 C CA . ILE B 1 201 ? -13.828 -23.297 1.358 1 96.69 201 ILE B CA 1
ATOM 5545 C C . ILE B 1 201 ? -13.523 -21.953 0.718 1 96.69 201 ILE B C 1
ATOM 5547 O O . ILE B 1 201 ? -12.477 -21.359 0.973 1 96.69 201 ILE B O 1
ATOM 5551 N N . SER B 1 202 ? -14.391 -21.453 -0.106 1 96.81 202 SER B N 1
ATOM 5552 C CA . SER B 1 202 ? -14.125 -20.281 -0.95 1 96.81 202 SER B CA 1
ATOM 5553 C C . SER B 1 202 ? -13.836 -19.047 -0.109 1 96.81 202 SER B C 1
ATOM 5555 O O . SER B 1 202 ? -12.89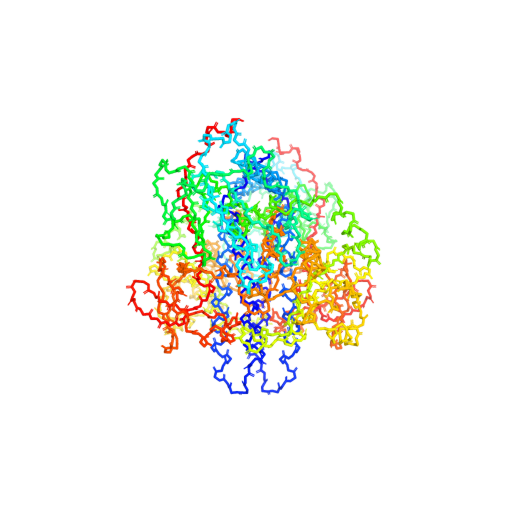1 -18.312 -0.393 1 96.81 202 SER B O 1
ATOM 5557 N N . GLU B 1 203 ? -14.633 -18.766 0.936 1 95.81 203 GLU B N 1
ATOM 5558 C CA . GLU B 1 203 ? -14.445 -17.578 1.756 1 95.81 203 GLU B CA 1
ATOM 5559 C C . GLU B 1 203 ? -13.086 -17.594 2.457 1 95.81 203 GLU B C 1
ATOM 5561 O O . GLU B 1 203 ? -12.383 -16.578 2.486 1 95.81 203 GLU B O 1
ATOM 5566 N N . ARG B 1 204 ? -12.734 -18.75 3 1 96.81 204 ARG B N 1
ATOM 5567 C CA . ARG B 1 204 ? -11.453 -18.906 3.68 1 96.81 204 ARG B CA 1
ATOM 5568 C C . ARG B 1 204 ? -10.297 -18.75 2.703 1 96.81 204 ARG B C 1
ATOM 5570 O O . ARG B 1 204 ? -9.312 -18.062 3.01 1 96.81 204 ARG B O 1
ATOM 5577 N N . LEU B 1 205 ? -10.492 -19.312 1.55 1 97.5 205 LEU B N 1
ATOM 5578 C CA . LEU B 1 205 ? -9.422 -19.328 0.561 1 97.5 205 LEU B CA 1
ATOM 5579 C C . LEU B 1 205 ? -9.195 -17.953 -0.03 1 97.5 205 LEU B C 1
ATOM 5581 O O . LEU B 1 205 ? -8.055 -17.516 -0.189 1 97.5 205 LEU B O 1
ATOM 5585 N N . VAL B 1 206 ? -10.25 -17.234 -0.343 1 96.19 206 VAL B N 1
ATOM 5586 C CA . VAL B 1 206 ? -10.164 -15.914 -0.944 1 96.19 206 VAL B CA 1
ATOM 5587 C C . VAL B 1 206 ? -9.578 -14.922 0.064 1 96.19 206 VAL B C 1
ATOM 5589 O O . VAL B 1 206 ? -8.836 -14.016 -0.308 1 96.19 206 VAL B O 1
ATOM 5592 N N . ARG B 1 207 ? -9.883 -15.094 1.336 1 95.25 207 ARG B N 1
ATOM 5593 C CA . ARG B 1 207 ? -9.297 -14.258 2.383 1 95.25 207 ARG B CA 1
ATOM 5594 C C . ARG B 1 207 ? -7.797 -14.508 2.504 1 95.25 207 ARG B C 1
ATOM 5596 O O . ARG B 1 207 ? -7.02 -13.562 2.658 1 95.25 207 ARG B O 1
ATOM 5603 N N . LEU B 1 208 ? -7.352 -15.695 2.301 1 96.69 208 LEU B N 1
ATOM 5604 C CA . LEU B 1 208 ? -5.988 -16.125 2.58 1 96.69 208 LEU B CA 1
ATOM 5605 C C . LEU B 1 208 ? -5.074 -15.836 1.393 1 96.69 208 LEU B C 1
ATOM 5607 O O . LEU B 1 208 ? -3.922 -15.438 1.573 1 96.69 208 LEU B O 1
ATOM 5611 N N . HIS B 1 209 ? -5.625 -16.031 0.192 1 97.44 209 HIS B N 1
ATOM 5612 C CA . HIS B 1 209 ? -4.68 -16.281 -0.892 1 97.44 209 HIS B CA 1
ATOM 5613 C C . HIS B 1 209 ? -4.918 -15.32 -2.053 1 97.44 209 HIS B C 1
ATOM 5615 O O . HIS B 1 209 ? -6.062 -15.008 -2.387 1 97.44 209 HIS B O 1
ATOM 5621 N N . GLY B 1 210 ? -3.84 -14.906 -2.738 1 95.75 210 GLY B N 1
ATOM 5622 C CA . GLY B 1 210 ? -3.902 -13.953 -3.832 1 95.75 210 GLY B CA 1
ATOM 5623 C C . GLY B 1 210 ? -4.266 -14.594 -5.16 1 95.75 210 GLY B C 1
ATOM 5624 O O . GLY B 1 210 ? -4.633 -13.898 -6.109 1 95.75 210 GLY B O 1
ATOM 5625 N N . ASP B 1 211 ? -4.184 -15.812 -5.293 1 94.75 211 ASP B N 1
ATOM 5626 C CA . ASP B 1 211 ? -4.59 -16.609 -6.441 1 94.75 211 ASP B CA 1
ATOM 5627 C C . ASP B 1 211 ? -5.246 -17.922 -5.996 1 94.75 211 ASP B C 1
ATOM 5629 O O . ASP B 1 211 ? -4.676 -19 -6.18 1 94.75 211 ASP B O 1
ATOM 5633 N N . PRO B 1 212 ? -6.465 -17.812 -5.57 1 96 212 PRO B N 1
ATOM 5634 C CA . PRO B 1 212 ? -7.148 -18.984 -4.996 1 96 212 PRO B CA 1
ATOM 5635 C C . PRO B 1 212 ? -7.238 -20.156 -5.973 1 96 212 PRO B C 1
ATOM 5637 O O . PRO B 1 212 ? -7.176 -21.312 -5.559 1 96 212 PRO B O 1
ATOM 5640 N N . PHE B 1 213 ? -7.367 -19.828 -7.219 1 93.88 213 PHE B N 1
ATOM 5641 C CA . PHE B 1 213 ? -7.5 -20.906 -8.188 1 93.88 213 PHE B CA 1
ATOM 5642 C C . PHE B 1 213 ? -6.191 -21.672 -8.328 1 93.88 213 PHE B C 1
ATOM 5644 O O . PHE B 1 213 ? -6.188 -22.906 -8.375 1 93.88 213 PHE B O 1
ATOM 5651 N N . ALA B 1 214 ? -5.102 -20.953 -8.508 1 95.31 214 ALA B N 1
ATOM 5652 C CA . ALA B 1 214 ? -3.803 -21.609 -8.586 1 95.31 214 ALA B CA 1
ATOM 5653 C C . ALA B 1 214 ? -3.545 -22.453 -7.34 1 95.31 214 ALA B C 1
ATOM 5655 O O . ALA B 1 214 ? -2.975 -23.547 -7.43 1 95.31 214 ALA B O 1
ATOM 5656 N N . TRP B 1 215 ? -3.912 -21.922 -6.191 1 97.88 215 TRP B N 1
ATOM 5657 C CA . TRP B 1 215 ? -3.793 -22.688 -4.953 1 97.88 215 TRP B CA 1
ATOM 5658 C C . TRP B 1 215 ? -4.602 -23.984 -5.031 1 97.88 215 TRP B C 1
ATOM 5660 O O . TRP B 1 215 ? -4.117 -25.047 -4.641 1 97.88 215 TRP B O 1
ATOM 5670 N N . TRP B 1 216 ? -5.789 -23.875 -5.531 1 97.25 216 TRP B N 1
ATOM 5671 C CA . TRP B 1 216 ? -6.703 -25 -5.648 1 97.25 216 TRP B CA 1
ATOM 5672 C C . TRP B 1 216 ? -6.113 -26.094 -6.539 1 97.25 216 TRP B C 1
ATOM 5674 O O . TRP B 1 216 ? -6.082 -27.266 -6.16 1 97.25 216 TRP B O 1
ATOM 5684 N N . MET B 1 217 ? -5.574 -25.688 -7.664 1 96.12 217 MET B N 1
ATOM 5685 C CA . MET B 1 217 ? -4.914 -26.641 -8.547 1 96.12 217 MET B CA 1
ATOM 5686 C C . MET B 1 217 ? -3.684 -27.234 -7.875 1 96.12 217 MET B C 1
ATOM 5688 O O . MET B 1 217 ? -3.412 -28.438 -8.023 1 96.12 217 MET B O 1
ATOM 5692 N N . GLY B 1 218 ? -3.008 -26.406 -7.145 1 97.88 218 GLY B N 1
ATOM 5693 C CA . GLY B 1 218 ? -1.792 -26.828 -6.473 1 97.88 218 GLY B CA 1
ATOM 5694 C C . GLY B 1 218 ? -2.021 -27.969 -5.5 1 97.88 218 GLY B C 1
ATOM 5695 O O . GLY B 1 218 ? -1.138 -28.797 -5.293 1 97.88 218 GLY B O 1
ATOM 5696 N N . GLN B 1 219 ? -3.193 -28.031 -4.945 1 98.44 219 GLN B N 1
ATOM 5697 C CA . GLN B 1 219 ? -3.482 -29.078 -3.977 1 98.44 219 GLN B CA 1
ATOM 5698 C C . GLN B 1 219 ? -3.562 -30.453 -4.652 1 98.44 219 GLN B C 1
ATOM 5700 O O . GLN B 1 219 ? -3.189 -31.469 -4.062 1 98.44 219 GLN B O 1
ATOM 5705 N N . PHE B 1 220 ? -4.062 -30.484 -5.867 1 98.25 220 PHE B N 1
ATOM 5706 C CA . PHE B 1 220 ? -4.098 -31.734 -6.605 1 98.25 220 PHE B CA 1
ATOM 5707 C C . PHE B 1 220 ? -2.689 -32.219 -6.93 1 98.25 220 PHE B C 1
ATOM 5709 O O . PHE B 1 220 ? -2.387 -33.406 -6.809 1 98.25 220 PHE B O 1
ATOM 5716 N N . PHE B 1 221 ? -1.902 -31.312 -7.332 1 98.38 221 PHE B N 1
ATOM 5717 C CA . PHE B 1 221 ? -0.529 -31.672 -7.668 1 98.38 221 PHE B CA 1
ATOM 5718 C C . PHE B 1 221 ? 0.249 -32.062 -6.422 1 98.38 221 PHE B C 1
ATOM 5720 O O . PHE B 1 221 ? 1.087 -32.969 -6.469 1 98.38 221 PHE B O 1
ATOM 5727 N N . LYS B 1 222 ? -0.01 -31.328 -5.344 1 98.56 222 LYS B N 1
ATOM 5728 C CA . LYS B 1 222 ? 0.607 -31.734 -4.078 1 98.56 222 LYS B CA 1
ATOM 5729 C C . LYS B 1 222 ? 0.304 -33.188 -3.754 1 98.56 222 LYS B C 1
ATOM 5731 O O . LYS B 1 222 ? 1.193 -33.938 -3.336 1 98.56 222 LYS B O 1
ATOM 5736 N N . TYR B 1 223 ? -0.907 -33.562 -3.938 1 98.62 223 TYR B N 1
ATOM 5737 C CA . TYR B 1 223 ? -1.321 -34.938 -3.648 1 98.62 223 TYR B CA 1
ATOM 5738 C C . TYR B 1 223 ? -0.712 -35.906 -4.648 1 98.62 223 TYR B C 1
ATOM 5740 O O . TYR B 1 223 ? -0.147 -36.938 -4.258 1 98.62 223 TYR B O 1
ATOM 5748 N N . ALA B 1 224 ? -0.806 -35.594 -5.922 1 98.06 224 ALA B N 1
ATOM 5749 C CA . ALA B 1 224 ? -0.462 -36.531 -6.996 1 98.06 224 ALA B CA 1
ATOM 5750 C C . ALA B 1 224 ? 1.051 -36.688 -7.125 1 98.06 224 ALA B C 1
ATOM 5752 O O . ALA B 1 224 ? 1.537 -37.719 -7.598 1 98.06 224 ALA B O 1
ATOM 5753 N N . MET B 1 225 ? 1.793 -35.688 -6.711 1 98.12 225 MET B N 1
ATOM 5754 C CA . MET B 1 225 ? 3.232 -35.688 -6.957 1 98.12 225 MET B CA 1
ATOM 5755 C C . MET B 1 225 ? 4.008 -35.906 -5.664 1 98.12 225 MET B C 1
ATOM 5757 O O . MET B 1 225 ? 5.086 -35.344 -5.477 1 98.12 225 MET B O 1
ATOM 5761 N N . ARG B 1 226 ? 3.412 -36.656 -4.73 1 98.25 226 ARG B N 1
ATOM 5762 C CA . ARG B 1 226 ? 4.18 -37.156 -3.596 1 98.25 226 ARG B CA 1
ATOM 5763 C C . ARG B 1 226 ? 5.277 -38.125 -4.055 1 98.25 226 ARG B C 1
ATOM 5765 O O . ARG B 1 226 ? 4.992 -39.219 -4.547 1 98.25 226 ARG B O 1
ATOM 5772 N N . THR B 1 227 ? 6.441 -37.688 -3.881 1 98.12 227 THR B N 1
ATOM 5773 C CA . THR B 1 227 ? 7.57 -38.438 -4.426 1 98.12 227 THR B CA 1
ATOM 5774 C C . THR B 1 227 ? 7.754 -39.75 -3.678 1 98.12 227 THR B C 1
ATOM 5776 O O . THR B 1 227 ? 7.574 -39.812 -2.461 1 98.12 227 THR B O 1
ATOM 5779 N N . ASN B 1 228 ? 8.094 -40.812 -4.402 1 97.69 228 ASN B N 1
ATOM 5780 C CA . ASN B 1 228 ? 8.562 -42 -3.723 1 97.69 228 ASN B CA 1
ATOM 5781 C C . ASN B 1 228 ? 10.023 -41.875 -3.295 1 97.69 228 ASN B C 1
ATOM 5783 O O . ASN B 1 228 ? 10.664 -40.844 -3.574 1 97.69 228 ASN B O 1
ATOM 5787 N N . LYS B 1 229 ? 10.492 -42.812 -2.621 1 98 229 LYS B N 1
ATOM 5788 C CA . LYS B 1 229 ? 11.82 -42.75 -2.014 1 98 229 LYS B CA 1
ATOM 5789 C C . LYS B 1 229 ? 12.906 -42.625 -3.078 1 98 229 LYS B C 1
ATOM 5791 O O . LYS B 1 229 ? 13.805 -41.781 -2.957 1 98 229 LYS B O 1
ATOM 5796 N N . ASP B 1 230 ? 12.812 -43.406 -4.113 1 97 230 ASP B N 1
ATOM 5797 C CA . ASP B 1 230 ? 13.836 -43.438 -5.152 1 97 230 ASP B CA 1
ATOM 5798 C C . ASP B 1 230 ? 13.945 -42.062 -5.848 1 97 230 ASP B C 1
ATOM 5800 O O . ASP B 1 230 ? 15.055 -41.562 -6.039 1 97 230 ASP B O 1
ATOM 5804 N N . PHE B 1 231 ? 12.891 -41.531 -6.242 1 97.12 231 PHE B N 1
ATOM 5805 C CA . PHE B 1 231 ? 12.898 -40.25 -6.938 1 97.12 231 PHE B CA 1
ATOM 5806 C C . PHE B 1 231 ? 13.336 -39.125 -6.004 1 97.12 231 PHE B C 1
ATOM 5808 O O . PHE B 1 231 ? 14.062 -38.219 -6.414 1 97.12 231 PHE B O 1
ATOM 5815 N N . GLN B 1 232 ? 12.938 -39.219 -4.734 1 98.31 232 GLN B N 1
ATOM 5816 C CA . GLN B 1 232 ? 13.359 -38.219 -3.771 1 98.31 232 GLN B CA 1
ATOM 5817 C C . GLN B 1 232 ? 14.875 -38.25 -3.572 1 98.31 232 GLN B C 1
ATOM 5819 O O . GLN B 1 232 ? 15.516 -37.188 -3.465 1 98.31 232 GLN B O 1
ATOM 5824 N N . ASP B 1 233 ? 15.383 -39.406 -3.488 1 98.12 233 ASP B N 1
ATOM 5825 C CA . ASP B 1 233 ? 16.828 -39.562 -3.375 1 98.12 233 ASP B CA 1
ATOM 5826 C C . ASP B 1 233 ? 17.547 -38.938 -4.578 1 98.12 233 ASP B C 1
ATOM 5828 O O . ASP B 1 233 ? 18.578 -38.281 -4.43 1 98.12 233 ASP B O 1
ATOM 5832 N N . TYR B 1 234 ? 16.969 -39.219 -5.691 1 96.31 234 TYR B N 1
ATOM 5833 C CA . TYR B 1 234 ? 17.531 -38.656 -6.918 1 96.31 234 TYR B CA 1
ATOM 5834 C C . TYR B 1 234 ? 17.531 -37.125 -6.871 1 96.31 234 TYR B C 1
ATOM 5836 O O . TYR B 1 234 ? 18.547 -36.5 -7.172 1 96.31 234 TYR B O 1
ATOM 5844 N N . ILE B 1 235 ? 16.469 -36.531 -6.473 1 97.31 235 ILE B N 1
ATOM 5845 C CA . ILE B 1 235 ? 16.297 -35.094 -6.41 1 97.31 235 ILE B CA 1
ATOM 5846 C C . ILE B 1 235 ? 17.25 -34.5 -5.367 1 97.31 235 ILE B C 1
ATOM 5848 O O . ILE B 1 235 ? 17.906 -33.5 -5.613 1 97.31 235 ILE B O 1
ATOM 5852 N N . ASP B 1 236 ? 17.328 -35.156 -4.227 1 97.88 236 ASP B N 1
ATOM 5853 C CA . ASP B 1 236 ? 18.203 -34.688 -3.156 1 97.88 236 ASP B CA 1
ATOM 5854 C C . ASP B 1 236 ? 19.656 -34.719 -3.594 1 97.88 236 ASP B C 1
ATOM 5856 O O . ASP B 1 236 ? 20.422 -33.812 -3.271 1 97.88 236 ASP B O 1
ATOM 5860 N N . ASN B 1 237 ? 19.984 -35.75 -4.23 1 97.38 237 ASN B N 1
ATOM 5861 C CA . ASN B 1 237 ? 21.344 -35.844 -4.746 1 97.38 237 ASN B CA 1
ATOM 5862 C C . ASN B 1 237 ? 21.641 -34.75 -5.766 1 97.38 237 ASN B C 1
ATOM 5864 O O . ASN B 1 237 ? 22.719 -34.156 -5.75 1 97.38 237 ASN B O 1
ATOM 5868 N N . GLN B 1 238 ? 20.734 -34.531 -6.641 1 96.56 238 GLN B N 1
ATOM 5869 C CA . GLN B 1 238 ? 20.891 -33.469 -7.629 1 96.56 238 GLN B CA 1
ATOM 5870 C C . GLN B 1 238 ? 21.031 -32.125 -6.961 1 96.56 238 GLN B C 1
ATOM 5872 O O . GLN B 1 238 ? 21.828 -31.281 -7.395 1 96.56 238 GLN B O 1
ATOM 5877 N N . ALA B 1 239 ? 20.188 -31.875 -5.965 1 97.75 239 ALA B N 1
ATOM 5878 C CA . ALA B 1 239 ? 20.25 -30.609 -5.227 1 97.75 239 ALA B CA 1
ATOM 5879 C C . ALA B 1 239 ? 21.625 -30.391 -4.617 1 97.75 239 ALA B C 1
ATOM 5881 O O . ALA B 1 239 ? 22.156 -29.281 -4.672 1 97.75 239 ALA B O 1
ATOM 5882 N N . ARG B 1 240 ? 22.203 -31.406 -4.023 1 97.06 240 ARG B N 1
ATOM 5883 C CA . ARG B 1 240 ? 23.516 -31.344 -3.406 1 97.06 240 ARG B CA 1
ATOM 5884 C C . ARG B 1 240 ? 24.594 -31.094 -4.453 1 97.06 240 ARG B C 1
ATOM 5886 O O . ARG B 1 240 ? 25.469 -30.234 -4.266 1 97.06 240 ARG B O 1
ATOM 5893 N N . GLU B 1 241 ? 24.484 -31.781 -5.492 1 95.88 241 GLU B N 1
ATOM 5894 C CA . GLU B 1 241 ? 25.5 -31.703 -6.535 1 95.88 241 GLU B CA 1
ATOM 5895 C C . GLU B 1 241 ? 25.531 -30.312 -7.172 1 95.88 241 GLU B C 1
ATOM 5897 O O . GLU B 1 241 ? 26.594 -29.781 -7.469 1 95.88 241 GLU B O 1
ATOM 5902 N N . MET B 1 242 ? 24.391 -29.75 -7.398 1 95.38 242 MET B N 1
ATOM 5903 C CA . MET B 1 242 ? 24.359 -28.469 -8.086 1 95.38 242 MET B CA 1
ATOM 5904 C C . MET B 1 242 ? 24.469 -27.312 -7.09 1 95.38 242 MET B C 1
ATOM 5906 O O . MET B 1 242 ? 24.703 -26.172 -7.48 1 95.38 242 MET B O 1
ATOM 5910 N N . GLY B 1 243 ? 24.328 -27.578 -5.801 1 96.31 243 GLY B N 1
ATOM 5911 C CA . GLY B 1 243 ? 24.359 -26.531 -4.793 1 96.31 243 GLY B CA 1
ATOM 5912 C C . GLY B 1 243 ? 23.109 -25.688 -4.762 1 96.31 243 GLY B C 1
ATOM 5913 O O . GLY B 1 243 ? 23.188 -24.453 -4.758 1 96.31 243 GLY B O 1
ATOM 5914 N N . TYR B 1 244 ? 21.938 -26.375 -4.836 1 97.88 244 TYR B N 1
ATOM 5915 C CA . TYR B 1 244 ? 20.656 -25.688 -4.805 1 97.88 244 TYR B CA 1
ATOM 5916 C C . TYR B 1 244 ? 20.391 -25.094 -3.424 1 97.88 244 TYR B C 1
ATOM 5918 O O . TYR B 1 244 ? 20.188 -25.844 -2.459 1 97.88 244 TYR B O 1
ATOM 5926 N N . GLU B 1 245 ? 20.422 -23.828 -3.32 1 96.5 245 GLU B N 1
ATOM 5927 C CA . GLU B 1 245 ? 20.219 -23.156 -2.041 1 96.5 245 GLU B CA 1
ATOM 5928 C C . GLU B 1 245 ? 19.547 -21.797 -2.232 1 96.5 245 GLU B C 1
ATOM 5930 O O . GLU B 1 245 ? 19.75 -21.141 -3.26 1 96.5 245 GLU B O 1
ATOM 5935 N N . SER B 1 246 ? 18.875 -21.406 -1.264 1 96.56 246 SER B N 1
ATOM 5936 C CA . SER B 1 246 ? 18.25 -20.078 -1.253 1 96.56 246 SER B CA 1
ATOM 5937 C C . SER B 1 246 ? 19.281 -19 -0.922 1 96.56 246 SER B C 1
ATOM 5939 O O . SER B 1 246 ? 20.203 -19.219 -0.14 1 96.56 246 SER B O 1
ATOM 5941 N N . PRO B 1 247 ? 19.094 -17.812 -1.427 1 98.06 247 PRO B N 1
ATOM 5942 C CA . PRO B 1 247 ? 18.047 -17.438 -2.389 1 98.06 247 PRO B CA 1
ATOM 5943 C C . PRO B 1 247 ? 18.359 -17.938 -3.803 1 98.06 247 PRO B C 1
ATOM 5945 O O . PRO B 1 247 ? 19.516 -17.969 -4.215 1 98.06 247 PRO B O 1
ATOM 5948 N N . VAL B 1 248 ? 17.344 -18.359 -4.531 1 98.81 248 VAL B N 1
ATOM 5949 C CA . VAL B 1 248 ? 17.5 -18.844 -5.902 1 98.81 248 VAL B CA 1
ATOM 5950 C C . VAL B 1 248 ? 16.266 -18.484 -6.715 1 98.81 248 VAL B C 1
ATOM 5952 O O . VAL B 1 248 ? 15.133 -18.625 -6.227 1 98.81 248 VAL B O 1
ATOM 5955 N N . VAL B 1 249 ? 16.469 -17.906 -7.883 1 98.88 249 VAL B N 1
ATOM 5956 C CA . VAL B 1 249 ? 15.367 -17.641 -8.805 1 98.88 249 VAL B CA 1
ATOM 5957 C C . VAL B 1 249 ? 15.234 -18.797 -9.805 1 98.88 249 VAL B C 1
ATOM 5959 O O . VAL B 1 249 ? 16.219 -19.203 -10.43 1 98.88 249 VAL B O 1
ATOM 5962 N N . GLY B 1 250 ? 14.031 -19.391 -9.859 1 98.88 250 GLY B N 1
ATOM 5963 C CA . GLY B 1 250 ? 13.75 -20.359 -10.898 1 98.88 250 GLY B CA 1
ATOM 5964 C C . GLY B 1 250 ? 13.461 -19.734 -12.242 1 98.88 250 GLY B C 1
ATOM 5965 O O . GLY B 1 250 ? 12.586 -18.875 -12.359 1 98.88 250 GLY B O 1
ATOM 5966 N N . LEU B 1 251 ? 14.203 -20.109 -13.18 1 98.31 251 LEU B N 1
ATOM 5967 C CA . LEU B 1 251 ? 14.078 -19.594 -14.539 1 98.31 251 LEU B CA 1
ATOM 5968 C C . LEU B 1 251 ? 13.766 -20.719 -15.523 1 98.31 251 LEU B C 1
ATOM 5970 O O . LEU B 1 251 ? 14.516 -21.688 -15.617 1 98.31 251 LEU B O 1
ATOM 5974 N N . GLN B 1 252 ? 12.656 -20.656 -16.188 1 96.75 252 GLN B N 1
ATOM 5975 C CA . GLN B 1 252 ? 12.312 -21.625 -17.234 1 96.75 252 GLN B CA 1
ATOM 5976 C C . GLN B 1 252 ? 12.297 -20.953 -18.609 1 96.75 252 GLN B C 1
ATOM 5978 O O . GLN B 1 252 ? 11.547 -20 -18.828 1 96.75 252 GLN B O 1
ATOM 5983 N N . ILE B 1 253 ? 13.156 -21.359 -19.469 1 92.94 253 ILE B N 1
ATOM 5984 C CA . ILE B 1 253 ? 13.227 -20.828 -20.828 1 92.94 253 ILE B CA 1
ATOM 5985 C C . ILE B 1 253 ? 13.031 -21.969 -21.828 1 92.94 253 ILE B C 1
ATOM 5987 O O . ILE B 1 253 ? 13.812 -22.922 -21.859 1 92.94 253 ILE B O 1
ATOM 5991 N N . ARG B 1 254 ? 12.031 -21.859 -22.625 1 81.94 254 ARG B N 1
ATOM 5992 C CA . ARG B 1 254 ? 11.75 -22.844 -23.656 1 81.94 254 ARG B CA 1
ATOM 5993 C C . ARG B 1 254 ? 11.984 -22.25 -25.047 1 81.94 254 ARG B C 1
ATOM 5995 O O . ARG B 1 254 ? 11.367 -21.25 -25.406 1 81.94 254 ARG B O 1
ATOM 6002 N N . ARG B 1 255 ? 12.961 -22.672 -25.875 1 74.19 255 ARG B N 1
ATOM 6003 C CA . ARG B 1 255 ? 13.25 -22.156 -27.219 1 74.19 255 ARG B CA 1
ATOM 6004 C C . ARG B 1 255 ? 12.836 -23.156 -28.281 1 74.19 255 ARG B C 1
ATOM 6006 O O . ARG B 1 255 ? 12.656 -22.797 -29.453 1 74.19 255 ARG B O 1
ATOM 6013 N N . SER B 1 256 ? 12.75 -24.422 -27.984 1 57.59 256 SER B N 1
ATOM 6014 C CA . SER B 1 256 ? 12.562 -25.422 -29.031 1 57.59 256 SER B CA 1
ATOM 6015 C C . SER B 1 256 ? 11.289 -25.156 -29.828 1 57.59 256 SER B C 1
ATOM 6017 O O . SER B 1 256 ? 10.836 -24.016 -29.922 1 57.59 256 SER B O 1
ATOM 6019 N N . ASP B 1 257 ? 10.516 -26.25 -29.969 1 48.38 257 ASP B N 1
ATOM 6020 C CA . ASP B 1 257 ? 9.391 -26.422 -30.891 1 48.38 257 ASP B CA 1
ATOM 6021 C C . ASP B 1 257 ? 8.328 -25.359 -30.672 1 48.38 257 ASP B C 1
ATOM 6023 O O . ASP B 1 257 ? 7.438 -25.172 -31.5 1 48.38 257 ASP B O 1
ATOM 6027 N N . LYS B 1 258 ? 8.188 -24.828 -29.531 1 48.81 258 LYS B N 1
ATOM 6028 C CA . LYS B 1 258 ? 7.086 -23.906 -29.25 1 48.81 258 LYS B CA 1
ATOM 6029 C C . LYS B 1 258 ? 7.277 -22.578 -29.984 1 48.81 258 LYS B C 1
ATOM 6031 O O . LYS B 1 258 ? 6.301 -21.906 -30.312 1 48.81 258 LYS B O 1
ATOM 6036 N N . LEU B 1 259 ? 8.688 -22.094 -30.141 1 47.25 259 LEU B N 1
ATOM 6037 C CA . LEU B 1 259 ? 8.922 -20.859 -30.875 1 47.25 259 LEU B CA 1
ATOM 6038 C C . LEU B 1 259 ? 8.25 -20.922 -32.25 1 47.25 259 LEU B C 1
ATOM 6040 O O . LEU B 1 259 ? 7.793 -19.906 -32.781 1 47.25 259 LEU B O 1
ATOM 6044 N N . ILE B 1 260 ? 8.219 -22.141 -32.812 1 41.56 260 ILE B N 1
ATOM 6045 C CA . ILE B 1 260 ? 7.68 -22.234 -34.156 1 41.56 260 ILE B CA 1
ATOM 6046 C C . ILE B 1 260 ? 6.16 -22.109 -34.125 1 41.56 260 ILE B C 1
ATOM 6048 O O . ILE B 1 260 ? 5.559 -21.5 -35.031 1 41.56 260 ILE B O 1
ATOM 6052 N N . ARG B 1 261 ? 5.449 -22.672 -33.125 1 44.81 261 ARG B N 1
ATOM 6053 C CA . ARG B 1 261 ? 4.012 -22.828 -33.312 1 44.81 261 ARG B CA 1
ATOM 6054 C C . ARG B 1 261 ? 3.229 -22.078 -32.25 1 44.81 261 ARG B C 1
ATOM 6056 O O . ARG B 1 261 ? 2.164 -21.516 -32.531 1 44.81 261 ARG B O 1
ATOM 6063 N N . GLU B 1 262 ? 3.84 -21.953 -31.031 1 48.25 262 GLU B N 1
ATOM 6064 C CA . GLU B 1 262 ? 2.875 -21.672 -29.969 1 48.25 262 GLU B CA 1
ATOM 6065 C C . GLU B 1 262 ? 3.338 -20.5 -29.094 1 48.25 262 GLU B C 1
ATOM 6067 O O . GLU B 1 262 ? 2.553 -19.953 -28.328 1 48.25 262 GLU B O 1
ATOM 6072 N N . ALA B 1 263 ? 4.711 -20.156 -29.172 1 57 263 ALA B N 1
ATOM 6073 C CA . ALA B 1 263 ? 5.137 -19.141 -28.219 1 57 263 ALA B CA 1
ATOM 6074 C C . ALA B 1 263 ? 5.969 -18.062 -28.922 1 57 263 ALA B C 1
ATOM 6076 O O . ALA B 1 263 ? 6.582 -18.312 -29.953 1 57 263 ALA B O 1
ATOM 6077 N N . VAL B 1 264 ? 5.762 -16.812 -28.484 1 64.06 264 VAL B N 1
ATOM 6078 C CA . VAL B 1 264 ? 6.523 -15.656 -28.953 1 64.06 264 VAL B CA 1
ATOM 6079 C C . VAL B 1 264 ? 7.941 -15.719 -28.391 1 64.06 264 VAL B C 1
ATOM 6081 O O . VAL B 1 264 ? 8.148 -16.109 -27.25 1 64.06 264 VAL B O 1
ATOM 6084 N N . TYR B 1 265 ? 8.891 -15.656 -29.312 1 76.5 265 TYR B N 1
ATOM 6085 C CA . TYR B 1 265 ? 10.273 -15.57 -28.875 1 76.5 265 TYR B CA 1
ATOM 6086 C C . TYR B 1 265 ? 10.484 -14.406 -27.922 1 76.5 265 TYR B C 1
ATOM 6088 O O . TYR B 1 265 ? 10.094 -13.273 -28.219 1 76.5 265 TYR B O 1
ATOM 6096 N N . ILE B 1 266 ? 10.969 -14.734 -26.797 1 84.44 266 ILE B N 1
ATOM 6097 C CA . ILE B 1 266 ? 11.289 -13.719 -25.797 1 84.44 266 ILE B CA 1
ATOM 6098 C C . ILE B 1 266 ? 12.797 -13.711 -25.531 1 84.44 266 ILE B C 1
ATOM 6100 O O . ILE B 1 266 ? 13.375 -14.75 -25.203 1 84.44 266 ILE B O 1
ATOM 6104 N N . ASP B 1 267 ? 13.336 -12.609 -25.703 1 88.56 267 ASP B N 1
ATOM 6105 C CA . ASP B 1 267 ? 14.781 -12.461 -25.531 1 88.56 267 ASP B CA 1
ATOM 6106 C C . ASP B 1 267 ? 15.195 -12.742 -24.094 1 88.56 267 ASP B C 1
ATOM 6108 O O . ASP B 1 267 ? 14.477 -12.398 -23.156 1 88.56 267 ASP B O 1
ATOM 6112 N N . LEU B 1 268 ? 16.406 -13.305 -23.938 1 93.62 268 LEU B N 1
ATOM 6113 C CA . LEU B 1 268 ? 16.953 -13.641 -22.625 1 93.62 268 LEU B CA 1
ATOM 6114 C C . LEU B 1 268 ? 16.969 -12.422 -21.703 1 93.62 268 LEU B C 1
ATOM 6116 O O . LEU B 1 268 ? 16.75 -12.547 -20.5 1 93.62 268 LEU B O 1
ATOM 6120 N N . SER B 1 269 ? 17.156 -11.273 -22.281 1 93.5 269 SER B N 1
ATOM 6121 C CA . SER B 1 269 ? 17.281 -10.055 -21.484 1 93.5 269 SER B CA 1
ATOM 6122 C C . SER B 1 269 ? 15.984 -9.75 -20.734 1 93.5 269 SER B C 1
ATOM 6124 O O . SER B 1 269 ? 16.016 -9.188 -19.641 1 93.5 269 SER B O 1
ATOM 6126 N N . VAL B 1 270 ? 14.859 -10.117 -21.312 1 89.81 270 VAL B N 1
ATOM 6127 C CA . VAL B 1 270 ? 13.57 -9.891 -20.656 1 89.81 270 VAL B CA 1
ATOM 6128 C C . VAL B 1 270 ? 13.469 -10.734 -19.391 1 89.81 270 VAL B C 1
ATOM 6130 O O . VAL B 1 270 ? 13.039 -10.25 -18.344 1 89.81 270 VAL B O 1
ATOM 6133 N N . TYR B 1 271 ? 13.93 -11.945 -19.469 1 94.56 271 TYR B N 1
ATOM 6134 C CA . TYR B 1 271 ? 13.945 -12.836 -18.312 1 94.56 271 TYR B CA 1
ATOM 6135 C C . TYR B 1 271 ? 14.875 -12.312 -17.219 1 94.56 271 TYR B C 1
ATOM 6137 O O . TYR B 1 271 ? 14.5 -12.25 -16.047 1 94.56 271 TYR B O 1
ATOM 6145 N N . MET B 1 272 ? 16.016 -11.938 -17.656 1 96.88 272 MET B N 1
ATOM 6146 C CA . MET B 1 272 ? 17.062 -11.57 -16.719 1 96.88 272 MET B CA 1
ATOM 6147 C C . MET B 1 272 ? 16.734 -10.25 -16.016 1 96.88 272 MET B C 1
ATOM 6149 O O . MET B 1 272 ? 17.141 -10.016 -14.883 1 96.88 272 MET B O 1
ATOM 6153 N N . GLN B 1 273 ? 15.984 -9.422 -16.688 1 93 273 GLN B N 1
ATOM 6154 C CA . GLN B 1 273 ? 15.523 -8.203 -16.031 1 93 273 GLN B CA 1
ATOM 6155 C C . GLN B 1 273 ? 14.664 -8.531 -14.82 1 93 273 GLN B C 1
ATOM 6157 O O . GLN B 1 273 ? 14.781 -7.879 -13.781 1 93 273 GLN B O 1
ATOM 6162 N N . GLU B 1 274 ? 13.781 -9.508 -14.977 1 94.5 274 GLU B N 1
ATOM 6163 C CA . GLU B 1 274 ? 12.93 -9.93 -13.867 1 94.5 274 GLU B CA 1
ATOM 6164 C C . GLU B 1 274 ? 13.742 -10.562 -12.742 1 94.5 274 GLU B C 1
ATOM 6166 O O . GLU B 1 274 ? 13.469 -10.328 -11.562 1 94.5 274 GLU B O 1
ATOM 6171 N N . VAL B 1 275 ? 14.727 -11.328 -13.117 1 97.94 275 VAL B N 1
ATOM 6172 C CA . VAL B 1 275 ? 15.609 -11.953 -12.141 1 97.94 275 VAL B CA 1
ATOM 6173 C C . VAL B 1 275 ? 16.359 -10.883 -11.352 1 97.94 275 VAL B C 1
ATOM 6175 O O . VAL B 1 275 ? 16.391 -10.922 -10.117 1 97.94 275 VAL B O 1
ATOM 6178 N N . ASP B 1 276 ? 16.875 -9.953 -12.078 1 96.94 276 ASP B N 1
ATOM 6179 C CA . ASP B 1 276 ? 17.656 -8.875 -11.477 1 96.94 276 ASP B CA 1
ATOM 6180 C C . ASP B 1 276 ? 16.797 -8.062 -10.5 1 96.94 276 ASP B C 1
ATOM 6182 O O . ASP B 1 276 ? 17.266 -7.691 -9.422 1 96.94 276 ASP B O 1
ATOM 6186 N N . GLU B 1 277 ? 15.617 -7.812 -10.898 1 93.88 277 GLU B N 1
ATOM 6187 C CA . GLU B 1 277 ? 14.734 -7.016 -10.055 1 93.88 277 GLU B CA 1
ATOM 6188 C C . GLU B 1 277 ? 14.438 -7.73 -8.734 1 93.88 277 GLU B C 1
ATOM 6190 O O . GLU B 1 277 ? 14.359 -7.098 -7.684 1 93.88 277 GLU B O 1
ATOM 6195 N N . PHE B 1 278 ? 14.281 -9.008 -8.805 1 96.19 278 PHE B N 1
ATOM 6196 C CA . PHE B 1 278 ? 14.062 -9.766 -7.582 1 96.19 278 PHE B CA 1
ATOM 6197 C C . PHE B 1 278 ? 15.227 -9.586 -6.613 1 96.19 278 PHE B C 1
ATOM 6199 O O . PHE B 1 278 ? 15.016 -9.289 -5.434 1 96.19 278 PHE B O 1
ATOM 6206 N N . TYR B 1 279 ? 16.375 -9.75 -7.078 1 97.69 279 TYR B N 1
ATOM 6207 C CA . TYR B 1 279 ? 17.547 -9.695 -6.207 1 97.69 279 TYR B CA 1
ATOM 6208 C C . TYR B 1 279 ? 17.781 -8.273 -5.703 1 97.69 279 TYR B C 1
ATOM 6210 O O . TYR B 1 279 ? 18.188 -8.078 -4.555 1 97.69 279 TYR B O 1
ATOM 6218 N N . LYS B 1 280 ? 17.547 -7.309 -6.562 1 95.06 280 LYS B N 1
ATOM 6219 C CA . LYS B 1 280 ? 17.688 -5.926 -6.117 1 95.06 280 LYS B CA 1
ATOM 6220 C C . LYS B 1 280 ? 16.719 -5.621 -4.973 1 95.06 280 LYS B C 1
ATOM 6222 O O . LYS B 1 280 ? 17.078 -4.93 -4.016 1 95.06 280 LYS B O 1
ATOM 6227 N N . GLN B 1 281 ? 15.547 -6.105 -5.086 1 93.75 281 GLN B N 1
ATOM 6228 C CA . GLN B 1 281 ? 14.578 -5.926 -4.008 1 93.75 281 GLN B CA 1
ATOM 6229 C C . GLN B 1 281 ? 15.023 -6.652 -2.744 1 93.75 281 GLN B C 1
ATOM 6231 O O . GLN B 1 281 ? 14.906 -6.117 -1.64 1 93.75 281 GLN B O 1
ATOM 6236 N N . LEU B 1 282 ? 15.477 -7.887 -2.939 1 95.19 282 LEU B N 1
ATOM 6237 C CA . LEU B 1 282 ? 15.938 -8.688 -1.807 1 95.19 282 LEU B CA 1
ATOM 6238 C C . LEU B 1 282 ? 17.094 -8 -1.096 1 95.19 282 LEU B C 1
ATOM 6240 O O . LEU B 1 282 ? 17.172 -8.008 0.135 1 95.19 282 LEU B O 1
ATOM 6244 N N . GLU B 1 283 ? 17.922 -7.375 -1.825 1 94.38 283 GLU B N 1
ATOM 6245 C CA . GLU B 1 283 ? 19.141 -6.75 -1.301 1 94.38 283 GLU B CA 1
ATOM 6246 C C . GLU B 1 283 ? 18.812 -5.484 -0.512 1 94.38 283 GLU B C 1
ATOM 6248 O O . GLU B 1 283 ? 19.641 -4.98 0.242 1 94.38 283 GLU B O 1
ATOM 6253 N N . LEU B 1 284 ? 17.609 -4.93 -0.679 1 90.69 284 LEU B N 1
ATOM 6254 C CA . LEU B 1 284 ? 17.172 -3.834 0.175 1 90.69 284 LEU B CA 1
ATOM 6255 C C . LEU B 1 284 ? 16.906 -4.32 1.596 1 90.69 284 LEU B C 1
ATOM 6257 O O . LEU B 1 284 ? 16.953 -3.535 2.545 1 90.69 284 LEU B O 1
ATOM 6261 N N . ARG B 1 285 ? 16.734 -5.613 1.729 1 89.56 285 ARG B N 1
ATOM 6262 C CA . ARG B 1 285 ? 16.281 -6.148 3.014 1 89.56 285 ARG B CA 1
ATOM 6263 C C . ARG B 1 285 ? 17.406 -6.93 3.697 1 89.56 285 ARG B C 1
ATOM 6265 O O . ARG B 1 285 ? 17.469 -6.988 4.926 1 89.56 285 ARG B O 1
ATOM 6272 N N . GLN B 1 286 ? 18.172 -7.559 2.838 1 91.12 286 GLN B N 1
ATOM 6273 C CA . GLN B 1 286 ? 19.203 -8.43 3.385 1 91.12 286 GLN B CA 1
ATOM 6274 C C . GLN B 1 286 ? 20.391 -8.555 2.43 1 91.12 286 GLN B C 1
ATOM 6276 O O . GLN B 1 286 ? 20.25 -8.328 1.225 1 91.12 286 GLN B O 1
ATOM 6281 N N . PRO B 1 287 ? 21.484 -8.852 2.99 1 93.06 287 PRO B N 1
ATOM 6282 C CA . PRO B 1 287 ? 22.609 -9.125 2.1 1 93.06 287 PRO B CA 1
ATOM 6283 C C . PRO B 1 287 ? 22.422 -10.414 1.298 1 93.06 287 PRO B C 1
ATOM 6285 O O . PRO B 1 287 ? 21.828 -11.367 1.789 1 93.06 287 PRO B O 1
ATOM 6288 N N . VAL B 1 288 ? 22.891 -10.375 0.101 1 96.38 288 VAL B N 1
ATOM 6289 C CA . VAL B 1 288 ? 22.891 -11.555 -0.766 1 96.38 288 VAL B CA 1
ATOM 6290 C C . VAL B 1 288 ? 24.328 -11.875 -1.179 1 96.38 288 VAL B C 1
ATOM 6292 O O . VAL B 1 288 ? 24.922 -11.172 -1.997 1 96.38 288 VAL B O 1
ATOM 6295 N N . ALA B 1 289 ? 24.875 -12.906 -0.652 1 95.81 289 ALA B N 1
ATOM 6296 C CA . ALA B 1 289 ? 26.266 -13.289 -0.917 1 95.81 289 ALA B CA 1
ATOM 6297 C C . ALA B 1 289 ? 26.438 -13.75 -2.359 1 95.81 289 ALA B C 1
ATOM 6299 O O . ALA B 1 289 ? 27.453 -13.453 -2.996 1 95.81 289 ALA B O 1
ATOM 6300 N N . GLN B 1 290 ? 25.469 -14.477 -2.859 1 97.31 290 GLN B N 1
ATOM 6301 C CA . GLN B 1 290 ? 25.516 -15.039 -4.207 1 97.31 290 GLN B CA 1
ATOM 6302 C C . GLN B 1 290 ? 24.125 -15.078 -4.844 1 97.31 290 GLN B C 1
ATOM 6304 O O . GLN B 1 290 ? 23.203 -15.672 -4.285 1 97.31 290 GLN B O 1
ATOM 6309 N N . ARG B 1 291 ? 24.047 -14.32 -5.992 1 98.31 291 ARG B N 1
ATOM 6310 C CA . ARG B 1 291 ? 22.812 -14.438 -6.781 1 98.31 291 ARG B CA 1
ATOM 6311 C C . ARG B 1 291 ? 22.781 -15.758 -7.539 1 98.31 291 ARG B C 1
ATOM 6313 O O . ARG B 1 291 ? 23.688 -16.078 -8.297 1 98.31 291 ARG B O 1
ATOM 6320 N N . ARG B 1 292 ? 21.75 -16.547 -7.355 1 98.75 292 ARG B N 1
ATOM 6321 C CA . ARG B 1 292 ? 21.656 -17.859 -7.988 1 98.75 292 ARG B CA 1
ATOM 6322 C C . ARG B 1 292 ? 20.422 -17.938 -8.898 1 98.75 292 ARG B C 1
ATOM 6324 O O . ARG B 1 292 ? 19.391 -17.344 -8.602 1 98.75 292 ARG B O 1
ATOM 6331 N N . ILE B 1 293 ? 20.594 -18.641 -9.969 1 98.69 293 ILE B N 1
ATOM 6332 C CA . ILE B 1 293 ? 19.5 -19 -10.883 1 98.69 293 ILE B CA 1
ATOM 6333 C C . ILE B 1 293 ? 19.453 -20.516 -11.07 1 98.69 293 ILE B C 1
ATOM 6335 O O . ILE B 1 293 ? 20.484 -21.141 -11.336 1 98.69 293 ILE B O 1
ATOM 6339 N N . PHE B 1 294 ? 18.375 -21.062 -10.852 1 98.75 294 PHE B N 1
ATOM 6340 C CA . PHE B 1 294 ? 18.141 -22.406 -11.367 1 98.75 294 PHE B CA 1
ATOM 6341 C C . PHE B 1 294 ? 17.484 -22.359 -12.742 1 98.75 294 PHE B C 1
ATOM 6343 O O . PHE B 1 294 ? 16.359 -21.875 -12.875 1 98.75 294 PHE B O 1
ATOM 6350 N N . LEU B 1 295 ? 18.172 -22.875 -13.695 1 98.06 295 LEU B N 1
ATOM 6351 C CA . LEU B 1 295 ? 17.719 -22.75 -15.078 1 98.06 295 LEU B CA 1
ATOM 6352 C C . LEU B 1 295 ? 17.203 -24.094 -15.602 1 98.06 295 LEU B C 1
ATOM 6354 O O . LEU B 1 295 ? 17.938 -25.094 -15.602 1 98.06 295 LEU B O 1
ATOM 6358 N N . ALA B 1 296 ? 15.938 -24.156 -15.922 1 96.25 296 ALA B N 1
ATOM 6359 C CA . ALA B 1 296 ? 15.352 -25.234 -16.703 1 96.25 296 ALA B CA 1
ATOM 6360 C C . ALA B 1 296 ? 15.156 -24.828 -18.156 1 96.25 296 ALA B C 1
ATOM 6362 O O . ALA B 1 296 ? 14.352 -23.938 -18.453 1 96.25 296 ALA B O 1
ATOM 6363 N N . THR B 1 297 ? 15.938 -25.391 -19.031 1 93.12 297 THR B N 1
ATOM 6364 C CA . THR B 1 297 ? 15.875 -25.016 -20.453 1 93.12 297 THR B CA 1
ATOM 6365 C C . THR B 1 297 ? 16.109 -26.234 -21.344 1 93.12 297 THR B C 1
ATOM 6367 O O . THR B 1 297 ? 16.641 -27.25 -20.875 1 93.12 297 THR B O 1
ATOM 6370 N N . ASP B 1 298 ? 15.594 -26.172 -22.562 1 85.44 298 ASP B N 1
ATOM 6371 C CA . ASP B 1 298 ? 15.852 -27.203 -23.547 1 85.44 298 ASP B CA 1
ATOM 6372 C C . ASP B 1 298 ? 16.906 -26.75 -24.547 1 85.44 298 ASP B C 1
ATOM 6374 O O . ASP B 1 298 ? 17.172 -27.422 -25.547 1 85.44 298 ASP B O 1
ATOM 6378 N N . ASP B 1 299 ? 17.484 -25.547 -24.312 1 87.31 299 ASP B N 1
ATOM 6379 C CA . ASP B 1 299 ? 18.484 -24.969 -25.203 1 87.31 299 ASP B CA 1
ATOM 6380 C C . ASP B 1 299 ? 19.797 -24.719 -24.438 1 87.31 299 ASP B C 1
ATOM 6382 O O . ASP B 1 299 ? 19.906 -23.734 -23.719 1 87.31 299 ASP B O 1
ATOM 6386 N N . PRO B 1 300 ? 20.734 -25.578 -24.734 1 88.88 300 PRO B N 1
ATOM 6387 C CA . PRO B 1 300 ? 22 -25.422 -24.031 1 88.88 300 PRO B CA 1
ATOM 6388 C C . PRO B 1 300 ? 22.672 -24.078 -24.281 1 88.88 300 PRO B C 1
ATOM 6390 O O . PRO B 1 300 ? 23.453 -23.609 -23.453 1 88.88 300 PRO B O 1
ATOM 6393 N N . GLU B 1 301 ? 22.328 -23.438 -25.359 1 90.25 301 GLU B N 1
ATOM 6394 C CA . GLU B 1 301 ? 22.953 -22.156 -25.688 1 90.25 301 GLU B CA 1
ATOM 6395 C C . GLU B 1 301 ? 22.578 -21.078 -24.672 1 90.25 301 GLU B C 1
ATOM 6397 O O . GLU B 1 301 ? 23.328 -20.125 -24.469 1 90.25 301 GLU B O 1
ATOM 6402 N N . VAL B 1 302 ? 21.453 -21.266 -24.062 1 93.5 302 VAL B N 1
ATOM 6403 C CA . VAL B 1 302 ? 20.984 -20.297 -23.094 1 93.5 302 VAL B CA 1
ATOM 6404 C C . VAL B 1 302 ? 21.938 -20.266 -21.891 1 93.5 302 VAL B C 1
ATOM 6406 O O . VAL B 1 302 ? 22.188 -19.203 -21.312 1 93.5 302 VAL B O 1
ATOM 6409 N N . ILE B 1 303 ? 22.5 -21.406 -21.531 1 94.88 303 ILE B N 1
ATOM 6410 C CA . ILE B 1 303 ? 23.406 -21.516 -20.391 1 94.88 303 ILE B CA 1
ATOM 6411 C C . ILE B 1 303 ? 24.672 -20.688 -20.656 1 94.88 303 ILE B C 1
ATOM 6413 O O . ILE B 1 303 ? 25.078 -19.875 -19.812 1 94.88 303 ILE B O 1
ATOM 6417 N N . SER B 1 304 ? 25.219 -20.875 -21.797 1 94.81 304 SER B N 1
ATOM 6418 C CA . SER B 1 304 ? 26.422 -20.156 -22.172 1 94.81 304 SER B CA 1
ATOM 6419 C C . SER B 1 304 ? 26.156 -18.656 -22.281 1 94.81 304 SER B C 1
ATOM 6421 O O . SER B 1 304 ? 27 -17.844 -21.906 1 94.81 304 SER B O 1
ATOM 6423 N N . GLU B 1 305 ? 25.016 -18.391 -22.781 1 95.81 305 GLU B N 1
ATOM 6424 C CA . GLU B 1 305 ? 24.656 -17 -22.953 1 95.81 305 GLU B CA 1
ATOM 6425 C C . GLU B 1 305 ? 24.531 -16.297 -21.609 1 95.81 305 GLU B C 1
ATOM 6427 O O . GLU B 1 305 ? 25 -15.164 -21.438 1 95.81 305 GLU B O 1
ATOM 6432 N N . ILE B 1 306 ? 23.938 -16.922 -20.609 1 97.5 306 ILE B N 1
ATOM 6433 C CA . ILE B 1 306 ? 23.766 -16.328 -19.281 1 97.5 306 ILE B CA 1
ATOM 6434 C C . ILE B 1 306 ? 25.125 -16.141 -18.625 1 97.5 306 ILE B C 1
ATOM 6436 O O . ILE B 1 306 ? 25.422 -15.07 -18.078 1 97.5 306 ILE B O 1
ATOM 6440 N N . LYS B 1 307 ? 25.938 -17.156 -18.719 1 96.88 307 LYS B N 1
ATOM 6441 C CA . LYS B 1 307 ? 27.25 -17.094 -18.078 1 96.88 307 LYS B CA 1
ATOM 6442 C C . LYS B 1 307 ? 28.094 -15.977 -18.672 1 96.88 307 LYS B C 1
ATOM 6444 O O . LYS B 1 307 ? 28.875 -15.328 -17.969 1 96.88 307 LYS B O 1
ATOM 6449 N N . LYS B 1 308 ? 27.922 -15.75 -19.906 1 97.44 308 LYS B N 1
ATOM 6450 C CA . LYS B 1 308 ? 28.703 -14.734 -20.609 1 97.44 308 LYS B CA 1
ATOM 6451 C C . LYS B 1 308 ? 28.172 -13.336 -20.312 1 97.44 308 LYS B C 1
ATOM 6453 O O . LYS B 1 308 ? 28.938 -12.43 -19.984 1 97.44 308 LYS B O 1
ATOM 6458 N N . ARG B 1 309 ? 26.922 -13.172 -20.422 1 97.38 309 ARG B N 1
ATOM 6459 C CA . ARG B 1 309 ? 26.312 -11.844 -20.359 1 97.38 309 ARG B CA 1
ATOM 6460 C C . ARG B 1 309 ? 26.047 -11.43 -18.922 1 97.38 309 ARG B C 1
ATOM 6462 O O . ARG B 1 309 ? 25.969 -10.234 -18.625 1 97.38 309 ARG B O 1
ATOM 6469 N N . TYR B 1 310 ? 25.891 -12.406 -18.062 1 98 310 TYR B N 1
ATOM 6470 C CA . TYR B 1 310 ? 25.531 -12.141 -16.672 1 98 310 TYR B CA 1
ATOM 6471 C C . TYR B 1 310 ? 26.406 -12.945 -15.727 1 98 310 TYR B C 1
ATOM 6473 O O . TYR B 1 310 ? 25.922 -13.758 -14.945 1 98 310 TYR B O 1
ATOM 6481 N N . PRO B 1 311 ? 27.672 -12.664 -15.656 1 97.38 311 PRO B N 1
ATOM 6482 C CA . PRO B 1 311 ? 28.641 -13.461 -14.898 1 97.38 311 PRO B CA 1
ATOM 6483 C C . PRO B 1 311 ? 28.422 -13.375 -13.391 1 97.38 311 PRO B C 1
ATOM 6485 O O . PRO B 1 311 ? 28.953 -14.203 -12.641 1 97.38 311 PRO B O 1
ATOM 6488 N N . GLU B 1 312 ? 27.672 -12.406 -12.859 1 96.69 312 GLU B N 1
ATOM 6489 C CA . GLU B 1 312 ? 27.453 -12.234 -11.43 1 96.69 312 GLU B CA 1
ATOM 6490 C C . GLU B 1 312 ? 26.5 -13.305 -10.891 1 96.69 312 GLU B C 1
ATOM 6492 O O . GLU B 1 312 ? 26.406 -13.508 -9.68 1 96.69 312 GLU B O 1
ATOM 6497 N N . TYR B 1 313 ? 25.828 -13.992 -11.781 1 98.12 313 TYR B N 1
ATOM 6498 C CA . TYR B 1 313 ? 24.875 -15.016 -11.367 1 98.12 313 TYR B CA 1
ATOM 6499 C C . TYR B 1 313 ? 25.516 -16.406 -11.406 1 98.12 313 TYR B C 1
ATOM 6501 O O . TYR B 1 313 ? 26.234 -16.734 -12.352 1 98.12 313 TYR B O 1
ATOM 6509 N N . LYS B 1 314 ? 25.344 -17.141 -10.383 1 98.06 314 LYS B N 1
ATOM 6510 C CA . LYS B 1 314 ? 25.641 -18.578 -10.422 1 98.06 314 LYS B CA 1
ATOM 6511 C C . LYS B 1 314 ? 24.5 -19.359 -11.055 1 98.06 314 LYS B C 1
ATOM 6513 O O . LYS B 1 314 ? 23.375 -19.344 -10.531 1 98.06 314 LYS B O 1
ATOM 6518 N N . VAL B 1 315 ? 24.766 -20.031 -12.133 1 97.94 315 VAL B N 1
ATOM 6519 C CA . VAL B 1 315 ? 23.734 -20.719 -12.875 1 97.94 315 VAL B CA 1
ATOM 6520 C C . VAL B 1 315 ? 23.719 -22.203 -12.477 1 97.94 315 VAL B C 1
ATOM 6522 O O . VAL B 1 315 ? 24.719 -22.906 -12.68 1 97.94 315 VAL B O 1
ATOM 6525 N N . LEU B 1 316 ? 22.625 -22.594 -11.852 1 98.19 316 LEU B N 1
ATOM 6526 C CA . LEU B 1 316 ? 22.391 -24 -11.523 1 98.19 316 LEU B CA 1
ATOM 6527 C C . LEU B 1 316 ? 21.5 -24.656 -12.57 1 98.19 316 LEU B C 1
ATOM 6529 O O . LEU B 1 316 ? 20.547 -24.047 -13.055 1 98.19 316 LEU B O 1
ATOM 6533 N N . TYR B 1 317 ? 21.844 -25.812 -12.992 1 95.25 317 TYR B N 1
ATOM 6534 C CA . TYR B 1 317 ? 21.031 -26.547 -13.938 1 95.25 317 TYR B CA 1
ATOM 6535 C C . TYR B 1 317 ? 21.359 -28.047 -13.898 1 95.25 317 TYR B C 1
ATOM 6537 O O . TYR B 1 317 ? 22.375 -28.438 -13.336 1 95.25 317 TYR B O 1
ATOM 6545 N N . ASN B 1 318 ? 20.453 -28.828 -14.367 1 91.81 318 ASN B N 1
ATOM 6546 C CA . ASN B 1 318 ? 20.688 -30.25 -14.562 1 91.81 318 ASN B CA 1
ATOM 6547 C C . ASN B 1 318 ? 21.172 -30.547 -15.977 1 91.81 318 ASN B C 1
ATOM 6549 O O . ASN B 1 318 ? 20.391 -30.531 -16.922 1 91.81 318 ASN B O 1
ATOM 6553 N N . PRO B 1 319 ? 22.438 -30.938 -16.094 1 88.88 319 PRO B N 1
ATOM 6554 C CA . PRO B 1 319 ? 22.969 -31.172 -17.438 1 88.88 319 PRO B CA 1
ATOM 6555 C C . PRO B 1 319 ? 22.219 -32.281 -18.188 1 88.88 319 PRO B C 1
ATOM 6557 O O . PRO B 1 319 ? 22.047 -32.219 -19.406 1 88.88 319 PRO B O 1
ATOM 6560 N N . ASP B 1 320 ? 21.781 -33.188 -17.453 1 85 320 ASP B N 1
ATOM 6561 C CA . ASP B 1 320 ? 21.062 -34.312 -18.062 1 85 320 ASP B CA 1
ATOM 6562 C C . ASP B 1 320 ? 19.719 -33.844 -18.641 1 85 320 ASP B C 1
ATOM 6564 O O . ASP B 1 320 ? 19.281 -34.312 -19.688 1 85 320 ASP B O 1
ATOM 6568 N N . SER B 1 321 ? 19.141 -32.969 -17.969 1 84.12 321 SER B N 1
ATOM 6569 C CA . SER B 1 321 ? 17.875 -32.406 -18.438 1 84.12 321 SER B CA 1
ATOM 6570 C C . SER B 1 321 ? 18.062 -31.609 -19.719 1 84.12 321 SER B C 1
ATOM 6572 O O . SER B 1 321 ? 17.266 -31.719 -20.656 1 84.12 321 SER B O 1
ATOM 6574 N N . VAL B 1 322 ? 19.047 -30.844 -19.766 1 80.56 322 VAL B N 1
ATOM 6575 C CA . VAL B 1 322 ? 19.328 -30 -20.922 1 80.56 322 VAL B CA 1
ATOM 6576 C C . VAL B 1 322 ? 19.609 -30.859 -22.156 1 80.56 322 VAL B C 1
ATOM 6578 O O . VAL B 1 322 ? 19.125 -30.562 -23.25 1 80.56 322 VAL B O 1
ATOM 6581 N N . ASP B 1 323 ? 20.25 -31.922 -21.938 1 76.62 323 ASP B N 1
ATOM 6582 C CA . ASP B 1 323 ? 20.641 -32.812 -23.031 1 76.62 323 ASP B CA 1
ATOM 6583 C C . ASP B 1 323 ? 19.453 -33.656 -23.516 1 76.62 323 ASP B C 1
ATOM 6585 O O . ASP B 1 323 ? 19.344 -33.938 -24.703 1 76.62 323 ASP B O 1
ATOM 6589 N N . SER B 1 324 ? 18.625 -33.969 -22.609 1 67.62 324 SER B N 1
ATOM 6590 C CA . SER B 1 324 ? 17.516 -34.875 -22.922 1 67.62 324 SER B CA 1
ATOM 6591 C C . SER B 1 324 ? 16.391 -34.156 -23.656 1 67.62 324 SER B C 1
ATOM 6593 O O . SER B 1 324 ? 15.57 -34.781 -24.312 1 67.62 324 SER B O 1
ATOM 6595 N N . THR B 1 325 ? 16.219 -32.906 -23.391 1 60.66 325 THR B N 1
ATOM 6596 C CA . THR B 1 325 ? 15.094 -32.156 -23.922 1 60.66 325 THR B CA 1
ATOM 6597 C C . THR B 1 325 ? 15.281 -31.875 -25.406 1 60.66 325 THR B C 1
ATOM 6599 O O . THR B 1 325 ? 14.367 -31.375 -26.062 1 60.66 325 THR B O 1
ATOM 6602 N N . ARG B 1 326 ? 16.453 -32.344 -25.859 1 57.12 326 ARG B N 1
ATOM 6603 C CA . ARG B 1 326 ? 16.578 -32.188 -27.312 1 57.12 326 ARG B CA 1
ATOM 6604 C C . ARG B 1 326 ? 15.57 -33.094 -28.031 1 57.12 326 ARG B C 1
ATOM 6606 O O . ARG B 1 326 ? 15.273 -34.188 -27.562 1 57.12 326 ARG B O 1
ATOM 6613 N N . MET B 1 327 ? 14.531 -32.531 -28.766 1 51.94 327 MET B N 1
ATOM 6614 C CA . MET B 1 327 ? 13.305 -32.969 -29.422 1 51.94 327 MET B CA 1
ATOM 6615 C C . MET B 1 327 ? 13.258 -34.469 -29.578 1 51.94 327 MET B C 1
ATOM 6617 O O . MET B 1 327 ? 12.227 -35.094 -29.344 1 51.94 327 MET B O 1
ATOM 6621 N N . LYS B 1 328 ? 14.305 -35.125 -30.016 1 51.22 328 LYS B N 1
ATOM 6622 C CA . LYS B 1 328 ? 14.227 -36.531 -30.438 1 51.22 328 LYS B CA 1
ATOM 6623 C C . LYS B 1 328 ? 14.289 -37.469 -29.234 1 51.22 328 LYS B C 1
ATOM 6625 O O . LYS B 1 328 ? 13.883 -38.625 -29.328 1 51.22 328 LYS B O 1
ATOM 6630 N N . GLU B 1 329 ? 14.523 -36.906 -28.031 1 51 329 GLU B N 1
ATOM 6631 C CA . GLU B 1 329 ? 14.734 -37.781 -26.906 1 51 329 GLU B CA 1
ATOM 6632 C C . GLU B 1 329 ? 13.711 -37.562 -25.797 1 51 329 GLU B C 1
ATOM 6634 O O . GLU B 1 329 ? 13.672 -38.281 -24.812 1 51 329 GLU B O 1
ATOM 6639 N N . ARG B 1 330 ? 12.711 -36.594 -26.125 1 49.72 330 ARG B N 1
ATOM 6640 C CA . ARG B 1 330 ? 11.742 -36.219 -25.109 1 49.72 330 ARG B CA 1
ATOM 6641 C C . ARG B 1 330 ? 10.797 -37.344 -24.781 1 49.72 330 ARG B C 1
ATOM 6643 O O . ARG B 1 330 ? 10.117 -37.344 -23.75 1 49.72 330 ARG B O 1
ATOM 6650 N N . LYS B 1 331 ? 10.758 -38.406 -25.5 1 56.19 331 LYS B N 1
ATOM 6651 C CA . LYS B 1 331 ? 9.758 -39.469 -25.312 1 56.19 331 LYS B CA 1
ATOM 6652 C C . LYS B 1 331 ? 10.383 -40.719 -24.703 1 56.19 331 LYS B C 1
ATOM 6654 O O . LYS B 1 331 ? 9.773 -41.781 -24.719 1 56.19 331 LYS B O 1
ATOM 6659 N N . LYS B 1 332 ? 11.648 -40.438 -24.125 1 64.06 332 LYS B N 1
ATOM 6660 C CA . LYS B 1 332 ? 12.281 -41.562 -23.438 1 64.06 332 LYS B CA 1
ATOM 6661 C C . LYS B 1 332 ? 12.086 -41.469 -21.938 1 64.06 332 LYS B C 1
ATOM 6663 O O . LYS B 1 332 ? 11.891 -40.375 -21.391 1 64.06 332 LYS B O 1
ATOM 6668 N N . ALA B 1 333 ? 12.062 -42.531 -21.188 1 68.44 333 ALA B N 1
ATOM 6669 C CA . ALA B 1 333 ? 11.836 -42.688 -19.75 1 68.44 333 ALA B CA 1
ATOM 6670 C C . ALA B 1 333 ? 12.727 -41.75 -18.953 1 68.44 333 ALA B C 1
ATOM 6672 O O . ALA B 1 333 ? 12.289 -41.156 -17.969 1 68.44 333 ALA B O 1
ATOM 6673 N N . SER B 1 334 ? 13.82 -41.438 -19.375 1 77.62 334 SER B N 1
ATOM 6674 C CA . SER B 1 334 ? 14.773 -40.625 -18.641 1 77.62 334 SER B CA 1
ATOM 6675 C C . SER B 1 334 ? 14.422 -39.156 -18.766 1 77.62 334 SER B C 1
ATOM 6677 O O . SER B 1 334 ? 14.664 -38.375 -17.844 1 77.62 334 SER B O 1
ATOM 6679 N N . SER B 1 335 ? 13.805 -38.812 -19.781 1 84 335 SER B N 1
ATOM 6680 C CA . SER B 1 335 ? 13.461 -37.438 -20.016 1 84 335 SER B CA 1
ATOM 6681 C C . SER B 1 335 ? 12.383 -36.969 -19.047 1 84 335 SER B C 1
ATOM 6683 O O . SER B 1 335 ? 12.406 -35.812 -18.594 1 84 335 SER B O 1
ATOM 6685 N N . VAL B 1 336 ? 11.484 -37.844 -18.719 1 89.69 336 VAL B N 1
ATOM 6686 C CA . VAL B 1 336 ? 10.398 -37.5 -17.797 1 89.69 336 VAL B CA 1
ATOM 6687 C C . VAL B 1 336 ? 10.961 -37.219 -16.406 1 89.69 336 VAL B C 1
ATOM 6689 O O . VAL B 1 336 ? 10.555 -36.281 -15.734 1 89.69 336 VAL B O 1
ATOM 6692 N N . ARG B 1 337 ? 11.945 -38.062 -16.062 1 92.25 337 ARG B N 1
ATOM 6693 C CA . ARG B 1 337 ? 12.578 -37.906 -14.758 1 92.25 337 ARG B CA 1
ATOM 6694 C C . ARG B 1 337 ? 13.219 -36.531 -14.625 1 92.25 337 ARG B C 1
ATOM 6696 O O . ARG B 1 337 ? 13.07 -35.844 -13.594 1 92.25 337 ARG B O 1
ATOM 6703 N N . TYR B 1 338 ? 13.898 -36.125 -15.641 1 92.44 338 TYR B N 1
ATOM 6704 C CA . TYR B 1 338 ? 14.609 -34.875 -15.625 1 92.44 338 TYR B CA 1
ATOM 6705 C C . TYR B 1 338 ? 13.633 -33.688 -15.578 1 92.44 338 TYR B C 1
ATOM 6707 O O . TYR B 1 338 ? 13.852 -32.719 -14.844 1 92.44 338 TYR B O 1
ATOM 6715 N N . LEU B 1 339 ? 12.555 -33.781 -16.312 1 92 339 LEU B N 1
ATOM 6716 C CA . LEU B 1 339 ? 11.562 -32.719 -16.344 1 92 339 LEU B CA 1
ATOM 6717 C C . LEU B 1 339 ? 10.852 -32.594 -15.008 1 92 339 LEU B C 1
ATOM 6719 O O . LEU B 1 339 ? 10.586 -31.484 -14.531 1 92 339 LEU B O 1
ATOM 6723 N N . LEU B 1 340 ? 10.555 -33.719 -14.43 1 95.81 340 LEU B N 1
ATOM 6724 C CA . LEU B 1 340 ? 9.891 -33.719 -13.133 1 95.81 340 LEU B CA 1
ATOM 6725 C C . LEU B 1 340 ? 10.805 -33.156 -12.055 1 95.81 340 LEU B C 1
ATOM 6727 O O . LEU B 1 340 ? 10.344 -32.438 -11.156 1 95.81 340 LEU B O 1
ATOM 6731 N N . ALA B 1 341 ? 12.055 -33.438 -12.156 1 96.69 341 ALA B N 1
ATOM 6732 C CA . ALA B 1 341 ? 13.016 -32.844 -11.234 1 96.69 341 ALA B CA 1
ATOM 6733 C C . ALA B 1 341 ? 13.094 -31.344 -11.422 1 96.69 341 ALA B C 1
ATOM 6735 O O . ALA B 1 341 ? 13.18 -30.594 -10.445 1 96.69 341 ALA B O 1
ATOM 6736 N N . ASP B 1 342 ? 13.094 -30.891 -12.633 1 96.62 342 ASP B N 1
ATOM 6737 C CA . ASP B 1 342 ? 13.086 -29.453 -12.906 1 96.62 342 ASP B CA 1
ATOM 6738 C C . ASP B 1 342 ? 11.883 -28.781 -12.266 1 96.62 342 ASP B C 1
ATOM 6740 O O . ASP B 1 342 ? 12.016 -27.703 -11.672 1 96.62 342 ASP B O 1
ATOM 6744 N N . VAL B 1 343 ? 10.734 -29.391 -12.43 1 97.75 343 VAL B N 1
ATOM 6745 C CA . VAL B 1 343 ? 9.516 -28.844 -11.844 1 97.75 343 VAL B CA 1
ATOM 6746 C C . VAL B 1 343 ? 9.664 -28.75 -10.328 1 97.75 343 VAL B C 1
ATOM 6748 O O . VAL B 1 343 ? 9.25 -27.766 -9.719 1 97.75 343 VAL B O 1
ATOM 6751 N N . TYR B 1 344 ? 10.25 -29.797 -9.742 1 98.31 344 TYR B N 1
ATOM 6752 C CA . TYR B 1 344 ? 10.508 -29.797 -8.305 1 98.31 344 TYR B CA 1
ATOM 6753 C C . TYR B 1 344 ? 11.336 -28.594 -7.891 1 98.31 344 TYR B C 1
ATOM 6755 O O . TYR B 1 344 ? 10.992 -27.891 -6.945 1 98.31 344 TYR B O 1
ATOM 6763 N N . PHE B 1 345 ? 12.383 -28.344 -8.594 1 98.62 345 PHE B N 1
ATOM 6764 C CA . PHE B 1 345 ? 13.297 -27.266 -8.242 1 98.62 345 PHE B CA 1
ATOM 6765 C C . PHE B 1 345 ? 12.68 -25.906 -8.562 1 98.62 345 PHE B C 1
ATOM 6767 O O . PHE B 1 345 ? 12.812 -24.953 -7.781 1 98.62 345 PHE B O 1
ATOM 6774 N N . LEU B 1 346 ? 11.992 -25.797 -9.688 1 98.69 346 LEU B N 1
ATOM 6775 C CA . LEU B 1 346 ? 11.32 -24.547 -10.047 1 98.69 346 LEU B CA 1
ATOM 6776 C C . LEU B 1 346 ? 10.289 -24.156 -8.992 1 98.69 346 LEU B C 1
ATOM 6778 O O . LEU B 1 346 ? 10.219 -23 -8.57 1 98.69 346 LEU B O 1
ATOM 6782 N N . SER B 1 347 ? 9.492 -25.078 -8.523 1 98.69 347 SER B N 1
ATOM 6783 C CA . SER B 1 347 ? 8.406 -24.828 -7.586 1 98.69 347 SER B CA 1
ATOM 6784 C C . SER B 1 347 ? 8.945 -24.453 -6.211 1 98.69 347 SER B C 1
ATOM 6786 O O . SER B 1 347 ? 8.227 -23.875 -5.387 1 98.69 347 SER B O 1
ATOM 6788 N N . ARG B 1 348 ? 10.172 -24.75 -5.922 1 98.44 348 ARG B N 1
ATOM 6789 C CA . ARG B 1 348 ? 10.75 -24.5 -4.602 1 98.44 348 ARG B CA 1
ATOM 6790 C C . ARG B 1 348 ? 11.719 -23.328 -4.641 1 98.44 348 ARG B C 1
ATOM 6792 O O . ARG B 1 348 ? 12.367 -23.016 -3.637 1 98.44 348 ARG B O 1
ATOM 6799 N N . SER B 1 349 ? 11.812 -22.641 -5.781 1 98.75 349 SER B N 1
ATOM 6800 C CA . SER B 1 349 ? 12.609 -21.438 -5.875 1 98.75 349 SER B CA 1
ATOM 6801 C C . SER B 1 349 ? 11.969 -20.281 -5.098 1 98.75 349 SER B C 1
ATOM 6803 O O . SER B 1 349 ? 10.789 -20.344 -4.75 1 98.75 349 SER B O 1
ATOM 6805 N N . ASP B 1 350 ? 12.742 -19.266 -4.777 1 98.38 350 ASP B N 1
ATOM 6806 C CA . ASP B 1 350 ? 12.227 -18.109 -4.047 1 98.38 350 ASP B CA 1
ATOM 6807 C C . ASP B 1 350 ? 11.352 -17.234 -4.945 1 98.38 350 ASP B C 1
ATOM 6809 O O . ASP B 1 350 ? 10.484 -16.516 -4.453 1 98.38 350 ASP B O 1
ATOM 6813 N N . PHE B 1 351 ? 11.578 -17.328 -6.16 1 98.56 351 PHE B N 1
ATOM 6814 C CA . PHE B 1 351 ? 10.875 -16.562 -7.184 1 98.56 351 PHE B CA 1
ATOM 6815 C C . PHE B 1 351 ? 10.945 -17.266 -8.531 1 98.56 351 PHE B C 1
ATOM 6817 O O . PHE B 1 351 ? 11.977 -17.844 -8.883 1 98.56 351 PHE B O 1
ATOM 6824 N N . LEU B 1 352 ? 9.836 -17.219 -9.273 1 98.62 352 LEU B N 1
ATOM 6825 C CA . LEU B 1 352 ? 9.742 -17.938 -10.547 1 98.62 352 LEU B CA 1
ATOM 6826 C C . LEU B 1 352 ? 9.641 -16.953 -11.711 1 98.62 352 LEU B C 1
ATOM 6828 O O . LEU B 1 352 ? 8.805 -16.047 -11.688 1 98.62 352 LEU B O 1
ATOM 6832 N N . VAL B 1 353 ? 10.516 -17.062 -12.672 1 97.62 353 VAL B N 1
ATOM 6833 C CA . VAL B 1 353 ? 10.453 -16.297 -13.914 1 97.62 353 VAL B CA 1
ATOM 6834 C C . VAL B 1 353 ? 10.266 -17.25 -15.102 1 97.62 353 VAL B C 1
ATOM 6836 O O . VAL B 1 353 ? 11.141 -18.078 -15.375 1 97.62 353 VAL B O 1
ATOM 6839 N N . CYS B 1 354 ? 9.18 -17.172 -15.766 1 95.25 354 CYS B N 1
ATOM 6840 C CA . CYS B 1 354 ? 8.852 -18.078 -16.859 1 95.25 354 CYS B CA 1
ATOM 6841 C C . CYS B 1 354 ? 7.688 -17.531 -17.688 1 95.25 354 CYS B C 1
ATOM 6843 O O . CYS B 1 354 ? 7.23 -16.406 -17.453 1 95.25 354 CYS B O 1
ATOM 6845 N N . GLY B 1 355 ? 7.359 -18.203 -18.781 1 88.19 355 GLY B N 1
ATOM 6846 C CA . GLY B 1 355 ? 6.156 -17.891 -19.531 1 88.19 355 GLY B CA 1
ATOM 6847 C C . GLY B 1 355 ? 4.961 -18.734 -19.125 1 88.19 355 GLY B C 1
ATOM 6848 O O . GLY B 1 355 ? 5.02 -19.969 -19.172 1 88.19 355 GLY B O 1
ATOM 6849 N N . MET B 1 356 ? 3.895 -18.125 -18.797 1 87.75 356 MET B N 1
ATOM 6850 C CA . MET B 1 356 ? 2.721 -18.828 -18.297 1 87.75 356 MET B CA 1
ATOM 6851 C C . MET B 1 356 ? 2.023 -19.594 -19.422 1 87.75 356 MET B C 1
ATOM 6853 O O . MET B 1 356 ? 1.119 -20.391 -19.156 1 87.75 356 MET B O 1
ATOM 6857 N N . THR B 1 357 ? 2.469 -19.469 -20.594 1 82.69 357 THR B N 1
ATOM 6858 C CA . THR B 1 357 ? 1.991 -20.328 -21.688 1 82.69 357 THR B CA 1
ATOM 6859 C C . THR B 1 357 ? 2.607 -21.719 -21.578 1 82.69 357 THR B C 1
ATOM 6861 O O . THR B 1 357 ? 2.117 -22.656 -22.203 1 82.69 357 THR B O 1
ATOM 6864 N N . SER B 1 358 ? 3.66 -21.812 -20.875 1 87 358 SER B N 1
ATOM 6865 C CA . SER B 1 358 ? 4.316 -23.094 -20.656 1 87 358 SER B CA 1
ATOM 6866 C C . SER B 1 358 ? 3.588 -23.906 -19.594 1 87 358 SER B C 1
ATOM 6868 O O . SER B 1 358 ? 3.35 -23.422 -18.484 1 87 358 SER B O 1
ATOM 6870 N N . ASN B 1 359 ? 3.307 -25.172 -19.938 1 90.94 359 ASN B N 1
ATOM 6871 C CA . ASN B 1 359 ? 2.705 -26.062 -18.953 1 90.94 359 ASN B CA 1
ATOM 6872 C C . ASN B 1 359 ? 3.627 -26.281 -17.766 1 90.94 359 ASN B C 1
ATOM 6874 O O . ASN B 1 359 ? 3.16 -26.406 -16.625 1 90.94 359 ASN B O 1
ATOM 6878 N N . ILE B 1 360 ? 4.906 -26.281 -18.047 1 93 360 ILE B N 1
ATOM 6879 C CA . ILE B 1 360 ? 5.887 -26.5 -17 1 93 360 ILE B CA 1
ATOM 6880 C C . ILE B 1 360 ? 5.902 -25.312 -16.047 1 93 360 ILE B C 1
ATOM 6882 O O . ILE B 1 360 ? 5.969 -25.469 -14.828 1 93 360 ILE B O 1
ATOM 6886 N N . CYS B 1 361 ? 5.832 -24.156 -16.594 1 93.56 361 CYS B N 1
ATOM 6887 C CA . CYS B 1 361 ? 5.781 -22.938 -15.781 1 93.56 361 CYS B CA 1
ATOM 6888 C C . CYS B 1 361 ? 4.543 -22.938 -14.898 1 93.56 361 CYS B C 1
ATOM 6890 O O . CYS B 1 361 ? 4.645 -22.75 -13.688 1 93.56 361 CYS B O 1
ATOM 6892 N N . ARG B 1 362 ? 3.4 -23.172 -15.461 1 94.69 362 ARG B N 1
ATOM 6893 C CA . ARG B 1 362 ? 2.143 -23.156 -14.719 1 94.69 362 ARG B CA 1
ATOM 6894 C C . ARG B 1 362 ? 2.135 -24.219 -13.625 1 94.69 362 ARG B C 1
ATOM 6896 O O . ARG B 1 362 ? 1.702 -23.953 -12.5 1 94.69 362 ARG B O 1
ATOM 6903 N N . LEU B 1 363 ? 2.629 -25.391 -14.039 1 96.81 363 LEU B N 1
ATOM 6904 C CA . LEU B 1 363 ? 2.691 -26.484 -13.07 1 96.81 363 LEU B CA 1
ATOM 6905 C C . LEU B 1 363 ? 3.574 -26.109 -11.883 1 96.81 363 LEU B C 1
ATOM 6907 O O . LEU B 1 363 ? 3.207 -26.344 -10.734 1 96.81 363 LEU B O 1
ATOM 6911 N N . SER B 1 364 ? 4.703 -25.531 -12.172 1 98.25 364 SER B N 1
ATOM 6912 C CA . SER B 1 364 ? 5.629 -25.125 -11.117 1 98.25 364 SER B CA 1
ATOM 6913 C C . SER B 1 364 ? 5.012 -24.047 -10.227 1 98.25 364 SER B C 1
ATOM 6915 O O . SER B 1 364 ? 5.152 -24.094 -9 1 98.25 364 SER B O 1
ATOM 6917 N N . TYR B 1 365 ? 4.348 -23.141 -10.852 1 97.62 365 TYR B N 1
ATOM 6918 C CA . TYR B 1 365 ? 3.676 -22.062 -10.125 1 97.62 365 TYR B CA 1
ATOM 6919 C C . TYR B 1 365 ? 2.572 -22.609 -9.234 1 97.62 365 TYR B C 1
ATOM 6921 O O . TYR B 1 365 ? 2.459 -22.219 -8.07 1 97.62 365 TYR B O 1
ATOM 6929 N N . GLU B 1 366 ? 1.795 -23.5 -9.742 1 97.62 366 GLU B N 1
ATOM 6930 C CA . GLU B 1 366 ? 0.691 -24.094 -9 1 97.62 366 GLU B CA 1
ATOM 6931 C C . GLU B 1 366 ? 1.202 -24.922 -7.824 1 97.62 366 GLU B C 1
ATOM 6933 O O . GLU B 1 366 ? 0.669 -24.828 -6.719 1 97.62 366 GLU B O 1
ATOM 6938 N N . LEU B 1 367 ? 2.225 -25.703 -8.07 1 98.44 367 LEU B N 1
ATOM 6939 C CA . LEU B 1 367 ? 2.83 -26.469 -6.988 1 98.44 367 LEU B CA 1
ATOM 6940 C C . LEU B 1 367 ? 3.393 -25.547 -5.91 1 98.44 367 LEU B C 1
ATOM 6942 O O . LEU B 1 367 ? 3.289 -25.844 -4.719 1 98.44 367 LEU B O 1
ATOM 6946 N N . MET B 1 368 ? 3.979 -24.469 -6.332 1 98.56 368 MET B N 1
ATOM 6947 C CA . MET B 1 368 ? 4.547 -23.484 -5.41 1 98.56 368 MET B CA 1
ATOM 6948 C C . MET B 1 368 ? 3.488 -22.969 -4.434 1 98.56 368 MET B C 1
ATOM 6950 O O . MET B 1 368 ? 3.789 -22.703 -3.271 1 98.56 368 MET B O 1
ATOM 6954 N N . GLN B 1 369 ? 2.211 -22.906 -4.867 1 98.19 369 GLN B N 1
ATOM 6955 C CA . GLN B 1 369 ? 1.14 -22.375 -4.027 1 98.19 369 GLN B CA 1
ATOM 6956 C C . GLN B 1 369 ? 0.873 -23.297 -2.84 1 98.19 369 GLN B C 1
ATOM 6958 O O . GLN B 1 369 ? 0.329 -22.875 -1.821 1 98.19 369 GLN B O 1
ATOM 6963 N N . SER B 1 370 ? 1.238 -24.594 -2.926 1 97.31 370 SER B N 1
ATOM 6964 C CA . SER B 1 370 ? 1.008 -25.547 -1.845 1 97.31 370 SER B CA 1
ATOM 6965 C C . SER B 1 370 ? 2.158 -25.531 -0.844 1 97.31 370 SER B C 1
ATOM 6967 O O . SER B 1 370 ? 2.07 -26.156 0.217 1 97.31 370 SER B O 1
ATOM 6969 N N . LEU B 1 371 ? 3.221 -24.812 -1.185 1 97.31 371 LEU B N 1
ATOM 6970 C CA . LEU B 1 371 ? 4.434 -24.844 -0.373 1 97.31 371 LEU B CA 1
ATOM 6971 C C . LEU B 1 371 ? 4.547 -23.609 0.496 1 97.31 371 LEU B C 1
ATOM 6973 O O . LEU B 1 371 ? 5.383 -23.547 1.404 1 97.31 371 LEU B O 1
ATOM 6977 N N . HIS B 1 372 ? 3.707 -22.609 0.257 1 97.06 372 HIS B N 1
ATOM 6978 C CA . HIS B 1 372 ? 3.686 -21.344 0.982 1 97.06 372 HIS B CA 1
ATOM 6979 C C . HIS B 1 372 ? 2.264 -20.953 1.367 1 97.06 372 HIS B C 1
ATOM 6981 O O . HIS B 1 372 ? 1.299 -21.438 0.773 1 97.06 372 HIS B O 1
ATOM 6987 N N . ALA B 1 373 ? 2.121 -20.094 2.365 1 97.12 373 ALA B N 1
ATOM 6988 C CA . ALA B 1 373 ? 0.795 -19.578 2.703 1 97.12 373 ALA B CA 1
ATOM 6989 C C . ALA B 1 373 ? 0.163 -18.875 1.511 1 97.12 373 ALA B C 1
ATOM 6991 O O . ALA B 1 373 ? -1.013 -19.078 1.204 1 97.12 373 ALA B O 1
ATOM 6992 N N . ASP B 1 374 ? 0.933 -18.078 0.872 1 97.38 374 ASP B N 1
ATOM 6993 C CA . ASP B 1 374 ? 0.539 -17.375 -0.34 1 97.38 374 ASP B CA 1
ATOM 6994 C C . ASP B 1 374 ? 1.751 -17.062 -1.218 1 97.38 374 ASP B C 1
ATOM 6996 O O . ASP B 1 374 ? 2.59 -16.234 -0.862 1 97.38 374 ASP B O 1
ATOM 7000 N N . ALA B 1 375 ? 1.849 -17.719 -2.348 1 97.62 375 ALA B N 1
ATOM 7001 C CA . ALA B 1 375 ? 2.973 -17.5 -3.258 1 97.62 375 ALA B CA 1
ATOM 7002 C C . ALA B 1 375 ? 2.512 -16.828 -4.551 1 97.62 375 ALA B C 1
ATOM 7004 O O . ALA B 1 375 ? 3.178 -16.938 -5.582 1 97.62 375 ALA B O 1
ATOM 7005 N N . SER B 1 376 ? 1.39 -16.156 -4.508 1 96.06 376 SER B N 1
ATOM 7006 C CA . SER B 1 376 ? 0.779 -15.602 -5.711 1 96.06 376 SER B CA 1
ATOM 7007 C C . SER B 1 376 ? 1.658 -14.516 -6.32 1 96.06 376 SER B C 1
ATOM 7009 O O . SER B 1 376 ? 1.558 -14.227 -7.516 1 96.06 376 SER B O 1
ATOM 7011 N N . THR B 1 377 ? 2.543 -13.93 -5.523 1 94.38 377 THR B N 1
ATOM 7012 C CA . THR B 1 377 ? 3.375 -12.852 -6.039 1 94.38 377 THR B CA 1
ATOM 7013 C C . THR B 1 377 ? 4.805 -13.328 -6.27 1 94.38 377 THR B C 1
ATOM 7015 O O . THR B 1 377 ? 5.688 -12.531 -6.605 1 94.38 377 THR B O 1
ATOM 7018 N N . ARG B 1 378 ? 5.125 -14.586 -6.129 1 96.94 378 ARG B N 1
ATOM 7019 C CA . ARG B 1 378 ? 6.473 -15.125 -6.27 1 96.94 378 ARG B CA 1
ATOM 7020 C C . ARG B 1 378 ? 6.734 -15.578 -7.699 1 96.94 378 ARG B C 1
ATOM 7022 O O . ARG B 1 378 ? 7.312 -16.641 -7.922 1 96.94 378 ARG B O 1
ATOM 7029 N N . VAL B 1 379 ? 6.16 -14.773 -8.617 1 96.56 379 VAL B N 1
ATOM 7030 C CA . VAL B 1 379 ? 6.32 -15.172 -10.016 1 96.56 379 VAL B CA 1
ATOM 7031 C C . VAL B 1 379 ? 6.285 -13.93 -10.906 1 96.56 379 VAL B C 1
ATOM 7033 O O . VAL B 1 379 ? 5.656 -12.93 -10.57 1 96.56 379 VAL B O 1
ATOM 7036 N N . SER B 1 380 ? 6.992 -13.977 -11.898 1 93.94 380 SER B N 1
ATOM 7037 C CA . SER B 1 380 ? 6.891 -13.031 -13.008 1 93.94 380 SER B CA 1
ATOM 7038 C C . SER B 1 380 ? 6.801 -13.758 -14.344 1 93.94 380 SER B C 1
ATOM 7040 O O . SER B 1 380 ? 7.711 -14.5 -14.719 1 93.94 380 SER B O 1
ATOM 7042 N N . SER B 1 381 ? 5.73 -13.539 -14.992 1 90.31 381 SER B N 1
ATOM 7043 C CA . SER B 1 381 ? 5.574 -14.125 -16.328 1 90.31 381 SER B CA 1
ATOM 7044 C C . SER B 1 381 ? 6.062 -13.172 -17.406 1 90.31 381 SER B C 1
ATOM 7046 O O . SER B 1 381 ? 5.711 -11.992 -17.406 1 90.31 381 SER B O 1
ATOM 7048 N N . VAL B 1 382 ? 6.742 -13.656 -18.375 1 86.88 382 VAL B N 1
ATOM 7049 C CA . VAL B 1 382 ? 7.332 -12.805 -19.406 1 86.88 382 VAL B CA 1
ATOM 7050 C C . VAL B 1 382 ? 6.402 -12.727 -20.609 1 86.88 382 VAL B C 1
ATOM 7052 O O . VAL B 1 382 ? 6.621 -11.922 -21.531 1 86.88 382 VAL B O 1
ATOM 7055 N N . ASP B 1 383 ? 5.387 -13.539 -20.641 1 79.31 383 ASP B N 1
ATOM 7056 C CA . ASP B 1 383 ? 4.551 -13.531 -21.844 1 79.31 383 ASP B CA 1
ATOM 7057 C C . ASP B 1 383 ? 3.104 -13.18 -21.5 1 79.31 383 ASP B C 1
ATOM 7059 O O . ASP B 1 383 ? 2.518 -12.281 -22.109 1 79.31 383 ASP B O 1
ATOM 7063 N N . ARG B 1 384 ? 2.494 -13.977 -20.594 1 78.5 384 ARG B N 1
ATOM 7064 C CA . ARG B 1 384 ? 1.108 -13.68 -20.25 1 78.5 384 ARG B CA 1
ATOM 7065 C C . ARG B 1 384 ? 0.848 -13.914 -18.766 1 78.5 384 ARG B C 1
ATOM 7067 O O . ARG B 1 384 ? 1.705 -14.445 -18.062 1 78.5 384 ARG B O 1
ATOM 7074 N N . ASP B 1 385 ? -0.341 -13.461 -18.391 1 77.81 385 ASP B N 1
ATOM 7075 C CA . ASP B 1 385 ? -0.786 -13.758 -17.031 1 77.81 385 ASP B CA 1
ATOM 7076 C C . ASP B 1 385 ? -1.168 -15.227 -16.891 1 77.81 385 ASP B C 1
ATOM 7078 O O . ASP B 1 385 ? -1.374 -15.922 -17.891 1 77.81 385 ASP B O 1
ATOM 7082 N N . TYR B 1 386 ? -1.14 -15.648 -15.68 1 81 386 TYR B N 1
ATOM 7083 C CA . TYR B 1 386 ? -1.528 -17.016 -15.391 1 81 386 TYR B CA 1
ATOM 7084 C C . TYR B 1 386 ? -2.875 -17.359 -16.031 1 81 386 TYR B C 1
ATOM 7086 O O . TYR B 1 386 ? -3.84 -16.594 -15.875 1 81 386 TYR B O 1
ATOM 7094 N N . TYR B 1 387 ? -2.797 -18.297 -16.906 1 72.5 387 TYR B N 1
ATOM 7095 C CA . TYR B 1 387 ? -3.967 -18.781 -17.641 1 72.5 387 TYR B CA 1
ATOM 7096 C C . TYR B 1 387 ? -4.062 -20.297 -17.562 1 72.5 387 TYR B C 1
ATOM 7098 O O . TYR B 1 387 ? -3.053 -21 -17.672 1 72.5 387 TYR B O 1
ATOM 7106 N N . PHE B 1 388 ? -5.219 -20.75 -17.094 1 65.69 388 PHE B N 1
ATOM 7107 C CA . PHE B 1 388 ? -5.395 -22.188 -17.094 1 65.69 388 PHE B CA 1
ATOM 7108 C C . PHE B 1 388 ? -5.961 -22.672 -18.438 1 65.69 388 PHE B C 1
ATOM 7110 O O . PHE B 1 388 ? -6.859 -22.031 -18.984 1 65.69 388 PHE B O 1
ATOM 7117 N N . HIS B 1 389 ? -5.25 -23.609 -18.984 1 56.94 389 HIS B N 1
ATOM 7118 C CA . HIS B 1 389 ? -5.531 -24.125 -20.328 1 56.94 389 HIS B CA 1
ATOM 7119 C C . HIS B 1 389 ? -7.02 -24.422 -20.5 1 56.94 389 HIS B C 1
ATOM 7121 O O . HIS B 1 389 ? -7.656 -24.969 -19.594 1 56.94 389 HIS B O 1
ATOM 7127 N N . TYR B 1 390 ? -7.688 -23.875 -21.547 1 52.84 390 TYR B N 1
ATOM 7128 C CA . TYR B 1 390 ? -9.039 -24.062 -22.062 1 52.84 390 TYR B CA 1
ATOM 7129 C C . TYR B 1 390 ? -10.039 -23.188 -21.312 1 52.84 390 TYR B C 1
ATOM 7131 O O . TYR B 1 390 ? -11.227 -23.5 -21.234 1 52.84 390 TYR B O 1
ATOM 7139 N N . GLU B 1 391 ? -9.414 -22.328 -20.547 1 55.03 391 GLU B N 1
ATOM 7140 C CA . GLU B 1 391 ? -10.273 -21.484 -19.719 1 55.03 391 GLU B CA 1
ATOM 7141 C C . GLU B 1 391 ? -11.25 -20.688 -20.562 1 55.03 391 GLU B C 1
ATOM 7143 O O . GLU B 1 391 ? -10.852 -20.031 -21.531 1 55.03 391 GLU B O 1
ATOM 7148 N N . VAL B 1 392 ? -12.352 -21.391 -20.594 1 48.53 392 VAL B N 1
ATOM 7149 C CA . VAL B 1 392 ? -13.547 -20.656 -20.984 1 48.53 392 VAL B CA 1
ATOM 7150 C C . VAL B 1 392 ? -13.812 -19.547 -19.969 1 48.53 392 VAL B C 1
ATOM 7152 O O . VAL B 1 392 ? -13.664 -19.734 -18.766 1 48.53 392 VAL B O 1
ATOM 7155 N N . GLY B 1 393 ? -14.023 -18.125 -20.438 1 55.22 393 GLY B N 1
ATOM 7156 C CA . GLY B 1 393 ? -14.812 -17.016 -19.922 1 55.22 393 GLY B CA 1
ATOM 7157 C C . GLY B 1 393 ? -14.141 -16.281 -18.766 1 55.22 393 GLY B C 1
ATOM 7158 O O . GLY B 1 393 ? -14.57 -16.391 -17.625 1 55.22 393 GLY B O 1
ATOM 7159 N N . ASN B 1 394 ? -12.922 -15.812 -18.938 1 71.12 394 ASN B N 1
ATOM 7160 C CA . ASN B 1 394 ? -12.383 -14.898 -17.938 1 71.12 394 ASN B CA 1
ATOM 7161 C C . ASN B 1 394 ? -13.172 -13.594 -17.891 1 71.12 394 ASN B C 1
ATOM 7163 O O . ASN B 1 394 ? -13.367 -12.945 -18.906 1 71.12 394 ASN B O 1
ATOM 7167 N N . VAL B 1 395 ? -13.961 -13.539 -16.766 1 83.69 395 VAL B N 1
ATOM 7168 C CA . VAL B 1 395 ? -14.773 -12.336 -16.562 1 83.69 395 VAL B CA 1
ATOM 7169 C C . VAL B 1 395 ? -14.109 -11.422 -15.547 1 83.69 395 VAL B C 1
ATOM 7171 O O . VAL B 1 395 ? -13.547 -11.891 -14.555 1 83.69 395 VAL B O 1
ATOM 7174 N N . VAL B 1 396 ? -14.094 -10.203 -15.961 1 90.94 396 VAL B N 1
ATOM 7175 C CA . VAL B 1 396 ? -13.641 -9.195 -15 1 90.94 396 VAL B CA 1
ATOM 7176 C C . VAL B 1 396 ? -14.781 -8.242 -14.672 1 90.94 396 VAL B C 1
ATOM 7178 O O . VAL B 1 396 ? -15.734 -8.109 -15.445 1 90.94 396 VAL B O 1
ATOM 7181 N N . LYS B 1 397 ? -14.742 -7.734 -13.539 1 95.25 397 LYS B N 1
ATOM 7182 C CA . LYS B 1 397 ? -15.727 -6.762 -13.086 1 95.25 397 LYS B CA 1
ATOM 7183 C C . LYS B 1 397 ? -15.109 -5.371 -12.953 1 95.25 397 LYS B C 1
ATOM 7185 O O . LYS B 1 397 ? -14.031 -5.219 -12.375 1 95.25 397 LYS B O 1
ATOM 7190 N N . ALA B 1 398 ? -15.773 -4.395 -13.469 1 97 398 ALA B N 1
ATOM 7191 C CA . ALA B 1 398 ? -15.305 -3.012 -13.383 1 97 398 ALA B CA 1
ATOM 7192 C C . ALA B 1 398 ? -15.469 -2.467 -11.969 1 97 398 ALA B C 1
ATOM 7194 O O . ALA B 1 398 ? -16.578 -2.451 -11.422 1 97 398 ALA B O 1
ATOM 7195 N N . ARG B 1 399 ? -14.438 -2.016 -11.367 1 95.56 399 ARG B N 1
ATOM 7196 C CA . ARG B 1 399 ? -14.469 -1.366 -10.062 1 95.56 399 ARG B CA 1
ATOM 7197 C C . ARG B 1 399 ? -14.766 0.123 -10.195 1 95.56 399 ARG B C 1
ATOM 7199 O O . ARG B 1 399 ? -15.367 0.725 -9.305 1 95.56 399 ARG B O 1
ATOM 7206 N N . PHE B 1 400 ? -14.234 0.669 -11.305 1 95.06 400 PHE B N 1
ATOM 7207 C CA . PHE B 1 400 ? -14.367 2.1 -11.555 1 95.06 400 PHE B CA 1
ATOM 7208 C C . PHE B 1 400 ? -14.859 2.355 -12.977 1 95.06 400 PHE B C 1
ATOM 7210 O O . PHE B 1 400 ? -14.625 1.549 -13.875 1 95.06 400 PHE B O 1
ATOM 7217 N N . PRO B 1 401 ? -15.461 3.469 -13.164 1 94.25 401 PRO B N 1
ATOM 7218 C CA . PRO B 1 401 ? -15.914 3.797 -14.516 1 94.25 401 PRO B CA 1
ATOM 7219 C C . PRO B 1 401 ? -14.773 4.203 -15.445 1 94.25 401 PRO B C 1
ATOM 7221 O O . PRO B 1 401 ? -13.695 4.574 -14.977 1 94.25 401 PRO B O 1
ATOM 7224 N N . HIS B 1 402 ? -15.008 4.012 -16.688 1 95.25 402 HIS B N 1
ATOM 7225 C CA . HIS B 1 402 ? -14.07 4.418 -17.734 1 95.25 402 HIS B CA 1
ATOM 7226 C C . HIS B 1 402 ? -14.812 5.012 -18.922 1 95.25 402 HIS B C 1
ATOM 7228 O O . HIS B 1 402 ? -15.703 4.367 -19.5 1 95.25 402 HIS B O 1
ATOM 7234 N N . LYS B 1 403 ? -14.445 6.273 -19.219 1 93.62 403 LYS B N 1
ATOM 7235 C CA . LYS B 1 403 ? -14.883 6.898 -20.469 1 93.62 403 LYS B CA 1
ATOM 7236 C C . LYS B 1 403 ? -13.844 6.719 -21.578 1 93.62 403 LYS B C 1
ATOM 7238 O O . LYS B 1 403 ? -12.695 7.148 -21.422 1 93.62 403 LYS B O 1
ATOM 7243 N N . PRO B 1 404 ? -14.281 6.094 -22.641 1 93.62 404 PRO B N 1
ATOM 7244 C CA . PRO B 1 404 ? -13.328 5.879 -23.734 1 93.62 404 PRO B CA 1
ATOM 7245 C C . PRO B 1 404 ? -12.641 7.168 -24.172 1 93.62 404 PRO B C 1
ATOM 7247 O O . PRO B 1 404 ? -13.281 8.211 -24.266 1 93.62 404 PRO B O 1
ATOM 7250 N N . ARG B 1 405 ? -11.375 7.086 -24.391 1 85.56 405 ARG B N 1
ATOM 7251 C CA . ARG B 1 405 ? -10.586 8.219 -24.859 1 85.56 405 ARG B CA 1
ATOM 7252 C C . ARG B 1 405 ? -10.078 7.98 -26.281 1 85.56 405 ARG B C 1
ATOM 7254 O O . ARG B 1 405 ? -9.617 8.914 -26.953 1 85.56 405 ARG B O 1
ATOM 7261 N N . ARG B 1 406 ? -10.148 6.676 -26.688 1 84 406 ARG B N 1
ATOM 7262 C CA . ARG B 1 406 ? -9.781 6.234 -28.031 1 84 406 ARG B CA 1
ATOM 7263 C C . ARG B 1 406 ? -10.898 5.41 -28.656 1 84 406 ARG B C 1
ATOM 7265 O O . ARG B 1 406 ? -11.688 4.785 -27.953 1 84 406 ARG B O 1
ATOM 7272 N N . PRO B 1 407 ? -10.938 5.383 -29.938 1 88.12 407 PRO B N 1
ATOM 7273 C CA . PRO B 1 407 ? -12.039 4.688 -30.625 1 88.12 407 PRO B CA 1
ATOM 7274 C C . PRO B 1 407 ? -12.102 3.201 -30.281 1 88.12 407 PRO B C 1
ATOM 7276 O O . PRO B 1 407 ? -13.188 2.619 -30.234 1 88.12 407 PRO B O 1
ATOM 7279 N N . GLU B 1 408 ? -11.047 2.58 -29.922 1 89.19 408 GLU B N 1
ATOM 7280 C CA . GLU B 1 408 ? -11.031 1.138 -29.703 1 89.19 408 GLU B CA 1
ATOM 7281 C C . GLU B 1 408 ? -11.305 0.804 -28.234 1 89.19 408 GLU B C 1
ATOM 7283 O O . GLU B 1 408 ? -11.367 -0.37 -27.875 1 89.19 408 GLU B O 1
ATOM 7288 N N . GLU B 1 409 ? -11.562 1.793 -27.438 1 92.25 409 GLU B N 1
ATOM 7289 C CA . GLU B 1 409 ? -11.836 1.557 -26.031 1 92.25 409 GLU B CA 1
ATOM 7290 C C . GLU B 1 409 ? -13.328 1.418 -25.766 1 92.25 409 GLU B C 1
ATOM 7292 O O . GLU B 1 409 ? -14.148 1.946 -26.516 1 92.25 409 GLU B O 1
ATOM 7297 N N . ILE B 1 410 ? -13.664 0.74 -24.797 1 95.06 410 ILE B N 1
ATOM 7298 C CA . ILE B 1 410 ? -15.062 0.573 -24.438 1 95.06 410 ILE B CA 1
ATOM 7299 C C . ILE B 1 410 ? -15.344 1.302 -23.125 1 95.06 410 ILE B C 1
ATOM 7301 O O . ILE B 1 410 ? -14.438 1.499 -22.312 1 95.06 410 ILE B O 1
ATOM 7305 N N . GLU B 1 411 ? -16.609 1.664 -22.953 1 97.25 411 GLU B N 1
ATOM 7306 C CA . GLU B 1 411 ? -17.078 2.287 -21.734 1 97.25 411 GLU B CA 1
ATOM 7307 C C . GLU B 1 411 ? -17.25 1.255 -20.625 1 97.25 411 GLU B C 1
ATOM 7309 O O . GLU B 1 411 ? -17.703 0.134 -20.875 1 97.25 411 GLU B O 1
ATOM 7314 N N . LEU B 1 412 ? -16.859 1.634 -19.406 1 97.12 412 LEU B N 1
ATOM 7315 C CA . LEU B 1 412 ? -17.125 0.839 -18.219 1 97.12 412 LEU B CA 1
ATOM 7316 C C . LEU B 1 412 ? -17.922 1.646 -17.203 1 97.12 412 LEU B C 1
ATOM 7318 O O . LEU B 1 412 ? -17.688 2.844 -17.016 1 97.12 412 LEU B O 1
ATOM 7322 N N . GLN B 1 413 ? -18.922 1.035 -16.609 1 96.62 413 GLN B N 1
ATOM 7323 C CA . GLN B 1 413 ? -19.562 1.491 -15.383 1 96.62 413 GLN B CA 1
ATOM 7324 C C . GLN B 1 413 ? -19.219 0.561 -14.219 1 96.62 413 GLN B C 1
ATOM 7326 O O . GLN B 1 413 ? -18.906 -0.612 -14.43 1 96.62 413 GLN B O 1
ATOM 7331 N N . ARG B 1 414 ? -19.312 1.154 -13.055 1 95 414 ARG B N 1
ATOM 7332 C CA . ARG B 1 414 ? -19.062 0.326 -11.883 1 95 414 ARG B CA 1
ATOM 7333 C C . ARG B 1 414 ? -19.953 -0.906 -11.875 1 95 414 ARG B C 1
ATOM 7335 O O . ARG B 1 414 ? -21.172 -0.793 -12.023 1 95 414 ARG B O 1
ATOM 7342 N N . GLY B 1 415 ? -19.375 -2.053 -11.781 1 95.62 415 GLY B N 1
ATOM 7343 C CA . GLY B 1 415 ? -20.125 -3.289 -11.703 1 95.62 415 GLY B CA 1
ATOM 7344 C C . GLY B 1 415 ? -20.25 -4.004 -13.031 1 95.62 415 GLY B C 1
ATOM 7345 O O . GLY B 1 415 ? -20.656 -5.168 -13.086 1 95.62 415 GLY B O 1
ATOM 7346 N N . ASP B 1 416 ? -19.812 -3.332 -14.109 1 97.19 416 ASP B N 1
ATOM 7347 C CA . ASP B 1 416 ? -19.859 -3.979 -15.414 1 97.19 416 ASP B CA 1
ATOM 7348 C C . ASP B 1 416 ? -19.031 -5.266 -15.422 1 97.19 416 ASP B C 1
ATOM 7350 O O . ASP B 1 416 ? -17.953 -5.316 -14.828 1 97.19 416 ASP B O 1
ATOM 7354 N N . LEU B 1 417 ? -19.578 -6.254 -16.047 1 95.19 417 LEU B N 1
ATOM 7355 C CA . LEU B 1 417 ? -18.828 -7.473 -16.312 1 95.19 417 LEU B CA 1
ATOM 7356 C C . LEU B 1 417 ? -18.281 -7.469 -17.734 1 95.19 417 LEU B C 1
ATOM 7358 O O . LEU B 1 417 ? -19 -7.109 -18.672 1 95.19 417 LEU B O 1
ATOM 7362 N N . VAL B 1 418 ? -17.031 -7.695 -17.812 1 92.06 418 VAL B N 1
ATOM 7363 C CA . VAL B 1 418 ? -16.391 -7.773 -19.109 1 92.06 418 VAL B CA 1
ATOM 7364 C C . VAL B 1 418 ? -15.922 -9.203 -19.391 1 92.06 418 VAL B C 1
ATOM 7366 O O . VAL B 1 418 ? -15.125 -9.758 -18.625 1 92.06 418 VAL B O 1
ATOM 7369 N N . ASP B 1 419 ? -16.391 -9.766 -20.469 1 87.81 419 ASP B N 1
ATOM 7370 C CA . ASP B 1 419 ? -16.047 -11.125 -20.891 1 87.81 419 ASP B CA 1
ATOM 7371 C C . ASP B 1 419 ? -14.82 -11.117 -21.797 1 87.81 419 ASP B C 1
ATOM 7373 O O . ASP B 1 419 ? -14.797 -10.43 -22.828 1 87.81 419 ASP B O 1
ATOM 7377 N N . ARG B 1 420 ? -13.781 -11.906 -21.453 1 81.88 420 ARG B N 1
ATOM 7378 C CA . ARG B 1 420 ? -12.531 -11.93 -22.203 1 81.88 420 ARG B CA 1
ATOM 7379 C C . ARG B 1 420 ? -12.461 -13.156 -23.109 1 81.88 420 ARG B C 1
ATOM 7381 O O . ARG B 1 420 ? -11.375 -13.586 -23.484 1 81.88 420 ARG B O 1
ATOM 7388 N N . TYR B 1 421 ? -13.523 -13.742 -23.422 1 68.69 421 TYR B N 1
ATOM 7389 C CA . TYR B 1 421 ? -13.547 -14.961 -24.219 1 68.69 421 TYR B CA 1
ATOM 7390 C C . TYR B 1 421 ? -13.023 -14.688 -25.641 1 68.69 421 TYR B C 1
ATOM 7392 O O . TYR B 1 421 ? -12.359 -15.539 -26.234 1 68.69 421 TYR B O 1
ATOM 7400 N N . ASP B 1 422 ? -13.398 -13.539 -26.172 1 60.16 422 ASP B N 1
ATOM 7401 C CA . ASP B 1 422 ? -13.133 -13.32 -27.594 1 60.16 422 ASP B CA 1
ATOM 7402 C C . ASP B 1 422 ? -11.859 -12.5 -27.781 1 60.16 422 ASP B C 1
ATOM 7404 O O . ASP B 1 422 ? -11.836 -11.555 -28.578 1 60.16 422 ASP B O 1
ATOM 7408 N N . ILE B 1 423 ? -10.914 -12.859 -26.969 1 60.97 423 ILE B N 1
ATOM 7409 C CA . ILE B 1 423 ? -9.688 -12.133 -27.25 1 60.97 423 ILE B CA 1
ATOM 7410 C C . ILE B 1 423 ? -9.125 -12.578 -28.594 1 60.97 423 ILE B C 1
ATOM 7412 O O . ILE B 1 423 ? -8.883 -13.766 -28.812 1 60.97 423 ILE B O 1
ATOM 7416 N N . PRO B 1 424 ? -9.172 -11.633 -29.547 1 55.84 424 PRO B N 1
ATOM 7417 C CA . PRO B 1 424 ? -8.617 -12.008 -30.844 1 55.84 424 PRO B CA 1
ATOM 7418 C C . PRO B 1 424 ? -7.23 -12.633 -30.75 1 55.84 424 PRO B C 1
ATOM 7420 O O . PRO B 1 424 ? -6.441 -12.258 -29.875 1 55.84 424 PRO B O 1
ATOM 7423 N N . SER B 1 425 ? -7.121 -13.773 -31.484 1 51.41 425 SER B N 1
ATOM 7424 C CA . SER B 1 425 ? -5.883 -14.555 -31.484 1 51.41 425 SER B CA 1
ATOM 7425 C C . SER B 1 425 ? -4.664 -13.641 -31.594 1 51.41 425 SER B C 1
ATOM 7427 O O . SER B 1 425 ? -3.627 -13.914 -30.984 1 51.41 425 SER B O 1
ATOM 7429 N N . HIS B 1 426 ? -4.871 -12.641 -32.469 1 49.03 426 HIS B N 1
ATOM 7430 C CA . HIS B 1 426 ? -3.732 -11.758 -32.719 1 49.03 426 HIS B CA 1
ATOM 7431 C C . HIS B 1 426 ? -3.396 -10.969 -31.453 1 49.03 426 HIS B C 1
ATOM 7433 O O . HIS B 1 426 ? -2.312 -10.391 -31.344 1 49.03 426 HIS B O 1
ATOM 7439 N N . PHE B 1 427 ? -4.32 -10.852 -30.594 1 51.78 427 PHE B N 1
ATOM 7440 C CA . PHE B 1 427 ? -4.07 -10.141 -29.344 1 51.78 427 PHE B CA 1
ATOM 7441 C C . PHE B 1 427 ? -3.326 -11.023 -28.359 1 51.78 427 PHE B C 1
ATOM 7443 O O . PHE B 1 427 ? -2.629 -10.523 -27.469 1 51.78 427 PHE B O 1
ATOM 7450 N N . ALA B 1 428 ? -3.758 -12.312 -28.578 1 46.88 428 ALA B N 1
ATOM 7451 C CA . ALA B 1 428 ? -2.969 -13.219 -27.75 1 46.88 428 ALA B CA 1
ATOM 7452 C C . ALA B 1 428 ? -1.479 -12.906 -27.859 1 46.88 428 ALA B C 1
ATOM 7454 O O . ALA B 1 428 ? -0.729 -13.078 -26.891 1 46.88 428 ALA B O 1
ATOM 7455 N N . GLY B 1 429 ? -1.089 -12.508 -29.109 1 44.72 429 GLY B N 1
ATOM 7456 C CA . GLY B 1 429 ? 0.288 -12.109 -29.344 1 44.72 429 GLY B CA 1
ATOM 7457 C C . GLY B 1 429 ? 0.567 -10.664 -28.969 1 44.72 429 GLY B C 1
ATOM 7458 O O . GLY B 1 429 ? 1.657 -10.148 -29.234 1 44.72 429 GLY B O 1
ATOM 7459 N N . HIS B 1 430 ? -0.501 -9.977 -28.812 1 46.81 430 HIS B N 1
ATOM 7460 C CA . HIS B 1 430 ? -0.362 -8.531 -28.688 1 46.81 430 HIS B CA 1
ATOM 7461 C C . HIS B 1 430 ? 0.363 -8.172 -27.391 1 46.81 430 HIS B C 1
ATOM 7463 O O . HIS B 1 430 ? 0.061 -8.719 -26.328 1 46.81 430 HIS B O 1
ATOM 7469 N N . PRO B 1 431 ? 1.438 -7.57 -27.672 1 44.66 431 PRO B N 1
ATOM 7470 C CA . PRO B 1 431 ? 2.211 -6.996 -26.578 1 44.66 431 PRO B CA 1
ATOM 7471 C C . PRO B 1 431 ? 1.33 -6.34 -25.516 1 44.66 431 PRO B C 1
ATOM 7473 O O . PRO B 1 431 ? 1.832 -5.609 -24.656 1 44.66 431 PRO B O 1
ATOM 7476 N N . SER B 1 432 ? -0.023 -6.25 -25.734 1 47.91 432 SER B N 1
ATOM 7477 C CA . SER B 1 432 ? -0.955 -5.512 -24.891 1 47.91 432 SER B CA 1
ATOM 7478 C C . SER B 1 432 ? -0.771 -5.875 -23.422 1 47.91 432 SER B C 1
ATOM 7480 O O . SER B 1 432 ? -1.272 -5.176 -22.531 1 47.91 432 SER B O 1
ATOM 7482 N N . LYS B 1 433 ? 0.035 -6.988 -23.156 1 55.62 433 LYS B N 1
ATOM 7483 C CA . LYS B 1 433 ? 0.138 -7.379 -21.75 1 55.62 433 LYS B CA 1
ATOM 7484 C C . LYS B 1 433 ? 0.895 -6.332 -20.938 1 55.62 433 LYS B C 1
ATOM 7486 O O . LYS B 1 433 ? 0.775 -6.281 -19.719 1 55.62 433 LYS B O 1
ATOM 7491 N N . ASN B 1 434 ? 1.397 -5.332 -21.75 1 66.94 434 ASN B N 1
ATOM 7492 C CA . ASN B 1 434 ? 2.17 -4.512 -20.828 1 66.94 434 ASN B CA 1
ATOM 7493 C C . ASN B 1 434 ? 1.83 -3.029 -20.969 1 66.94 434 ASN B C 1
ATOM 7495 O O . ASN B 1 434 ? 2.443 -2.182 -20.328 1 66.94 434 ASN B O 1
ATOM 7499 N N . ASP B 1 435 ? 0.712 -2.842 -21.906 1 80.06 435 ASP B N 1
ATOM 7500 C CA . ASP B 1 435 ? 0.434 -1.417 -22.062 1 80.06 435 ASP B CA 1
ATOM 7501 C C . ASP B 1 435 ? -0.653 -0.96 -21.094 1 80.06 435 ASP B C 1
ATOM 7503 O O . ASP B 1 435 ? -1.069 0.2 -21.125 1 80.06 435 ASP B O 1
ATOM 7507 N N . GLY B 1 436 ? -1.18 -1.947 -20.406 1 86.44 436 GLY B N 1
ATOM 7508 C CA . GLY B 1 436 ? -2.137 -1.599 -19.359 1 86.44 436 GLY B CA 1
ATOM 7509 C C . GLY B 1 436 ? -3.578 -1.793 -19.797 1 86.44 436 GLY B C 1
ATOM 7510 O O . GLY B 1 436 ? -4.5 -1.623 -18.984 1 86.44 436 GLY B O 1
ATOM 7511 N N . PHE B 1 437 ? -3.797 -2.211 -21.016 1 86.5 437 PHE B N 1
ATOM 7512 C CA . PHE B 1 437 ? -5.145 -2.42 -21.531 1 86.5 437 PHE B CA 1
ATOM 7513 C C . PHE B 1 437 ? -5.367 -3.887 -21.875 1 86.5 437 PHE B C 1
ATOM 7515 O O . PHE B 1 437 ? -4.418 -4.609 -22.188 1 86.5 437 PHE B O 1
ATOM 7522 N N . GLN B 1 438 ? -6.562 -4.34 -21.719 1 84.31 438 GLN B N 1
ATOM 7523 C CA . GLN B 1 438 ? -7 -5.668 -22.141 1 84.31 438 GLN B CA 1
ATOM 7524 C C . GLN B 1 438 ? -8.234 -5.594 -23.031 1 84.31 438 GLN B C 1
ATOM 7526 O O . GLN B 1 438 ? -8.867 -4.539 -23.125 1 84.31 438 GLN B O 1
ATOM 7531 N N . TRP B 1 439 ? -8.492 -6.625 -23.734 1 85.12 439 TRP B N 1
ATOM 7532 C CA . TRP B 1 439 ? -9.609 -6.68 -24.672 1 85.12 439 TRP B CA 1
ATOM 7533 C C . TRP B 1 439 ? -10.75 -7.523 -24.109 1 85.12 439 TRP B C 1
ATOM 7535 O O . TRP B 1 439 ? -10.508 -8.508 -23.406 1 85.12 439 TRP B O 1
ATOM 7545 N N . GLY B 1 440 ? -11.914 -7.109 -24.297 1 87.25 440 GLY B N 1
ATOM 7546 C CA . GLY B 1 440 ? -13.078 -7.879 -23.875 1 87.25 440 GLY B CA 1
ATOM 7547 C C . GLY B 1 440 ? -14.391 -7.285 -24.359 1 87.25 440 GLY B C 1
ATOM 7548 O O . GLY B 1 440 ? -14.398 -6.32 -25.125 1 87.25 440 GLY B O 1
ATOM 7549 N N . THR B 1 441 ? -15.453 -7.922 -24.016 1 91.25 441 THR B N 1
ATOM 7550 C CA . THR B 1 441 ? -16.797 -7.477 -24.344 1 91.25 441 THR B CA 1
ATOM 7551 C C . THR B 1 441 ? -17.562 -7.082 -23.094 1 91.25 441 THR B C 1
ATOM 7553 O O . THR B 1 441 ? -17.75 -7.906 -22.188 1 91.25 441 THR B O 1
ATOM 7556 N N . ASN B 1 442 ? -18.016 -5.84 -23 1 95.12 442 ASN B N 1
ATOM 7557 C CA . ASN B 1 442 ? -18.875 -5.406 -21.906 1 95.12 442 ASN B CA 1
ATOM 7558 C C . ASN B 1 442 ? -20.25 -6.039 -21.984 1 95.12 442 ASN B C 1
ATOM 7560 O O . ASN B 1 442 ? -20.969 -5.84 -22.969 1 95.12 442 ASN B O 1
ATOM 7564 N N . THR B 1 443 ? -20.672 -6.715 -20.984 1 94.19 443 THR B N 1
ATOM 7565 C CA . THR B 1 443 ? -21.906 -7.492 -21.047 1 94.19 443 THR B CA 1
ATOM 7566 C C . THR B 1 443 ? -23.125 -6.574 -20.969 1 94.19 443 THR B C 1
ATOM 7568 O O . THR B 1 443 ? -24.203 -6.93 -21.453 1 94.19 443 THR B O 1
ATOM 7571 N N . ARG B 1 444 ? -22.984 -5.391 -20.359 1 96.44 444 ARG B N 1
ATOM 7572 C CA . ARG B 1 444 ? -24.094 -4.438 -20.266 1 96.44 444 ARG B CA 1
ATOM 7573 C C . ARG B 1 444 ? -24.328 -3.729 -21.594 1 96.44 444 ARG B C 1
ATOM 7575 O O . ARG B 1 444 ? -25.453 -3.678 -22.094 1 96.44 444 ARG B O 1
ATOM 7582 N N . THR B 1 445 ? -23.266 -3.275 -22.297 1 96.5 445 THR B N 1
ATOM 7583 C CA . THR B 1 445 ? -23.375 -2.479 -23.5 1 96.5 445 THR B CA 1
ATOM 7584 C C . THR B 1 445 ? -23.266 -3.363 -24.75 1 96.5 445 THR B C 1
ATOM 7586 O O . THR B 1 445 ? -23.594 -2.936 -25.859 1 96.5 445 THR B O 1
ATOM 7589 N N . LYS B 1 446 ? -22.609 -4.523 -24.656 1 94.81 446 LYS B N 1
ATOM 7590 C CA . LYS B 1 446 ? -22.375 -5.504 -25.719 1 94.81 446 LYS B CA 1
ATOM 7591 C C . LYS B 1 446 ? -21.297 -5.02 -26.688 1 94.81 446 LYS B C 1
ATOM 7593 O O . LYS B 1 446 ? -21.141 -5.578 -27.766 1 94.81 446 LYS B O 1
ATOM 7598 N N . LYS B 1 447 ? -20.578 -4.074 -26.25 1 94.38 447 LYS B N 1
ATOM 7599 C CA . LYS B 1 447 ? -19.484 -3.568 -27.078 1 94.38 447 LYS B CA 1
ATOM 7600 C C . LYS B 1 447 ? -18.172 -4.27 -26.734 1 94.38 447 LYS B C 1
ATOM 7602 O O . LYS B 1 447 ? -17.906 -4.566 -25.562 1 94.38 447 LYS B O 1
ATOM 7607 N N . HIS B 1 448 ? -17.344 -4.551 -27.781 1 91.06 448 HIS B N 1
ATOM 7608 C CA . HIS B 1 448 ? -16.016 -5.137 -27.562 1 91.06 448 HIS B CA 1
ATOM 7609 C C . HIS B 1 448 ? -14.914 -4.141 -27.875 1 91.06 448 HIS B C 1
ATOM 7611 O O . HIS B 1 448 ? -15.062 -3.309 -28.781 1 91.06 448 HIS B O 1
ATOM 7617 N N . GLY B 1 449 ? -13.938 -4.152 -27.109 1 89.06 449 GLY B N 1
ATOM 7618 C CA . GLY B 1 449 ? -12.805 -3.246 -27.25 1 89.06 449 GLY B CA 1
ATOM 7619 C C . GLY B 1 449 ? -11.836 -3.316 -26.078 1 89.06 449 GLY B C 1
ATOM 7620 O O . GLY B 1 449 ? -11.859 -4.277 -25.312 1 89.06 449 GLY B O 1
ATOM 7621 N N . PHE B 1 450 ? -10.938 -2.348 -26.062 1 88.19 450 PHE B N 1
ATOM 7622 C CA . PHE B 1 450 ? -9.922 -2.277 -25.016 1 88.19 450 PHE B CA 1
ATOM 7623 C C . PHE B 1 450 ? -10.477 -1.596 -23.766 1 88.19 450 PHE B C 1
ATOM 7625 O O . PHE B 1 450 ? -11.266 -0.659 -23.859 1 88.19 450 PHE B O 1
ATOM 7632 N N . TYR B 1 451 ? -10.148 -2.051 -22.609 1 91.06 451 TYR B N 1
ATOM 7633 C CA . TYR B 1 451 ? -10.43 -1.418 -21.328 1 91.06 451 TYR B CA 1
ATOM 7634 C C . TYR B 1 451 ? -9.188 -1.387 -20.438 1 91.06 451 TYR B C 1
ATOM 7636 O O . TYR B 1 451 ? -8.305 -2.234 -20.578 1 91.06 451 TYR B O 1
ATOM 7644 N N . PRO B 1 452 ? -9.055 -0.354 -19.625 1 92.5 452 PRO B N 1
ATOM 7645 C CA . PRO B 1 452 ? -7.906 -0.34 -18.719 1 92.5 452 PRO B CA 1
ATOM 7646 C C . PRO B 1 452 ? -7.984 -1.425 -17.641 1 92.5 452 PRO B C 1
ATOM 7648 O O . PRO B 1 452 ? -8.906 -1.422 -16.828 1 92.5 452 PRO B O 1
ATOM 7651 N N . ALA B 1 453 ? -7.012 -2.207 -17.594 1 89.81 453 ALA B N 1
ATOM 7652 C CA . ALA B 1 453 ? -7.008 -3.385 -16.734 1 89.81 453 ALA B CA 1
ATOM 7653 C C . ALA B 1 453 ? -7.039 -2.984 -15.258 1 89.81 453 ALA B C 1
ATOM 7655 O O . ALA B 1 453 ? -7.664 -3.658 -14.438 1 89.81 453 ALA B O 1
ATOM 7656 N N . TYR B 1 454 ? -6.414 -1.845 -14.906 1 92 454 TYR B N 1
ATOM 7657 C CA . TYR B 1 454 ? -6.27 -1.446 -13.508 1 92 454 TYR B CA 1
ATOM 7658 C C . TYR B 1 454 ? -7.617 -1.062 -12.906 1 92 454 TYR B C 1
ATOM 7660 O O . TYR B 1 454 ? -7.758 -0.975 -11.688 1 92 454 TYR B O 1
ATOM 7668 N N . LYS B 1 455 ? -8.641 -0.891 -13.719 1 95 455 LYS B N 1
ATOM 7669 C CA . LYS B 1 455 ? -9.961 -0.487 -13.242 1 95 455 LYS B CA 1
ATOM 7670 C C . LYS B 1 455 ? -10.859 -1.699 -13.023 1 95 455 LYS B C 1
ATOM 7672 O O . LYS B 1 455 ? -12.047 -1.552 -12.727 1 95 455 LYS B O 1
ATOM 7677 N N . THR B 1 456 ? -10.297 -2.84 -13.211 1 93.62 456 THR B N 1
ATOM 7678 C CA . THR B 1 456 ? -11.109 -4.047 -13.109 1 93.62 456 THR B CA 1
ATOM 7679 C C . THR B 1 456 ? -10.469 -5.051 -12.156 1 93.62 456 THR B C 1
ATOM 7681 O O . THR B 1 456 ? -9.312 -4.883 -11.75 1 93.62 456 THR B O 1
ATOM 7684 N N . ILE B 1 457 ? -11.312 -6.004 -11.766 1 91.94 457 ILE B N 1
ATOM 7685 C CA . ILE B 1 457 ? -10.836 -7.113 -10.945 1 91.94 457 ILE B CA 1
ATOM 7686 C C . ILE B 1 457 ? -11.336 -8.438 -11.523 1 91.94 457 ILE B C 1
ATOM 7688 O O . ILE B 1 457 ? -12.461 -8.508 -12.039 1 91.94 457 ILE B O 1
ATOM 7692 N N . GLU B 1 458 ? -10.5 -9.375 -11.477 1 86.44 458 GLU B N 1
ATOM 7693 C CA . GLU B 1 458 ? -10.883 -10.695 -11.977 1 86.44 458 GLU B CA 1
ATOM 7694 C C . GLU B 1 458 ? -11.914 -11.352 -11.062 1 86.44 458 GLU B C 1
ATOM 7696 O O . GLU B 1 458 ? -11.805 -11.281 -9.844 1 86.44 458 GLU B O 1
ATOM 7701 N N . MET B 1 459 ? -12.922 -11.938 -11.688 1 87.75 459 MET B N 1
ATOM 7702 C CA . MET B 1 459 ? -13.945 -12.656 -10.938 1 87.75 459 MET B CA 1
ATOM 7703 C C . MET B 1 459 ? -13.617 -14.148 -10.852 1 87.75 459 MET B C 1
ATOM 7705 O O . MET B 1 459 ? -13.195 -14.75 -11.844 1 87.75 459 MET B O 1
ATOM 7709 N N . LEU B 1 460 ? -13.648 -14.648 -9.68 1 86.75 460 LEU B N 1
ATOM 7710 C CA . LEU B 1 460 ? -13.461 -16.078 -9.438 1 86.75 460 LEU B CA 1
ATOM 7711 C C . LEU B 1 460 ? -14.805 -16.781 -9.266 1 86.75 460 LEU B C 1
ATOM 7713 O O . LEU B 1 460 ? -15.648 -16.344 -8.477 1 86.75 460 LEU B O 1
ATOM 7717 N N . ASP B 1 461 ? -15 -17.828 -10.023 1 89.12 461 ASP B N 1
ATOM 7718 C CA . ASP B 1 461 ? -16.234 -18.594 -9.898 1 89.12 461 ASP B CA 1
ATOM 7719 C C . ASP B 1 461 ? -16.203 -19.5 -8.672 1 89.12 461 ASP B C 1
ATOM 7721 O O . ASP B 1 461 ? -15.148 -20.047 -8.328 1 89.12 461 ASP B O 1
ATOM 7725 N N . VAL B 1 462 ? -17.328 -19.578 -8.086 1 93.94 462 VAL B N 1
ATOM 7726 C CA . VAL B 1 462 ? -17.516 -20.453 -6.93 1 93.94 462 VAL B CA 1
ATOM 7727 C C . VAL B 1 462 ? -18.516 -21.547 -7.266 1 93.94 462 VAL B C 1
ATOM 7729 O O . VAL B 1 462 ? -19.641 -21.25 -7.691 1 93.94 462 VAL B O 1
ATOM 7732 N N . ALA B 1 463 ? -18.094 -22.766 -7.125 1 94.69 463 ALA B N 1
ATOM 7733 C CA . ALA B 1 463 ? -18.953 -23.875 -7.523 1 94.69 463 ALA B CA 1
ATOM 7734 C C . ALA B 1 463 ? -19.422 -24.672 -6.309 1 94.69 463 ALA B C 1
ATOM 7736 O O . ALA B 1 463 ? -18.672 -24.859 -5.352 1 94.69 463 ALA B O 1
ATOM 7737 N N . ASN B 1 464 ? -20.656 -25.062 -6.387 1 91.81 464 ASN B N 1
ATOM 7738 C CA . ASN B 1 464 ? -21.188 -25.984 -5.387 1 91.81 464 ASN B CA 1
ATOM 7739 C C . ASN B 1 464 ? -20.875 -27.438 -5.73 1 91.81 464 ASN B C 1
ATOM 7741 O O . ASN B 1 464 ? -21.328 -27.953 -6.746 1 91.81 464 ASN B O 1
ATOM 7745 N N . VAL B 1 465 ? -19.969 -27.984 -4.988 1 89.56 465 VAL B N 1
ATOM 7746 C CA . VAL B 1 465 ? -19.672 -29.391 -5.152 1 89.56 465 VAL B CA 1
ATOM 7747 C C . VAL B 1 465 ? -20.375 -30.203 -4.055 1 89.56 465 VAL B C 1
ATOM 7749 O O . VAL B 1 465 ? -20.891 -29.625 -3.096 1 89.56 465 VAL B O 1
ATOM 7752 N N . LYS B 1 466 ? -20.453 -31.438 -4.266 1 85.44 466 LYS B N 1
ATOM 7753 C CA . LYS B 1 466 ? -21.031 -32.312 -3.234 1 85.44 466 LYS B CA 1
ATOM 7754 C C . LYS B 1 466 ? -20.344 -32.094 -1.89 1 85.44 466 LYS B C 1
ATOM 7756 O O . LYS B 1 466 ? -19.125 -31.938 -1.831 1 85.44 466 LYS B O 1
ATOM 7761 N N . SER B 1 467 ? -21.125 -32.156 -0.874 1 87.56 467 SER B N 1
ATOM 7762 C CA . SER B 1 467 ? -20.656 -31.844 0.467 1 87.56 467 SER B CA 1
ATOM 7763 C C . SER B 1 467 ? -19.75 -32.938 1.007 1 87.56 467 SER B C 1
ATOM 7765 O O . SER B 1 467 ? -20.031 -34.125 0.842 1 87.56 467 SER B O 1
ATOM 7767 N N . PHE B 1 468 ? -18.625 -32.562 1.657 1 90.94 468 PHE B N 1
ATOM 7768 C CA . PHE B 1 468 ? -17.688 -33.5 2.258 1 90.94 468 PHE B CA 1
ATOM 7769 C C . PHE B 1 468 ? -17.875 -33.562 3.768 1 90.94 468 PHE B C 1
ATOM 7771 O O . PHE B 1 468 ? -17.047 -34.125 4.477 1 90.94 468 PHE B O 1
ATOM 7778 N N . GLU B 1 469 ? -18.828 -33 4.254 1 85.38 469 GLU B N 1
ATOM 7779 C CA . GLU B 1 469 ? -19.078 -32.906 5.688 1 85.38 469 GLU B CA 1
ATOM 7780 C C . GLU B 1 469 ? -19.031 -34.281 6.344 1 85.38 469 GLU B C 1
ATOM 7782 O O . GLU B 1 469 ? -18.625 -34.406 7.5 1 85.38 469 GLU B O 1
ATOM 7787 N N . HIS B 1 470 ? -19.422 -35.312 5.617 1 82.88 470 HIS B N 1
ATOM 7788 C CA . HIS B 1 470 ? -19.484 -36.656 6.16 1 82.88 470 HIS B CA 1
ATOM 7789 C C . HIS B 1 470 ? -18.078 -37.219 6.441 1 82.88 470 HIS B C 1
ATOM 7791 O O . HIS B 1 470 ? -17.938 -38.156 7.199 1 82.88 470 HIS B O 1
ATOM 7797 N N . ILE B 1 471 ? -17.031 -36.562 5.926 1 83.44 471 ILE B N 1
ATOM 7798 C CA . ILE B 1 471 ? -15.68 -37.094 6.156 1 83.44 471 ILE B CA 1
ATOM 7799 C C . ILE B 1 471 ? -14.852 -36.031 6.906 1 83.44 471 ILE B C 1
ATOM 7801 O O . ILE B 1 471 ? -13.773 -36.344 7.414 1 83.44 471 ILE B O 1
ATOM 7805 N N . ASP B 1 472 ? -15.211 -34.75 6.953 1 77.12 472 ASP B N 1
ATOM 7806 C CA . ASP B 1 472 ? -14.477 -33.656 7.617 1 77.12 472 ASP B CA 1
ATOM 7807 C C . ASP B 1 472 ? -14.609 -33.781 9.133 1 77.12 472 ASP B C 1
ATOM 7809 O O . ASP B 1 472 ? -14.039 -32.969 9.867 1 77.12 472 ASP B O 1
ATOM 7813 N N . ILE B 1 473 ? -14.867 -34.906 9.781 1 60.66 473 ILE B N 1
ATOM 7814 C CA . ILE B 1 473 ? -15.109 -35.062 11.211 1 60.66 473 ILE B CA 1
ATOM 7815 C C . ILE B 1 473 ? -13.805 -34.844 11.977 1 60.66 473 ILE B C 1
ATOM 7817 O O . ILE B 1 473 ? -12.75 -35.312 11.57 1 60.66 473 ILE B O 1
#

Nearest PDB structures (foldseek):
  6vlg-assembly2_B-3  TM=9.517E-01  e=2.748E-49  Mus musculus
  6x5t-assembly2_C  TM=9.512E-01  e=6.034E-49  Homo sapiens
  6vle-assembly1_A  TM=9.205E-01  e=2.753E-47  Homo sapiens
  6vld-assembly2_G  TM=9.207E-01  e=2.912E-47  Homo sapiens
  6vle-assembly1_B  TM=9.203E-01  e=3.645E-47  Homo sapiens

Secondary structure (DSSP, 8-state):
-PPPPHHHHHHHHHHHHHHHHHHHHHHHHHHT--SSTHHHHHHHHHHHHHHHHHHHHHHHHHHHSS-HHHHHHHHHHHHHHHHHHHHHHHS-S-TTTS-EEEEE---TT--HHHHHHHHHHHHHHHHHHT-EEEEE-TTBTTBTTGGGGTB--S-SS-----GGGEEETT--TT-SEEEPPTTS--SSPPTTSSSEEEHHHHHHHHHH-S-HHHHHHHHHHHHHT-B-HHHHHHHHHHHHHHT--SS-EEEEE--STHHHHT-----HHHHHHHHHHHHHHHHTTS--S-EEEEEEES-HHHHHHHHHH-TTEEEE--HHHHHHTSGGGTTSHHHHHHHHHHHHHHHTSSEEEE-TTSHHHHHHHHHHHTTSS--TTSEEESS-----TT----EEEESS-B--SSTTB--B-TT-EEE-TT--HHHHTSGGGGTTEEEEEETTT--EEEEEGGGEEEPPEEE-PPP-TTT--/-PPPPHHHHHHHHHHHHHHHHHHHHHHHHHHT--SSTHHHHHHHHHHHHHHHHHHHHHHHHHHHSS-HHHHHHHHHHHHHHHHHHHHHHHS-S-TTTS-EEEEE---TT--HHHHHHHHHHHHHHHHHHT-EEEEE-TTBTTBTTGGGGTB--S-SS-----GGGEEETT--TT-SEEEPPTTS--SSPPTTSSSEEEHHHHHHHHHH-S-HHHHHHHHHHHHHT-B-HHHHHHHHHHHHHHT--SS-EEEEE--STHHHHT-----HHHHHHHHHHHHHHHHTTS--S-EEEEEEES-HHHHHHHHHH-TTEEEE--HHHHHHTSGGGTTSHHHHHHHHHHHHHHHTSSEEEE-TTSHHHHHHHHHHHTTSS--TTSEEESS-----TT----EEEESS-B--SSTTB--B-TT-EEE-TT--HHHHTSGGGGTTEEEEEETTT--EEEEEGGGEEEPPEEE-PPP-TTT--

pLDDT: mean 89.07, std 12.84, range [41.44, 98.88]

Sequence (946 aa):
MPEPFMEAEQMRRQVGRDVRHTWQFLKFHLRNLSSSNNNLTTVLEDLEHYFRVTSHDLTRLNEVDGFREWREKEAAALSALVQHRLHILQNPPDCASAKKIYCDFKAAGRGIGSQLHHLSYCFLASYGTQRTLILDTKNYNGNPEGLETFFLPLSDTCTSYNKSQMVAWPGKKDSPVVQFPAWDRPNPRPNYFPKSIPKDISERLVRLHGDPFAWWMGQFFKYAMRTNKDFQDYIDNQAREMGYESPVVGLQIRRSDKLIREAVYIDLSVYMQEVDEFYKQLELRQPVAQRRIFLATDDPEVISEIKKRYPEYKVLYNPDSVDSTRMKERKKASSVRYLLADVYFLSRSDFLVCGMTSNICRLSYELMQSLHADASTRVSSVDRDYYFHYEVGNVVKARFPHKPRRPEEIELQRGDLVDRYDIPSHFAGHPSKNDGFQWGTNTRTKKHGFYPAYKTIEMLDVANVKSFEHIDIMPEPFMEAEQMRRQVGRDVRHTWQFLKFHLRNLSSSNNNLTTVLEDLEHYFRVTSHDLTRLNEVDGFREWREKEAAALSALVQHRLHILQNPPDCASAKKIYCDFKAAGRGIGSQLHHLSYCFLASYGTQRTLILDTKNYNGNPEGLETFFLPLSDTCTSYNKSQMVAWPGKKDSPVVQFPAWDRPNPRPNYFPKSIPKDISERLVRLHGDPFAWWMGQFFKYAMRTNKDFQDYIDNQAREMGYESPVVGLQIRRSDKLIREAVYIDLSVYMQEVDEFYKQLELRQPVAQRRIFLATDDPEVISEIKKRYPEYKVLYNPDSVDSTRMKERKKASSVRYLLADVYFLSRSDFLVCGMTSNICRLSYELMQSLHADASTRVSSVDRDYYFHYEVGNVVKARFPHKPRRPEEIELQRGDLVDRYDIPSHFAGHPSKNDGFQWGTNTRTKKHGFYPAYKTIEMLDVANVKSFEHIDI

Organism: Penaeus vannamei (NCBI:txid6689)

Radius of gyration: 33.71 Å; Cα contacts (8 Å, |Δi|>4): 1555; chains: 2; bounding box: 56×103×79 Å